Protein AF-A0A812QTI4-F1 (afdb_monomer)

Foldseek 3Di:
DDKAAPVNCCVQQVLWDDGIDDDDPPDDDADLVVVVVQVVVVCVVVPDDDDPPWAFDAWEDPQAKIWTATPVRDIDIDRADEQPVFLCLQVHCVRYPDPVLDFQKWKKKWWKKWFQDDDRHPDKAQDPQDPVPQDSAFIWDADLVRGTIMTMGDTDTDDSPDRDDPPPPCPPDWDDDPVCLVVRCVRPCVTRVVDDPPRIDTDTMDMFMAGPVGAFDWDQSPRQNYIGTGRHDPVNSVCVVVSVVVNVVVNDDPPPDDDPPPDDDDVVVVVSVVSDDDPVNVVVVVVVVVVVVVVVVVCVVVCVPPPDDDVVVPPPDDDPPPPVVLVVVVVVVVVCCVPDPPPCPVVVVVSVVVVVVVLVVVLVVLLVLLVVLLVVLVCCLVVVHQLVPRPLVSLLVLLVSLLSHDLVSSVVSLVSSLVSLVSNLVRLLVNLVVLCVVQLPPPVVSCVDPVNPDPPDDPVNNLVSLVVNVVSLVSQQSSVVSNVSSCVSNVDDDDPVVVQARSSLLSSCVVVLVVLCVQQVDPPHPNVDLQCLLSSLVSLLVSLQVVLVVVVVSCVVVVPPVCNLSSLRNLLSSLLSVLVSLLVSCLVQLVDPVSLVSNVVNLVSLLVSLVSSCVGNNPSSLCSNCVQLLVQPFNDNDDPDDDPDDDDDDDPVVVVVVVVVVVVVVVVPDPDDDDPTGGPLRSVLVSLQVVLVVQLCVQLVVCPDDRDGDAPDDDPDDDDDDDDDDDDLVPRLCRNLVSLLVSLVVQVSSLVSNPHPVSSLVSCCSRNLVSLVVVLVSLLVQLVPDPQCLVVVQSLLSSLSSLVSNLVSLVVDPSVVSVVVSSVSSVVSSLVSLLVNLVSLLVQCVVCVVVLQVDALPCCVRPQVSLVSNLVRHDPVSNLSSLLSNLLSNLCSLLVVLLPDAADPDPSSLVSNLNVLAVNVCVRSVVRDDPVSNVSSLQVNLLNLLQPDDPVLNVVLLVLLVLLVVCPLVNDDPVVSVVLVVLNVVSNVVSCVSSVRDDDDSVSSNSSSCSHPVNVPPDDDPDPLVSLCVRNPPVVSVVVVVVVVVDPD

Solvent-accessible surface area (backbone atoms only — not comparable to full-atom values): 60474 Å² total; per-residue (Å²): 120,43,85,33,51,44,67,54,36,45,73,76,34,66,70,51,54,65,78,57,51,75,47,59,90,85,71,84,71,77,61,65,68,60,53,53,53,49,53,50,53,51,40,44,75,71,70,52,86,83,74,83,95,68,53,74,74,42,44,45,72,82,87,68,46,37,39,39,31,30,78,88,70,50,74,50,76,39,61,62,46,74,41,72,55,59,86,46,24,62,67,57,41,60,59,66,46,64,74,89,79,54,75,68,68,39,46,34,38,24,42,29,32,23,62,77,56,90,74,93,65,94,66,72,44,77,55,79,51,51,94,83,68,81,52,61,38,64,18,44,45,62,44,86,86,73,83,49,55,37,38,32,46,52,80,42,78,54,62,83,81,67,74,91,69,94,70,86,82,56,80,59,90,55,48,57,65,64,79,53,44,60,62,50,50,59,62,42,35,71,36,31,69,84,65,62,88,89,37,58,38,66,65,50,45,50,82,37,44,37,33,86,92,47,65,63,49,72,46,39,89,88,42,82,50,39,39,40,43,40,24,70,37,91,65,37,82,83,41,40,68,58,51,51,51,51,55,48,59,77,75,50,66,90,86,76,72,77,67,93,86,75,79,81,77,59,68,68,60,54,55,67,74,63,73,81,74,59,71,70,56,57,52,52,48,54,54,50,52,55,51,52,51,54,52,50,58,56,45,57,61,52,55,75,75,70,70,82,69,72,66,75,72,72,71,75,70,88,72,94,75,54,72,72,52,54,57,52,51,51,51,58,50,53,68,47,56,81,77,53,76,79,76,58,54,73,57,53,57,49,52,54,49,49,53,51,51,54,52,51,48,52,49,50,53,44,49,53,52,38,52,53,50,54,47,52,42,49,51,42,60,76,66,67,53,59,62,89,72,50,58,60,71,52,48,52,52,39,46,61,38,30,71,74,37,59,72,74,61,18,53,53,46,37,53,60,51,56,68,50,48,58,62,52,48,51,48,44,41,51,48,38,52,50,59,34,58,77,65,32,69,50,60,72,72,50,53,74,38,82,83,68,68,61,97,76,79,53,80,67,60,58,52,56,49,53,52,51,43,52,54,44,34,52,52,41,47,54,46,50,51,33,53,52,54,37,42,59,75,68,71,57,80,80,56,76,80,82,72,72,68,49,63,41,21,46,51,68,34,44,69,57,51,53,51,49,41,60,43,55,68,32,94,87,30,94,68,42,44,76,90,47,51,57,58,59,48,49,50,52,51,50,54,40,53,56,53,34,54,51,52,51,50,53,34,65,75,68,71,40,72,89,55,57,70,46,43,34,32,32,32,22,42,52,26,41,51,53,30,50,55,51,52,56,48,49,64,68,35,71,82,39,82,90,36,46,67,44,48,54,50,39,54,54,44,47,48,52,44,40,60,55,30,42,78,71,20,35,69,62,13,29,46,49,38,36,47,50,40,43,62,41,42,69,60,74,84,81,74,82,77,85,76,87,82,83,89,90,79,86,85,62,78,67,56,60,56,50,52,52,46,53,57,54,58,56,67,75,69,65,98,65,83,82,75,77,88,50,23,50,35,52,55,51,24,50,54,51,21,49,51,49,41,50,56,50,46,59,56,65,66,72,45,87,73,69,90,64,47,81,69,93,69,86,75,85,77,76,90,76,92,78,84,91,81,80,87,72,75,58,55,42,39,49,25,54,36,48,51,51,47,57,53,49,52,56,51,46,61,55,45,63,64,47,79,35,71,67,35,38,32,53,38,39,43,54,27,50,35,55,44,49,50,52,51,48,54,49,54,54,46,57,60,70,70,49,90,50,57,66,81,41,36,66,63,50,28,44,54,50,51,26,43,49,49,40,49,56,50,47,77,71,37,84,69,37,78,50,32,46,72,57,54,49,49,47,53,50,50,43,54,50,50,39,49,51,54,24,46,57,52,38,52,56,51,59,79,37,57,69,46,34,41,74,41,76,51,48,48,51,69,70,43,45,63,48,49,53,50,38,62,75,60,38,55,69,72,57,39,54,52,28,48,43,47,28,41,43,49,42,29,52,51,53,43,55,49,63,70,70,50,76,58,42,91,40,69,67,38,47,51,28,33,38,42,26,69,38,56,32,41,46,58,52,46,61,73,77,48,60,82,78,62,50,57,61,37,49,55,50,41,34,48,40,40,51,58,68,44,57,68,71,60,43,51,54,40,46,52,52,40,55,54,52,65,74,60,43,76,88,78,49,55,86,72,58,36,56,61,51,48,52,53,49,49,51,54,49,50,52,43,29,56,75,56,70,35,90,73,78,56,60,70,56,52,49,55,41,45,40,27,32,61,94,37,61,80,73,70,86,84,89,58,80,71,67,55,46,40,76,69,59,38,68,72,57,38,52,60,52,53,58,55,59,72,70,58,88,125

Mean predicted aligned error: 21.46 Å

Sequence (1049 aa):
MRMLSRHDLKVLEPDLVASAAILSPGTGVICAHSVVSALLAEAEASGADFSFGSDVEDVSWDGNVFTLTFSDGFKVTCDKLINAAGLHAGQLAETFVEPRLLPKFRFCKGNYFRPTVPVPFQRLIYPLPPPSGAGLGTHLTLDVEGGGAKFGPDTEWLPDDYTPVKDMDGSGVYRVDASRAASFEESIQCWWPSLPSGSLAPDYSGLRVKVPSGDFEITSHGMEGYCGLYGIESPGLTSSLMIADQVLRAQEDELERPPPGTRCFSDGLRTLLQGEASESLLEALKQRREEVRKDVDAAAVRWGQAADARLRSACAEPVPSFPGRLSSAAALLEEHRAATGGALKGVFDRLQGFQRLLARRRCLEDIVSMVKKTDAVREALFACRPAEELPVAEMAEVVTLCSRLPARSRAVGVKRARFLTEPLRCALSQALLSTLRETGTWPKELANTPKAQEPGASVHQGADTREKALRLCRRLAQLQESAKNLRQLEGSELSPQEDSGSWPCQALATPLVARFRHHFCRPDSELCRTDKPEWAFRYLVEMASDHATELEGWLAQLCAEDCRPMVPGLVAALATEGRRFVAGRLRALAEDEEAKPWLLQTLHQLVRFHSALLGLGGTTAAQALMADFDGNVLLAPGEPSEEPGDSPSEPVQRGLLAARLAGALRREEGAEASRPPRGFLDIWADVDAEFVRSKLSASLAESGDAWRVKPLRQSRADGGEGAGRARGDQSEVFALATLLADLFERAAERASCLTAETARHEYCSSVLQPGLHQVVSALSKCWNDLDDPLQEAKEAARLLETLQEICVFLDGFAEAKHISAAADEVQALRLTILDKLAGCFEEKVQSSWRKLRAEPSVFSYLLARPLSSFASALREVNFAALSRSLVTKVANLLLSQLLRQGPFSNEVELELFTANCREDLQSLLASQLESGDLRPLEELWDCCQLLVLPLPLARDTLEVLQRVLRLSPSFFRSAEKVESVQVLQAKLAAAYEAASVQDLSPEVAVSMLRKRPDMANSGLFEQEIAVLQDLLGPSAAQARFQDLAGGAG

Secondary structure (DSSP, 8-state):
-EEEEHHHHHHH-TT---SEEEE-TT-----HHHHHHHHHHHHHHTT----TT--EEEEEE-SS-EEEEETTS-EEEES-EEE--GGGHHHHHTTTS-TTTS---EEEEEEEEEESS----SS-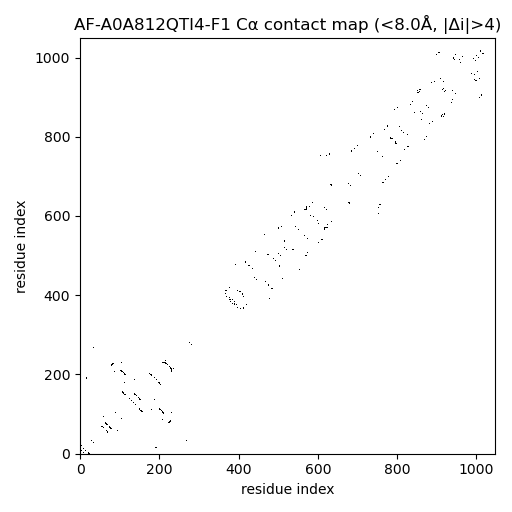B-PPPPTT-SSS-SEEEE-TTSS-EEEE---EEPPTT-------SS-STT---GGGHHHHHHHHHTT-TTPPTT-EEEEEEEEEEEBTTBS-EEE-TT-TTEEEEE---TTHHHHHHHHHHHHHHTTS-TTSPPPTT--PPPHHHHHHHT----HHHHHHHHHHHHHHHHHHHHHHHHHHHHSSSSHHHHSSS--TT-HHHHHHHHHHHHHHHTTSTTTTHHHHHHHHHHHHHHHHHHHHHHHHHHHHHHHHHHHHHHTT--GGGS-HHHHHHHHHHHHHS-HHHHHHHHHHHHHHHHHHHHHHHHHHHHHHHHH--SSTTGGGSGGG--TT--HHHHHHHHHHHHHHHHHHHHHHHHHHHHHHHHT----TTTTS--HHHHHHHHHHHHHHHHHHS-TT-TT--TT-HHHHHHHHHHHHHHHHHHHHHHHHHTT-GGGTTHHHHHHHHHHHHHHHHHHHHHHHHTT-GGGHHHHHHHHHHHHHHHHHHHHHHHHHHHHHHHHHHHTT-B-PPPPP------------HHHHHHHHHHHHHTTSS-----PPPPBHHHHHHHHHHHHHHHHHHHHHHT-SSS--PPPS---------------SSHHHHHHHHHHHHHHHHHHHHHHTT---HHHHHHHHHHHHHHHHHHHHHHHHHHHHT-S-TTTSHHHHHHHHHHHHHHHHHHHH-GGGGGSHHHHHHHHHHHHHHHHHHHHHHHHHHHHTTTGGGTSSSHHHHHHHHHHHHHHHHS-HHHHHHHHHHHHHHHHHHHHHHHHHS---SSHHHHHHHHIIIIIIHHHHHHTTS-GGGGGGGHHHHHHHHHHHS-HHHHHHHHHHHHHHHHT-GGGS-TTHHHHHHHHHHHHHHHHHHHHT--S--HHHHHHHHHTSTTTTT-PPP--HHHHHHHHH-HHHHHHHHHHHHT---

pLDDT: mean 74.68, std 19.66, range [26.11, 95.94]

Structure (mmCIF, N/CA/C/O backbone):
data_AF-A0A812QTI4-F1
#
_entry.id   AF-A0A812QTI4-F1
#
loop_
_atom_site.group_PDB
_atom_site.id
_atom_site.type_symbol
_atom_site.label_atom_id
_atom_site.label_alt_id
_atom_site.label_comp_id
_atom_site.label_asym_id
_atom_site.label_entity_id
_atom_site.label_seq_id
_atom_site.pdbx_PDB_ins_code
_atom_site.Cartn_x
_atom_site.Cartn_y
_atom_site.Cartn_z
_atom_site.occupancy
_atom_site.B_iso_or_equiv
_atom_site.auth_seq_id
_atom_site.auth_comp_id
_atom_site.auth_asym_id
_atom_site.auth_atom_id
_atom_site.pdbx_PDB_model_num
ATOM 1 N N . MET A 1 1 ? 25.195 16.061 6.622 1.00 79.69 1 MET A N 1
ATOM 2 C CA . MET A 1 1 ? 26.287 16.235 7.606 1.00 79.69 1 MET A CA 1
ATOM 3 C C . MET A 1 1 ? 25.686 16.681 8.930 1.00 79.69 1 MET A C 1
ATOM 5 O O . MET A 1 1 ? 24.810 17.535 8.894 1.00 79.69 1 MET A O 1
ATOM 9 N N . ARG A 1 2 ? 26.103 16.112 10.069 1.00 90.00 2 ARG A N 1
ATOM 10 C CA . ARG A 1 2 ? 25.606 16.460 11.417 1.00 90.00 2 ARG A CA 1
ATOM 11 C C . ARG A 1 2 ? 26.775 16.821 12.331 1.00 90.00 2 ARG A C 1
ATOM 13 O O . ARG A 1 2 ? 27.720 16.046 12.418 1.00 90.00 2 ARG A O 1
ATOM 20 N N . MET A 1 3 ? 26.707 17.950 13.031 1.00 92.50 3 MET A N 1
ATOM 21 C CA . MET A 1 3 ? 27.685 18.277 14.076 1.00 92.50 3 MET A CA 1
ATOM 22 C C . MET A 1 3 ? 27.508 17.337 15.277 1.00 92.50 3 MET A C 1
ATOM 24 O O . MET A 1 3 ? 26.384 17.096 15.711 1.00 92.50 3 MET A O 1
ATOM 28 N N . LEU A 1 4 ? 28.609 16.808 15.805 1.00 92.06 4 LEU A N 1
ATOM 29 C CA . LEU A 1 4 ? 28.655 15.972 17.002 1.00 92.06 4 LEU A CA 1
ATOM 30 C C . LEU A 1 4 ? 29.419 16.692 18.108 1.00 92.06 4 LEU A C 1
ATOM 32 O O . LEU A 1 4 ? 30.548 17.148 17.901 1.00 92.06 4 LEU A O 1
ATOM 36 N N . SER A 1 5 ? 28.819 16.756 19.294 1.00 91.50 5 SER A N 1
ATOM 37 C CA . SER A 1 5 ? 29.510 17.190 20.502 1.00 91.50 5 SER A CA 1
ATOM 38 C C . SER A 1 5 ? 30.458 16.098 21.010 1.00 91.50 5 SER A C 1
ATOM 40 O O . SER A 1 5 ? 30.352 14.925 20.648 1.00 91.50 5 SER A O 1
ATOM 42 N N . ARG A 1 6 ? 31.361 16.455 21.930 1.00 89.12 6 ARG A N 1
ATOM 43 C CA . ARG A 1 6 ? 32.195 15.480 22.651 1.00 89.12 6 ARG A CA 1
ATOM 44 C C . ARG A 1 6 ? 31.376 14.380 23.343 1.00 89.12 6 ARG A C 1
ATOM 46 O O . ARG A 1 6 ? 31.862 13.260 23.469 1.00 89.12 6 ARG A O 1
ATOM 53 N N . HIS A 1 7 ? 30.168 14.692 23.821 1.00 88.50 7 HIS A N 1
ATOM 54 C CA . HIS A 1 7 ? 29.298 13.697 24.450 1.00 88.50 7 HIS A CA 1
ATOM 55 C C . HIS A 1 7 ? 28.775 12.695 23.417 1.00 88.50 7 HIS A C 1
ATOM 57 O O . HIS A 1 7 ? 28.915 11.493 23.621 1.00 88.50 7 HIS A O 1
ATOM 63 N N . ASP A 1 8 ? 28.281 13.187 22.278 1.00 88.62 8 ASP A N 1
ATOM 64 C CA . ASP A 1 8 ? 27.784 12.337 21.189 1.00 88.62 8 ASP A CA 1
ATOM 65 C C . ASP A 1 8 ? 28.878 11.409 20.648 1.00 88.62 8 ASP A C 1
ATOM 67 O O . ASP A 1 8 ? 28.616 10.254 20.323 1.00 88.62 8 ASP A O 1
ATOM 71 N N . LEU A 1 9 ? 30.123 11.894 20.594 1.00 89.81 9 LEU A N 1
ATOM 72 C CA . LEU A 1 9 ? 31.275 11.094 20.180 1.00 89.81 9 LEU A CA 1
ATOM 73 C C . LEU A 1 9 ? 31.576 9.951 21.145 1.00 89.81 9 LEU A C 1
ATOM 75 O O . LEU A 1 9 ? 31.774 8.836 20.687 1.00 89.81 9 LEU A O 1
ATOM 79 N N . LYS A 1 10 ? 31.537 10.189 22.462 1.00 87.50 10 LYS A N 1
ATOM 80 C CA . LYS A 1 10 ? 31.738 9.122 23.458 1.00 87.50 10 LYS A CA 1
ATOM 81 C C . LYS A 1 10 ? 30.677 8.026 23.388 1.00 87.50 10 LYS A C 1
ATOM 83 O O . LYS A 1 10 ? 30.956 6.898 23.776 1.00 87.50 10 LYS A O 1
ATOM 88 N N . VAL A 1 11 ? 29.468 8.368 22.947 1.00 90.69 11 VAL A N 1
ATOM 89 C CA . VAL A 1 11 ? 28.387 7.397 22.746 1.00 90.69 11 VAL A CA 1
ATOM 90 C C . VAL A 1 11 ? 28.607 6.596 21.460 1.00 90.69 11 VAL A C 1
ATOM 92 O O . VAL A 1 11 ? 28.365 5.395 21.449 1.00 90.69 11 VAL A O 1
ATOM 95 N N . LEU A 1 12 ? 29.056 7.247 20.381 1.00 89.56 12 LEU A N 1
ATOM 96 C CA . LEU A 1 12 ? 29.191 6.620 19.061 1.00 89.56 12 LEU A CA 1
ATOM 97 C C . LEU A 1 12 ? 30.504 5.853 18.856 1.00 89.56 12 LEU A C 1
ATOM 99 O O . LEU A 1 12 ? 30.481 4.811 18.210 1.00 89.56 12 LEU A O 1
ATOM 103 N N . GLU A 1 13 ? 31.619 6.377 19.362 1.00 92.38 13 GLU A N 1
ATOM 104 C CA . GLU A 1 13 ? 32.977 5.830 19.240 1.00 92.38 13 GLU A CA 1
ATOM 105 C C . GLU A 1 13 ? 33.724 6.066 20.576 1.00 92.38 13 GLU A C 1
ATOM 107 O O . GLU A 1 13 ? 34.427 7.068 20.728 1.00 92.38 13 GLU A O 1
ATOM 112 N N . PRO A 1 14 ? 33.555 5.194 21.589 1.00 91.25 14 PRO A N 1
ATOM 113 C CA . PRO A 1 14 ? 34.048 5.435 22.953 1.00 91.25 14 PRO A CA 1
ATOM 114 C C . PRO A 1 14 ? 35.566 5.637 23.070 1.00 91.25 14 PRO A C 1
ATOM 116 O O . PRO A 1 14 ? 36.021 6.404 23.921 1.00 91.25 14 PRO A O 1
ATOM 119 N N . ASP A 1 15 ? 36.337 4.970 22.209 1.00 90.38 15 ASP A N 1
ATOM 120 C CA . ASP A 1 15 ? 37.801 5.048 22.150 1.00 90.38 15 ASP A CA 1
ATOM 121 C C . ASP A 1 15 ? 38.322 6.276 21.377 1.00 90.38 15 ASP A C 1
ATOM 123 O O . ASP A 1 15 ? 39.533 6.511 21.331 1.00 90.38 15 ASP A O 1
ATOM 127 N N . LEU A 1 16 ? 37.425 7.077 20.783 1.00 93.19 16 LEU A N 1
ATOM 128 C CA . LEU A 1 16 ? 37.776 8.261 20.004 1.00 93.19 16 LEU A CA 1
ATOM 129 C C . LEU A 1 16 ? 37.856 9.496 20.904 1.00 93.19 16 LEU A C 1
ATOM 131 O O . LEU A 1 16 ? 36.885 9.905 21.548 1.00 93.19 16 LEU A O 1
ATOM 135 N N . VAL A 1 17 ? 39.006 10.164 20.887 1.00 91.06 17 VAL A N 1
ATOM 136 C CA . VAL A 1 17 ? 39.235 11.402 21.634 1.00 91.06 17 VAL A CA 1
ATOM 137 C C . VAL A 1 17 ? 39.244 12.598 20.688 1.00 91.06 17 VAL A C 1
ATOM 139 O O . VAL A 1 17 ? 40.193 12.825 19.947 1.00 91.06 17 VAL A O 1
ATOM 142 N N . ALA A 1 18 ? 38.188 13.411 20.761 1.00 91.00 18 ALA A N 1
ATOM 143 C CA . ALA A 1 18 ? 38.094 14.691 20.060 1.00 91.00 18 ALA A CA 1
ATOM 144 C C . ALA A 1 18 ? 37.244 15.716 20.840 1.00 91.00 18 ALA A C 1
ATOM 146 O O . ALA A 1 18 ? 36.581 15.395 21.836 1.00 91.00 18 ALA A O 1
ATOM 147 N N . SER A 1 19 ? 37.294 16.981 20.412 1.00 88.50 19 SER A N 1
ATOM 148 C CA . SER A 1 19 ? 36.487 18.075 20.985 1.00 88.50 19 SER A CA 1
ATOM 149 C C . SER A 1 19 ? 35.094 18.168 20.352 1.00 88.50 19 SER A C 1
ATOM 151 O O . SER A 1 19 ? 34.123 18.460 21.045 1.00 88.50 19 SER A O 1
ATOM 153 N N . ALA A 1 20 ? 35.002 17.904 19.049 1.00 89.81 20 ALA A N 1
ATOM 154 C CA . ALA A 1 20 ? 33.779 17.835 18.252 1.00 89.81 20 ALA A CA 1
ATOM 155 C C . ALA A 1 20 ? 34.090 17.096 16.938 1.00 89.81 20 ALA A C 1
ATOM 157 O O . ALA A 1 20 ? 35.263 16.936 16.595 1.00 89.81 20 ALA A O 1
ATOM 158 N N . ALA A 1 21 ? 33.065 16.672 16.198 1.00 91.44 21 ALA A N 1
ATOM 159 C CA . ALA A 1 21 ? 33.237 16.120 14.851 1.00 91.44 21 ALA A CA 1
ATOM 160 C C . ALA A 1 21 ? 32.049 16.443 13.938 1.00 91.44 21 ALA A C 1
ATOM 162 O O . ALA A 1 21 ? 31.001 16.894 14.397 1.00 91.44 21 ALA A O 1
ATOM 163 N N . ILE A 1 22 ? 32.206 16.162 12.645 1.00 92.38 22 ILE A N 1
ATOM 164 C CA . ILE A 1 22 ? 31.127 16.206 11.656 1.00 92.38 22 ILE A CA 1
ATOM 165 C C . ILE A 1 22 ? 30.847 14.777 11.200 1.00 92.38 22 ILE A C 1
ATOM 167 O O . ILE A 1 22 ? 31.705 14.130 10.607 1.00 92.38 22 ILE A O 1
ATOM 171 N N . LEU A 1 23 ? 29.637 14.288 11.456 1.00 90.38 23 LEU A N 1
ATOM 172 C CA . LEU A 1 23 ? 29.178 12.993 10.974 1.00 90.38 23 LEU A CA 1
ATOM 173 C C . LEU A 1 23 ? 28.642 13.111 9.546 1.00 90.38 23 LEU A C 1
ATOM 175 O O . LEU A 1 23 ? 27.681 13.848 9.285 1.00 90.38 23 LEU A O 1
ATOM 179 N N . SER A 1 24 ? 29.230 12.326 8.646 1.00 88.00 24 SER A N 1
ATOM 180 C CA . SER A 1 24 ? 28.729 12.092 7.294 1.00 88.00 24 SER A CA 1
ATOM 181 C C . SER A 1 24 ? 28.018 10.738 7.227 1.00 88.00 24 SER A C 1
ATOM 183 O O . SER A 1 24 ? 28.690 9.710 7.198 1.00 88.00 24 SER A O 1
ATOM 185 N N . PRO A 1 25 ? 26.673 10.699 7.214 1.00 76.06 25 PRO A N 1
ATOM 186 C CA . PRO A 1 25 ? 25.935 9.435 7.194 1.00 76.06 25 PRO A CA 1
ATOM 187 C C . PRO A 1 25 ? 26.006 8.703 5.843 1.00 76.06 25 PRO A C 1
ATOM 189 O O . PRO A 1 25 ? 25.641 7.539 5.779 1.00 76.06 25 PRO A O 1
ATOM 192 N N . GLY A 1 26 ? 26.454 9.375 4.775 1.00 76.75 26 GLY A N 1
ATOM 193 C CA . GLY A 1 26 ? 26.541 8.818 3.418 1.00 76.75 26 GLY A CA 1
ATOM 194 C C . GLY A 1 26 ? 27.956 8.439 2.974 1.00 76.75 26 GLY A C 1
ATOM 195 O O . GLY A 1 26 ? 28.182 8.265 1.782 1.00 76.75 26 GLY A O 1
ATOM 196 N N . THR A 1 27 ? 28.928 8.382 3.888 1.00 76.88 27 THR A N 1
ATOM 197 C CA . THR A 1 27 ? 30.304 7.994 3.549 1.00 76.88 27 THR A CA 1
ATOM 198 C C . THR A 1 27 ? 30.444 6.472 3.545 1.00 76.88 27 THR A C 1
ATOM 200 O O . THR A 1 27 ? 29.985 5.812 4.472 1.00 76.88 27 THR A O 1
ATOM 203 N N . GLY A 1 28 ? 31.125 5.925 2.537 1.00 77.81 28 GLY A N 1
ATOM 204 C CA . GLY A 1 28 ? 31.400 4.493 2.417 1.00 77.81 28 GLY A CA 1
ATOM 205 C C . GLY A 1 28 ? 32.745 4.215 1.749 1.00 77.81 28 GLY A C 1
ATOM 206 O O . GLY A 1 28 ? 33.393 5.124 1.229 1.00 77.81 28 GLY A O 1
ATOM 207 N N . VAL A 1 29 ? 33.160 2.949 1.774 1.00 81.19 29 VAL A N 1
ATOM 208 C CA . VAL A 1 29 ? 34.388 2.453 1.137 1.00 81.19 29 VAL A CA 1
ATOM 209 C C . VAL A 1 29 ? 33.998 1.534 -0.014 1.00 81.19 29 VAL A C 1
ATOM 211 O O . VAL A 1 29 ? 33.085 0.724 0.118 1.00 81.19 29 VAL A O 1
ATOM 214 N N . ILE A 1 30 ? 34.691 1.652 -1.144 1.00 79.69 30 ILE A N 1
ATOM 215 C CA . ILE A 1 30 ? 34.460 0.826 -2.333 1.00 79.69 30 ILE A CA 1
ATOM 216 C C . ILE A 1 30 ? 35.720 0.038 -2.685 1.00 79.69 30 ILE A C 1
ATOM 218 O O . ILE A 1 30 ? 36.843 0.520 -2.532 1.00 79.69 30 ILE A O 1
ATOM 222 N N . CYS A 1 31 ? 35.545 -1.178 -3.199 1.00 80.56 31 CYS A N 1
ATOM 223 C CA . CYS A 1 31 ? 36.654 -1.959 -3.734 1.00 80.56 31 CYS A CA 1
ATOM 224 C C . CYS A 1 31 ? 37.041 -1.428 -5.124 1.00 80.56 31 CYS A C 1
ATOM 226 O O . CYS A 1 31 ? 36.337 -1.684 -6.102 1.00 80.56 31 CYS A O 1
ATOM 228 N N . ALA A 1 32 ? 38.181 -0.735 -5.226 1.00 79.06 32 ALA A N 1
ATOM 229 C CA . ALA A 1 32 ? 38.660 -0.150 -6.482 1.00 79.06 32 ALA A CA 1
ATOM 230 C C . ALA A 1 32 ? 38.754 -1.175 -7.630 1.00 79.06 32 ALA A C 1
ATOM 232 O O . ALA A 1 32 ? 38.296 -0.902 -8.736 1.00 79.06 32 ALA A O 1
ATOM 233 N N . HIS A 1 33 ? 39.261 -2.384 -7.360 1.00 78.38 33 HIS A N 1
ATOM 234 C CA . HIS A 1 33 ? 39.341 -3.450 -8.366 1.00 78.38 33 HIS A CA 1
ATOM 235 C C . HIS A 1 33 ? 37.968 -3.893 -8.871 1.00 78.38 33 HIS A C 1
ATOM 237 O O . HIS A 1 33 ? 37.808 -4.129 -10.066 1.00 78.38 33 HIS A O 1
ATOM 243 N N . SER A 1 34 ? 36.978 -3.991 -7.980 1.00 79.00 34 SER A N 1
ATOM 244 C CA . SER A 1 34 ? 35.619 -4.394 -8.359 1.00 79.00 34 SER A CA 1
ATOM 245 C C . SER A 1 34 ? 34.949 -3.323 -9.215 1.00 79.00 34 SER A C 1
ATOM 247 O O . SER A 1 34 ? 34.331 -3.654 -10.221 1.00 79.00 34 SER A O 1
ATOM 249 N N . VAL A 1 35 ? 35.134 -2.046 -8.864 1.00 77.50 35 VAL A N 1
ATOM 250 C CA . VAL A 1 35 ? 34.622 -0.907 -9.640 1.00 77.50 35 VAL A CA 1
ATOM 251 C C . VAL A 1 35 ? 35.240 -0.885 -11.036 1.00 77.50 35 VAL A C 1
ATOM 253 O O . VAL A 1 35 ? 34.508 -0.871 -12.018 1.00 77.50 35 VAL A O 1
ATOM 256 N N . VAL A 1 36 ? 36.570 -0.963 -11.146 1.00 82.56 36 VAL A N 1
ATOM 257 C CA . VAL A 1 36 ? 37.257 -0.965 -12.450 1.00 82.56 36 VAL A CA 1
ATOM 258 C C . VAL A 1 36 ? 36.878 -2.192 -13.284 1.00 82.56 36 VAL A C 1
ATOM 260 O O . VAL A 1 36 ? 36.641 -2.058 -14.479 1.00 82.56 36 VAL A O 1
ATOM 263 N N . SER A 1 37 ? 36.752 -3.374 -12.669 1.00 78.94 37 SER A N 1
ATOM 264 C CA . SER A 1 37 ? 36.327 -4.594 -13.378 1.00 78.94 37 SER A CA 1
ATOM 265 C C . SER A 1 37 ? 34.893 -4.489 -13.897 1.00 78.94 37 SER A C 1
ATOM 267 O O . SER A 1 37 ? 34.594 -4.966 -14.989 1.00 78.94 37 SER A O 1
ATOM 269 N N . ALA A 1 38 ? 34.001 -3.861 -13.130 1.00 76.88 38 ALA A N 1
ATOM 270 C CA . ALA A 1 38 ? 32.628 -3.630 -13.554 1.00 76.88 38 ALA A CA 1
ATOM 271 C C . ALA A 1 38 ? 32.551 -2.593 -14.686 1.00 76.88 38 ALA A C 1
ATOM 273 O O . ALA A 1 38 ? 31.856 -2.835 -15.667 1.00 76.88 38 ALA A O 1
ATOM 274 N N . LEU A 1 39 ? 33.311 -1.493 -14.598 1.00 79.31 39 LEU A N 1
ATOM 275 C CA . LEU A 1 39 ? 33.404 -0.494 -15.669 1.00 79.31 39 LEU A CA 1
ATOM 276 C C . LEU A 1 39 ? 33.989 -1.085 -16.958 1.00 79.31 39 LEU A C 1
ATOM 278 O O . LEU A 1 39 ? 33.483 -0.796 -18.038 1.00 79.31 39 LEU A O 1
ATOM 282 N N . LEU A 1 40 ? 35.007 -1.945 -16.849 1.00 79.38 40 LEU A N 1
ATOM 283 C CA . LEU A 1 40 ? 35.560 -2.693 -17.979 1.00 79.38 40 LEU A CA 1
ATOM 284 C C . LEU A 1 40 ? 34.478 -3.548 -18.652 1.00 79.38 40 LEU A C 1
ATOM 286 O O . LEU A 1 40 ? 34.265 -3.433 -19.854 1.00 79.38 40 LEU A O 1
ATOM 290 N N . ALA A 1 41 ? 33.744 -4.342 -17.869 1.00 70.50 41 ALA A N 1
ATOM 291 C CA . ALA A 1 41 ? 32.677 -5.189 -18.393 1.00 70.50 41 ALA A CA 1
ATOM 292 C C . ALA A 1 41 ? 31.534 -4.378 -19.039 1.00 70.50 41 ALA A C 1
ATOM 294 O O . ALA A 1 41 ? 30.983 -4.798 -20.055 1.00 70.50 41 ALA A O 1
ATOM 295 N N . GLU A 1 42 ? 31.167 -3.222 -18.473 1.00 74.00 42 GLU A N 1
ATOM 296 C CA . GLU A 1 42 ? 30.167 -2.320 -19.065 1.00 74.00 42 GLU A CA 1
ATOM 297 C C . GLU A 1 42 ? 30.657 -1.685 -20.373 1.00 74.00 42 GLU A C 1
ATOM 299 O O . GLU A 1 42 ? 29.888 -1.591 -21.334 1.00 74.00 42 GLU A O 1
ATOM 304 N N . ALA A 1 43 ? 31.928 -1.285 -20.439 1.00 71.69 43 ALA A N 1
ATOM 305 C CA . ALA A 1 43 ? 32.533 -0.732 -21.644 1.00 71.69 43 ALA A CA 1
ATOM 306 C C . ALA A 1 43 ? 32.613 -1.781 -22.768 1.00 71.69 43 ALA A C 1
ATOM 308 O O . ALA A 1 43 ? 32.186 -1.501 -23.887 1.00 71.69 43 ALA A O 1
ATOM 309 N N . GLU A 1 44 ? 33.054 -3.007 -22.466 1.00 73.75 44 GLU A N 1
ATOM 310 C CA . GLU A 1 44 ? 33.061 -4.134 -23.414 1.00 73.75 44 GLU A CA 1
ATOM 311 C C . GLU A 1 44 ? 31.643 -4.472 -23.899 1.00 73.75 44 GLU A C 1
ATOM 313 O O . GLU A 1 44 ? 31.405 -4.645 -25.095 1.00 73.75 44 GLU A O 1
ATOM 318 N N . ALA A 1 45 ? 30.662 -4.505 -22.989 1.00 61.56 45 ALA A N 1
ATOM 319 C CA . ALA A 1 45 ? 29.258 -4.721 -23.343 1.00 61.56 45 ALA A CA 1
ATOM 320 C C . ALA A 1 45 ? 28.687 -3.604 -24.235 1.00 61.56 45 ALA A C 1
ATOM 322 O O . ALA A 1 45 ? 27.755 -3.849 -25.005 1.00 61.56 45 ALA A O 1
ATOM 323 N N . SER A 1 46 ? 29.260 -2.403 -24.146 1.00 63.03 46 SER A N 1
ATOM 324 C CA . SER A 1 46 ? 28.929 -1.242 -24.976 1.00 63.03 46 SER A CA 1
ATOM 325 C C . SER A 1 46 ? 29.747 -1.176 -26.275 1.00 63.03 46 SER A C 1
ATOM 327 O O . SER A 1 46 ? 29.576 -0.235 -27.046 1.00 63.03 46 SER A O 1
ATOM 329 N N . GLY A 1 47 ? 30.589 -2.181 -26.546 1.00 63.00 47 GLY A N 1
ATOM 330 C CA . GLY A 1 47 ? 31.346 -2.319 -27.792 1.00 63.00 47 GLY A CA 1
ATOM 331 C C . GLY A 1 47 ? 32.742 -1.694 -27.788 1.00 63.00 47 GLY A C 1
ATOM 332 O O . GLY A 1 47 ? 33.298 -1.504 -28.864 1.00 63.00 47 GLY A O 1
ATOM 333 N N . ALA A 1 48 ? 33.304 -1.358 -26.623 1.00 71.12 48 ALA A N 1
ATOM 334 C CA . ALA A 1 48 ? 34.700 -0.935 -26.523 1.00 71.12 48 ALA A CA 1
ATOM 335 C C . ALA A 1 48 ? 35.652 -2.143 -26.586 1.00 71.12 48 ALA A C 1
ATOM 337 O O . ALA A 1 48 ? 35.439 -3.138 -25.892 1.00 71.12 48 ALA A O 1
ATOM 338 N N . ASP A 1 49 ? 36.724 -2.024 -27.370 1.00 78.38 49 ASP A N 1
ATOM 339 C CA . ASP A 1 49 ? 37.789 -3.024 -27.458 1.00 78.38 49 ASP A CA 1
ATOM 340 C C . ASP A 1 49 ? 38.947 -2.680 -26.508 1.00 78.38 49 ASP A C 1
ATOM 342 O O . ASP A 1 49 ? 39.380 -1.529 -26.422 1.00 78.38 49 ASP A O 1
ATOM 346 N N . PHE A 1 50 ? 39.490 -3.691 -25.824 1.00 82.44 50 PHE A N 1
ATOM 347 C CA . PHE A 1 50 ? 40.620 -3.538 -24.905 1.00 82.44 50 PHE A CA 1
ATOM 348 C C . PHE A 1 50 ? 41.809 -4.398 -25.340 1.00 82.44 50 PHE A C 1
ATOM 350 O O . PHE A 1 50 ? 41.671 -5.599 -25.573 1.00 82.44 50 PHE A O 1
ATOM 357 N N . SER A 1 51 ? 43.000 -3.792 -25.390 1.00 80.75 51 SER A N 1
ATOM 358 C CA . SER A 1 51 ? 44.264 -4.481 -25.677 1.00 80.75 51 SER A CA 1
ATOM 359 C C . SER A 1 51 ? 45.212 -4.366 -24.485 1.00 80.75 51 SER A C 1
ATOM 361 O O . SER A 1 51 ? 45.956 -3.396 -24.342 1.00 80.75 51 SER A O 1
ATOM 363 N N . PHE A 1 52 ? 45.151 -5.346 -23.581 1.00 82.88 52 PHE A N 1
ATOM 364 C CA . PHE A 1 52 ? 46.032 -5.406 -22.412 1.00 82.88 52 PHE A CA 1
ATOM 365 C C . PHE A 1 52 ? 47.413 -5.964 -22.778 1.00 82.88 52 PHE A C 1
ATOM 367 O O . PHE A 1 52 ? 47.530 -6.847 -23.623 1.00 82.88 52 PHE A O 1
ATOM 374 N N . GLY A 1 53 ? 48.461 -5.484 -22.101 1.00 82.00 53 GLY A N 1
ATOM 375 C CA . GLY A 1 53 ? 49.847 -5.872 -22.398 1.00 82.00 53 GLY A CA 1
ATOM 376 C C . GLY A 1 53 ? 50.436 -5.189 -23.639 1.00 82.00 53 GLY A C 1
ATOM 377 O O . GLY A 1 53 ? 51.493 -5.598 -24.107 1.00 82.00 53 GLY A O 1
ATOM 378 N N . SER A 1 54 ? 49.762 -4.162 -24.162 1.00 84.69 54 SER A N 1
ATOM 379 C CA . SER A 1 54 ? 50.190 -3.371 -25.317 1.00 84.69 54 SER A CA 1
ATOM 380 C C . SER A 1 54 ? 50.735 -2.020 -24.853 1.00 84.69 54 SER A C 1
ATOM 382 O O . SER A 1 54 ? 49.988 -1.057 -24.691 1.00 84.69 54 SER A O 1
ATOM 384 N N . ASP A 1 55 ? 52.042 -1.956 -24.613 1.00 87.00 55 ASP A N 1
ATOM 385 C CA . ASP A 1 55 ? 52.707 -0.739 -24.150 1.00 87.00 55 ASP A CA 1
ATOM 386 C C . ASP A 1 55 ? 52.944 0.234 -25.309 1.00 87.00 55 ASP A C 1
ATOM 388 O O . ASP A 1 55 ? 53.605 -0.120 -26.283 1.00 87.00 55 ASP A O 1
ATOM 392 N N . VAL A 1 56 ? 52.420 1.456 -25.196 1.00 90.50 56 VAL A N 1
ATOM 393 C CA . VAL A 1 56 ? 52.678 2.547 -26.149 1.00 90.50 56 VAL A CA 1
ATOM 394 C C . VAL A 1 56 ? 53.993 3.224 -25.769 1.00 90.50 56 VAL A C 1
ATOM 396 O O . VAL A 1 56 ? 54.127 3.712 -24.646 1.00 90.50 56 VAL A O 1
ATOM 399 N N . GLU A 1 57 ? 54.953 3.247 -26.690 1.00 88.12 57 GLU A N 1
ATOM 400 C CA . GLU A 1 57 ? 56.277 3.845 -26.470 1.00 88.12 57 GLU A CA 1
ATOM 401 C C . GLU A 1 57 ? 56.401 5.244 -27.067 1.00 88.12 57 GLU A C 1
ATOM 403 O O . GLU A 1 57 ? 57.106 6.082 -26.512 1.00 88.12 57 GLU A O 1
ATOM 408 N N . ASP A 1 58 ? 55.722 5.490 -28.186 1.00 90.44 58 ASP A N 1
ATOM 409 C CA . ASP A 1 58 ? 55.832 6.739 -28.930 1.00 90.44 58 ASP A CA 1
ATOM 410 C C . ASP A 1 58 ? 54.496 7.108 -29.571 1.00 90.44 58 ASP A C 1
ATOM 412 O O . ASP A 1 58 ? 53.711 6.241 -29.975 1.00 90.44 58 ASP A O 1
ATOM 416 N N . VAL A 1 59 ? 54.245 8.406 -29.688 1.00 94.31 59 VAL A N 1
ATOM 417 C CA . VAL A 1 59 ? 53.088 8.957 -30.387 1.00 94.31 59 VAL A CA 1
ATOM 418 C C . VAL A 1 59 ? 53.594 10.029 -31.335 1.00 94.31 59 VAL A C 1
ATOM 420 O O . VAL A 1 59 ? 54.472 10.812 -31.006 1.00 94.31 59 VAL A O 1
ATOM 423 N N . SER A 1 60 ? 53.023 10.091 -32.530 1.00 91.06 60 SER A N 1
ATOM 424 C CA . SER A 1 60 ? 53.274 11.186 -33.465 1.00 91.06 60 SER A CA 1
ATOM 425 C C . SER A 1 60 ? 51.956 11.777 -33.938 1.00 91.06 60 SER A C 1
ATOM 427 O O . SER A 1 60 ? 50.951 11.071 -34.034 1.00 91.06 60 SER A O 1
ATOM 429 N N . TRP A 1 61 ? 51.962 13.077 -34.214 1.00 91.19 61 TRP A N 1
ATOM 430 C CA . TRP A 1 61 ? 50.806 13.812 -34.711 1.00 91.19 61 TRP A CA 1
ATOM 431 C C . TRP A 1 61 ? 51.212 14.618 -35.940 1.00 91.19 61 TRP A C 1
ATOM 433 O O . TRP A 1 61 ? 52.199 15.353 -35.907 1.00 91.19 61 TRP A O 1
ATOM 443 N N . ASP A 1 62 ? 50.465 14.461 -37.030 1.00 85.50 62 ASP A N 1
ATOM 444 C CA . ASP A 1 62 ? 50.733 15.129 -38.309 1.00 85.50 62 ASP A CA 1
ATOM 445 C C . ASP A 1 62 ? 49.908 16.412 -38.521 1.00 85.50 62 ASP A C 1
ATOM 447 O O . ASP A 1 62 ? 50.007 17.048 -39.571 1.00 85.50 62 ASP A O 1
ATOM 451 N N . GLY A 1 63 ? 49.115 16.801 -37.518 1.00 78.62 63 GLY A N 1
ATOM 452 C CA . GLY A 1 63 ? 48.168 17.914 -37.580 1.00 78.62 63 GLY A CA 1
ATOM 453 C C . GLY A 1 63 ? 46.707 17.478 -37.702 1.00 78.62 63 GLY A C 1
ATOM 454 O O . GLY A 1 63 ? 45.829 18.310 -37.498 1.00 78.62 63 GLY A O 1
ATOM 455 N N . ASN A 1 64 ? 46.436 16.203 -38.005 1.00 79.69 64 ASN A N 1
ATOM 456 C CA . ASN A 1 64 ? 45.076 15.685 -38.178 1.00 79.69 64 ASN A CA 1
ATOM 457 C C . ASN A 1 64 ? 44.865 14.310 -37.518 1.00 79.69 64 ASN A C 1
ATOM 459 O O . ASN A 1 64 ? 43.816 14.072 -36.933 1.00 79.69 64 ASN A O 1
ATOM 463 N N . VAL A 1 65 ? 45.856 13.413 -37.576 1.00 90.31 65 VAL A N 1
ATOM 464 C CA . VAL A 1 65 ? 45.753 12.033 -37.070 1.00 90.31 65 VAL A CA 1
ATOM 465 C C . VAL A 1 65 ? 46.891 11.730 -36.097 1.00 90.31 65 VAL A C 1
ATOM 467 O O . VAL A 1 65 ? 48.046 12.106 -36.312 1.00 90.31 65 VAL A O 1
ATOM 470 N N . PHE A 1 66 ? 46.575 11.013 -35.020 1.00 93.12 66 PHE A N 1
ATOM 471 C CA . PHE A 1 66 ? 47.559 10.473 -34.085 1.00 93.12 66 PHE A CA 1
ATOM 472 C C . PHE A 1 66 ? 48.000 9.085 -34.535 1.00 93.12 66 PHE A C 1
ATOM 474 O O . PHE A 1 66 ? 47.166 8.242 -34.857 1.00 93.12 66 PHE A O 1
ATOM 481 N N . THR A 1 67 ? 49.304 8.821 -34.515 1.00 94.44 67 THR A N 1
ATOM 482 C CA . THR A 1 67 ? 49.875 7.488 -34.740 1.00 94.44 67 THR A CA 1
ATOM 483 C C . THR A 1 67 ? 50.593 7.026 -33.482 1.00 94.44 67 THR A C 1
ATOM 485 O O . THR A 1 67 ? 51.623 7.591 -33.116 1.00 94.44 67 THR A O 1
ATOM 488 N N . LEU A 1 68 ? 50.064 5.983 -32.847 1.00 94.88 68 LEU A N 1
ATOM 489 C CA . LEU A 1 68 ? 50.636 5.336 -31.674 1.00 94.88 68 LEU A CA 1
ATOM 490 C C . LEU A 1 68 ? 51.543 4.193 -32.126 1.00 94.88 68 LEU A C 1
ATOM 492 O O . LEU A 1 68 ? 51.128 3.367 -32.941 1.00 94.88 68 LEU A O 1
ATOM 496 N N . THR A 1 69 ? 52.753 4.132 -31.579 1.00 91.88 69 THR A N 1
ATOM 497 C CA . THR A 1 69 ? 53.706 3.040 -31.794 1.00 91.88 69 THR A CA 1
ATOM 498 C C . THR A 1 69 ? 53.856 2.240 -30.505 1.00 91.88 69 THR A C 1
ATOM 500 O O . THR A 1 69 ? 54.171 2.791 -29.449 1.00 91.88 69 THR A O 1
ATOM 503 N N . PHE A 1 70 ? 53.614 0.936 -30.600 1.00 90.88 70 PHE A N 1
ATOM 504 C CA . PHE A 1 70 ? 53.728 -0.004 -29.491 1.00 90.88 70 PHE A CA 1
ATOM 505 C C . PHE A 1 70 ? 55.142 -0.592 -29.403 1.00 90.88 70 PHE A C 1
ATOM 507 O O . PHE A 1 70 ? 55.898 -0.557 -30.376 1.00 90.88 70 PHE A O 1
ATOM 514 N N . SER A 1 71 ? 55.489 -1.164 -28.251 1.00 85.00 71 SER A N 1
ATOM 515 C CA . SER A 1 71 ? 56.821 -1.720 -27.958 1.00 85.00 71 SER A CA 1
ATOM 516 C C . SER A 1 71 ? 57.265 -2.878 -28.861 1.00 85.00 71 SER A C 1
ATOM 518 O O . SER A 1 71 ? 58.457 -3.144 -29.009 1.00 85.00 71 SER A O 1
ATOM 520 N N . ASP A 1 72 ? 56.327 -3.563 -29.513 1.00 82.81 72 ASP A N 1
ATOM 521 C CA . ASP A 1 72 ? 56.591 -4.592 -30.524 1.00 82.81 72 ASP A CA 1
ATOM 522 C C . ASP A 1 72 ? 56.703 -4.028 -31.957 1.00 82.81 72 ASP A C 1
ATOM 524 O O . ASP A 1 72 ? 56.900 -4.778 -32.918 1.00 82.81 72 ASP A O 1
ATOM 528 N N . GLY A 1 73 ? 56.598 -2.705 -32.110 1.00 83.62 73 GLY A N 1
ATOM 529 C CA . GLY A 1 73 ? 56.614 -1.985 -33.380 1.00 83.62 73 GLY A CA 1
ATOM 530 C C . GLY A 1 73 ? 55.259 -1.918 -34.090 1.00 83.62 73 GLY A C 1
ATOM 531 O O . GLY A 1 73 ? 55.185 -1.339 -35.180 1.00 83.62 73 GLY A O 1
ATOM 532 N N . PHE A 1 74 ? 54.191 -2.483 -33.514 1.00 84.25 74 PHE A N 1
ATOM 533 C CA . PHE A 1 74 ? 52.835 -2.347 -34.043 1.00 84.25 74 PHE A CA 1
ATOM 534 C C . PHE A 1 74 ? 52.388 -0.879 -34.008 1.00 84.25 74 PHE A C 1
ATOM 536 O O . PHE A 1 74 ? 52.836 -0.102 -33.164 1.00 84.25 74 PHE A O 1
ATOM 543 N N . LYS A 1 75 ? 51.519 -0.476 -34.944 1.00 89.62 75 LYS A N 1
ATOM 544 C CA . LYS A 1 75 ? 51.042 0.908 -35.047 1.00 89.62 75 LYS A CA 1
ATOM 545 C C . LYS A 1 75 ? 49.532 0.982 -35.175 1.00 89.62 75 LYS A C 1
ATOM 547 O O . LYS A 1 75 ? 48.939 0.230 -35.945 1.00 89.62 75 LYS A O 1
ATOM 552 N N . VAL A 1 76 ? 48.939 1.935 -34.462 1.00 90.75 76 VAL A N 1
ATOM 553 C CA . VAL A 1 76 ? 47.507 2.252 -34.524 1.00 90.75 76 VAL A CA 1
ATOM 554 C C . VAL A 1 76 ? 47.340 3.739 -34.786 1.00 90.75 76 VAL A C 1
ATOM 556 O O . VAL A 1 76 ? 48.044 4.558 -34.199 1.00 90.75 76 VAL A O 1
ATOM 559 N N . THR A 1 77 ? 46.406 4.080 -35.668 1.00 91.25 77 THR A N 1
ATOM 560 C CA . THR A 1 77 ? 46.045 5.464 -35.983 1.00 91.25 77 THR A CA 1
ATOM 561 C C . THR A 1 77 ? 44.676 5.804 -35.412 1.00 91.25 77 THR A C 1
ATOM 563 O O . THR A 1 77 ? 43.768 4.974 -35.490 1.00 91.25 77 THR A O 1
ATOM 566 N N . CYS A 1 78 ? 44.503 7.016 -34.891 1.00 88.81 78 CYS A N 1
ATOM 567 C CA . CYS A 1 78 ? 43.208 7.505 -34.421 1.00 88.81 78 CYS A CA 1
ATOM 568 C C . CYS A 1 78 ? 43.046 9.020 -34.613 1.00 88.81 78 CYS A C 1
ATOM 570 O O . CYS A 1 78 ? 44.022 9.768 -34.584 1.00 88.81 78 CYS A O 1
ATOM 572 N N . ASP A 1 79 ? 41.798 9.464 -34.776 1.00 88.94 79 ASP A N 1
ATOM 573 C CA . ASP A 1 79 ? 41.457 10.888 -34.931 1.00 88.94 79 ASP A CA 1
ATOM 574 C C . ASP A 1 79 ? 41.392 11.613 -33.577 1.00 88.94 79 ASP A C 1
ATOM 576 O O . ASP A 1 79 ? 41.654 12.808 -33.476 1.00 88.94 79 ASP A O 1
ATOM 580 N N . LYS A 1 80 ? 41.045 10.879 -32.511 1.00 90.31 80 LYS A N 1
ATOM 581 C CA . LYS A 1 80 ? 40.987 11.386 -31.136 1.00 90.31 80 LYS A CA 1
ATOM 582 C C . LYS A 1 80 ? 41.874 10.548 -30.226 1.00 90.31 80 LYS A C 1
ATOM 584 O O . LYS A 1 80 ? 41.818 9.318 -30.267 1.00 90.31 80 LYS A O 1
ATOM 589 N N . LEU A 1 81 ? 42.663 11.209 -29.384 1.00 92.88 81 LEU A N 1
ATOM 590 C CA . LEU A 1 81 ? 43.565 10.580 -28.425 1.00 92.88 81 LEU A CA 1
ATOM 591 C C . LEU A 1 81 ? 43.312 11.130 -27.018 1.00 92.88 81 LEU A C 1
ATOM 593 O O . LEU A 1 81 ? 43.559 12.300 -26.736 1.00 92.88 81 LEU A O 1
ATOM 597 N N . ILE A 1 82 ? 42.864 10.256 -26.116 1.00 94.75 82 ILE A N 1
ATOM 598 C CA . ILE A 1 82 ? 42.691 10.572 -24.695 1.00 94.75 82 ILE A CA 1
ATOM 599 C C . ILE A 1 82 ? 43.848 9.933 -23.920 1.00 94.75 82 ILE A C 1
ATOM 601 O O . ILE A 1 82 ? 43.921 8.710 -23.797 1.00 94.75 82 ILE A O 1
ATOM 605 N N . ASN A 1 83 ? 44.753 10.750 -23.382 1.00 94.25 83 ASN A N 1
ATOM 606 C CA . ASN A 1 83 ? 45.873 10.281 -22.569 1.00 94.25 83 ASN A CA 1
ATOM 607 C C . ASN A 1 83 ? 45.471 10.225 -21.090 1.00 94.25 83 ASN A C 1
ATOM 609 O O . ASN A 1 83 ? 45.543 11.219 -20.367 1.00 94.25 83 ASN A O 1
ATOM 613 N N . ALA A 1 84 ? 45.066 9.031 -20.653 1.00 93.50 84 ALA A N 1
ATOM 614 C CA . ALA A 1 84 ? 44.714 8.709 -19.271 1.00 93.50 84 ALA A CA 1
ATOM 615 C C . ALA A 1 84 ? 45.740 7.764 -18.605 1.00 93.50 84 ALA A C 1
ATOM 617 O O . ALA A 1 84 ? 45.383 6.957 -17.749 1.00 93.50 84 ALA A O 1
ATOM 618 N N . ALA A 1 85 ? 47.026 7.848 -18.976 1.00 90.94 85 ALA A N 1
ATOM 619 C CA . ALA A 1 85 ? 48.076 6.927 -18.513 1.00 90.94 85 ALA A CA 1
ATOM 620 C C . ALA A 1 85 ? 48.537 7.136 -17.047 1.00 90.94 85 ALA A C 1
ATOM 622 O O . ALA A 1 85 ? 49.576 6.617 -16.626 1.00 90.94 85 ALA A O 1
ATOM 623 N N . GLY A 1 86 ? 47.778 7.892 -16.246 1.00 90.06 86 GLY A N 1
ATOM 624 C CA . GLY A 1 86 ? 48.028 8.101 -14.819 1.00 90.06 86 GLY A CA 1
ATOM 625 C C . GLY A 1 86 ? 49.427 8.659 -14.542 1.00 90.06 86 GLY A C 1
ATOM 626 O O . GLY A 1 86 ? 49.782 9.734 -15.018 1.00 90.06 86 GLY A O 1
ATOM 627 N N . LEU A 1 87 ? 50.242 7.913 -13.788 1.00 89.38 87 LEU A N 1
ATOM 628 C CA . LEU A 1 87 ? 51.617 8.304 -13.440 1.00 89.38 87 LEU A CA 1
ATOM 629 C C . LEU A 1 87 ? 52.516 8.524 -14.667 1.00 89.38 87 LEU A C 1
ATOM 631 O O . LEU A 1 87 ? 53.462 9.301 -14.586 1.00 89.38 87 LEU A O 1
ATOM 635 N N . HIS A 1 88 ? 52.212 7.867 -15.789 1.00 89.94 88 HIS A N 1
ATOM 636 C CA . HIS A 1 88 ? 52.994 7.929 -17.024 1.00 89.94 88 HIS A CA 1
ATOM 637 C C . HIS A 1 88 ? 52.409 8.897 -18.063 1.00 89.94 88 HIS A C 1
ATOM 639 O O . HIS A 1 88 ? 52.967 9.024 -19.149 1.00 89.94 88 HIS A O 1
ATOM 645 N N . ALA A 1 89 ? 51.316 9.607 -17.751 1.00 91.56 89 ALA A N 1
ATOM 646 C CA . ALA A 1 89 ? 50.675 10.521 -18.700 1.00 91.56 89 ALA A CA 1
ATOM 647 C C . ALA A 1 89 ? 51.625 11.628 -19.180 1.00 91.56 89 ALA A C 1
ATOM 649 O O . ALA A 1 89 ? 51.660 11.920 -20.373 1.00 91.56 89 ALA A O 1
ATOM 650 N N . GLY A 1 90 ? 52.433 12.190 -18.272 1.00 89.88 90 GLY A N 1
ATOM 651 C CA . GLY A 1 90 ? 53.458 13.180 -18.614 1.00 89.88 90 GLY A CA 1
ATOM 652 C C . GLY A 1 90 ? 54.545 12.614 -19.528 1.00 89.88 90 GLY A C 1
ATOM 653 O O . GLY A 1 90 ? 54.823 13.195 -20.568 1.00 89.88 90 GLY A O 1
ATOM 654 N N . GLN A 1 91 ? 55.081 11.437 -19.190 1.00 89.00 91 GLN A N 1
ATOM 655 C CA . GLN A 1 91 ? 56.120 10.756 -19.971 1.00 89.00 91 GLN A CA 1
ATOM 656 C C . GLN A 1 91 ? 55.659 10.440 -21.400 1.00 89.00 91 GLN A C 1
ATOM 658 O O . GLN A 1 91 ? 56.413 10.623 -22.349 1.00 89.00 91 GLN A O 1
ATOM 663 N N . LEU A 1 92 ? 54.414 9.983 -21.566 1.00 90.94 92 LEU A N 1
ATOM 664 C CA . LEU A 1 92 ? 53.855 9.741 -22.894 1.00 90.94 92 LEU A CA 1
ATOM 665 C C . LEU A 1 92 ? 53.692 11.055 -23.668 1.00 90.94 92 LEU A C 1
ATOM 667 O O . LEU A 1 92 ? 54.035 11.118 -24.845 1.00 90.94 92 LEU A O 1
ATOM 671 N N . ALA A 1 93 ? 53.212 12.113 -23.009 1.00 92.69 93 ALA A N 1
ATOM 672 C CA . ALA A 1 93 ? 53.013 13.416 -23.638 1.00 92.69 93 ALA A CA 1
ATOM 673 C C . ALA A 1 93 ? 54.331 14.075 -24.082 1.00 92.69 93 ALA A C 1
ATOM 675 O O . ALA A 1 93 ? 54.347 14.736 -25.114 1.00 92.69 93 ALA A O 1
ATOM 676 N N . GLU A 1 94 ? 55.445 13.851 -23.379 1.00 91.38 94 GLU A N 1
ATOM 677 C CA . GLU A 1 94 ? 56.778 14.345 -23.773 1.00 91.38 94 GLU A CA 1
ATOM 678 C C . GLU A 1 94 ? 57.229 13.864 -25.163 1.00 91.38 94 GLU A C 1
ATOM 680 O O . GLU A 1 94 ? 58.091 14.498 -25.772 1.00 91.38 94 GLU A O 1
ATOM 685 N N . THR A 1 95 ? 56.647 12.777 -25.685 1.00 91.06 95 THR A N 1
ATOM 686 C CA . THR A 1 95 ? 57.001 12.245 -27.012 1.00 91.06 95 THR A CA 1
ATOM 687 C C . THR A 1 95 ? 56.433 13.074 -28.173 1.00 91.06 95 THR A C 1
ATOM 689 O O . THR A 1 95 ? 57.027 13.095 -29.249 1.00 91.06 95 THR A O 1
ATOM 692 N N . PHE A 1 96 ? 55.347 13.832 -27.958 1.00 91.44 96 PHE A N 1
ATOM 693 C CA . PHE A 1 96 ? 54.638 14.550 -29.033 1.00 91.44 96 PHE A CA 1
ATOM 694 C C . PHE A 1 96 ? 54.104 15.944 -28.678 1.00 91.44 96 PHE A C 1
ATOM 696 O O . PHE A 1 96 ? 53.704 16.685 -29.574 1.00 91.44 96 PHE A O 1
ATOM 703 N N . VAL A 1 97 ? 54.095 16.322 -27.399 1.00 90.81 97 VAL A N 1
ATOM 704 C CA . VAL A 1 97 ? 53.703 17.652 -26.920 1.00 90.81 97 VAL A CA 1
ATOM 705 C C . VAL A 1 97 ? 54.958 18.477 -26.656 1.00 90.81 97 VAL A C 1
ATOM 707 O O . VAL A 1 97 ? 55.929 17.994 -26.075 1.00 90.81 97 VAL A O 1
ATOM 710 N N . GLU A 1 98 ? 54.943 19.754 -27.044 1.00 87.81 98 GLU A N 1
ATOM 711 C CA . GLU A 1 98 ? 56.069 20.644 -26.769 1.00 87.81 98 GLU A CA 1
ATOM 712 C C . GLU A 1 98 ? 56.359 20.728 -25.254 1.00 87.81 98 GLU A C 1
ATOM 714 O O . GLU A 1 98 ? 55.467 21.097 -24.484 1.00 87.81 98 GLU A O 1
ATOM 719 N N . PRO A 1 99 ? 57.611 20.507 -24.796 1.00 85.31 99 PRO A N 1
ATOM 720 C CA . PRO A 1 99 ? 57.938 20.460 -23.366 1.00 85.31 99 PRO A CA 1
ATOM 721 C C . PRO A 1 99 ? 57.562 21.713 -22.561 1.00 85.31 99 PRO A C 1
ATOM 723 O O . PRO A 1 99 ? 57.404 21.649 -21.348 1.00 85.31 99 PRO A O 1
ATOM 726 N N . ARG A 1 100 ? 57.425 22.874 -23.217 1.00 86.62 100 ARG A N 1
ATOM 727 C CA . ARG A 1 100 ? 57.017 24.136 -22.572 1.00 86.62 100 ARG A CA 1
ATOM 728 C C . ARG A 1 100 ? 55.529 24.192 -22.229 1.00 86.62 100 ARG A C 1
ATOM 730 O O . ARG A 1 100 ? 55.146 25.024 -21.412 1.00 86.62 100 ARG A O 1
ATOM 737 N N . LEU A 1 101 ? 54.712 23.368 -22.882 1.00 85.69 101 LEU A N 1
ATOM 738 C CA . LEU A 1 101 ? 53.269 23.287 -22.664 1.00 85.69 101 LEU A CA 1
ATOM 739 C C . LEU A 1 101 ? 52.911 22.282 -21.565 1.00 85.69 101 LEU A C 1
ATOM 741 O O . LEU A 1 101 ? 51.792 22.327 -21.059 1.00 85.69 101 LEU A O 1
ATOM 745 N N . LEU A 1 102 ? 53.845 21.404 -21.186 1.00 88.62 102 LEU A N 1
ATOM 746 C CA . LEU A 1 102 ? 53.643 20.406 -20.142 1.00 88.62 102 LEU A CA 1
ATOM 747 C C . LEU A 1 102 ? 53.874 21.000 -18.741 1.00 88.62 102 LEU A C 1
ATOM 749 O O . LEU A 1 102 ? 54.831 21.757 -18.534 1.00 88.62 102 LEU A O 1
ATOM 753 N N . PRO A 1 103 ? 53.033 20.655 -17.748 1.00 86.25 103 PRO A N 1
ATOM 754 C CA . PRO A 1 103 ? 53.258 21.062 -16.368 1.00 86.25 103 PRO A CA 1
ATOM 755 C C . PRO A 1 103 ? 54.469 20.334 -15.767 1.00 86.25 103 PRO A C 1
ATOM 757 O O . PRO A 1 103 ? 54.825 19.226 -16.162 1.00 86.25 103 PRO A O 1
ATOM 760 N N . LYS A 1 104 ? 55.092 20.930 -14.740 1.00 87.31 104 LYS A N 1
ATOM 761 C CA . LYS A 1 104 ? 56.138 20.237 -13.973 1.00 87.31 104 LYS A CA 1
ATOM 762 C C . LYS A 1 104 ? 55.502 19.163 -13.088 1.00 87.31 104 LYS A C 1
ATOM 764 O O . LYS A 1 104 ? 54.853 19.489 -12.095 1.00 87.31 104 LYS A O 1
ATOM 769 N N . PHE A 1 105 ? 55.745 17.898 -13.409 1.00 88.75 105 PHE A N 1
ATOM 770 C CA . PHE A 1 105 ? 55.275 16.765 -12.617 1.00 88.75 105 PHE A CA 1
ATOM 771 C C . PHE A 1 105 ? 56.136 16.564 -11.363 1.00 88.75 105 PHE A C 1
ATOM 773 O O . PHE A 1 105 ? 57.365 16.600 -11.409 1.00 88.75 105 PHE A O 1
ATOM 780 N N . ARG A 1 106 ? 55.488 16.351 -10.218 1.00 89.31 106 ARG A N 1
ATOM 781 C CA . ARG A 1 106 ? 56.121 15.975 -8.947 1.00 89.31 106 ARG A CA 1
ATOM 782 C C . ARG A 1 106 ? 55.443 14.731 -8.402 1.00 89.31 106 ARG A C 1
ATOM 784 O O . ARG A 1 106 ? 54.232 14.591 -8.525 1.00 89.31 106 ARG A O 1
ATOM 791 N N . PHE A 1 107 ? 56.197 13.850 -7.754 1.00 89.75 107 PHE A N 1
ATOM 792 C CA . PHE A 1 107 ? 55.649 12.601 -7.230 1.00 89.75 107 PHE A CA 1
ATOM 793 C C . PHE A 1 107 ? 55.677 12.576 -5.706 1.00 89.75 107 PHE A C 1
ATOM 795 O O . PHE A 1 107 ? 56.677 12.912 -5.068 1.00 89.75 107 PHE A O 1
ATOM 802 N N . CYS A 1 108 ? 54.548 12.181 -5.128 1.00 88.69 108 CYS A N 1
ATOM 803 C CA . CYS A 1 108 ? 54.367 12.021 -3.697 1.00 88.69 108 CYS A CA 1
ATOM 804 C C . CYS A 1 108 ? 53.893 10.601 -3.406 1.00 88.69 108 CYS A C 1
ATOM 806 O O . CYS A 1 108 ? 52.824 10.174 -3.849 1.00 88.69 108 CYS A O 1
ATOM 808 N N . LYS A 1 109 ? 54.695 9.867 -2.647 1.00 89.75 109 LYS A N 1
ATOM 809 C CA . LYS A 1 109 ? 54.350 8.553 -2.137 1.00 89.75 109 LYS A CA 1
ATOM 810 C C . LYS A 1 109 ? 53.506 8.695 -0.875 1.00 89.75 109 LYS A C 1
ATOM 812 O O . LYS A 1 109 ? 53.766 9.537 -0.019 1.00 89.75 109 LYS A O 1
ATOM 817 N N . GLY A 1 110 ? 52.449 7.896 -0.796 1.00 90.31 110 GLY A N 1
ATOM 818 C CA . GLY A 1 110 ? 51.645 7.713 0.404 1.00 90.31 110 GLY A CA 1
ATOM 819 C C . GLY A 1 110 ? 51.794 6.285 0.903 1.00 90.31 110 GLY A C 1
ATOM 820 O O . GLY A 1 110 ? 51.479 5.347 0.171 1.00 90.31 110 GLY A O 1
ATOM 821 N N . ASN A 1 111 ? 52.278 6.127 2.127 1.00 91.81 111 ASN A N 1
ATOM 822 C CA . ASN A 1 111 ? 52.429 4.845 2.799 1.00 91.81 111 ASN A CA 1
ATOM 823 C C . ASN A 1 111 ? 51.194 4.542 3.646 1.00 91.81 111 ASN A C 1
ATOM 825 O O . ASN A 1 111 ? 50.578 5.450 4.204 1.00 91.81 111 ASN A O 1
ATOM 829 N N . TYR A 1 112 ? 50.870 3.260 3.771 1.00 93.25 112 TYR A N 1
ATOM 830 C CA . TYR A 1 112 ? 49.794 2.771 4.619 1.00 93.25 112 TYR A CA 1
ATOM 831 C C . TYR A 1 112 ? 50.314 1.705 5.575 1.00 93.25 112 TYR A C 1
ATOM 833 O O . TYR A 1 112 ? 51.118 0.843 5.208 1.00 93.25 112 TYR A O 1
ATOM 841 N N . PHE A 1 113 ? 49.804 1.756 6.798 1.00 94.12 113 PHE A N 1
ATOM 842 C CA . PHE A 1 113 ? 50.065 0.775 7.838 1.00 94.12 113 PHE A CA 1
ATOM 843 C C . PHE A 1 113 ? 48.763 0.104 8.241 1.00 94.12 113 PHE A C 1
ATOM 845 O O . PHE A 1 113 ? 47.727 0.753 8.371 1.00 94.12 113 PHE A O 1
ATOM 852 N N . ARG A 1 114 ? 48.820 -1.200 8.476 1.00 94.19 114 ARG A N 1
ATOM 853 C CA . ARG A 1 114 ? 47.721 -1.954 9.073 1.00 94.19 114 ARG A CA 1
ATOM 854 C C . ARG A 1 114 ? 48.011 -2.172 10.558 1.00 94.19 114 ARG A C 1
ATOM 856 O O . ARG A 1 114 ? 49.168 -2.402 10.918 1.00 94.19 114 ARG A O 1
ATOM 863 N N . PRO A 1 115 ? 47.001 -2.147 11.428 1.00 92.88 115 PRO A N 1
ATOM 864 C CA . PRO A 1 115 ? 47.187 -2.544 12.807 1.00 92.88 115 PRO A CA 1
ATOM 865 C C . PRO A 1 115 ? 47.393 -4.059 12.907 1.00 92.88 115 PRO A C 1
ATOM 867 O O . PRO A 1 115 ? 46.876 -4.847 12.112 1.00 92.88 115 PRO A O 1
ATOM 870 N N . THR A 1 116 ? 48.166 -4.472 13.904 1.00 90.94 116 THR A N 1
ATOM 871 C CA . THR A 1 116 ? 48.332 -5.869 14.328 1.00 90.94 116 THR A CA 1
ATOM 872 C C . THR A 1 116 ? 47.423 -6.220 15.506 1.00 90.94 116 THR A C 1
ATOM 874 O O . THR A 1 116 ? 47.383 -7.372 15.934 1.00 90.94 116 THR A O 1
ATOM 877 N N . VAL A 1 117 ? 46.676 -5.232 16.004 1.00 88.12 117 VAL A N 1
ATOM 878 C CA . VAL A 1 117 ? 45.693 -5.340 17.083 1.00 88.12 117 VAL A CA 1
ATOM 879 C C . VAL A 1 117 ? 44.290 -4.999 16.566 1.00 88.12 117 VAL A C 1
ATOM 881 O O . VAL A 1 117 ? 44.167 -4.295 15.561 1.00 88.12 117 VAL A O 1
ATOM 884 N N . PRO A 1 118 ? 43.223 -5.469 17.232 1.00 88.19 118 PRO A N 1
ATOM 885 C CA . PRO A 1 118 ? 41.860 -5.076 16.890 1.00 88.19 118 PRO A CA 1
ATOM 886 C C . PRO A 1 118 ? 41.662 -3.558 16.985 1.00 88.19 118 PRO A C 1
ATOM 888 O O . PRO A 1 118 ? 42.137 -2.922 17.926 1.00 88.19 118 PRO A O 1
ATOM 891 N N . VAL A 1 119 ? 40.933 -2.990 16.025 1.00 90.31 119 VAL A N 1
ATOM 892 C CA . VAL A 1 119 ? 40.563 -1.569 16.012 1.00 90.31 119 VAL A CA 1
ATOM 893 C C . VAL A 1 119 ? 39.144 -1.418 16.571 1.00 90.31 119 VAL A C 1
ATOM 895 O O . VAL A 1 119 ? 38.248 -2.101 16.082 1.00 90.31 119 VAL A O 1
ATOM 898 N N . PRO A 1 120 ? 38.908 -0.550 17.574 1.00 89.69 120 PRO A N 1
ATOM 899 C CA . PRO A 1 120 ? 37.619 -0.452 18.265 1.00 89.69 120 PRO A CA 1
ATOM 900 C C . PRO A 1 120 ? 36.582 0.427 17.544 1.00 89.69 120 PRO A C 1
ATOM 902 O O . PRO A 1 120 ? 35.500 0.655 18.079 1.00 89.69 120 PRO A O 1
ATOM 905 N N . PHE A 1 121 ? 36.906 0.944 16.357 1.00 90.56 121 PHE A N 1
ATOM 906 C CA . PHE A 1 121 ? 36.082 1.920 15.649 1.00 90.56 121 PHE A CA 1
ATOM 907 C C . PHE A 1 121 ? 35.155 1.271 14.628 1.00 90.56 121 PHE A C 1
ATOM 909 O O . PHE A 1 121 ? 35.568 0.388 13.879 1.00 90.56 121 PHE A O 1
ATOM 916 N N . GLN A 1 122 ? 33.921 1.769 14.548 1.00 88.38 122 GLN A N 1
ATOM 917 C CA . GLN A 1 122 ? 32.922 1.294 13.580 1.00 88.38 122 GLN A CA 1
ATOM 918 C C . GLN A 1 122 ? 32.804 2.195 12.345 1.00 88.38 122 GLN A C 1
ATOM 920 O O . GLN A 1 122 ? 32.090 1.870 11.397 1.00 88.38 122 GLN A O 1
ATOM 925 N N . ARG A 1 123 ? 33.465 3.357 12.353 1.00 90.31 123 ARG A N 1
ATOM 926 C CA . ARG A 1 123 ? 33.355 4.391 11.316 1.00 90.31 123 ARG A CA 1
ATOM 927 C C . ARG A 1 123 ? 34.727 4.830 10.822 1.00 90.31 123 ARG A C 1
ATOM 929 O O . ARG A 1 123 ? 35.725 4.714 11.528 1.00 90.31 123 ARG A O 1
ATOM 936 N N . LEU A 1 124 ? 34.759 5.387 9.611 1.00 91.69 124 LEU A N 1
ATOM 937 C CA . LEU A 1 124 ? 35.957 6.042 9.086 1.00 91.69 124 LEU A CA 1
ATOM 938 C C . LEU A 1 124 ? 36.267 7.287 9.922 1.00 91.69 124 LEU A C 1
ATOM 940 O O . LEU A 1 124 ? 35.378 8.107 10.165 1.00 91.69 124 LEU A O 1
ATOM 944 N N . ILE A 1 125 ? 37.527 7.447 10.324 1.00 91.44 125 ILE A N 1
ATOM 945 C CA . ILE A 1 125 ? 37.970 8.573 11.152 1.00 91.44 125 ILE A CA 1
ATOM 946 C C . ILE A 1 125 ? 38.941 9.429 10.349 1.00 91.44 125 ILE A C 1
ATOM 948 O O . ILE A 1 125 ? 40.060 9.002 10.074 1.00 91.44 125 ILE A O 1
ATOM 952 N N . TYR A 1 126 ? 38.515 10.647 10.013 1.00 90.50 126 TYR A N 1
ATOM 953 C CA . TYR A 1 126 ? 39.329 11.659 9.339 1.00 90.50 126 TYR A CA 1
ATOM 954 C C . TYR A 1 126 ? 39.705 12.759 10.342 1.00 90.50 126 TYR A C 1
ATOM 956 O O . TYR A 1 126 ? 38.850 13.588 10.671 1.00 90.50 126 TYR A O 1
ATOM 964 N N . PRO A 1 127 ? 40.943 12.773 10.873 1.00 86.56 127 PRO A N 1
ATOM 965 C CA . PRO A 1 127 ? 41.397 13.854 11.738 1.00 86.56 127 PRO A CA 1
ATOM 966 C C . PRO A 1 127 ? 41.563 15.157 10.944 1.00 86.56 127 PRO A C 1
ATOM 968 O O . PRO A 1 127 ? 41.548 15.171 9.713 1.00 86.56 127 PRO A O 1
ATOM 971 N N . LEU A 1 128 ? 41.726 16.275 11.657 1.00 82.44 128 LEU A N 1
ATOM 972 C CA . LEU A 1 128 ? 42.046 17.541 11.003 1.00 82.44 128 LEU A CA 1
ATOM 973 C C . LEU A 1 128 ? 43.404 17.437 10.284 1.00 82.44 128 LEU A C 1
ATOM 975 O O . LEU A 1 128 ? 44.341 16.869 10.855 1.00 82.44 128 LEU A O 1
ATOM 979 N N . PRO A 1 129 ? 43.533 18.011 9.073 1.00 74.19 129 PRO A N 1
ATOM 980 C CA . PRO A 1 129 ? 44.795 18.025 8.349 1.00 74.19 129 PRO A CA 1
ATOM 981 C C . PRO A 1 129 ? 45.929 18.638 9.186 1.00 74.19 129 PRO A C 1
ATOM 983 O O . PRO A 1 129 ? 45.696 19.607 9.918 1.00 74.19 129 PRO A O 1
ATOM 986 N N . PRO A 1 130 ? 47.167 18.129 9.068 1.00 66.50 130 PRO A N 1
ATOM 987 C CA . PRO A 1 130 ? 48.314 18.734 9.726 1.00 66.50 130 PRO A CA 1
ATOM 988 C C . PRO A 1 130 ? 48.549 20.172 9.219 1.00 66.50 130 PRO A C 1
ATOM 990 O O . PRO A 1 130 ? 48.304 20.456 8.043 1.00 66.50 130 PRO A O 1
ATOM 993 N N . PRO A 1 131 ? 49.104 21.079 10.052 1.00 63.12 131 PRO A N 1
ATOM 994 C CA . PRO A 1 131 ? 49.352 22.479 9.680 1.00 63.12 131 PRO A CA 1
ATOM 995 C C . PRO A 1 131 ? 50.246 22.670 8.447 1.00 63.12 131 PRO A C 1
ATOM 997 O O . PRO A 1 131 ? 50.240 23.735 7.839 1.00 63.12 131 PRO A O 1
ATOM 1000 N N . SER A 1 132 ? 51.021 21.645 8.076 1.00 62.62 132 SER A N 1
ATOM 1001 C CA . SER A 1 132 ? 51.870 21.638 6.883 1.00 62.62 132 SER A CA 1
ATOM 1002 C C . SER A 1 132 ? 51.088 21.620 5.565 1.00 62.62 132 SER A C 1
ATOM 1004 O O . SER A 1 132 ? 51.686 21.862 4.521 1.00 62.62 132 SER A O 1
ATOM 1006 N N . GLY A 1 133 ? 49.784 21.308 5.584 1.00 58.75 133 GLY A N 1
ATOM 1007 C CA . GLY A 1 133 ? 48.915 21.331 4.401 1.00 58.75 133 GLY A CA 1
ATOM 1008 C C . GLY A 1 133 ? 49.243 20.286 3.326 1.00 58.75 133 GLY A C 1
ATOM 1009 O O . GLY A 1 133 ? 48.664 20.319 2.246 1.00 58.75 133 GLY A O 1
ATOM 1010 N N . ALA A 1 134 ? 50.160 19.350 3.596 1.00 55.56 134 ALA A N 1
ATOM 1011 C CA . ALA A 1 134 ? 50.666 18.404 2.598 1.00 55.56 134 ALA A CA 1
ATOM 1012 C C . ALA A 1 134 ? 49.722 17.211 2.305 1.00 55.56 134 ALA A C 1
ATOM 1014 O O . ALA A 1 134 ? 49.954 16.456 1.360 1.00 55.56 134 ALA A O 1
ATOM 1015 N N . GLY A 1 135 ? 48.646 17.049 3.084 1.00 61.97 135 GLY A N 1
ATOM 1016 C CA . GLY A 1 135 ? 47.627 16.007 2.926 1.00 61.97 135 GLY A CA 1
ATOM 1017 C C . GLY A 1 135 ? 46.541 16.094 4.005 1.00 61.97 135 GLY A C 1
ATOM 1018 O O . GLY A 1 135 ? 46.587 16.979 4.853 1.00 61.97 135 GLY A O 1
ATOM 1019 N N . LEU A 1 136 ? 45.579 15.161 4.000 1.00 63.53 136 LEU A N 1
ATOM 1020 C CA . LEU A 1 136 ? 44.460 15.113 4.964 1.00 63.53 136 LEU A CA 1
ATOM 1021 C C . LEU A 1 136 ? 44.840 14.541 6.346 1.00 63.53 136 LEU A C 1
ATOM 1023 O O . LEU A 1 136 ? 44.001 14.492 7.237 1.00 63.53 136 LEU A O 1
ATOM 1027 N N . GLY A 1 137 ? 46.095 14.122 6.530 1.00 71.44 137 GLY A N 1
ATOM 1028 C CA . GLY A 1 137 ? 46.557 13.418 7.727 1.00 71.44 137 GLY A CA 1
ATOM 1029 C C . GLY A 1 137 ? 46.280 11.910 7.692 1.00 71.44 137 GLY A C 1
ATOM 1030 O O . GLY A 1 137 ? 45.572 11.399 6.818 1.00 71.44 137 GLY A O 1
ATOM 1031 N N . THR A 1 138 ? 46.870 11.197 8.653 1.00 85.38 138 THR A N 1
ATOM 1032 C CA . THR A 1 138 ? 46.723 9.746 8.817 1.00 85.38 138 THR A CA 1
ATOM 1033 C C . THR A 1 138 ? 45.317 9.424 9.316 1.00 85.38 138 THR A C 1
ATOM 1035 O O . THR A 1 138 ? 45.024 9.569 10.502 1.00 85.38 138 THR A O 1
ATOM 1038 N N . HIS A 1 139 ? 44.442 9.004 8.406 1.00 90.06 139 HIS A N 1
ATOM 1039 C CA . HIS A 1 139 ? 43.055 8.654 8.706 1.00 90.06 139 HIS A CA 1
ATOM 1040 C C . HIS A 1 139 ? 42.866 7.139 8.794 1.00 90.06 139 HIS A C 1
ATOM 1042 O O . HIS A 1 139 ? 43.684 6.370 8.286 1.00 90.06 139 HIS A O 1
ATOM 1048 N N . LEU A 1 140 ? 41.781 6.719 9.443 1.00 91.94 140 LEU A N 1
ATOM 1049 C CA . LEU A 1 140 ? 41.367 5.322 9.509 1.00 91.94 140 LEU A CA 1
ATOM 1050 C C . LEU A 1 140 ? 40.442 4.989 8.342 1.00 91.94 140 LEU A C 1
ATOM 1052 O O . LEU A 1 140 ? 39.358 5.562 8.219 1.00 91.94 140 LEU A O 1
ATOM 1056 N N . THR A 1 141 ? 40.843 3.994 7.558 1.00 89.69 141 THR A N 1
ATOM 1057 C CA . THR A 1 141 ? 39.978 3.317 6.593 1.00 89.69 141 THR A CA 1
ATOM 1058 C C . THR A 1 141 ? 39.658 1.913 7.090 1.00 89.69 141 THR A C 1
ATOM 1060 O O . THR A 1 141 ? 40.569 1.157 7.428 1.00 89.69 141 THR A O 1
ATOM 1063 N N . LEU A 1 142 ? 38.374 1.567 7.119 1.00 88.75 142 LEU A N 1
ATOM 1064 C CA . LEU A 1 142 ? 37.894 0.209 7.370 1.00 88.75 142 LEU A CA 1
ATOM 1065 C C . LEU A 1 142 ? 37.700 -0.498 6.024 1.00 88.75 142 LEU A C 1
ATOM 1067 O O . LEU A 1 142 ? 37.318 0.142 5.042 1.00 88.75 142 LEU A O 1
ATOM 1071 N N . ASP A 1 143 ? 38.013 -1.786 5.942 1.00 79.06 143 ASP A N 1
ATOM 1072 C CA . ASP A 1 143 ? 37.782 -2.556 4.725 1.00 79.06 143 ASP A CA 1
ATOM 1073 C C . ASP A 1 143 ? 36.294 -2.870 4.500 1.00 79.06 143 ASP A C 1
ATOM 1075 O O . ASP A 1 143 ? 35.442 -2.679 5.366 1.00 79.06 143 ASP A O 1
ATOM 1079 N N . VAL A 1 144 ? 35.974 -3.317 3.283 1.00 68.69 144 VAL A N 1
ATOM 1080 C CA . VAL A 1 144 ? 34.590 -3.563 2.844 1.00 68.69 144 VAL A CA 1
ATOM 1081 C C . VAL A 1 144 ? 33.976 -4.786 3.546 1.00 68.69 144 VAL A C 1
ATOM 1083 O O . VAL A 1 144 ? 32.761 -4.851 3.693 1.00 68.69 144 VAL A O 1
ATOM 1086 N N . GLU A 1 145 ? 34.801 -5.738 3.999 1.00 64.62 145 GLU A N 1
ATOM 1087 C CA . GLU A 1 145 ? 34.367 -6.937 4.740 1.00 64.62 145 GLU A CA 1
ATOM 1088 C C . GLU A 1 145 ? 34.226 -6.678 6.260 1.00 64.62 145 GLU A C 1
ATOM 1090 O O . GLU A 1 145 ? 33.725 -7.535 6.983 1.00 64.62 145 GLU A O 1
ATOM 1095 N N . GLY A 1 146 ? 34.621 -5.494 6.752 1.00 58.41 146 GLY A N 1
ATOM 1096 C CA . GLY A 1 146 ? 34.458 -5.055 8.143 1.00 58.41 146 GLY A CA 1
ATOM 1097 C C . GLY A 1 146 ? 35.463 -5.644 9.145 1.00 58.41 146 GLY A C 1
ATOM 1098 O O . GLY A 1 146 ? 35.275 -5.480 10.350 1.00 58.41 146 GLY A O 1
ATOM 1099 N N . GLY A 1 147 ? 36.512 -6.330 8.678 1.00 60.72 147 GLY A N 1
ATOM 1100 C CA . GLY A 1 147 ? 37.481 -7.059 9.513 1.00 60.72 147 GLY A CA 1
ATOM 1101 C C . GLY A 1 147 ? 38.905 -6.490 9.511 1.00 60.72 147 GLY A C 1
ATOM 1102 O O . GLY A 1 147 ? 39.691 -6.786 10.414 1.00 60.72 147 GLY A O 1
ATOM 1103 N N . GLY A 1 148 ? 39.252 -5.671 8.521 1.00 77.88 148 GLY A N 1
ATOM 1104 C CA . GLY A 1 148 ? 40.575 -5.084 8.333 1.00 77.88 148 GLY A CA 1
ATOM 1105 C C . GLY A 1 148 ? 40.555 -3.561 8.423 1.00 77.88 148 GLY A C 1
ATOM 1106 O O . GLY A 1 148 ? 39.617 -2.894 7.997 1.00 77.88 148 GLY A O 1
ATOM 1107 N N . ALA A 1 149 ? 41.629 -2.993 8.966 1.00 90.00 149 ALA A N 1
ATOM 1108 C CA . ALA A 1 149 ? 41.801 -1.554 9.123 1.00 90.00 149 ALA A CA 1
ATOM 1109 C C . ALA A 1 149 ? 43.134 -1.101 8.527 1.00 90.00 149 ALA A C 1
ATOM 1111 O O . ALA A 1 149 ? 44.120 -1.842 8.531 1.00 90.00 149 ALA A O 1
ATOM 1112 N N . LYS A 1 150 ? 43.167 0.127 8.017 1.00 92.25 150 LYS A N 1
ATOM 1113 C CA . LYS A 1 150 ? 44.367 0.745 7.452 1.00 92.25 150 LYS A CA 1
ATOM 1114 C C . LYS A 1 150 ? 44.459 2.193 7.896 1.00 92.25 150 LYS A C 1
ATOM 1116 O O . LYS A 1 150 ? 43.463 2.913 7.891 1.00 92.25 150 LYS A O 1
ATOM 1121 N N . PHE A 1 151 ? 45.669 2.615 8.225 1.00 92.62 151 PHE A N 1
ATOM 1122 C CA . PHE A 1 151 ? 46.015 3.989 8.538 1.00 92.62 151 PHE A CA 1
ATOM 1123 C C . PHE A 1 151 ? 46.873 4.560 7.420 1.00 92.62 151 PHE A C 1
ATOM 1125 O O . PHE A 1 151 ? 47.835 3.922 6.994 1.00 92.62 151 PHE A O 1
ATOM 1132 N N . GLY A 1 152 ? 46.536 5.759 6.958 1.00 90.38 152 GLY A N 1
ATOM 1133 C CA . GLY A 1 152 ? 47.288 6.473 5.926 1.00 90.38 152 GLY A CA 1
ATOM 1134 C C . GLY A 1 152 ? 46.377 7.277 5.000 1.00 90.38 152 GLY A C 1
ATOM 1135 O O . GLY A 1 152 ? 45.194 7.394 5.295 1.00 90.38 152 GLY A O 1
ATOM 1136 N N . PRO A 1 153 ? 46.904 7.826 3.893 1.00 89.31 153 PRO A N 1
ATOM 1137 C CA . PRO A 1 153 ? 48.322 7.869 3.575 1.00 89.31 153 PRO A CA 1
ATOM 1138 C C . PRO A 1 153 ? 49.053 8.944 4.384 1.00 89.31 153 PRO A C 1
ATOM 1140 O O . PRO A 1 153 ? 48.482 9.981 4.728 1.00 89.31 153 PRO A O 1
ATOM 1143 N N . ASP A 1 154 ? 50.347 8.735 4.604 1.00 86.25 154 ASP A N 1
ATOM 1144 C CA . ASP A 1 154 ? 51.264 9.825 4.938 1.00 86.25 154 ASP A CA 1
ATOM 1145 C C . ASP A 1 154 ? 51.722 10.592 3.678 1.00 86.25 154 ASP A C 1
ATOM 1147 O O . ASP A 1 154 ? 51.170 10.451 2.581 1.00 86.25 154 ASP A O 1
ATOM 1151 N N . THR A 1 155 ? 52.705 11.478 3.844 1.00 86.81 155 THR A N 1
ATOM 1152 C CA . THR A 1 155 ? 53.315 12.233 2.743 1.00 86.81 155 THR A CA 1
ATOM 1153 C C . THR A 1 155 ? 54.813 11.958 2.691 1.00 86.81 155 THR A C 1
ATOM 1155 O O . THR A 1 155 ? 55.545 12.240 3.642 1.00 86.81 155 THR A O 1
ATOM 1158 N N . GLU A 1 156 ? 55.278 11.445 1.558 1.00 88.69 156 GLU A N 1
ATOM 1159 C CA . GLU A 1 156 ? 56.685 11.224 1.246 1.00 88.69 156 GLU A CA 1
ATOM 1160 C C . GLU A 1 156 ? 56.983 11.774 -0.154 1.00 88.69 156 GLU A C 1
ATOM 1162 O O . GLU A 1 156 ? 56.632 11.179 -1.170 1.00 88.69 156 GLU A O 1
ATOM 1167 N N . TRP A 1 157 ? 57.612 12.947 -0.216 1.00 89.50 157 TRP A N 1
ATOM 1168 C CA . TRP A 1 157 ? 58.004 13.551 -1.487 1.00 89.50 157 TRP A CA 1
ATOM 1169 C C . TRP A 1 157 ? 59.209 12.831 -2.081 1.00 89.50 157 TRP A C 1
ATOM 1171 O O . TRP A 1 157 ? 60.229 12.667 -1.412 1.00 89.50 157 TRP A O 1
ATOM 1181 N N . LEU A 1 158 ? 59.098 12.452 -3.351 1.00 90.88 158 LEU A N 1
ATOM 1182 C CA . LEU A 1 158 ? 60.215 11.909 -4.113 1.00 90.88 158 LEU A CA 1
ATOM 1183 C C . LEU A 1 158 ? 61.097 13.043 -4.672 1.00 90.88 158 LEU A C 1
ATOM 1185 O O . LEU A 1 158 ? 60.632 14.191 -4.753 1.00 90.88 158 LEU A O 1
ATOM 1189 N N . PRO A 1 159 ? 62.357 12.742 -5.048 1.00 90.25 159 PRO A N 1
ATOM 1190 C CA . PRO A 1 159 ? 63.241 13.696 -5.713 1.00 90.25 159 PRO A CA 1
ATOM 1191 C C . PRO A 1 159 ? 62.578 14.378 -6.917 1.00 90.25 159 PRO A C 1
ATOM 1193 O O . PRO A 1 159 ? 61.752 13.783 -7.607 1.00 90.25 159 PRO A O 1
ATOM 1196 N N . ASP A 1 160 ? 62.935 15.637 -7.169 1.00 84.38 160 ASP A N 1
ATOM 1197 C CA . ASP A 1 160 ? 62.364 16.445 -8.257 1.00 84.38 160 ASP A CA 1
ATOM 1198 C C . ASP A 1 160 ? 62.612 15.863 -9.659 1.00 84.38 160 ASP A C 1
ATOM 1200 O O . ASP A 1 160 ? 61.868 16.189 -10.579 1.00 84.38 160 ASP A O 1
ATOM 1204 N N . ASP A 1 161 ? 63.644 15.037 -9.812 1.00 83.00 161 ASP A N 1
ATOM 1205 C CA . ASP A 1 161 ? 64.059 14.346 -11.035 1.00 83.00 161 ASP A CA 1
ATOM 1206 C C . ASP A 1 161 ? 63.557 12.891 -11.109 1.00 83.00 161 ASP A C 1
ATOM 1208 O O . ASP A 1 161 ? 63.928 12.140 -12.012 1.00 83.00 161 ASP A O 1
ATOM 1212 N N . TYR A 1 162 ? 62.708 12.472 -10.166 1.00 87.00 162 TYR A N 1
ATOM 1213 C CA . TYR A 1 162 ? 62.159 11.124 -10.153 1.00 87.00 162 TYR A CA 1
ATOM 1214 C C . TYR A 1 162 ? 61.267 10.863 -11.375 1.00 87.00 162 TYR A C 1
ATOM 1216 O O . TYR A 1 162 ? 60.291 11.575 -11.614 1.00 87.00 162 TYR A O 1
ATOM 1224 N N . THR A 1 163 ? 61.562 9.778 -12.093 1.00 81.44 163 THR A N 1
ATOM 1225 C CA . THR A 1 163 ? 60.728 9.257 -13.185 1.00 81.44 163 THR A CA 1
ATOM 1226 C C . THR A 1 163 ? 60.055 7.956 -12.737 1.00 81.44 163 THR A C 1
ATOM 1228 O O . THR A 1 163 ? 60.752 7.067 -12.239 1.00 81.44 163 THR A O 1
ATOM 1231 N N . PRO A 1 164 ? 58.728 7.804 -12.897 1.00 79.50 164 PRO A N 1
ATOM 1232 C CA . PRO A 1 164 ? 58.032 6.565 -12.564 1.00 79.50 164 PRO A CA 1
ATOM 1233 C C . PRO A 1 164 ? 58.560 5.378 -13.371 1.00 79.50 164 PRO A C 1
ATOM 1235 O O . PRO A 1 164 ? 58.670 5.441 -14.594 1.00 79.50 164 PRO A O 1
ATOM 1238 N N . VAL A 1 165 ? 58.841 4.269 -12.690 1.00 74.12 165 VAL A N 1
ATOM 1239 C CA . VAL A 1 165 ? 59.289 3.013 -13.311 1.00 74.12 165 VAL A CA 1
ATOM 1240 C C . VAL A 1 165 ? 58.250 1.925 -13.046 1.00 74.12 165 VAL A C 1
ATOM 1242 O O . VAL A 1 165 ? 57.634 1.897 -11.978 1.00 74.12 165 VAL A O 1
ATOM 1245 N N . LYS A 1 166 ? 58.062 1.013 -14.009 1.00 66.25 166 LYS A N 1
ATOM 1246 C CA . LYS A 1 166 ? 57.242 -0.196 -13.845 1.00 66.25 166 LYS A CA 1
ATOM 1247 C C . LYS A 1 166 ? 57.939 -1.180 -12.898 1.00 66.25 166 LYS A C 1
ATOM 1249 O O . LYS A 1 166 ? 58.667 -2.069 -13.326 1.00 66.25 166 LYS A O 1
ATOM 1254 N N . ASP A 1 167 ? 57.736 -0.986 -11.603 1.00 65.50 167 ASP A N 1
ATOM 1255 C CA . ASP A 1 167 ? 58.281 -1.818 -10.529 1.00 65.50 167 ASP A CA 1
ATOM 1256 C C . ASP A 1 167 ? 57.294 -2.953 -10.186 1.00 65.50 167 ASP A C 1
ATOM 1258 O O . ASP A 1 167 ? 56.407 -2.800 -9.347 1.00 65.50 167 ASP A O 1
ATOM 1262 N N . MET A 1 168 ? 57.393 -4.068 -10.920 1.00 54.88 168 MET A N 1
ATOM 1263 C CA . MET A 1 168 ? 56.469 -5.215 -10.835 1.00 54.88 168 MET A CA 1
ATOM 1264 C C . MET A 1 168 ? 56.802 -6.209 -9.706 1.00 54.88 168 MET A C 1
ATOM 1266 O O . MET A 1 168 ? 55.984 -7.081 -9.413 1.00 54.88 168 MET A O 1
ATOM 1270 N N . ASP A 1 169 ? 57.985 -6.119 -9.087 1.00 55.28 169 ASP A N 1
ATOM 1271 C CA . ASP A 1 169 ? 58.447 -7.057 -8.049 1.00 55.28 169 ASP A CA 1
ATOM 1272 C C . ASP A 1 169 ? 58.328 -6.504 -6.614 1.00 55.28 169 ASP A C 1
ATOM 1274 O O . ASP A 1 169 ? 58.568 -7.229 -5.644 1.00 55.28 169 ASP A O 1
ATOM 1278 N N . GLY A 1 170 ? 57.902 -5.243 -6.467 1.00 55.38 170 GLY A N 1
ATOM 1279 C CA . GLY A 1 170 ? 57.620 -4.604 -5.180 1.00 55.38 170 GLY A CA 1
ATOM 1280 C C . GLY A 1 170 ? 58.866 -4.298 -4.346 1.00 55.38 170 GLY A C 1
ATOM 1281 O O . GLY A 1 170 ? 58.747 -4.018 -3.149 1.00 55.38 170 GLY A O 1
ATOM 1282 N N . SER A 1 171 ? 60.058 -4.367 -4.945 1.00 59.00 171 SER A N 1
ATOM 1283 C CA . SER A 1 171 ? 61.331 -4.209 -4.238 1.00 59.00 171 SER A CA 1
ATOM 1284 C C . SER A 1 171 ? 61.857 -2.768 -4.202 1.00 59.00 171 SER A C 1
ATOM 1286 O O . SER A 1 171 ? 62.722 -2.465 -3.371 1.00 59.00 171 SER A O 1
ATOM 1288 N N . GLY A 1 172 ? 61.325 -1.877 -5.045 1.00 73.50 172 GLY A N 1
ATOM 1289 C CA . GLY A 1 172 ? 61.772 -0.494 -5.201 1.00 73.50 172 GLY A CA 1
ATOM 1290 C C . GLY A 1 172 ? 60.899 0.542 -4.484 1.00 73.50 172 GLY A C 1
ATOM 1291 O O . GLY A 1 172 ? 60.685 0.486 -3.271 1.00 73.50 172 GLY A O 1
ATOM 1292 N N . VAL A 1 173 ? 60.437 1.556 -5.224 1.00 82.06 173 VAL A N 1
ATOM 1293 C CA . VAL A 1 173 ? 59.816 2.778 -4.670 1.00 82.06 173 VAL A CA 1
ATOM 1294 C C . VAL A 1 173 ? 58.546 2.490 -3.865 1.00 82.06 173 VAL A C 1
ATOM 1296 O O . VAL A 1 173 ? 58.233 3.237 -2.941 1.00 82.06 173 VAL A O 1
ATOM 1299 N N . TYR A 1 174 ? 57.837 1.397 -4.164 1.00 86.75 174 TYR A N 1
ATOM 1300 C CA . TYR A 1 174 ? 56.576 1.029 -3.513 1.00 86.75 174 TYR A CA 1
ATOM 1301 C C . TYR A 1 174 ? 56.752 0.316 -2.164 1.00 86.75 174 TYR A C 1
ATOM 1303 O O . TYR A 1 174 ? 55.773 0.100 -1.442 1.00 86.75 174 TYR A O 1
ATOM 1311 N N . ARG A 1 175 ? 57.988 -0.019 -1.772 1.00 88.25 175 ARG A N 1
ATOM 1312 C CA . ARG A 1 175 ? 58.265 -0.634 -0.473 1.00 88.25 175 ARG A CA 1
ATOM 1313 C C . ARG A 1 175 ? 57.968 0.344 0.662 1.00 88.25 175 ARG A C 1
ATOM 1315 O O . ARG A 1 175 ? 58.534 1.433 0.714 1.00 88.25 175 ARG A O 1
ATOM 1322 N N . VAL A 1 176 ? 57.113 -0.049 1.600 1.00 91.00 176 VAL A N 1
ATOM 1323 C CA . VAL A 1 176 ? 56.830 0.746 2.803 1.00 91.00 176 VAL A CA 1
ATOM 1324 C C . VAL A 1 176 ? 57.968 0.565 3.809 1.00 91.00 176 VAL A C 1
ATOM 1326 O O . VAL A 1 176 ? 58.287 -0.561 4.200 1.00 91.00 176 VAL A O 1
ATOM 1329 N N . ASP A 1 177 ? 58.589 1.668 4.227 1.00 89.44 177 ASP A N 1
ATOM 1330 C CA . ASP A 1 177 ? 59.620 1.640 5.264 1.00 89.44 177 ASP A CA 1
ATOM 1331 C C . ASP A 1 177 ? 58.980 1.441 6.643 1.00 89.44 177 ASP A C 1
ATOM 1333 O O . ASP A 1 177 ? 58.254 2.303 7.137 1.00 89.44 177 ASP A O 1
ATOM 1337 N N . ALA A 1 178 ? 59.280 0.310 7.285 1.00 90.50 178 ALA A N 1
ATOM 1338 C CA . ALA A 1 178 ? 58.776 -0.024 8.612 1.00 90.50 178 ALA A CA 1
ATOM 1339 C C . ALA A 1 178 ? 59.171 1.002 9.690 1.00 90.50 178 ALA A C 1
ATOM 1341 O O . ALA A 1 178 ? 58.453 1.133 10.679 1.00 90.50 178 ALA A O 1
ATOM 1342 N N . SER A 1 179 ? 60.260 1.759 9.499 1.00 90.88 179 SER A N 1
ATOM 1343 C CA . SER A 1 179 ? 60.689 2.796 10.448 1.00 90.88 179 SER A CA 1
ATOM 1344 C C . SER A 1 179 ? 59.658 3.926 10.610 1.00 90.88 179 SER A C 1
ATOM 1346 O O . SER A 1 179 ? 59.572 4.542 11.674 1.00 90.88 179 SER A O 1
ATOM 1348 N N . ARG A 1 180 ? 58.804 4.145 9.596 1.00 90.81 180 ARG A N 1
ATOM 1349 C CA . ARG A 1 180 ? 57.734 5.156 9.612 1.00 90.81 180 ARG A CA 1
ATOM 1350 C C . ARG A 1 180 ? 56.594 4.833 10.579 1.00 90.81 180 ARG A C 1
ATOM 1352 O O . ARG A 1 180 ? 55.840 5.745 10.915 1.00 90.81 180 ARG A O 1
ATOM 1359 N N . ALA A 1 181 ? 56.490 3.592 11.068 1.00 91.44 181 ALA A N 1
ATOM 1360 C CA . ALA A 1 181 ? 55.458 3.182 12.023 1.00 91.44 181 ALA A CA 1
ATOM 1361 C C . ALA A 1 181 ? 55.387 4.119 13.240 1.00 91.44 181 ALA A C 1
ATOM 1363 O O . ALA A 1 181 ? 54.295 4.488 13.658 1.00 91.44 181 ALA A O 1
ATOM 1364 N N . ALA A 1 182 ? 56.535 4.588 13.743 1.00 89.31 182 ALA A N 1
ATOM 1365 C CA . ALA A 1 182 ? 56.595 5.490 14.894 1.00 89.31 182 ALA A CA 1
ATOM 1366 C C . ALA A 1 182 ? 55.846 6.818 14.662 1.00 89.31 182 ALA A C 1
ATOM 1368 O O . ALA A 1 182 ? 55.120 7.280 15.537 1.00 89.31 182 ALA A O 1
ATOM 1369 N N . SER A 1 183 ? 55.970 7.408 13.467 1.00 88.38 183 SER A N 1
ATOM 1370 C CA . SER A 1 183 ? 55.276 8.658 13.124 1.00 88.38 183 SER A CA 1
ATOM 1371 C C . SER A 1 183 ? 53.770 8.447 12.921 1.00 88.38 183 SER A C 1
ATOM 1373 O O . SER A 1 183 ? 52.972 9.323 13.259 1.00 88.38 183 SER A O 1
ATOM 1375 N N . PHE A 1 184 ? 53.363 7.275 12.421 1.00 91.44 184 PHE A N 1
ATOM 1376 C CA . PHE A 1 184 ? 51.948 6.900 12.360 1.00 91.44 184 PHE A CA 1
ATOM 1377 C C . PHE A 1 184 ? 51.356 6.725 13.757 1.00 91.44 184 PHE A C 1
ATOM 1379 O O . PHE A 1 184 ? 50.287 7.269 14.021 1.00 91.44 184 PHE A O 1
ATOM 1386 N N . GLU A 1 185 ? 52.046 6.007 14.648 1.00 91.81 185 GLU A N 1
ATOM 1387 C CA . GLU A 1 185 ? 51.603 5.798 16.030 1.00 91.81 185 GLU A CA 1
ATOM 1388 C C . GLU A 1 185 ? 51.419 7.132 16.757 1.00 91.81 185 GLU A C 1
ATOM 1390 O O . GLU A 1 185 ? 50.355 7.354 17.330 1.00 91.81 185 GLU A O 1
ATOM 1395 N N . GLU A 1 186 ? 52.380 8.055 16.645 1.00 88.75 186 GLU A N 1
ATOM 1396 C CA . GLU A 1 186 ? 52.277 9.400 17.226 1.00 88.75 186 GLU A CA 1
ATOM 1397 C C . GLU A 1 186 ? 51.038 10.152 16.711 1.00 88.75 186 GLU A C 1
ATOM 1399 O O . GLU A 1 186 ? 50.257 10.694 17.497 1.00 88.75 186 GLU A O 1
ATOM 1404 N N . SER A 1 187 ? 50.806 10.139 15.393 1.00 88.56 187 SER A N 1
ATOM 1405 C CA . SER A 1 187 ? 49.660 10.825 14.789 1.00 88.56 187 SER A CA 1
ATOM 1406 C C . SER A 1 187 ? 48.314 10.197 15.162 1.00 88.56 187 SER A C 1
ATOM 1408 O O . SER A 1 187 ? 47.321 10.921 15.260 1.00 88.56 187 SER A O 1
ATOM 1410 N N . ILE A 1 188 ? 48.248 8.873 15.320 1.00 91.69 188 ILE A N 1
ATOM 1411 C CA . ILE A 1 188 ? 47.015 8.151 15.661 1.00 91.69 188 ILE A CA 1
ATOM 1412 C C . ILE A 1 188 ? 46.706 8.308 17.151 1.00 91.69 188 ILE A C 1
ATOM 1414 O O . ILE A 1 188 ? 45.558 8.552 17.516 1.00 91.69 188 ILE A O 1
ATOM 1418 N N . GLN A 1 189 ? 47.721 8.263 18.018 1.00 92.00 189 GLN A N 1
ATOM 1419 C CA . GLN A 1 189 ? 47.565 8.396 19.471 1.00 92.00 189 GLN A CA 1
ATOM 1420 C C . GLN A 1 189 ? 46.971 9.744 19.907 1.00 92.00 189 GLN A C 1
ATOM 1422 O O . GLN A 1 189 ? 46.390 9.829 20.989 1.00 92.00 189 GLN A O 1
ATOM 1427 N N . CYS A 1 190 ? 47.034 10.784 19.067 1.00 87.50 190 CYS A N 1
ATOM 1428 C CA . CYS A 1 190 ? 46.343 12.054 19.313 1.00 87.50 190 CYS A CA 1
ATOM 1429 C C . CYS A 1 190 ? 44.814 11.913 19.423 1.00 87.50 190 CYS A C 1
ATOM 1431 O O . CYS A 1 190 ? 44.181 12.713 20.112 1.00 87.50 190 CYS A O 1
ATOM 1433 N N . TRP A 1 191 ? 44.219 10.928 18.747 1.00 90.88 191 TRP A N 1
ATOM 1434 C CA . TRP A 1 191 ? 42.768 10.713 18.714 1.00 90.88 191 TRP A CA 1
ATOM 1435 C C . TRP A 1 191 ? 42.351 9.282 19.081 1.00 90.88 191 TRP A C 1
ATOM 1437 O O . TRP A 1 191 ? 41.191 9.074 19.425 1.00 90.88 191 TRP A O 1
ATOM 1447 N N . TRP A 1 192 ? 43.285 8.328 19.121 1.00 92.88 192 TRP A N 1
ATOM 1448 C CA . TRP A 1 192 ? 43.121 6.995 19.704 1.00 92.88 192 TRP A CA 1
ATOM 1449 C C . TRP A 1 192 ? 44.245 6.697 20.722 1.00 92.88 192 TRP A C 1
ATOM 1451 O O . TRP A 1 192 ? 45.189 5.960 20.426 1.00 92.88 192 TRP A O 1
ATOM 1461 N N . PRO A 1 193 ? 44.180 7.262 21.945 1.00 91.38 193 PRO A N 1
ATOM 1462 C CA . PRO A 1 193 ? 45.273 7.158 22.918 1.00 91.38 193 PRO A CA 1
ATOM 1463 C C . PRO A 1 193 ? 45.532 5.742 23.449 1.00 91.38 193 PRO A C 1
ATOM 1465 O O . PRO A 1 193 ? 46.587 5.495 24.025 1.00 91.38 193 PRO A O 1
ATOM 1468 N N . SER A 1 194 ? 44.575 4.820 23.296 1.00 91.00 194 SER A N 1
ATOM 1469 C CA . SER A 1 194 ? 44.703 3.422 23.723 1.00 91.00 194 SER A CA 1
ATOM 1470 C C . SER A 1 194 ? 45.449 2.534 22.715 1.00 91.00 194 SER A C 1
ATOM 1472 O O . SER A 1 194 ? 45.654 1.356 23.011 1.00 91.00 194 SER A O 1
ATOM 1474 N N . LEU A 1 195 ? 45.903 3.073 21.571 1.00 92.38 195 LEU A N 1
ATOM 1475 C CA . LEU A 1 195 ? 46.741 2.352 20.606 1.00 92.38 195 LEU A CA 1
ATOM 1476 C C . LEU A 1 195 ? 48.060 1.876 21.261 1.00 92.38 195 LEU A C 1
ATOM 1478 O O . LEU A 1 195 ? 48.880 2.717 21.654 1.00 92.38 195 LEU A O 1
ATOM 1482 N N . PRO A 1 196 ? 48.324 0.555 21.333 1.00 89.81 196 PRO A N 1
ATOM 1483 C CA . PRO A 1 196 ? 49.579 0.027 21.864 1.00 89.81 196 PRO A CA 1
ATOM 1484 C C . PRO A 1 196 ? 50.775 0.394 20.976 1.00 89.81 196 PRO A C 1
ATOM 1486 O O . PRO A 1 196 ? 50.693 0.302 19.753 1.00 89.81 196 PRO A O 1
ATOM 1489 N N . SER A 1 197 ? 51.914 0.749 21.570 1.00 88.81 197 SER A N 1
ATOM 1490 C CA . SER A 1 197 ? 53.152 0.972 20.810 1.00 88.81 197 SER A CA 1
ATOM 1491 C C . SER A 1 197 ? 53.632 -0.301 20.107 1.00 88.81 197 SER A C 1
ATOM 1493 O O . SER A 1 197 ? 53.551 -1.396 20.667 1.00 88.81 197 SER A O 1
ATOM 1495 N N . GLY A 1 198 ? 54.171 -0.159 18.897 1.00 90.69 198 GLY A N 1
ATOM 1496 C CA . GLY A 1 198 ? 54.638 -1.269 18.064 1.00 90.69 198 GLY A CA 1
ATOM 1497 C C . GLY A 1 198 ? 53.516 -2.113 17.451 1.00 90.69 198 GLY A C 1
ATOM 1498 O O . GLY A 1 198 ? 53.752 -3.263 17.075 1.00 90.69 198 GLY A O 1
ATOM 1499 N N . SER A 1 199 ? 52.293 -1.583 17.374 1.00 91.88 199 SER A N 1
ATOM 1500 C CA . SER A 1 199 ? 51.117 -2.318 16.888 1.00 91.88 199 SER A CA 1
ATOM 1501 C C . SER A 1 199 ? 50.763 -2.029 15.429 1.00 91.88 199 SER A C 1
ATOM 1503 O O . SER A 1 199 ? 49.691 -2.414 14.965 1.00 91.88 199 SER A O 1
ATOM 1505 N N . LEU A 1 200 ? 51.660 -1.391 14.677 1.00 94.06 200 LEU A N 1
ATOM 1506 C CA . LEU A 1 200 ? 51.495 -1.137 13.249 1.00 94.06 200 LEU A CA 1
ATOM 1507 C C . LEU A 1 200 ? 52.476 -1.965 12.414 1.00 94.06 200 LEU A C 1
ATOM 1509 O O . LEU A 1 200 ? 53.675 -2.009 12.682 1.00 94.06 200 LEU A O 1
ATOM 1513 N N . ALA A 1 201 ? 51.963 -2.590 11.357 1.00 93.69 201 ALA A N 1
ATOM 1514 C CA . ALA A 1 201 ? 52.749 -3.282 10.346 1.00 93.69 201 ALA A CA 1
ATOM 1515 C C . ALA A 1 201 ? 52.611 -2.568 8.989 1.00 93.69 201 ALA A C 1
ATOM 1517 O O . ALA A 1 201 ? 51.516 -2.103 8.664 1.00 93.69 201 ALA A O 1
ATOM 1518 N N . PRO A 1 202 ? 53.681 -2.495 8.179 1.00 93.56 202 PRO A N 1
ATOM 1519 C CA . PRO A 1 202 ? 53.590 -2.028 6.798 1.00 93.56 202 PRO A CA 1
ATOM 1520 C C . PRO A 1 202 ? 52.501 -2.775 6.013 1.00 93.56 202 PRO A C 1
ATOM 1522 O O . PRO A 1 202 ? 52.386 -3.996 6.147 1.00 93.56 202 PRO A O 1
ATOM 1525 N N . ASP A 1 203 ? 51.719 -2.055 5.206 1.00 91.06 203 ASP A N 1
ATOM 1526 C CA . ASP A 1 203 ? 50.674 -2.641 4.356 1.00 91.06 203 ASP A CA 1
ATOM 1527 C C . ASP A 1 203 ? 50.988 -2.437 2.868 1.00 91.06 203 ASP A C 1
ATOM 1529 O O . ASP A 1 203 ? 51.563 -3.316 2.231 1.00 91.06 203 ASP A O 1
ATOM 1533 N N . TYR A 1 204 ? 50.684 -1.259 2.315 1.00 90.06 204 TYR A N 1
ATOM 1534 C CA . TYR A 1 204 ? 50.991 -0.917 0.924 1.00 90.06 204 TYR A CA 1
ATOM 1535 C C . TYR A 1 204 ? 51.366 0.560 0.785 1.00 90.06 204 TYR A C 1
ATOM 1537 O O . TYR A 1 204 ? 51.197 1.349 1.715 1.00 90.06 204 TYR A O 1
ATOM 1545 N N . SER A 1 205 ? 51.872 0.953 -0.381 1.00 90.31 205 SER A N 1
ATOM 1546 C CA . SER A 1 205 ? 52.018 2.363 -0.735 1.00 90.31 205 SER A CA 1
ATOM 1547 C C . SER A 1 205 ? 51.457 2.638 -2.122 1.00 90.31 205 SER A C 1
ATOM 1549 O O . SER A 1 205 ? 51.335 1.736 -2.951 1.00 90.31 205 SER A O 1
ATOM 1551 N N . GLY A 1 206 ? 51.102 3.894 -2.364 1.00 88.56 206 GLY A N 1
ATOM 1552 C CA . GLY A 1 206 ? 50.695 4.386 -3.673 1.00 88.56 206 GLY A CA 1
ATOM 1553 C C . GLY A 1 206 ? 51.464 5.648 -4.036 1.00 88.56 206 GLY A C 1
ATOM 1554 O O . GLY A 1 206 ? 51.825 6.437 -3.160 1.00 88.56 206 GLY A O 1
ATOM 1555 N N . LEU A 1 207 ? 51.697 5.851 -5.330 1.00 88.25 207 LEU A N 1
ATOM 1556 C CA . LEU A 1 207 ? 52.263 7.087 -5.856 1.00 88.25 207 LEU A CA 1
ATOM 1557 C C . LEU A 1 207 ? 51.154 8.003 -6.356 1.00 88.25 207 LEU A C 1
ATOM 1559 O O . LEU A 1 207 ? 50.185 7.564 -6.971 1.00 88.25 207 LEU A O 1
ATOM 1563 N N . ARG A 1 208 ? 51.325 9.293 -6.092 1.00 88.19 208 ARG A N 1
ATOM 1564 C CA . ARG A 1 208 ? 50.456 10.369 -6.555 1.00 88.19 208 ARG A CA 1
ATOM 1565 C C . ARG A 1 208 ? 51.288 11.339 -7.369 1.00 88.19 208 ARG A C 1
ATOM 1567 O O . ARG A 1 208 ? 52.379 11.719 -6.942 1.00 88.19 208 ARG A O 1
ATOM 1574 N N . VAL A 1 209 ? 50.769 11.735 -8.523 1.00 87.75 209 VAL A N 1
ATOM 1575 C CA . VAL A 1 209 ? 51.363 12.779 -9.357 1.00 87.75 209 VAL A CA 1
ATOM 1576 C C . VAL A 1 209 ? 50.730 14.123 -9.001 1.00 87.75 209 VAL A C 1
ATOM 1578 O O . VAL A 1 209 ? 49.516 14.229 -8.862 1.00 87.75 209 VAL A O 1
ATOM 1581 N N . LYS A 1 210 ? 51.569 15.136 -8.816 1.00 86.00 210 LYS A N 1
ATOM 1582 C CA . LYS A 1 210 ? 51.222 16.506 -8.447 1.00 86.00 210 LYS A CA 1
ATOM 1583 C C . LYS A 1 210 ? 51.654 17.438 -9.568 1.00 86.00 210 LYS A C 1
ATOM 1585 O O . LYS A 1 210 ? 52.766 17.302 -10.083 1.00 86.00 210 LYS A O 1
ATOM 1590 N N . VAL A 1 211 ? 50.794 18.391 -9.899 1.00 87.38 211 VAL A N 1
ATOM 1591 C CA . VAL A 1 211 ? 51.053 19.447 -10.884 1.00 87.38 211 VAL A CA 1
ATOM 1592 C C . VAL A 1 211 ? 50.893 20.823 -10.220 1.00 87.38 211 VAL A C 1
ATOM 1594 O O . VAL A 1 211 ? 50.229 20.926 -9.188 1.00 87.38 211 VAL A O 1
ATOM 1597 N N . PRO A 1 212 ? 51.511 21.900 -10.745 1.00 81.38 212 PRO A N 1
ATOM 1598 C CA . PRO A 1 212 ? 51.482 23.217 -10.099 1.00 81.38 212 PRO A CA 1
ATOM 1599 C C . PRO A 1 212 ? 50.086 23.845 -10.019 1.00 81.38 212 PRO A C 1
ATOM 1601 O O . PRO A 1 212 ? 49.831 24.657 -9.134 1.00 81.38 212 PRO A O 1
ATOM 1604 N N . SER A 1 213 ? 49.200 23.471 -10.942 1.00 76.19 213 SER A N 1
ATOM 1605 C CA . SER A 1 213 ? 47.797 23.886 -11.006 1.00 76.19 213 SER A CA 1
ATOM 1606 C C . SER A 1 213 ? 46.940 23.300 -9.874 1.00 76.19 213 SER A C 1
ATOM 1608 O O . SER A 1 213 ? 45.868 23.836 -9.604 1.00 76.19 213 SER A O 1
ATOM 1610 N N . GLY A 1 214 ? 47.425 22.264 -9.174 1.00 74.94 214 GLY A N 1
ATOM 1611 C CA . GLY A 1 214 ? 46.689 21.537 -8.141 1.00 74.94 214 GLY A CA 1
ATOM 1612 C C . GLY A 1 214 ? 46.431 20.086 -8.550 1.00 74.94 214 GLY A C 1
ATOM 1613 O O . GLY A 1 214 ? 47.378 19.324 -8.759 1.00 74.94 214 GLY A O 1
ATOM 1614 N N . ASP A 1 215 ? 45.157 19.711 -8.624 1.00 72.88 215 ASP A N 1
ATOM 1615 C CA . ASP A 1 215 ? 44.644 18.419 -9.080 1.00 72.88 215 ASP A CA 1
ATOM 1616 C C . ASP A 1 215 ? 43.743 18.579 -10.327 1.00 72.88 215 ASP A C 1
ATOM 1618 O O . ASP A 1 215 ? 43.213 19.654 -10.596 1.00 72.88 215 ASP A O 1
ATOM 1622 N N . PHE A 1 216 ? 43.576 17.503 -11.107 1.00 82.06 216 PHE A N 1
ATOM 1623 C CA . PHE A 1 216 ? 42.633 17.428 -12.242 1.00 82.06 216 PHE A CA 1
ATOM 1624 C C . PHE A 1 216 ? 42.897 18.370 -13.435 1.00 82.06 216 PHE A C 1
ATOM 1626 O O . PHE A 1 216 ? 41.967 18.960 -13.987 1.00 82.06 216 PHE A O 1
ATOM 1633 N N . GLU A 1 217 ? 44.142 18.484 -13.898 1.00 87.69 217 GLU A N 1
ATOM 1634 C CA . GLU A 1 217 ? 44.449 19.254 -15.108 1.00 87.69 217 GLU A CA 1
ATOM 1635 C C . GLU A 1 217 ? 44.050 18.468 -16.370 1.00 87.69 217 GLU A C 1
ATOM 1637 O O . GLU A 1 217 ? 44.677 17.470 -16.724 1.00 87.69 217 GLU A O 1
ATOM 1642 N N . ILE A 1 218 ? 42.991 18.924 -17.047 1.00 89.31 218 ILE A N 1
ATOM 1643 C CA . ILE A 1 218 ? 42.477 18.354 -18.302 1.00 89.31 218 ILE A CA 1
ATOM 1644 C C . ILE A 1 218 ? 42.709 19.374 -19.417 1.00 89.31 218 ILE A C 1
ATOM 1646 O O . ILE A 1 218 ? 42.162 20.476 -19.372 1.00 89.31 218 ILE A O 1
ATOM 1650 N N . THR A 1 219 ? 43.533 19.038 -20.409 1.00 87.88 219 THR A N 1
ATOM 1651 C CA . THR A 1 219 ? 43.955 20.001 -21.439 1.00 87.88 219 THR A CA 1
ATOM 1652 C C . THR A 1 219 ? 44.253 19.338 -22.778 1.00 87.88 219 THR A C 1
ATOM 1654 O O . THR A 1 219 ? 44.718 18.203 -22.838 1.00 87.88 219 THR A O 1
ATOM 1657 N N . SER A 1 220 ? 44.011 20.064 -23.868 1.00 88.00 220 SER A N 1
ATOM 1658 C CA . SER A 1 220 ? 44.362 19.645 -25.230 1.00 88.00 220 SER A CA 1
ATOM 1659 C C . SER A 1 220 ? 45.725 20.169 -25.691 1.00 88.00 220 SER A C 1
ATOM 1661 O O . SER A 1 220 ? 46.185 19.801 -26.766 1.00 88.00 220 SER A O 1
ATOM 1663 N N . HIS A 1 221 ? 46.358 21.076 -24.933 1.00 85.69 221 HIS A N 1
ATOM 1664 C CA . HIS A 1 221 ? 47.556 21.827 -25.351 1.00 85.69 221 HIS A CA 1
ATOM 1665 C C . HIS A 1 221 ? 47.451 22.475 -26.750 1.00 85.69 221 HIS A C 1
ATOM 1667 O O . HIS A 1 221 ? 48.464 22.728 -27.396 1.00 85.69 221 HIS A O 1
ATOM 1673 N N . GLY A 1 222 ? 46.229 22.764 -27.218 1.00 81.56 222 GLY A N 1
ATOM 1674 C CA . GLY A 1 222 ? 45.984 23.338 -28.545 1.00 81.56 222 GLY A CA 1
ATOM 1675 C C . GLY A 1 222 ? 46.031 22.334 -29.702 1.00 81.56 222 GLY A C 1
ATOM 1676 O O . GLY A 1 222 ? 45.954 22.754 -30.853 1.00 81.56 222 GLY A O 1
ATOM 1677 N N . MET A 1 223 ? 46.135 21.034 -29.417 1.00 86.62 223 MET A N 1
ATOM 1678 C CA . MET A 1 223 ? 46.077 19.965 -30.412 1.00 86.62 223 MET A CA 1
ATOM 1679 C C . MET A 1 223 ? 44.636 19.471 -30.571 1.00 86.62 223 MET A C 1
ATOM 1681 O O . MET A 1 223 ? 44.005 19.031 -29.607 1.00 86.62 223 MET A O 1
ATOM 1685 N N . GLU A 1 224 ? 44.105 19.543 -31.788 1.00 84.94 224 GLU A N 1
ATOM 1686 C CA . GLU A 1 224 ? 42.754 19.071 -32.095 1.00 84.94 224 GLU A CA 1
ATOM 1687 C C . GLU A 1 224 ? 42.655 17.546 -31.919 1.00 84.94 224 GLU A C 1
ATOM 1689 O O . GLU A 1 224 ? 43.580 16.809 -32.258 1.00 84.94 224 GLU A O 1
ATOM 1694 N N . GLY A 1 225 ? 41.564 17.073 -31.310 1.00 85.25 225 GLY A N 1
ATOM 1695 C CA . GLY A 1 225 ? 41.359 15.651 -31.007 1.00 85.25 225 GLY A CA 1
ATOM 1696 C C . GLY A 1 225 ? 42.181 15.096 -29.832 1.00 85.25 225 GLY A C 1
ATOM 1697 O O . GLY A 1 225 ? 41.942 13.960 -29.424 1.00 85.25 225 GLY A O 1
ATOM 1698 N N . TYR A 1 226 ? 43.100 15.867 -29.232 1.00 91.69 226 TYR A N 1
ATOM 1699 C CA . TYR A 1 226 ? 43.850 15.440 -28.043 1.00 91.69 226 TYR A CA 1
ATOM 1700 C C . TYR A 1 226 ? 43.185 15.883 -26.735 1.00 91.69 226 TYR A C 1
ATOM 1702 O O . TYR A 1 226 ? 42.704 17.011 -26.609 1.00 91.69 226 TYR A O 1
ATOM 1710 N N . CYS A 1 227 ? 43.219 15.016 -25.723 1.00 92.69 227 CYS A N 1
ATOM 1711 C CA . CYS A 1 227 ? 42.872 15.355 -24.347 1.00 92.69 227 CYS A CA 1
ATOM 1712 C C . CYS A 1 227 ? 43.810 14.640 -23.365 1.00 92.69 227 CYS A C 1
ATOM 1714 O O . CYS A 1 227 ? 43.761 13.418 -23.220 1.00 92.69 227 CYS A O 1
ATOM 1716 N N . GLY A 1 228 ? 44.673 15.399 -22.691 1.00 92.50 228 GLY A N 1
ATOM 1717 C CA . GLY A 1 228 ? 45.572 14.908 -21.651 1.00 92.50 228 GLY A CA 1
ATOM 1718 C C . GLY A 1 228 ? 44.982 15.089 -20.257 1.00 92.50 228 GLY A C 1
ATOM 1719 O O . GLY A 1 228 ? 44.495 16.171 -19.929 1.00 92.50 228 GLY A O 1
ATOM 1720 N N . LEU A 1 229 ? 45.034 14.029 -19.445 1.00 93.75 229 LEU A N 1
ATOM 1721 C CA . LEU A 1 229 ? 44.600 14.029 -18.050 1.00 93.75 229 LEU A CA 1
ATOM 1722 C C . LEU A 1 229 ? 45.834 13.966 -17.143 1.00 93.75 229 LEU A C 1
ATOM 1724 O O . LEU A 1 229 ? 46.468 12.917 -16.998 1.00 93.75 229 LEU A O 1
ATOM 1728 N N . TYR A 1 230 ? 46.160 15.084 -16.503 1.00 91.19 230 TYR A N 1
ATOM 1729 C CA . TYR A 1 230 ? 47.354 15.248 -15.680 1.00 91.19 230 TYR A CA 1
ATOM 1730 C C . TYR A 1 230 ? 46.992 15.570 -14.230 1.00 91.19 230 TYR A C 1
ATOM 1732 O O . TYR A 1 230 ? 46.009 16.250 -13.945 1.00 91.19 230 TYR A O 1
ATOM 1740 N N . GLY A 1 231 ? 47.792 15.083 -13.277 1.00 87.50 231 GLY A N 1
ATOM 1741 C CA . GLY A 1 231 ? 47.574 15.423 -11.867 1.00 87.50 231 GLY A CA 1
ATOM 1742 C C . GLY A 1 231 ? 46.276 14.862 -11.274 1.00 87.50 231 GLY A C 1
ATOM 1743 O O . GLY A 1 231 ? 45.715 15.471 -10.367 1.00 87.50 231 GLY A O 1
ATOM 1744 N N . ILE A 1 232 ? 45.758 13.741 -11.795 1.00 89.00 232 ILE A N 1
ATOM 1745 C CA . ILE A 1 232 ? 44.539 13.105 -11.270 1.00 89.00 232 ILE A CA 1
ATOM 1746 C C . ILE A 1 232 ? 44.853 12.459 -9.910 1.00 89.00 232 ILE A C 1
ATOM 1748 O O . ILE A 1 232 ? 45.302 11.315 -9.833 1.00 89.00 232 ILE A O 1
ATOM 1752 N N . GLU A 1 233 ? 44.649 13.209 -8.827 1.00 79.75 233 GLU A N 1
ATOM 1753 C CA . GLU A 1 233 ? 44.808 12.745 -7.443 1.00 79.75 233 GLU A CA 1
ATOM 1754 C C . GLU A 1 233 ? 43.448 12.425 -6.805 1.00 79.75 233 GLU A C 1
ATOM 1756 O O . GLU A 1 233 ? 42.415 12.520 -7.452 1.00 79.75 233 GLU A O 1
ATOM 1761 N N . SER A 1 234 ? 43.416 12.015 -5.533 1.00 74.38 234 SER A N 1
ATOM 1762 C CA . SER A 1 234 ? 42.190 11.864 -4.745 1.00 74.38 234 SER A CA 1
ATOM 1763 C C . SER A 1 234 ? 41.393 13.177 -4.713 1.00 74.38 234 SER A C 1
ATOM 1765 O O . SER A 1 234 ? 41.975 14.193 -4.333 1.00 74.38 234 SER A O 1
ATOM 1767 N N . PRO A 1 235 ? 40.083 13.169 -5.036 1.00 78.69 235 PRO A N 1
ATOM 1768 C CA . PRO A 1 235 ? 39.185 12.007 -5.131 1.00 78.69 235 PRO A CA 1
ATOM 1769 C C . PRO A 1 235 ? 39.019 11.388 -6.542 1.00 78.69 235 PRO A C 1
ATOM 1771 O O . PRO A 1 235 ? 37.910 11.040 -6.928 1.00 78.69 235 PRO A O 1
ATOM 1774 N N . GLY A 1 236 ? 40.090 11.192 -7.312 1.00 84.62 236 GLY A N 1
ATOM 1775 C CA . GLY A 1 236 ? 40.050 10.842 -8.740 1.00 84.62 236 GLY A CA 1
ATOM 1776 C C . GLY A 1 236 ? 39.351 9.544 -9.121 1.00 84.62 236 GLY A C 1
ATOM 1777 O O . GLY A 1 236 ? 38.696 9.490 -10.156 1.00 84.62 236 GLY A O 1
ATOM 1778 N N . LEU A 1 237 ? 39.403 8.511 -8.276 1.00 84.94 237 LEU A N 1
ATOM 1779 C CA . LEU A 1 237 ? 38.595 7.308 -8.499 1.00 84.94 237 LEU A CA 1
ATOM 1780 C C . LEU A 1 237 ? 37.097 7.614 -8.335 1.00 84.94 237 LEU A C 1
ATOM 1782 O O . LEU A 1 237 ? 36.288 7.206 -9.165 1.00 84.94 237 LEU A O 1
ATOM 1786 N N . THR A 1 238 ? 36.733 8.366 -7.296 1.00 83.94 238 THR A N 1
ATOM 1787 C CA . THR A 1 238 ? 35.346 8.750 -6.997 1.00 83.94 238 THR A CA 1
ATOM 1788 C C . THR A 1 238 ? 34.792 9.740 -8.024 1.00 83.94 238 THR A C 1
ATOM 1790 O O . THR A 1 238 ? 33.611 9.683 -8.351 1.00 83.94 238 THR A O 1
ATOM 1793 N N . SER A 1 239 ? 35.633 10.627 -8.565 1.00 86.31 239 SER A N 1
ATOM 1794 C CA . SER A 1 239 ? 35.262 11.589 -9.609 1.00 86.31 239 SER A CA 1
ATOM 1795 C C . SER A 1 239 ? 35.479 11.074 -11.036 1.00 86.31 239 SER A C 1
ATOM 1797 O O . SER A 1 239 ? 35.154 11.792 -11.978 1.00 86.31 239 SER A O 1
ATOM 1799 N N . SER A 1 240 ? 35.959 9.839 -11.220 1.00 87.81 240 SER A N 1
ATOM 1800 C CA . SER A 1 240 ? 36.337 9.269 -12.528 1.00 87.81 240 SER A CA 1
ATOM 1801 C C . SER A 1 240 ? 35.248 9.383 -13.598 1.00 87.81 240 SER A C 1
ATOM 1803 O O . SER A 1 240 ? 35.530 9.761 -14.732 1.00 87.81 240 SER A O 1
ATOM 1805 N N . LEU A 1 241 ? 33.989 9.138 -13.234 1.00 85.56 241 LEU A N 1
ATOM 1806 C CA . LEU A 1 241 ? 32.847 9.251 -14.145 1.00 85.56 241 LEU A CA 1
ATOM 1807 C C . LEU A 1 241 ? 32.556 10.701 -14.551 1.00 85.56 241 LEU A C 1
ATOM 1809 O O . LEU A 1 241 ? 32.184 10.968 -15.689 1.00 85.56 241 LEU A O 1
ATOM 1813 N N . MET A 1 242 ? 32.760 11.643 -13.630 1.00 84.00 242 MET A N 1
ATOM 1814 C CA . MET A 1 242 ? 32.610 13.072 -13.905 1.00 84.00 242 MET A CA 1
ATOM 1815 C C . MET A 1 242 ? 33.754 13.589 -14.784 1.00 84.00 242 MET A C 1
ATOM 1817 O O . MET A 1 242 ? 33.530 14.389 -15.687 1.00 84.00 242 MET A O 1
ATOM 1821 N N . ILE A 1 243 ? 34.974 13.101 -14.550 1.00 87.31 243 ILE A N 1
ATOM 1822 C CA . ILE A 1 243 ? 36.133 13.383 -15.402 1.00 87.31 243 ILE A CA 1
ATOM 1823 C C . ILE A 1 243 ? 35.863 12.875 -16.820 1.00 87.31 243 ILE A C 1
ATOM 1825 O O . ILE A 1 243 ? 36.071 13.615 -17.775 1.00 87.31 243 ILE A O 1
ATOM 1829 N N . ALA A 1 244 ? 35.334 11.657 -16.969 1.00 87.31 244 ALA A N 1
ATOM 1830 C CA . ALA A 1 244 ? 34.954 11.121 -18.273 1.00 87.31 244 ALA A CA 1
ATOM 1831 C C . ALA A 1 244 ? 33.903 11.999 -18.979 1.00 87.31 244 ALA A C 1
ATOM 1833 O O . ALA A 1 244 ? 34.041 12.272 -20.169 1.00 87.31 244 ALA A O 1
ATOM 1834 N N . ASP A 1 245 ? 32.898 12.503 -18.254 1.00 82.25 245 ASP A N 1
ATOM 1835 C CA . ASP A 1 245 ? 31.903 13.431 -18.809 1.00 82.25 245 ASP A CA 1
ATOM 1836 C C . ASP A 1 245 ? 32.534 14.760 -19.261 1.00 82.25 245 ASP A C 1
ATOM 1838 O O . ASP A 1 245 ? 32.228 15.261 -20.340 1.00 82.25 245 ASP A O 1
ATOM 1842 N N . GLN A 1 246 ? 33.473 15.316 -18.489 1.00 83.62 246 GLN A N 1
ATOM 1843 C CA . GLN A 1 246 ? 34.213 16.519 -18.892 1.00 83.62 246 GLN A CA 1
ATOM 1844 C C . GLN A 1 246 ? 35.077 16.291 -20.132 1.00 83.62 246 GLN A C 1
ATOM 1846 O O . GLN A 1 246 ? 35.095 17.142 -21.021 1.00 83.62 246 GLN A O 1
ATOM 1851 N N . VAL A 1 247 ? 35.761 15.147 -20.213 1.00 86.75 247 VAL A N 1
ATOM 1852 C CA . VAL A 1 247 ? 36.560 14.769 -21.385 1.00 86.75 247 VAL A CA 1
ATOM 1853 C C . VAL A 1 247 ? 35.673 14.669 -22.622 1.00 86.75 247 VAL A C 1
ATOM 1855 O O . VAL A 1 247 ? 36.039 15.199 -23.664 1.00 86.75 247 VAL A O 1
ATOM 1858 N N . LEU A 1 248 ? 34.489 14.065 -22.510 1.00 80.75 248 LEU A N 1
ATOM 1859 C CA . LEU A 1 248 ? 33.534 13.986 -23.617 1.00 80.75 248 LEU A CA 1
ATOM 1860 C C . LEU A 1 248 ? 33.034 15.369 -24.045 1.00 80.75 248 LEU A C 1
ATOM 1862 O O . LEU A 1 248 ? 33.070 15.688 -25.228 1.00 80.75 248 LEU A O 1
ATOM 1866 N N . ARG A 1 249 ? 32.668 16.237 -23.094 1.00 72.56 249 ARG A N 1
ATOM 1867 C CA . ARG A 1 249 ? 32.233 17.614 -23.394 1.00 72.56 249 ARG A CA 1
ATOM 1868 C C . ARG A 1 249 ? 33.306 18.447 -24.086 1.00 72.56 249 ARG A C 1
ATOM 1870 O O . ARG A 1 249 ? 32.968 19.309 -24.892 1.00 72.56 249 ARG A O 1
ATOM 1877 N N . ALA A 1 250 ? 34.574 18.212 -23.755 1.00 69.56 250 ALA A N 1
ATOM 1878 C CA . ALA A 1 250 ? 35.712 18.858 -24.402 1.00 69.56 250 ALA A CA 1
ATOM 1879 C C . ALA A 1 250 ? 35.970 18.329 -25.828 1.00 69.56 250 ALA A C 1
ATOM 1881 O O . ALA A 1 250 ? 36.773 18.913 -26.549 1.00 69.56 250 ALA A O 1
ATOM 1882 N N . GLN A 1 251 ? 35.315 17.232 -26.224 1.00 66.56 251 GLN A N 1
ATOM 1883 C CA . GLN A 1 251 ? 35.511 16.526 -27.494 1.00 66.56 251 GLN A CA 1
ATOM 1884 C C . GLN A 1 251 ? 34.255 16.519 -28.396 1.00 66.56 251 GLN A C 1
ATOM 1886 O O . GLN A 1 251 ? 34.323 15.960 -29.494 1.00 66.56 251 GLN A O 1
ATOM 1891 N N . GLU A 1 252 ? 33.131 17.102 -27.957 1.00 60.28 252 GLU A N 1
ATOM 1892 C CA . GLU A 1 252 ? 31.837 17.166 -28.665 1.00 60.28 252 GLU A CA 1
ATOM 1893 C C . GLU A 1 252 ? 31.466 18.612 -29.058 1.00 60.28 252 GLU A C 1
ATOM 1895 O O . GLU A 1 252 ? 31.617 19.541 -28.255 1.00 60.28 252 GLU A O 1
ATOM 1900 N N . ASP A 1 253 ? 30.918 18.786 -30.269 1.00 50.91 253 ASP A N 1
ATOM 1901 C CA . ASP A 1 253 ? 30.322 20.046 -30.736 1.00 50.91 253 ASP A CA 1
ATOM 1902 C C . ASP A 1 253 ? 29.081 20.412 -29.896 1.00 50.91 253 ASP A C 1
ATOM 1904 O O . ASP A 1 253 ? 28.319 19.547 -29.457 1.00 50.91 253 ASP A O 1
ATOM 1908 N N . GLU A 1 254 ? 28.846 21.711 -29.677 1.00 37.44 254 GLU A N 1
ATOM 1909 C CA . GLU A 1 254 ? 27.811 22.240 -28.762 1.00 37.44 254 GLU A CA 1
ATOM 1910 C C . GLU A 1 254 ? 26.370 21.755 -29.034 1.00 37.44 254 GLU A C 1
ATOM 1912 O O . GLU A 1 254 ? 25.522 21.852 -28.147 1.00 37.44 254 GLU A O 1
ATOM 1917 N N . LEU A 1 255 ? 26.093 21.210 -30.223 1.00 36.94 255 LEU A N 1
ATOM 1918 C CA . LEU A 1 255 ? 24.766 20.803 -30.697 1.00 36.94 255 LEU A CA 1
ATOM 1919 C C . LEU A 1 255 ? 24.365 19.348 -30.381 1.00 36.94 255 LEU A C 1
ATOM 1921 O O . LEU A 1 255 ? 23.184 19.031 -30.506 1.00 36.94 255 LEU A O 1
ATOM 1925 N N . GLU A 1 256 ? 25.286 18.477 -29.950 1.00 39.88 256 GLU A N 1
ATOM 1926 C CA . GLU A 1 256 ? 25.006 17.040 -29.721 1.00 39.88 256 GLU A CA 1
ATOM 1927 C C . GLU A 1 256 ? 24.988 16.623 -28.236 1.00 39.88 256 GLU A C 1
ATOM 1929 O O . GLU A 1 256 ? 24.872 15.441 -27.911 1.00 39.88 256 GLU A O 1
ATOM 1934 N N . ARG A 1 257 ? 25.051 17.584 -27.306 1.00 42.41 257 ARG A N 1
ATOM 1935 C CA . ARG A 1 257 ? 25.211 17.303 -25.869 1.00 42.41 257 ARG A CA 1
ATOM 1936 C C . ARG A 1 257 ? 23.917 16.794 -25.201 1.00 42.41 257 ARG A C 1
ATOM 1938 O O . ARG A 1 257 ? 22.938 17.541 -25.143 1.00 42.41 257 ARG A O 1
ATOM 1945 N N . PRO A 1 258 ? 23.895 15.596 -24.582 1.00 38.12 258 PRO A N 1
ATOM 1946 C CA . PRO A 1 258 ? 22.837 15.222 -23.643 1.00 38.12 258 PRO A CA 1
ATOM 1947 C C . PRO A 1 258 ? 23.003 15.951 -22.290 1.00 38.12 258 PRO A C 1
ATOM 1949 O O . PRO A 1 258 ? 24.123 16.292 -21.899 1.00 38.12 258 PRO A O 1
ATOM 1952 N N . PRO A 1 259 ? 21.912 16.200 -21.537 1.00 34.06 259 PRO A N 1
ATOM 1953 C CA . PRO A 1 259 ? 21.977 16.950 -20.285 1.00 34.06 259 PRO A CA 1
ATOM 1954 C C . PRO A 1 259 ? 22.705 16.179 -19.162 1.00 34.06 259 PRO A C 1
ATOM 1956 O O . PRO A 1 259 ? 22.672 14.941 -19.137 1.00 34.06 259 PRO A O 1
ATOM 1959 N N . PRO A 1 260 ? 23.331 16.883 -18.193 1.00 34.03 260 PRO A N 1
ATOM 1960 C CA . PRO A 1 260 ? 24.094 16.262 -17.109 1.00 34.03 260 PRO A CA 1
ATOM 1961 C C . PRO A 1 260 ? 23.237 15.284 -16.289 1.00 34.03 260 PRO A C 1
ATOM 1963 O O . PRO A 1 260 ? 22.159 15.648 -15.831 1.00 34.03 260 PRO A O 1
ATOM 1966 N N . GLY A 1 261 ? 23.729 14.059 -16.064 1.00 37.72 261 GLY A N 1
ATOM 1967 C CA . GLY A 1 261 ? 23.081 13.067 -15.188 1.00 37.72 261 GLY A CA 1
ATOM 1968 C C . GLY A 1 261 ? 22.167 12.041 -15.874 1.00 37.72 261 GLY A C 1
ATOM 1969 O O . GLY A 1 261 ? 21.546 11.237 -15.187 1.00 37.72 261 GLY A O 1
ATOM 1970 N N . THR A 1 262 ? 22.102 12.009 -17.208 1.00 35.34 262 THR A N 1
ATOM 1971 C CA . THR A 1 262 ? 21.193 11.115 -17.960 1.00 35.34 262 THR A CA 1
ATOM 1972 C C . THR A 1 262 ? 21.765 9.741 -18.341 1.00 35.34 262 THR A C 1
ATOM 1974 O O . THR A 1 262 ? 21.098 8.964 -19.023 1.00 35.34 262 THR A O 1
ATOM 1977 N N . ARG A 1 263 ? 22.970 9.374 -17.887 1.00 45.22 263 ARG A N 1
ATOM 1978 C CA . ARG A 1 263 ? 23.572 8.064 -18.205 1.00 45.22 263 ARG A CA 1
ATOM 1979 C C . ARG A 1 263 ? 23.300 7.056 -17.083 1.00 45.22 263 ARG A C 1
ATOM 1981 O O . ARG A 1 263 ? 23.823 7.183 -15.981 1.00 45.22 263 ARG A O 1
ATOM 1988 N N . CYS A 1 264 ? 22.444 6.070 -17.360 1.00 36.12 264 CYS A N 1
ATOM 1989 C CA . CYS A 1 264 ? 22.060 5.021 -16.411 1.00 36.12 264 CYS A CA 1
ATOM 1990 C C . CYS A 1 264 ? 23.104 3.894 -16.348 1.00 36.12 264 CYS A C 1
ATOM 1992 O O . CYS A 1 264 ? 23.377 3.253 -17.359 1.00 36.12 264 CYS A O 1
ATOM 1994 N N . PHE A 1 265 ? 23.618 3.605 -15.149 1.00 44.28 265 PHE A N 1
ATOM 1995 C CA . PHE A 1 265 ? 24.456 2.429 -14.868 1.00 44.28 265 PHE A CA 1
ATOM 1996 C C . PHE A 1 265 ? 23.660 1.128 -14.969 1.00 44.28 265 PHE A C 1
ATOM 1998 O O . PHE A 1 265 ? 22.452 1.117 -14.686 1.00 44.28 265 PHE A O 1
ATOM 2005 N N . SER A 1 266 ? 24.335 0.021 -15.292 1.00 46.25 266 SER A N 1
ATOM 2006 C CA . SER A 1 266 ? 23.697 -1.294 -15.288 1.00 46.25 266 SER A CA 1
ATOM 2007 C C . SER A 1 266 ? 23.279 -1.704 -13.869 1.00 46.25 266 SER A C 1
ATOM 2009 O O . SER A 1 266 ? 23.906 -1.328 -12.874 1.00 46.25 266 SER A O 1
ATOM 2011 N N . ASP A 1 267 ? 22.220 -2.511 -13.756 1.00 43.75 267 ASP A N 1
ATOM 2012 C CA . ASP A 1 267 ? 21.727 -2.986 -12.455 1.00 43.75 267 ASP A CA 1
ATOM 2013 C C . ASP A 1 267 ? 22.801 -3.756 -11.667 1.00 43.75 267 ASP A C 1
ATOM 2015 O O . ASP A 1 267 ? 22.804 -3.712 -10.444 1.00 43.75 267 ASP A O 1
ATOM 2019 N N . GLY A 1 268 ? 23.765 -4.391 -12.349 1.00 43.38 268 GLY A N 1
ATOM 2020 C CA . GLY A 1 268 ? 24.868 -5.115 -11.710 1.00 43.38 268 GLY A CA 1
ATOM 2021 C C . GLY A 1 268 ? 25.822 -4.210 -10.929 1.00 43.38 268 GLY A C 1
ATOM 2022 O O . GLY A 1 268 ? 26.230 -4.576 -9.829 1.00 43.38 268 GLY A O 1
ATOM 2023 N N . LEU A 1 269 ? 26.125 -3.015 -11.449 1.00 42.38 269 LEU A N 1
ATOM 2024 C CA . LEU A 1 269 ? 26.910 -2.001 -10.739 1.00 42.38 269 LEU A CA 1
ATOM 2025 C C . LEU A 1 269 ? 26.110 -1.442 -9.553 1.00 42.38 269 LEU A C 1
ATOM 2027 O O . LEU A 1 269 ? 26.656 -1.261 -8.468 1.00 42.38 269 LEU A O 1
ATOM 2031 N N . ARG A 1 270 ? 24.795 -1.249 -9.731 1.00 47.84 270 ARG A N 1
ATOM 2032 C CA . ARG A 1 270 ? 23.878 -0.801 -8.670 1.00 47.84 270 ARG A CA 1
ATOM 2033 C C . ARG A 1 270 ? 23.809 -1.793 -7.504 1.00 47.84 270 ARG A C 1
ATOM 2035 O O . ARG A 1 270 ? 23.908 -1.364 -6.361 1.00 47.84 270 ARG A O 1
ATOM 2042 N N . THR A 1 271 ? 23.728 -3.098 -7.773 1.00 46.25 271 THR A N 1
ATOM 2043 C CA . THR A 1 271 ? 23.713 -4.143 -6.731 1.00 46.25 271 THR A CA 1
ATOM 2044 C C . THR A 1 271 ? 25.053 -4.254 -5.996 1.00 46.25 271 THR A C 1
ATOM 2046 O O . THR A 1 271 ? 25.078 -4.436 -4.783 1.00 46.25 271 THR A O 1
ATOM 2049 N N . LEU A 1 272 ? 26.179 -4.094 -6.699 1.00 43.66 272 LEU A N 1
ATOM 2050 C CA . LEU A 1 272 ? 27.524 -4.139 -6.103 1.00 43.66 272 LEU A CA 1
ATOM 2051 C C . LEU A 1 272 ? 27.817 -2.915 -5.217 1.00 43.66 272 LEU A C 1
ATOM 2053 O O . LEU A 1 272 ? 28.533 -3.027 -4.226 1.00 43.66 272 LEU A O 1
ATOM 2057 N N . LEU A 1 273 ? 27.235 -1.761 -5.554 1.00 41.66 273 LEU A N 1
ATOM 2058 C CA . LEU A 1 273 ? 27.320 -0.522 -4.775 1.00 41.66 273 LEU A CA 1
ATOM 2059 C C . LEU A 1 273 ? 26.400 -0.512 -3.538 1.00 41.66 273 LEU A C 1
ATOM 2061 O O . LEU A 1 273 ? 26.585 0.330 -2.663 1.00 41.66 273 LEU A O 1
ATOM 2065 N N . GLN A 1 274 ? 25.430 -1.430 -3.452 1.00 45.91 274 GLN A N 1
ATOM 2066 C CA . GLN A 1 274 ? 24.418 -1.479 -2.386 1.00 45.91 274 GLN A CA 1
ATOM 2067 C C . GLN A 1 274 ? 24.753 -2.434 -1.222 1.00 45.91 274 GLN A C 1
ATOM 2069 O O . GLN A 1 274 ? 23.978 -2.526 -0.279 1.00 45.91 274 GLN A O 1
ATOM 2074 N N . GLY A 1 275 ? 25.920 -3.089 -1.228 1.00 40.84 275 GLY A N 1
ATOM 2075 C CA . GLY A 1 275 ? 26.511 -3.693 -0.021 1.00 40.84 275 GLY A CA 1
ATOM 2076 C C . GLY A 1 275 ? 25.883 -4.987 0.524 1.00 40.84 275 GLY A C 1
ATOM 2077 O O . GLY A 1 275 ? 26.375 -5.503 1.522 1.00 40.84 275 GLY A O 1
ATOM 2078 N N . GLU A 1 276 ? 24.859 -5.566 -0.104 1.00 44.91 276 GLU A N 1
ATOM 2079 C CA . GLU A 1 276 ? 24.227 -6.809 0.372 1.00 44.91 276 GLU A CA 1
ATOM 2080 C C . GLU A 1 276 ? 24.747 -8.049 -0.376 1.00 44.91 276 GLU A C 1
ATOM 2082 O O . GLU A 1 276 ? 24.095 -8.597 -1.265 1.00 44.91 276 GLU A O 1
ATOM 2087 N N . ALA A 1 277 ? 25.938 -8.529 -0.013 1.00 43.31 277 ALA A N 1
ATOM 2088 C CA . ALA A 1 277 ? 26.387 -9.871 -0.387 1.00 43.31 277 ALA A CA 1
ATOM 2089 C C . ALA A 1 277 ? 26.375 -10.770 0.859 1.00 43.31 277 ALA A C 1
ATOM 2091 O O . ALA A 1 277 ? 27.148 -10.550 1.786 1.00 43.31 277 ALA A O 1
ATOM 2092 N N . SER A 1 278 ? 25.500 -11.782 0.908 1.00 44.22 278 SER A N 1
ATOM 2093 C CA . SER A 1 278 ? 25.442 -12.709 2.048 1.00 44.22 278 SER A CA 1
ATOM 2094 C C . SER A 1 278 ? 26.735 -13.534 2.162 1.00 44.22 278 SER A C 1
ATOM 2096 O O . SER A 1 278 ? 27.228 -14.063 1.164 1.00 44.22 278 SER A O 1
ATOM 2098 N N . GLU A 1 279 ? 27.269 -13.713 3.377 1.00 45.78 279 GLU A N 1
ATOM 2099 C CA . GLU A 1 279 ? 28.486 -14.516 3.642 1.00 45.78 279 GLU A CA 1
ATOM 2100 C C . GLU A 1 279 ? 28.403 -15.941 3.068 1.00 45.78 279 GLU A C 1
ATOM 2102 O O . GLU A 1 279 ? 29.388 -16.493 2.576 1.00 45.78 279 GLU A O 1
ATOM 2107 N N . SER A 1 280 ? 27.200 -16.518 3.045 1.00 43.44 280 SER A N 1
ATOM 2108 C CA . SER A 1 280 ? 26.934 -17.831 2.451 1.00 43.44 280 SER A CA 1
ATOM 2109 C C . SER A 1 280 ? 27.206 -17.885 0.943 1.00 43.44 280 SER A C 1
ATOM 2111 O O . SER A 1 280 ? 27.614 -18.926 0.426 1.00 43.44 280 SER A O 1
ATOM 2113 N N . LEU A 1 281 ? 27.007 -16.772 0.231 1.00 42.62 281 LEU A N 1
ATOM 2114 C CA . LEU A 1 281 ? 27.252 -16.653 -1.202 1.00 42.62 281 LEU A CA 1
ATOM 2115 C C . LEU A 1 281 ? 28.750 -16.509 -1.474 1.00 42.62 281 LEU A C 1
ATOM 2117 O O . LEU A 1 281 ? 29.274 -17.153 -2.383 1.00 42.62 281 LEU A O 1
ATOM 2121 N N . LEU A 1 282 ? 29.445 -15.706 -0.667 1.00 46.56 282 LEU A N 1
ATOM 2122 C CA . LEU A 1 282 ? 30.881 -15.482 -0.812 1.00 46.56 282 LEU A CA 1
ATOM 2123 C C . LEU A 1 282 ? 31.672 -16.783 -0.604 1.00 46.56 282 LEU A C 1
ATOM 2125 O O . LEU A 1 282 ? 32.565 -17.100 -1.393 1.00 46.56 282 LEU A O 1
ATOM 2129 N N . GLU A 1 283 ? 31.294 -17.575 0.401 1.00 48.59 283 GLU A N 1
ATOM 2130 C CA . GLU A 1 283 ? 31.990 -18.820 0.728 1.00 48.59 283 GLU A CA 1
ATOM 2131 C C . GLU A 1 283 ? 31.658 -19.951 -0.255 1.00 48.59 283 GLU A C 1
ATOM 2133 O O . GLU A 1 283 ? 32.551 -20.671 -0.714 1.00 48.59 283 GLU A O 1
ATOM 2138 N N . ALA A 1 284 ? 30.405 -20.025 -0.719 1.00 46.22 284 ALA A N 1
ATOM 2139 C CA . ALA A 1 284 ? 30.019 -20.936 -1.794 1.00 46.22 284 ALA A CA 1
ATOM 2140 C C . ALA A 1 284 ? 30.752 -20.622 -3.111 1.00 46.22 284 ALA A C 1
ATOM 2142 O O . ALA A 1 284 ? 31.138 -21.536 -3.840 1.00 46.22 284 ALA A O 1
ATOM 2143 N N . LEU A 1 285 ? 30.986 -19.342 -3.422 1.00 39.78 285 LEU A N 1
ATOM 2144 C CA . LEU A 1 285 ? 31.712 -18.924 -4.624 1.00 39.78 285 LEU A CA 1
ATOM 2145 C C . LEU A 1 285 ? 33.215 -19.214 -4.529 1.00 39.78 285 LEU A C 1
ATOM 2147 O O . LEU A 1 285 ? 33.800 -19.677 -5.513 1.00 39.78 285 LEU A O 1
ATOM 2151 N N . LYS A 1 286 ? 33.834 -19.012 -3.357 1.00 47.84 286 LYS A N 1
ATOM 2152 C CA . LYS A 1 286 ? 35.243 -19.364 -3.102 1.00 47.84 286 LYS A CA 1
ATOM 2153 C C . LYS A 1 286 ? 35.469 -20.871 -3.233 1.00 47.84 286 LYS A C 1
ATOM 2155 O O . LYS A 1 286 ? 36.381 -21.292 -3.947 1.00 47.84 286 LYS A O 1
ATOM 2160 N N . GLN A 1 287 ? 34.593 -21.680 -2.638 1.00 49.91 287 GLN A N 1
ATOM 2161 C CA . GLN A 1 287 ? 34.671 -23.138 -2.714 1.00 49.91 287 GLN A CA 1
ATOM 2162 C C . GLN A 1 287 ? 34.432 -23.649 -4.143 1.00 49.91 287 GLN A C 1
ATOM 2164 O O . GLN A 1 287 ? 35.188 -24.477 -4.654 1.00 49.91 287 GLN A O 1
ATOM 2169 N N . ARG A 1 288 ? 33.447 -23.080 -4.850 1.00 40.47 288 ARG A N 1
ATOM 2170 C CA . ARG A 1 288 ? 33.128 -23.465 -6.231 1.00 40.47 288 ARG A CA 1
ATOM 2171 C C . ARG A 1 288 ? 34.229 -23.104 -7.225 1.00 40.47 288 ARG A C 1
ATOM 2173 O O . ARG A 1 288 ? 34.461 -23.853 -8.172 1.00 40.47 288 ARG A O 1
ATOM 2180 N N . ARG A 1 289 ? 34.910 -21.973 -7.023 1.00 40.47 289 ARG A N 1
ATOM 2181 C CA . ARG A 1 289 ? 36.058 -21.555 -7.841 1.00 40.47 289 ARG A CA 1
ATOM 2182 C C . ARG A 1 289 ? 37.202 -22.560 -7.742 1.00 40.47 289 ARG A C 1
ATOM 2184 O O . ARG A 1 289 ? 37.820 -22.887 -8.752 1.00 40.47 289 ARG A O 1
ATOM 2191 N N . GLU A 1 290 ? 37.446 -23.075 -6.543 1.00 51.06 290 GLU A N 1
ATOM 2192 C CA . GLU A 1 290 ? 38.576 -23.960 -6.277 1.00 51.06 290 GLU A CA 1
ATOM 2193 C C . GLU A 1 290 ? 38.341 -25.402 -6.751 1.00 51.06 290 GLU A C 1
ATOM 2195 O O . GLU A 1 290 ? 39.266 -26.059 -7.234 1.00 51.06 290 GLU A O 1
ATOM 2200 N N . GLU A 1 291 ? 37.090 -25.867 -6.715 1.00 43.00 291 GLU A N 1
ATOM 2201 C CA . GLU A 1 291 ? 36.664 -27.124 -7.344 1.00 43.00 291 GLU A CA 1
ATOM 2202 C C . GLU A 1 291 ? 36.804 -27.070 -8.872 1.00 43.00 291 GLU A C 1
ATOM 2204 O O . GLU A 1 291 ? 37.396 -27.963 -9.478 1.00 43.00 291 GLU A O 1
ATOM 2209 N N . VAL A 1 292 ? 36.332 -25.986 -9.498 1.00 37.91 292 VAL A N 1
ATOM 2210 C CA . VAL A 1 292 ? 36.410 -25.798 -10.957 1.00 37.91 292 VAL A CA 1
ATOM 2211 C C . VAL A 1 292 ? 37.860 -25.705 -11.432 1.00 37.91 292 VAL A C 1
ATOM 2213 O O . VAL A 1 292 ? 38.192 -26.275 -12.468 1.00 37.91 292 VAL A O 1
ATOM 2216 N N . ARG A 1 293 ? 38.740 -25.046 -10.670 1.00 41.56 293 ARG A N 1
ATOM 2217 C CA . ARG A 1 293 ? 40.174 -24.959 -10.981 1.00 41.56 293 ARG A CA 1
ATOM 2218 C C . ARG A 1 293 ? 40.829 -26.344 -11.015 1.00 41.56 293 ARG A C 1
ATOM 2220 O O . ARG A 1 293 ? 41.461 -26.697 -12.006 1.00 41.56 293 ARG A O 1
ATOM 2227 N N . LYS A 1 294 ? 40.590 -27.168 -9.989 1.00 45.03 294 LYS A N 1
ATOM 2228 C CA . LYS A 1 294 ? 41.108 -28.547 -9.922 1.00 45.03 294 LYS A CA 1
ATOM 2229 C C . LYS A 1 294 ? 40.548 -29.452 -11.022 1.00 45.03 294 LYS A C 1
ATOM 2231 O O . LYS A 1 294 ? 41.291 -30.269 -11.566 1.00 45.03 294 LYS A O 1
ATOM 2236 N N . ASP A 1 295 ? 39.272 -29.304 -11.368 1.00 40.41 295 ASP A N 1
ATOM 2237 C CA . ASP A 1 295 ? 38.633 -30.093 -12.426 1.00 40.41 295 ASP A CA 1
ATOM 2238 C C . ASP A 1 295 ? 39.142 -29.717 -13.825 1.00 40.41 295 ASP A C 1
ATOM 2240 O O . ASP A 1 295 ? 39.308 -30.594 -14.675 1.00 40.41 295 ASP A O 1
ATOM 2244 N N . VAL A 1 296 ? 39.437 -28.436 -14.063 1.00 38.06 296 VAL A N 1
ATOM 2245 C CA . VAL A 1 296 ? 40.014 -27.942 -15.323 1.00 38.06 296 VAL A CA 1
ATOM 2246 C C . VAL A 1 296 ? 41.461 -28.413 -15.487 1.00 38.06 296 VAL A C 1
ATOM 2248 O O . VAL A 1 296 ? 41.799 -28.944 -16.547 1.00 38.06 296 VAL A O 1
ATOM 2251 N N . ASP A 1 297 ? 42.278 -28.337 -14.435 1.00 43.12 297 ASP A N 1
ATOM 2252 C CA . ASP A 1 297 ? 43.670 -28.807 -14.463 1.00 43.12 297 ASP A CA 1
ATOM 2253 C C . ASP A 1 297 ? 43.751 -30.336 -14.658 1.00 43.12 297 ASP A C 1
ATOM 2255 O O . ASP A 1 297 ? 44.561 -30.844 -15.439 1.00 43.12 297 ASP A O 1
ATOM 2259 N N . ALA A 1 298 ? 42.848 -31.097 -14.026 1.00 43.31 298 ALA A N 1
ATOM 2260 C CA . ALA A 1 298 ? 42.762 -32.549 -14.194 1.00 43.31 298 ALA A CA 1
ATOM 2261 C C . ALA A 1 298 ? 42.195 -32.973 -15.565 1.00 43.31 298 ALA A C 1
ATOM 2263 O O . ALA A 1 298 ? 42.591 -34.015 -16.103 1.00 43.31 298 ALA A O 1
ATOM 2264 N N . ALA A 1 299 ? 41.275 -32.190 -16.140 1.00 35.34 299 ALA A N 1
ATOM 2265 C CA . ALA A 1 299 ? 40.713 -32.425 -17.469 1.00 35.34 299 ALA A CA 1
ATOM 2266 C C . ALA A 1 299 ? 41.716 -32.105 -18.587 1.00 35.34 299 ALA A C 1
ATOM 2268 O O . ALA A 1 299 ? 41.804 -32.874 -19.545 1.00 35.34 299 ALA A O 1
ATOM 2269 N N . ALA A 1 300 ? 42.516 -31.044 -18.439 1.00 34.50 300 ALA A N 1
ATOM 2270 C CA . ALA A 1 300 ? 43.554 -30.657 -19.394 1.00 34.50 300 ALA A CA 1
ATOM 2271 C C . ALA A 1 300 ? 44.624 -31.754 -19.566 1.00 34.50 300 ALA A C 1
ATOM 2273 O O . ALA A 1 300 ? 44.990 -32.099 -20.691 1.00 34.50 300 ALA A O 1
ATOM 2274 N N . VAL A 1 301 ? 45.051 -32.388 -18.467 1.00 43.00 301 VAL A N 1
ATOM 2275 C CA . VAL A 1 301 ? 46.047 -33.476 -18.496 1.00 43.00 301 VAL A CA 1
ATOM 2276 C C . VAL A 1 301 ? 45.464 -34.785 -19.056 1.00 43.00 301 VAL A C 1
ATOM 2278 O O . VAL A 1 301 ? 46.145 -35.508 -19.783 1.00 43.00 301 VAL A O 1
ATOM 2281 N N . ARG A 1 302 ? 44.186 -35.095 -18.783 1.00 36.88 302 ARG A N 1
ATOM 2282 C CA . ARG A 1 302 ? 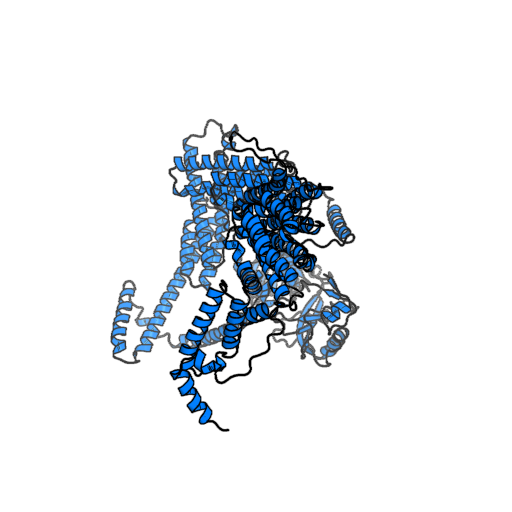43.525 -36.326 -19.271 1.00 36.88 302 ARG A CA 1
ATOM 2283 C C . ARG A 1 302 ? 43.075 -36.247 -20.730 1.00 36.88 302 ARG A C 1
ATOM 2285 O O . ARG A 1 302 ? 43.069 -37.271 -21.413 1.00 36.88 302 ARG A O 1
ATOM 2292 N N . TRP A 1 303 ? 42.707 -35.064 -21.221 1.00 35.69 303 TRP A N 1
ATOM 2293 C CA . TRP A 1 303 ? 42.324 -34.873 -22.623 1.00 35.69 303 TRP A CA 1
ATOM 2294 C C . TRP A 1 303 ? 43.511 -34.938 -23.582 1.00 35.69 303 TRP A C 1
ATOM 2296 O O . TRP A 1 303 ? 43.353 -35.479 -24.675 1.00 35.69 303 TRP A O 1
ATOM 2306 N N . GLY A 1 304 ? 44.702 -34.502 -23.159 1.00 38.59 304 GLY A N 1
ATOM 2307 C CA . GLY A 1 304 ? 45.910 -34.582 -23.986 1.00 38.59 304 GLY A CA 1
ATOM 2308 C C . GLY A 1 304 ? 46.377 -36.010 -24.306 1.00 38.59 304 GLY A C 1
ATOM 2309 O O . GLY A 1 304 ? 47.003 -36.220 -25.338 1.00 38.59 304 GLY A O 1
ATOM 2310 N N . GLN A 1 305 ? 46.059 -37.007 -23.466 1.00 37.78 305 GLN A N 1
ATOM 2311 C CA . GLN A 1 305 ? 46.613 -38.368 -23.594 1.00 37.78 305 GLN A CA 1
ATOM 2312 C C . GLN A 1 305 ? 45.617 -39.447 -24.067 1.00 37.78 305 GLN A C 1
ATOM 2314 O O . GLN A 1 305 ? 46.043 -40.529 -24.461 1.00 37.78 305 GLN A O 1
ATOM 2319 N N . ALA A 1 306 ? 44.303 -39.190 -24.073 1.00 37.91 306 ALA A N 1
ATOM 2320 C CA . ALA A 1 306 ? 43.283 -40.197 -24.422 1.00 37.91 306 ALA A CA 1
ATOM 2321 C C . ALA A 1 306 ? 42.592 -39.978 -25.784 1.00 37.91 306 ALA A C 1
ATOM 2323 O O . ALA A 1 306 ? 41.714 -40.757 -26.164 1.00 37.91 306 ALA A O 1
ATOM 2324 N N . ALA A 1 307 ? 42.958 -38.928 -26.523 1.00 38.31 307 ALA A N 1
ATOM 2325 C CA . ALA A 1 307 ? 42.236 -38.510 -27.723 1.00 38.31 307 ALA A CA 1
ATOM 2326 C C . ALA A 1 307 ? 42.552 -39.310 -29.006 1.00 38.31 307 ALA A C 1
ATOM 2328 O O . ALA A 1 307 ? 41.880 -39.082 -30.011 1.00 38.31 307 ALA A O 1
ATOM 2329 N N . ASP A 1 308 ? 43.499 -40.262 -29.016 1.00 47.81 308 ASP A N 1
ATOM 2330 C CA . ASP A 1 308 ? 44.138 -40.640 -30.289 1.00 47.81 308 ASP A CA 1
ATOM 2331 C C . ASP A 1 308 ? 44.211 -42.136 -30.653 1.00 47.81 308 ASP A C 1
ATOM 2333 O O . ASP A 1 308 ? 45.290 -42.684 -30.833 1.00 47.81 308 ASP A O 1
ATOM 2337 N N . ALA A 1 309 ? 43.058 -42.807 -30.833 1.00 39.56 309 ALA A N 1
ATOM 2338 C CA . ALA A 1 309 ? 42.992 -43.997 -31.716 1.00 39.56 309 ALA A CA 1
ATOM 2339 C C . ALA A 1 309 ? 41.567 -44.462 -32.076 1.00 39.56 309 ALA A C 1
ATOM 2341 O O . ALA A 1 309 ? 41.283 -44.760 -33.232 1.00 39.56 309 ALA A O 1
ATOM 2342 N N . ARG A 1 310 ? 40.638 -44.543 -31.112 1.00 40.56 310 ARG A N 1
ATOM 2343 C CA . ARG A 1 310 ? 39.319 -45.187 -31.335 1.00 40.56 310 ARG A CA 1
ATOM 2344 C C . ARG A 1 310 ? 38.226 -44.260 -31.881 1.00 40.56 310 ARG A C 1
ATOM 2346 O O . ARG A 1 310 ? 37.297 -44.735 -32.523 1.00 40.56 310 ARG A O 1
ATOM 2353 N N . LEU A 1 311 ? 38.350 -42.948 -31.676 1.00 38.19 311 LEU A N 1
ATOM 2354 C CA . LEU A 1 311 ? 37.385 -41.942 -32.150 1.00 38.19 311 LEU A CA 1
ATOM 2355 C C . LEU A 1 311 ? 37.457 -41.714 -33.670 1.00 38.19 311 LEU A C 1
ATOM 2357 O O . LEU A 1 311 ? 36.444 -41.406 -34.290 1.00 38.19 311 LEU A O 1
ATOM 2361 N N . ARG A 1 312 ? 38.622 -41.948 -34.290 1.00 43.94 312 ARG A N 1
ATOM 2362 C CA . ARG A 1 312 ? 38.804 -41.806 -35.743 1.00 43.94 312 ARG A CA 1
ATOM 2363 C C . ARG A 1 312 ? 38.088 -42.902 -36.551 1.00 43.94 312 ARG A C 1
ATOM 2365 O O . ARG A 1 312 ? 37.727 -42.651 -37.692 1.00 43.94 312 ARG A O 1
ATOM 2372 N N . SER A 1 313 ? 37.829 -44.083 -35.971 1.00 41.97 313 SER A N 1
ATOM 2373 C CA . SER A 1 313 ? 37.170 -45.198 -36.682 1.00 41.97 313 SER A CA 1
ATOM 2374 C C . SER A 1 313 ? 35.640 -45.211 -36.552 1.00 41.97 313 SER A C 1
ATOM 2376 O O . SER A 1 313 ? 34.981 -45.885 -37.337 1.00 41.97 313 SER A O 1
ATOM 2378 N N . ALA A 1 314 ? 35.065 -44.491 -35.582 1.00 39.47 314 ALA A N 1
ATOM 2379 C CA . ALA A 1 314 ? 33.615 -44.459 -35.350 1.00 39.47 314 ALA A CA 1
ATOM 2380 C C . ALA A 1 314 ? 32.897 -43.319 -36.100 1.00 39.47 314 ALA A C 1
ATOM 2382 O O . ALA A 1 314 ? 31.689 -43.384 -36.302 1.00 39.47 314 ALA A O 1
ATOM 2383 N N . CYS A 1 315 ? 33.629 -42.287 -36.530 1.00 35.00 315 CYS A N 1
ATOM 2384 C CA . CYS A 1 315 ? 33.077 -41.087 -37.172 1.00 35.00 315 CYS A CA 1
ATOM 2385 C C . CYS A 1 315 ? 33.046 -41.146 -38.716 1.00 35.00 315 CYS A C 1
ATOM 2387 O O . CYS A 1 315 ? 32.904 -40.104 -39.350 1.00 35.00 315 CYS A O 1
ATOM 2389 N N . ALA A 1 316 ? 33.198 -42.324 -39.331 1.00 40.91 316 ALA A N 1
ATOM 2390 C CA . ALA A 1 316 ? 33.366 -42.458 -40.784 1.00 40.91 316 ALA A CA 1
ATOM 2391 C C . ALA A 1 316 ? 32.076 -42.727 -41.601 1.00 40.91 316 ALA A C 1
ATOM 2393 O O . ALA A 1 316 ? 32.180 -42.862 -42.816 1.00 40.91 316 ALA A O 1
ATOM 2394 N N . GLU A 1 317 ? 30.868 -42.761 -41.014 1.00 36.47 317 GLU A N 1
ATOM 2395 C CA . GLU A 1 317 ? 29.610 -42.948 -41.779 1.00 36.47 317 GLU A CA 1
ATOM 2396 C C . GLU A 1 317 ? 28.470 -41.971 -41.392 1.00 36.47 317 GLU A C 1
ATOM 2398 O O . GLU A 1 317 ? 28.447 -41.472 -40.263 1.00 36.47 317 GLU A O 1
ATOM 2403 N N . PRO A 1 318 ? 27.515 -41.661 -42.306 1.00 39.91 318 PRO A N 1
ATOM 2404 C CA . PRO A 1 318 ? 26.598 -40.529 -42.156 1.00 39.91 318 PRO A CA 1
ATOM 2405 C C . PRO A 1 318 ? 25.379 -40.775 -41.242 1.00 39.91 318 PRO A C 1
ATOM 2407 O O . PRO A 1 318 ? 24.819 -41.863 -41.132 1.00 39.91 318 PRO A O 1
ATOM 2410 N N . VAL A 1 319 ? 24.931 -39.673 -40.630 1.00 44.75 319 VAL A N 1
ATOM 2411 C CA . VAL A 1 319 ? 24.177 -39.556 -39.364 1.00 44.75 319 VAL A CA 1
ATOM 2412 C C . VAL A 1 319 ? 22.623 -39.682 -39.376 1.00 44.75 319 VAL A C 1
ATOM 2414 O O . VAL A 1 319 ? 22.064 -39.744 -38.278 1.00 44.75 319 VAL A O 1
ATOM 2417 N N . PRO A 1 320 ? 21.838 -39.793 -40.475 1.00 37.81 320 PRO A N 1
ATOM 2418 C CA . PRO A 1 320 ? 20.373 -39.654 -40.347 1.00 37.81 320 PRO A CA 1
ATOM 2419 C C . PRO A 1 320 ? 19.620 -40.759 -39.575 1.00 37.81 320 PRO A C 1
ATOM 2421 O O . PRO A 1 320 ? 18.452 -40.570 -39.256 1.00 37.81 320 PRO A O 1
ATOM 2424 N N . SER A 1 321 ? 20.231 -41.907 -39.247 1.00 42.66 321 SER A N 1
ATOM 2425 C CA . SER A 1 321 ? 19.523 -43.058 -38.637 1.00 42.66 321 SER A CA 1
ATOM 2426 C C . SER A 1 321 ? 19.947 -43.410 -37.198 1.00 42.66 321 SER A C 1
ATOM 2428 O O . SER A 1 321 ? 19.712 -44.525 -36.723 1.00 42.66 321 SER A O 1
ATOM 2430 N N . PHE A 1 322 ? 20.570 -42.464 -36.488 1.00 43.59 322 PHE A N 1
ATOM 2431 C CA . PHE A 1 322 ? 21.212 -42.695 -35.185 1.00 43.59 322 PHE A CA 1
ATOM 2432 C C . PHE A 1 322 ? 20.328 -42.603 -33.909 1.00 43.59 322 PHE A C 1
ATOM 2434 O O . PHE A 1 322 ? 20.656 -43.290 -32.939 1.00 43.59 322 PHE A O 1
ATOM 2441 N N . PRO A 1 323 ? 19.209 -41.843 -33.836 1.00 42.34 323 PRO A N 1
ATOM 2442 C CA . PRO A 1 323 ? 18.456 -41.702 -32.577 1.00 42.34 323 PRO A CA 1
ATOM 2443 C C . PRO A 1 323 ? 17.703 -42.970 -32.144 1.00 42.34 323 PRO A C 1
ATOM 2445 O O . PRO A 1 323 ? 17.748 -43.343 -30.975 1.00 42.34 323 PRO A O 1
ATOM 2448 N N . GLY A 1 324 ? 17.050 -43.673 -33.079 1.00 41.81 324 GLY A N 1
ATOM 2449 C CA . GLY A 1 324 ? 16.221 -44.850 -32.763 1.00 41.81 324 GLY A CA 1
ATOM 2450 C C . GLY A 1 324 ? 17.016 -46.079 -32.300 1.00 41.81 324 GLY A C 1
ATOM 2451 O O . GLY A 1 324 ? 16.505 -46.919 -31.556 1.00 41.81 324 GLY A O 1
ATOM 2452 N N . ARG A 1 325 ? 18.297 -46.170 -32.686 1.00 47.06 325 ARG A N 1
ATOM 2453 C CA . ARG A 1 325 ? 19.172 -47.294 -32.316 1.00 47.06 325 ARG A CA 1
ATOM 2454 C C . ARG A 1 325 ? 19.824 -47.128 -30.941 1.00 47.06 325 ARG A C 1
ATOM 2456 O O . ARG A 1 325 ? 20.104 -48.134 -30.304 1.00 47.06 325 ARG A O 1
ATOM 2463 N N . LEU A 1 326 ? 19.986 -45.899 -30.440 1.00 43.94 326 LEU A N 1
ATOM 2464 C CA . LEU A 1 326 ? 20.510 -45.622 -29.092 1.00 43.94 326 LEU A CA 1
ATOM 2465 C C . LEU A 1 326 ? 19.506 -45.986 -27.989 1.00 43.94 326 LEU A C 1
ATOM 2467 O O . LEU A 1 326 ? 19.897 -46.569 -26.982 1.00 43.94 326 LEU A O 1
ATOM 2471 N N . SER A 1 327 ? 18.216 -45.716 -28.205 1.00 43.16 327 SER A N 1
ATOM 2472 C CA . SER A 1 327 ? 17.140 -46.125 -27.289 1.00 43.16 327 SER A CA 1
ATOM 2473 C C . SER A 1 327 ? 16.968 -47.644 -27.261 1.00 43.16 327 SER A C 1
ATOM 2475 O O . SER A 1 327 ? 16.822 -48.232 -26.194 1.00 43.16 327 SER A O 1
ATOM 2477 N N . SER A 1 328 ? 17.063 -48.287 -28.430 1.00 43.44 328 SER A N 1
ATOM 2478 C CA . SER A 1 328 ? 16.987 -49.749 -28.560 1.00 43.44 328 SER A CA 1
ATOM 2479 C C . SER A 1 328 ? 18.210 -50.447 -27.946 1.00 43.44 328 SER A C 1
ATOM 2481 O O . SER A 1 328 ? 18.068 -51.467 -27.279 1.00 43.44 328 SER A O 1
ATOM 2483 N N . ALA A 1 329 ? 19.409 -49.868 -28.096 1.00 41.12 329 ALA A N 1
ATOM 2484 C CA . ALA A 1 329 ? 20.630 -50.355 -27.451 1.00 41.12 329 ALA A CA 1
ATOM 2485 C C . ALA A 1 329 ? 20.609 -50.156 -25.924 1.00 41.12 329 ALA A C 1
ATOM 2487 O O . ALA A 1 329 ? 21.079 -51.023 -25.194 1.00 41.12 329 ALA A O 1
ATOM 2488 N N . ALA A 1 330 ? 20.036 -49.052 -25.431 1.00 45.34 330 ALA A N 1
ATOM 2489 C CA . ALA A 1 330 ? 19.844 -48.820 -23.999 1.00 45.34 330 ALA A CA 1
ATOM 2490 C C . ALA A 1 330 ? 18.816 -49.789 -23.380 1.00 45.34 330 ALA A C 1
ATOM 2492 O O . ALA A 1 330 ? 19.031 -50.252 -22.264 1.00 45.34 330 ALA A O 1
ATOM 2493 N N . ALA A 1 331 ? 17.751 -50.142 -24.113 1.00 46.38 331 ALA A N 1
ATOM 2494 C CA . ALA A 1 331 ? 16.747 -51.118 -23.679 1.00 46.38 331 ALA A CA 1
ATOM 2495 C C . ALA A 1 331 ? 17.307 -52.555 -23.606 1.00 46.38 331 ALA A C 1
ATOM 2497 O O . ALA A 1 331 ? 17.120 -53.228 -22.597 1.00 46.38 331 ALA A O 1
ATOM 2498 N N . LEU A 1 332 ? 18.077 -52.987 -24.615 1.00 42.59 332 LEU A N 1
ATOM 2499 C CA . LEU A 1 332 ? 18.787 -54.280 -24.617 1.00 42.59 332 LEU A CA 1
ATOM 2500 C C . LEU A 1 332 ? 19.850 -54.386 -23.506 1.00 42.59 332 LEU A C 1
ATOM 2502 O O . LEU A 1 332 ? 20.085 -55.459 -22.954 1.00 42.59 332 LEU A O 1
ATOM 2506 N N . LEU A 1 333 ? 20.504 -53.272 -23.156 1.00 43.81 333 LEU A N 1
ATOM 2507 C CA . LEU A 1 333 ? 21.492 -53.222 -22.073 1.00 43.81 333 LEU A CA 1
ATOM 2508 C C . LEU A 1 333 ? 20.854 -53.231 -20.677 1.00 43.81 333 LEU A C 1
ATOM 2510 O O . LEU A 1 333 ? 21.491 -53.705 -19.736 1.00 43.81 333 LEU A O 1
ATOM 2514 N N . GLU A 1 334 ? 19.620 -52.740 -20.535 1.00 47.31 334 GLU A N 1
ATOM 2515 C CA . GLU A 1 334 ? 18.851 -52.874 -19.292 1.00 47.31 334 GLU A CA 1
ATOM 2516 C C . GLU A 1 334 ? 18.360 -54.308 -19.065 1.00 47.31 334 GLU A C 1
ATOM 2518 O O . GLU A 1 334 ? 18.472 -54.843 -17.964 1.00 47.31 334 GLU A O 1
ATOM 2523 N N . GLU A 1 335 ? 17.935 -54.996 -20.125 1.00 43.72 335 GLU A N 1
ATOM 2524 C CA . GLU A 1 335 ? 17.558 -56.412 -20.052 1.00 43.72 335 GLU A CA 1
ATOM 2525 C C . GLU A 1 335 ? 18.736 -57.301 -19.585 1.00 43.72 335 GLU A C 1
ATOM 2527 O O . GLU A 1 335 ? 18.560 -58.252 -18.822 1.00 43.72 335 GLU A O 1
ATOM 2532 N N . HIS A 1 336 ? 19.976 -56.933 -19.934 1.00 42.66 336 HIS A N 1
ATOM 2533 C CA . HIS A 1 336 ? 21.199 -57.592 -19.456 1.00 42.66 336 HIS A CA 1
ATOM 2534 C C . HIS A 1 336 ? 21.730 -57.097 -18.094 1.00 42.66 336 HIS A C 1
ATOM 2536 O O . HIS A 1 336 ? 22.570 -57.781 -17.491 1.00 42.66 336 HIS A O 1
ATOM 2542 N N . ARG A 1 337 ? 21.229 -55.971 -17.556 1.00 41.47 337 ARG A N 1
ATOM 2543 C CA . ARG A 1 337 ? 21.603 -55.432 -16.230 1.00 41.47 337 ARG A CA 1
ATOM 2544 C C . ARG A 1 337 ? 21.193 -56.375 -15.098 1.00 41.47 337 ARG A C 1
ATOM 2546 O O . ARG A 1 337 ? 21.916 -56.481 -14.107 1.00 41.47 337 ARG A O 1
ATOM 2553 N N . ALA A 1 338 ? 20.085 -57.098 -15.272 1.00 41.12 338 ALA A N 1
ATOM 2554 C CA . ALA A 1 338 ? 19.603 -58.094 -14.316 1.00 41.12 338 ALA A CA 1
ATOM 2555 C C . ALA A 1 338 ? 20.484 -59.360 -14.255 1.00 41.12 338 ALA A C 1
ATOM 2557 O O . ALA A 1 338 ? 20.483 -60.053 -13.241 1.00 41.12 338 ALA A O 1
ATOM 2558 N N . ALA A 1 339 ? 21.265 -59.650 -15.304 1.00 43.03 339 ALA A N 1
ATOM 2559 C CA . ALA A 1 339 ? 21.972 -60.925 -15.443 1.00 43.03 339 ALA A CA 1
ATOM 2560 C C . ALA A 1 339 ? 23.476 -60.883 -15.101 1.00 43.03 339 ALA A C 1
ATOM 2562 O O . ALA A 1 339 ? 24.067 -61.937 -14.887 1.00 43.03 339 ALA A O 1
ATOM 2563 N N . THR A 1 340 ? 24.128 -59.711 -15.065 1.00 43.91 340 THR A N 1
ATOM 2564 C CA . THR A 1 340 ? 25.614 -59.651 -15.090 1.00 43.91 340 THR A CA 1
ATOM 2565 C C . THR A 1 340 ? 26.288 -58.691 -14.104 1.00 43.91 340 THR A C 1
ATOM 2567 O O . THR A 1 340 ? 27.437 -58.324 -14.319 1.00 43.91 340 THR A O 1
ATOM 2570 N N . GLY A 1 341 ? 25.621 -58.308 -13.008 1.00 42.97 341 GLY A N 1
ATOM 2571 C CA . GLY A 1 341 ? 26.243 -57.728 -11.801 1.00 42.97 341 GLY A CA 1
ATOM 2572 C C . GLY A 1 341 ? 27.495 -56.850 -12.007 1.00 42.97 341 GLY A C 1
ATOM 2573 O O . GLY A 1 341 ? 28.621 -57.336 -12.027 1.00 42.97 341 GLY A O 1
ATOM 2574 N N . GLY A 1 342 ? 27.318 -55.530 -12.100 1.00 46.72 342 GLY A N 1
ATOM 2575 C CA . GLY A 1 342 ? 28.404 -54.543 -11.966 1.00 46.72 342 GLY A CA 1
ATOM 2576 C C . GLY A 1 342 ? 29.346 -54.350 -13.167 1.00 46.72 342 GLY A C 1
ATOM 2577 O O . GLY A 1 342 ? 29.943 -53.279 -13.275 1.00 46.72 342 GLY A O 1
ATOM 2578 N N . ALA A 1 343 ? 29.439 -55.291 -14.113 1.00 44.06 343 ALA A N 1
ATOM 2579 C CA . ALA A 1 343 ? 30.393 -55.210 -15.230 1.00 44.06 343 ALA A CA 1
ATOM 2580 C C . ALA A 1 343 ? 30.075 -54.118 -16.283 1.00 44.06 343 ALA A C 1
ATOM 2582 O O . ALA A 1 343 ? 30.970 -53.651 -16.988 1.00 44.06 343 ALA A O 1
ATOM 2583 N N . LEU A 1 344 ? 28.818 -53.659 -16.376 1.00 40.50 344 LEU A N 1
ATOM 2584 C CA . LEU A 1 344 ? 28.356 -52.690 -17.388 1.00 40.50 344 LEU A CA 1
ATOM 2585 C C . LEU A 1 344 ? 28.246 -51.234 -16.898 1.00 40.50 344 LEU A C 1
ATOM 2587 O O . LEU A 1 344 ? 27.942 -50.346 -17.699 1.00 40.50 344 LEU A O 1
ATOM 2591 N N . LYS A 1 345 ? 28.550 -50.946 -15.623 1.00 43.97 345 LYS A N 1
ATOM 2592 C CA . LYS A 1 345 ? 28.447 -49.593 -15.034 1.00 43.97 345 LYS A CA 1
ATOM 2593 C C . LYS A 1 345 ? 29.203 -48.536 -15.857 1.00 43.97 345 LYS A C 1
ATOM 2595 O O . LYS A 1 345 ? 28.644 -47.506 -16.216 1.00 43.97 345 LYS A O 1
ATOM 2600 N N . GLY A 1 346 ? 30.423 -48.861 -16.294 1.00 40.88 346 GLY A N 1
ATOM 2601 C CA . GLY A 1 346 ? 31.239 -47.963 -17.117 1.00 40.88 346 GLY A CA 1
ATOM 2602 C C . GLY A 1 346 ? 30.714 -47.719 -18.542 1.00 40.88 346 GLY A C 1
ATOM 2603 O O . GLY A 1 346 ? 31.128 -46.759 -19.185 1.00 40.88 346 GLY A O 1
ATOM 2604 N N . VAL A 1 347 ? 29.824 -48.560 -19.081 1.00 40.31 347 VAL A N 1
ATOM 2605 C CA . VAL A 1 347 ? 29.173 -48.327 -20.389 1.00 40.31 347 VAL A CA 1
ATOM 2606 C C . VAL A 1 347 ? 27.992 -47.366 -20.234 1.00 40.31 347 VAL A C 1
ATOM 2608 O O . VAL A 1 347 ? 27.866 -46.437 -21.032 1.00 40.31 347 VAL A O 1
ATOM 2611 N N . PHE A 1 348 ? 27.200 -47.509 -19.168 1.00 40.44 348 PHE A N 1
ATOM 2612 C CA . PHE A 1 348 ? 26.122 -46.573 -18.830 1.00 40.44 348 PHE A CA 1
ATOM 2613 C C . PHE A 1 348 ? 26.644 -45.176 -18.461 1.00 40.44 348 PHE A C 1
ATOM 2615 O O . PHE A 1 348 ? 26.091 -44.185 -18.937 1.00 40.44 348 PHE A O 1
ATOM 2622 N N . ASP A 1 349 ? 27.759 -45.079 -17.730 1.00 46.97 349 ASP A N 1
ATOM 2623 C CA . ASP A 1 349 ? 28.407 -43.794 -17.421 1.00 46.97 349 ASP A CA 1
ATOM 2624 C C . ASP A 1 349 ? 28.867 -43.063 -18.699 1.00 46.97 349 ASP A C 1
ATOM 2626 O O . ASP A 1 349 ? 28.739 -41.841 -18.822 1.00 46.97 349 ASP A O 1
ATOM 2630 N N . ARG A 1 350 ? 29.342 -43.818 -19.702 1.00 42.50 350 ARG A N 1
ATOM 2631 C CA . ARG A 1 350 ? 29.730 -43.288 -21.020 1.00 42.50 350 ARG A CA 1
ATOM 2632 C C . ARG A 1 350 ? 28.525 -42.884 -21.874 1.00 42.50 350 ARG A C 1
ATOM 2634 O O . ARG A 1 350 ? 28.581 -41.839 -22.518 1.00 42.50 350 ARG A O 1
ATOM 2641 N N . LEU A 1 351 ? 27.425 -43.643 -21.841 1.00 38.81 351 LEU A N 1
ATOM 2642 C CA . LEU A 1 351 ? 26.162 -43.289 -22.508 1.00 38.81 351 LEU A CA 1
ATOM 2643 C C . LEU A 1 351 ? 25.524 -42.029 -21.901 1.00 38.81 351 LEU A C 1
ATOM 2645 O O . LEU A 1 351 ? 25.119 -41.136 -22.644 1.00 38.81 351 LEU A O 1
ATOM 2649 N N . GLN A 1 352 ? 25.516 -41.894 -20.572 1.00 43.53 352 GLN A N 1
ATOM 2650 C CA . GLN A 1 352 ? 25.103 -40.659 -19.896 1.00 43.53 352 GLN A CA 1
ATOM 2651 C C . GLN A 1 352 ? 26.047 -39.488 -20.196 1.00 43.53 352 GLN A C 1
ATOM 2653 O O . GLN A 1 352 ? 25.604 -38.345 -20.297 1.00 43.53 352 GLN A O 1
ATOM 2658 N N . GLY A 1 353 ? 27.351 -39.742 -20.347 1.00 42.31 353 GLY A N 1
ATOM 2659 C CA . GLY A 1 353 ? 28.311 -38.750 -20.836 1.00 42.31 353 GLY A CA 1
ATOM 2660 C C . GLY A 1 353 ? 27.973 -38.264 -22.250 1.00 42.31 353 GLY A C 1
ATOM 2661 O O . GLY A 1 353 ? 27.990 -37.064 -22.515 1.00 42.31 353 GLY A O 1
ATOM 2662 N N . PHE A 1 354 ? 27.569 -39.173 -23.139 1.00 39.22 354 PHE A N 1
ATOM 2663 C CA . PHE A 1 354 ? 27.164 -38.846 -24.507 1.00 39.22 354 PHE A CA 1
ATOM 2664 C C . PHE A 1 354 ? 25.824 -38.093 -24.566 1.00 39.22 354 PHE A C 1
ATOM 2666 O O . PHE A 1 354 ? 25.696 -37.112 -25.296 1.00 39.22 354 PHE A O 1
ATOM 2673 N N . GLN A 1 355 ? 24.843 -38.476 -23.742 1.00 42.81 355 GLN A N 1
ATOM 2674 C CA . GLN A 1 355 ? 23.584 -37.735 -23.586 1.00 42.81 355 GLN A CA 1
ATOM 2675 C C . GLN A 1 355 ? 23.819 -36.313 -23.049 1.00 42.81 355 GLN A C 1
ATOM 2677 O O . GLN A 1 355 ? 23.212 -35.366 -23.549 1.00 42.81 355 GLN A O 1
ATOM 2682 N N . ARG A 1 356 ? 24.755 -36.136 -22.105 1.00 47.81 356 ARG A N 1
ATOM 2683 C CA . ARG A 1 356 ? 25.190 -34.812 -21.624 1.00 47.81 356 ARG A CA 1
ATOM 2684 C C . ARG A 1 356 ? 25.828 -33.970 -22.733 1.00 47.81 356 ARG A C 1
ATOM 2686 O O . ARG A 1 356 ? 25.559 -32.774 -22.811 1.00 47.81 356 ARG A O 1
ATOM 2693 N N . LEU A 1 357 ? 26.619 -34.575 -23.620 1.00 42.56 357 LEU A N 1
ATOM 2694 C CA . LEU A 1 357 ? 27.208 -33.885 -24.775 1.00 42.56 357 LEU A CA 1
ATOM 2695 C C . LEU A 1 357 ? 26.162 -33.501 -25.831 1.00 42.56 357 LEU A C 1
ATOM 2697 O O . LEU A 1 357 ? 26.218 -32.392 -26.355 1.00 42.56 357 LEU A O 1
ATOM 2701 N N . LEU A 1 358 ? 25.175 -34.361 -26.103 1.00 45.62 358 LEU A N 1
ATOM 2702 C CA . LEU A 1 358 ? 24.054 -34.041 -26.997 1.00 45.62 358 LEU A CA 1
ATOM 2703 C C . LEU A 1 358 ? 23.173 -32.917 -26.434 1.00 45.62 358 LEU A C 1
ATOM 2705 O O . LEU A 1 358 ? 22.783 -32.019 -27.177 1.00 45.62 358 LEU A O 1
ATOM 2709 N N . ALA A 1 359 ? 22.904 -32.925 -25.125 1.00 50.97 359 ALA A N 1
ATOM 2710 C CA . ALA A 1 359 ? 22.199 -31.838 -24.450 1.00 50.97 359 ALA A CA 1
ATOM 2711 C C . ALA A 1 359 ? 22.999 -30.525 -24.501 1.00 50.97 359 ALA A C 1
ATOM 2713 O O . ALA A 1 359 ? 22.440 -29.471 -24.799 1.00 50.97 359 ALA A O 1
ATOM 2714 N N . ARG A 1 360 ? 24.323 -30.588 -24.298 1.00 49.84 360 ARG A N 1
ATOM 2715 C CA . ARG A 1 360 ? 25.221 -29.429 -24.416 1.00 49.84 360 ARG A CA 1
ATOM 2716 C C . ARG A 1 360 ? 25.267 -28.882 -25.844 1.00 49.84 360 ARG A C 1
ATOM 2718 O O . ARG A 1 360 ? 25.242 -27.671 -26.017 1.00 49.84 360 ARG A O 1
ATOM 2725 N N . ARG A 1 361 ? 25.273 -29.750 -26.860 1.00 49.31 361 ARG A N 1
ATOM 2726 C CA . ARG A 1 361 ? 25.196 -29.347 -28.270 1.00 49.31 361 ARG A CA 1
ATOM 2727 C C . ARG A 1 361 ? 23.870 -28.658 -28.592 1.00 49.31 361 ARG A C 1
ATOM 2729 O O . ARG A 1 361 ? 23.904 -27.570 -29.147 1.00 49.31 361 ARG A O 1
ATOM 2736 N N . ARG A 1 362 ? 22.730 -29.240 -28.201 1.00 56.22 362 ARG A N 1
ATOM 2737 C CA . ARG A 1 362 ? 21.405 -28.615 -28.392 1.00 56.22 362 ARG A CA 1
ATOM 2738 C C . ARG A 1 362 ? 21.312 -27.256 -27.699 1.00 56.22 362 ARG A C 1
ATOM 2740 O O . ARG A 1 362 ? 20.835 -26.302 -28.292 1.00 56.22 362 ARG A O 1
ATOM 2747 N N . CYS A 1 363 ? 21.848 -27.147 -26.483 1.00 56.56 363 CYS A N 1
ATOM 2748 C CA . CYS A 1 363 ? 21.941 -25.875 -25.771 1.00 56.56 363 CYS A CA 1
ATOM 2749 C C . CYS A 1 363 ? 22.778 -24.838 -26.539 1.00 56.56 363 CYS A C 1
ATOM 2751 O O . CYS A 1 363 ? 22.400 -23.674 -26.587 1.00 56.56 363 CYS A O 1
ATOM 2753 N N . LEU A 1 364 ? 23.906 -25.236 -27.137 1.00 51.47 364 LEU A N 1
ATOM 2754 C CA . LEU A 1 364 ? 24.727 -24.341 -27.959 1.00 51.47 364 LEU A CA 1
ATOM 2755 C C . LEU A 1 364 ? 24.016 -23.943 -29.260 1.00 51.47 364 LEU A C 1
ATOM 2757 O O . LEU A 1 364 ? 24.094 -22.785 -29.655 1.00 51.47 364 LEU A O 1
ATOM 2761 N N . GLU A 1 365 ? 23.295 -24.866 -29.899 1.00 61.75 365 GLU A N 1
ATOM 2762 C CA . GLU A 1 365 ? 22.472 -24.587 -31.084 1.00 61.75 365 GLU A CA 1
ATOM 2763 C C . GLU A 1 365 ? 21.355 -23.576 -30.761 1.00 61.75 365 GLU A C 1
ATOM 2765 O O . GLU A 1 365 ? 21.180 -22.605 -31.500 1.00 61.75 365 GLU A O 1
ATOM 2770 N N . ASP A 1 366 ? 20.672 -23.732 -29.621 1.00 67.25 366 ASP A N 1
ATOM 2771 C CA . ASP A 1 366 ? 19.654 -22.787 -29.145 1.00 67.25 366 ASP A CA 1
ATOM 2772 C C . ASP A 1 366 ? 20.259 -21.411 -28.792 1.00 67.25 366 ASP A C 1
ATOM 2774 O O . ASP A 1 366 ? 19.668 -20.385 -29.130 1.00 67.25 366 ASP A O 1
ATOM 2778 N N . ILE A 1 367 ? 21.459 -21.358 -28.190 1.00 61.94 367 ILE A N 1
ATOM 2779 C CA . ILE A 1 367 ? 22.185 -20.096 -27.930 1.00 61.94 367 ILE A CA 1
ATOM 2780 C C . ILE A 1 367 ? 22.518 -19.386 -29.246 1.00 61.94 367 ILE A C 1
ATOM 2782 O O . ILE A 1 367 ? 22.218 -18.204 -29.394 1.00 61.94 367 ILE A O 1
ATOM 2786 N N . VAL A 1 368 ? 23.103 -20.094 -30.215 1.00 61.97 368 VAL A N 1
ATOM 2787 C CA . VAL A 1 368 ? 23.470 -19.517 -31.519 1.00 61.97 368 VAL A CA 1
ATOM 2788 C C . VAL A 1 368 ? 22.228 -19.026 -32.262 1.00 61.97 368 VAL A C 1
ATOM 2790 O O . VAL A 1 368 ? 22.250 -17.944 -32.847 1.00 61.97 368 VAL A O 1
ATOM 2793 N N . SER A 1 369 ? 21.131 -19.786 -32.225 1.00 70.75 369 SER A N 1
ATOM 2794 C CA . SER A 1 369 ? 19.867 -19.378 -32.842 1.00 70.75 369 SER A CA 1
ATOM 2795 C C . SER A 1 369 ? 19.263 -18.142 -32.166 1.00 70.75 369 SER A C 1
ATOM 2797 O O . SER A 1 369 ? 18.751 -17.263 -32.856 1.00 70.75 369 SER A O 1
ATOM 2799 N N . MET A 1 370 ? 19.326 -18.057 -30.835 1.00 82.00 370 MET A N 1
ATOM 2800 C CA . MET A 1 370 ? 18.843 -16.903 -30.070 1.00 82.00 370 MET A CA 1
ATOM 2801 C C . MET A 1 370 ? 19.661 -15.644 -30.377 1.00 82.00 370 MET A C 1
ATOM 2803 O O . MET A 1 370 ? 19.076 -14.593 -30.643 1.00 82.00 370 MET A O 1
ATOM 2807 N N . VAL A 1 371 ? 20.993 -15.755 -30.437 1.00 70.12 371 VAL A N 1
ATOM 2808 C CA . VAL A 1 371 ? 21.889 -14.642 -30.795 1.00 70.12 371 VAL A CA 1
ATOM 2809 C C . VAL A 1 371 ? 21.607 -14.146 -32.214 1.00 70.12 371 VAL A C 1
ATOM 2811 O O . VAL A 1 371 ? 21.379 -12.955 -32.395 1.00 70.12 371 VAL A O 1
ATOM 2814 N N . LYS A 1 372 ? 21.500 -15.053 -33.195 1.00 74.38 372 LYS A N 1
ATOM 2815 C CA . LYS A 1 372 ? 21.200 -14.691 -34.591 1.00 74.38 372 LYS A CA 1
ATOM 2816 C C . LYS A 1 372 ? 19.875 -13.948 -34.754 1.00 74.38 372 LYS A C 1
ATOM 2818 O O . LYS A 1 372 ? 19.827 -12.961 -35.473 1.00 74.38 372 LYS A O 1
ATOM 2823 N N . LYS A 1 373 ? 18.806 -14.409 -34.098 1.00 80.56 373 LYS A N 1
ATOM 2824 C CA . LYS A 1 373 ? 17.483 -13.762 -34.188 1.00 80.56 373 LYS A CA 1
ATOM 2825 C C . LYS A 1 373 ? 17.465 -12.398 -33.507 1.00 80.56 373 LYS A C 1
ATOM 2827 O O . LYS A 1 373 ? 16.947 -11.436 -34.050 1.00 80.56 373 LYS A O 1
ATOM 2832 N N . THR A 1 374 ? 18.091 -12.288 -32.342 1.00 77.94 374 THR A N 1
ATOM 2833 C CA . THR A 1 374 ? 18.229 -10.987 -31.669 1.00 77.94 374 THR A CA 1
ATOM 2834 C C . THR A 1 374 ? 19.114 -10.015 -32.460 1.00 77.94 374 THR A C 1
ATOM 2836 O O . THR A 1 374 ? 18.811 -8.827 -32.479 1.00 77.94 374 THR A O 1
ATOM 2839 N N . ASP A 1 375 ? 20.148 -10.492 -33.164 1.00 76.19 375 ASP A N 1
ATOM 2840 C CA . ASP A 1 375 ? 20.929 -9.666 -34.098 1.00 76.19 375 ASP A CA 1
ATOM 2841 C C . ASP A 1 375 ? 20.104 -9.226 -35.308 1.00 76.19 375 ASP A C 1
ATOM 2843 O O . ASP A 1 375 ? 20.125 -8.048 -35.638 1.00 76.19 375 ASP A O 1
ATOM 2847 N N . ALA A 1 376 ? 19.320 -10.121 -35.914 1.00 78.50 376 ALA A N 1
ATOM 2848 C CA . ALA A 1 376 ? 18.460 -9.783 -37.049 1.00 78.50 376 ALA A CA 1
ATOM 2849 C C . ALA A 1 376 ? 17.409 -8.717 -36.689 1.00 78.50 376 ALA A C 1
ATOM 2851 O O . ALA A 1 376 ? 17.217 -7.751 -37.430 1.00 78.50 376 ALA A O 1
ATOM 2852 N N . VAL A 1 377 ? 16.772 -8.842 -35.517 1.00 81.00 377 VAL A N 1
ATOM 2853 C CA . VAL A 1 377 ? 15.853 -7.824 -34.981 1.00 81.00 377 VAL A CA 1
ATOM 2854 C C . VAL A 1 377 ? 16.574 -6.493 -34.762 1.00 81.00 377 VAL A C 1
ATOM 2856 O O . VAL A 1 377 ? 16.057 -5.442 -35.144 1.00 81.00 377 VAL A O 1
ATOM 2859 N N . ARG A 1 378 ? 17.771 -6.534 -34.169 1.00 82.06 378 ARG A N 1
ATOM 2860 C CA . ARG A 1 378 ? 18.608 -5.357 -33.916 1.00 82.06 378 ARG A CA 1
ATOM 2861 C C . ARG A 1 378 ? 18.986 -4.647 -35.218 1.00 82.06 378 ARG A C 1
ATOM 2863 O O . ARG A 1 378 ? 18.795 -3.442 -35.331 1.00 82.06 378 ARG A O 1
ATOM 2870 N N . GLU A 1 379 ? 19.475 -5.387 -36.206 1.00 79.56 379 GLU A N 1
ATOM 2871 C CA . GLU A 1 379 ? 19.847 -4.859 -37.520 1.00 79.56 379 GLU A CA 1
ATOM 2872 C C . GLU A 1 379 ? 18.646 -4.250 -38.247 1.00 79.56 379 GLU A C 1
ATOM 2874 O O . GLU A 1 379 ? 18.750 -3.145 -38.772 1.00 79.56 379 GLU A O 1
ATOM 2879 N N . ALA A 1 380 ? 17.486 -4.915 -38.241 1.00 76.25 380 ALA A N 1
ATOM 2880 C CA . ALA A 1 380 ? 16.275 -4.389 -38.873 1.00 76.25 380 ALA A CA 1
ATOM 2881 C C . ALA A 1 380 ? 15.798 -3.073 -38.232 1.00 76.25 380 ALA A C 1
ATOM 2883 O O . ALA A 1 380 ? 15.344 -2.175 -38.943 1.00 76.25 380 ALA A O 1
ATOM 2884 N N . LEU A 1 381 ? 15.921 -2.959 -36.907 1.00 75.88 381 LEU A N 1
ATOM 2885 C CA . LEU A 1 381 ? 15.583 -1.759 -36.148 1.00 75.88 381 LEU A CA 1
ATOM 2886 C C . LEU A 1 381 ? 16.540 -0.595 -36.468 1.00 75.88 381 LEU A C 1
ATOM 2888 O O . LEU A 1 381 ? 16.080 0.503 -36.771 1.00 75.88 381 LEU A O 1
ATOM 2892 N N . PHE A 1 382 ? 17.856 -0.831 -36.430 1.00 74.94 382 PHE A N 1
ATOM 2893 C CA . PHE A 1 382 ? 18.862 0.218 -36.654 1.00 74.94 382 PHE A CA 1
ATOM 2894 C C . PHE A 1 382 ? 19.067 0.578 -38.131 1.00 74.94 382 PHE A C 1
ATOM 2896 O O . PHE A 1 382 ? 19.541 1.669 -38.430 1.00 74.94 382 PHE A O 1
ATOM 2903 N N . ALA A 1 383 ? 18.649 -0.281 -39.062 1.00 76.31 383 ALA A N 1
ATOM 2904 C CA . ALA A 1 383 ? 18.592 0.038 -40.489 1.00 76.31 383 ALA A CA 1
ATOM 2905 C C . ALA A 1 383 ? 17.402 0.945 -40.870 1.00 76.31 383 ALA A C 1
ATOM 2907 O O . ALA A 1 383 ? 17.162 1.152 -42.058 1.00 76.31 383 ALA A O 1
ATOM 2908 N N . CYS A 1 384 ? 16.637 1.454 -39.892 1.00 66.56 384 CYS A N 1
ATOM 2909 C CA . CYS A 1 384 ? 15.478 2.331 -40.092 1.00 66.56 384 CYS A CA 1
ATOM 2910 C C . CYS A 1 384 ? 14.441 1.768 -41.082 1.00 66.56 384 CYS A C 1
ATOM 2912 O O . CYS A 1 384 ? 13.837 2.517 -41.853 1.00 66.56 384 CYS A O 1
ATOM 2914 N N . ARG A 1 385 ? 14.230 0.443 -41.085 1.00 73.12 385 ARG A N 1
ATOM 2915 C CA . ARG A 1 385 ? 13.208 -0.172 -41.943 1.00 73.12 385 ARG A CA 1
ATOM 2916 C C . ARG A 1 385 ? 11.813 0.349 -41.581 1.00 73.12 385 ARG A C 1
ATOM 2918 O O . ARG A 1 385 ? 11.561 0.636 -40.406 1.00 73.12 385 ARG A O 1
ATOM 2925 N N . PRO A 1 386 ? 10.885 0.446 -42.553 1.00 76.19 386 PRO A N 1
ATOM 2926 C CA . PRO A 1 386 ? 9.514 0.836 -42.260 1.00 76.19 386 PRO A CA 1
ATOM 2927 C C . PRO A 1 386 ? 8.931 -0.100 -41.202 1.00 76.19 386 PRO A C 1
ATOM 2929 O O . PRO A 1 386 ? 9.198 -1.303 -41.194 1.00 76.19 386 PRO A O 1
ATOM 2932 N N . ALA A 1 387 ? 8.129 0.456 -40.293 1.00 76.00 387 ALA A N 1
ATOM 2933 C CA . ALA A 1 387 ? 7.679 -0.262 -39.107 1.00 76.00 387 ALA A CA 1
ATOM 2934 C C . ALA A 1 387 ? 7.004 -1.600 -39.445 1.00 76.00 387 ALA A C 1
ATOM 2936 O O . ALA A 1 387 ? 7.128 -2.553 -38.681 1.00 76.00 387 ALA A O 1
ATOM 2937 N N . GLU A 1 388 ? 6.334 -1.700 -40.595 1.00 72.69 388 GLU A N 1
ATOM 2938 C CA . GLU A 1 388 ? 5.708 -2.903 -41.174 1.00 72.69 388 GLU A CA 1
ATOM 2939 C C . GLU A 1 388 ? 6.670 -4.076 -41.405 1.00 72.69 388 GLU A C 1
ATOM 2941 O O . GLU A 1 388 ? 6.268 -5.225 -41.242 1.00 72.69 388 GLU A O 1
ATOM 2946 N N . GLU A 1 389 ? 7.939 -3.797 -41.696 1.00 77.50 389 GLU A N 1
ATOM 2947 C CA . GLU A 1 389 ? 8.971 -4.794 -42.000 1.00 77.50 389 GLU A CA 1
ATOM 2948 C C . GLU A 1 389 ? 9.763 -5.247 -40.766 1.00 77.50 389 GLU A C 1
ATOM 2950 O O . GLU A 1 389 ? 10.600 -6.145 -40.860 1.00 77.50 389 GLU A O 1
ATOM 2955 N N . LEU A 1 390 ? 9.511 -4.650 -39.594 1.00 84.88 390 LEU A N 1
ATOM 2956 C CA . LEU A 1 390 ? 10.196 -5.044 -38.363 1.00 84.88 390 LEU A CA 1
ATOM 2957 C C . LEU A 1 390 ? 9.842 -6.499 -37.970 1.00 84.88 390 LEU A C 1
ATOM 2959 O O . LEU A 1 390 ? 8.657 -6.851 -37.898 1.00 84.88 390 LEU A O 1
ATOM 2963 N N . PRO A 1 391 ? 10.825 -7.356 -37.648 1.00 84.19 391 PRO A N 1
ATOM 2964 C CA . PRO A 1 391 ? 10.604 -8.776 -37.368 1.00 84.19 391 PRO A CA 1
ATOM 2965 C C . PRO A 1 391 ? 10.061 -9.027 -35.944 1.00 84.19 391 PRO A C 1
ATOM 2967 O O . PRO A 1 391 ? 10.646 -9.745 -35.142 1.00 84.19 391 PRO A O 1
ATOM 2970 N N . VAL A 1 392 ? 8.897 -8.458 -35.612 1.00 85.50 392 VAL A N 1
ATOM 2971 C CA . VAL A 1 392 ? 8.258 -8.576 -34.281 1.00 85.50 392 VAL A CA 1
ATOM 2972 C C . VAL A 1 392 ? 7.962 -10.035 -33.911 1.00 85.50 392 VAL A C 1
ATOM 2974 O O . VAL A 1 392 ? 8.082 -10.411 -32.749 1.00 85.50 392 VAL A O 1
ATOM 2977 N N . ALA A 1 393 ? 7.638 -10.882 -34.893 1.00 84.75 393 ALA A N 1
ATOM 2978 C CA . ALA A 1 393 ? 7.393 -12.308 -34.673 1.00 84.75 393 ALA A CA 1
ATOM 2979 C C . ALA A 1 393 ? 8.641 -13.061 -34.172 1.00 84.75 393 ALA A C 1
ATOM 2981 O O . ALA A 1 393 ? 8.515 -14.025 -33.417 1.00 84.75 393 ALA A O 1
ATOM 2982 N N . GLU A 1 394 ? 9.848 -12.596 -34.516 1.00 87.19 394 GLU A N 1
ATOM 2983 C CA . GLU A 1 394 ? 11.088 -13.216 -34.042 1.00 87.19 394 GLU A CA 1
ATOM 2984 C C . GLU A 1 394 ? 11.264 -13.055 -32.529 1.00 87.19 394 GLU A C 1
ATOM 2986 O O . GLU A 1 394 ? 11.869 -13.920 -31.896 1.00 87.19 394 GLU A O 1
ATOM 2991 N N . MET A 1 395 ? 10.669 -12.023 -31.919 1.00 88.62 395 MET A N 1
ATOM 2992 C CA . MET A 1 395 ? 10.698 -11.840 -30.465 1.00 88.62 395 MET A CA 1
ATOM 2993 C C . MET A 1 395 ? 9.984 -12.977 -29.723 1.00 88.62 395 MET A C 1
ATOM 2995 O O . MET A 1 395 ? 10.494 -13.449 -28.706 1.00 88.62 395 MET A O 1
ATOM 2999 N N . ALA A 1 396 ? 8.864 -13.482 -30.249 1.00 87.81 396 ALA A N 1
ATOM 3000 C CA . ALA A 1 396 ? 8.147 -14.620 -29.665 1.00 87.81 396 ALA A CA 1
ATOM 3001 C C . ALA A 1 396 ? 8.965 -15.926 -29.754 1.00 87.81 396 ALA A C 1
ATOM 3003 O O . ALA A 1 396 ? 8.990 -16.747 -28.830 1.00 87.81 396 ALA A O 1
ATOM 3004 N N . GLU A 1 397 ? 9.705 -16.108 -30.848 1.00 87.81 397 GLU A N 1
ATOM 3005 C CA . GLU A 1 397 ? 10.620 -17.240 -31.003 1.00 87.81 397 GLU A CA 1
ATOM 3006 C C . GLU A 1 397 ? 11.836 -17.130 -30.076 1.00 87.81 397 GLU A C 1
ATOM 3008 O O . GLU A 1 397 ? 12.267 -18.135 -29.506 1.00 87.81 397 GLU A O 1
ATOM 3013 N N . VAL A 1 398 ? 12.361 -15.918 -29.864 1.00 86.81 398 VAL A N 1
ATOM 3014 C CA . VAL A 1 398 ? 13.436 -15.648 -28.899 1.00 86.81 398 VAL A CA 1
ATOM 3015 C C . VAL A 1 398 ? 12.993 -15.997 -27.477 1.00 86.81 398 VAL A C 1
ATOM 3017 O O . VAL A 1 398 ? 13.748 -16.659 -26.767 1.00 86.81 398 VAL A O 1
ATOM 3020 N N . VAL A 1 399 ? 11.758 -15.670 -27.076 1.00 89.75 399 VAL A N 1
ATOM 3021 C CA . VAL A 1 399 ? 11.186 -16.107 -25.783 1.00 89.75 399 VAL A CA 1
ATOM 3022 C C . VAL A 1 399 ? 11.209 -17.637 -25.659 1.00 89.75 399 VAL A C 1
ATOM 3024 O O . VAL A 1 399 ? 11.657 -18.185 -24.649 1.00 89.75 399 VAL A O 1
ATOM 3027 N N . THR A 1 400 ? 10.786 -18.338 -26.714 1.00 89.88 400 THR A N 1
ATOM 3028 C CA . THR A 1 400 ? 10.742 -19.811 -26.767 1.00 89.88 400 THR A CA 1
ATOM 3029 C C . THR A 1 400 ? 12.137 -20.446 -26.759 1.00 89.88 400 THR A C 1
ATOM 3031 O O . THR A 1 400 ? 12.331 -21.555 -26.260 1.00 89.88 400 THR A O 1
ATOM 3034 N N . LEU A 1 401 ? 13.136 -19.772 -27.327 1.00 84.12 401 LEU A N 1
ATOM 3035 C CA . LEU A 1 401 ? 14.534 -20.187 -27.240 1.00 84.12 401 LEU A CA 1
ATOM 3036 C C . LEU A 1 401 ? 15.058 -19.989 -25.814 1.00 84.12 401 LEU A C 1
ATOM 3038 O O . LEU A 1 401 ? 15.602 -20.926 -25.238 1.00 84.12 401 LEU A O 1
ATOM 3042 N N . CYS A 1 402 ? 14.821 -18.824 -25.207 1.00 84.44 402 CYS A N 1
ATOM 3043 C CA . CYS A 1 402 ? 15.249 -18.506 -23.844 1.00 84.44 402 CYS A CA 1
ATOM 3044 C C . CYS A 1 402 ? 14.671 -19.469 -22.794 1.00 84.44 402 CYS A C 1
ATOM 3046 O O . CYS A 1 402 ? 15.393 -19.885 -21.884 1.00 84.44 402 CYS A O 1
ATOM 3048 N N . SER A 1 403 ? 13.409 -19.890 -22.925 1.00 86.88 403 SER A N 1
ATOM 3049 C CA . SER A 1 403 ? 12.792 -20.845 -21.990 1.00 86.88 403 SER A CA 1
ATOM 3050 C C . SER A 1 403 ? 13.483 -22.219 -21.995 1.00 86.88 403 SER A C 1
ATOM 3052 O O . SER A 1 403 ? 13.615 -22.847 -20.941 1.00 86.88 403 SER A O 1
ATOM 3054 N N . ARG A 1 404 ? 14.014 -22.649 -23.148 1.00 81.12 404 ARG A N 1
ATOM 3055 C CA . ARG A 1 404 ? 14.760 -23.910 -23.323 1.00 81.12 404 ARG A CA 1
ATOM 3056 C C . ARG A 1 404 ? 16.212 -23.845 -22.836 1.00 81.12 404 ARG A C 1
ATOM 3058 O O . ARG A 1 404 ? 16.836 -24.891 -22.653 1.00 81.12 404 ARG A O 1
ATOM 3065 N N . LEU A 1 405 ? 16.748 -22.647 -22.586 1.00 78.25 405 LEU A N 1
ATOM 3066 C CA . LEU A 1 405 ? 18.123 -22.462 -22.116 1.00 78.25 405 LEU A CA 1
ATOM 3067 C C . LEU A 1 405 ? 18.283 -22.745 -20.608 1.00 78.25 405 LEU A C 1
ATOM 3069 O O . LEU A 1 405 ? 17.359 -22.497 -19.827 1.00 78.25 405 LEU A O 1
ATOM 3073 N N . PRO A 1 406 ? 19.472 -23.197 -20.160 1.00 70.62 406 PRO A N 1
ATOM 3074 C CA . PRO A 1 406 ? 19.843 -23.252 -18.744 1.00 70.62 406 PRO A CA 1
ATOM 3075 C C . PRO A 1 406 ? 19.848 -21.861 -18.091 1.00 70.62 406 PRO A C 1
ATOM 3077 O O . PRO A 1 406 ? 20.130 -20.873 -18.762 1.00 70.62 406 PRO A O 1
ATOM 3080 N N . ALA A 1 407 ? 19.635 -21.782 -16.772 1.00 71.06 407 ALA A N 1
ATOM 3081 C CA . ALA A 1 407 ? 19.404 -20.529 -16.033 1.00 71.06 407 ALA A CA 1
ATOM 3082 C C . ALA A 1 407 ? 20.386 -19.378 -16.348 1.00 71.06 407 ALA A C 1
ATOM 3084 O O . ALA A 1 407 ? 19.954 -18.261 -16.618 1.00 71.06 407 ALA A O 1
ATOM 3085 N N . ARG A 1 408 ? 21.700 -19.647 -16.388 1.00 64.75 408 ARG A N 1
ATOM 3086 C CA . ARG A 1 408 ? 22.716 -18.620 -16.701 1.00 64.75 408 ARG A CA 1
ATOM 3087 C C . ARG A 1 408 ? 22.591 -18.082 -18.131 1.00 64.75 408 ARG A C 1
ATOM 3089 O O . ARG A 1 408 ? 22.635 -16.876 -18.339 1.00 64.75 408 ARG A O 1
ATOM 3096 N N . SER A 1 409 ? 22.412 -18.965 -19.113 1.00 65.44 409 SER A N 1
ATOM 3097 C CA . SER A 1 409 ? 22.263 -18.589 -20.526 1.00 65.44 409 SER A CA 1
ATOM 3098 C C . SER A 1 409 ? 20.895 -17.972 -20.816 1.00 65.44 409 SER A C 1
ATOM 3100 O O . SER A 1 409 ? 20.796 -17.069 -21.641 1.00 65.44 409 SER A O 1
ATOM 3102 N N . ARG A 1 410 ? 19.854 -18.415 -20.100 1.00 80.94 410 ARG A N 1
ATOM 3103 C CA . ARG A 1 410 ? 18.519 -17.815 -20.121 1.00 80.94 410 ARG A CA 1
ATOM 3104 C C . ARG A 1 410 ? 18.567 -16.363 -19.661 1.00 80.94 410 ARG A C 1
ATOM 3106 O O . ARG A 1 410 ? 18.056 -15.519 -20.378 1.00 80.94 410 ARG A O 1
ATOM 3113 N N . ALA A 1 411 ? 19.229 -16.060 -18.543 1.00 73.12 411 ALA A N 1
ATOM 3114 C CA . ALA A 1 411 ? 19.350 -14.687 -18.045 1.00 73.12 411 ALA A CA 1
ATOM 3115 C C . ALA A 1 411 ? 20.014 -13.748 -19.071 1.00 73.12 411 ALA A C 1
ATOM 3117 O O . ALA A 1 411 ? 19.534 -12.645 -19.308 1.00 73.12 411 ALA A O 1
ATOM 3118 N N . VAL A 1 412 ? 21.081 -14.203 -19.739 1.00 71.00 412 VAL A N 1
ATOM 3119 C CA . VAL A 1 412 ? 21.739 -13.432 -20.811 1.00 71.00 412 VAL A CA 1
ATOM 3120 C C . VAL A 1 412 ? 20.811 -13.240 -22.016 1.00 71.00 412 VAL A C 1
ATOM 3122 O O . VAL A 1 412 ? 20.691 -12.129 -22.528 1.00 71.00 412 VAL A O 1
ATOM 3125 N N . GLY A 1 413 ? 20.124 -14.302 -22.450 1.00 69.75 413 GLY A N 1
ATOM 3126 C CA . GLY A 1 413 ? 19.175 -14.235 -23.564 1.00 69.75 413 GLY A CA 1
ATOM 3127 C C . GLY A 1 413 ? 17.978 -13.321 -23.284 1.00 69.75 413 GLY A C 1
ATOM 3128 O O . GLY A 1 413 ? 17.583 -12.551 -24.157 1.00 69.75 413 GLY A O 1
ATOM 3129 N N . VAL A 1 414 ? 17.438 -13.345 -22.061 1.00 80.06 414 VAL A N 1
ATOM 3130 C CA . VAL A 1 414 ? 16.329 -12.472 -21.651 1.00 80.06 414 VAL A CA 1
ATOM 3131 C C . VAL A 1 414 ? 16.766 -11.008 -21.621 1.00 80.06 414 VAL A C 1
ATOM 3133 O O . VAL A 1 414 ? 16.093 -10.182 -22.237 1.00 80.06 414 VAL A O 1
ATOM 3136 N N . LYS A 1 415 ? 17.919 -10.682 -21.019 1.00 79.50 415 LYS A N 1
ATOM 3137 C CA . LYS A 1 415 ? 18.472 -9.314 -21.031 1.00 79.50 415 LYS A CA 1
ATOM 3138 C C . LYS A 1 415 ? 18.638 -8.775 -22.451 1.00 79.50 415 LYS A C 1
ATOM 3140 O O . LYS A 1 415 ? 18.219 -7.659 -22.753 1.00 79.50 415 LYS A O 1
ATOM 3145 N N . ARG A 1 416 ? 19.198 -9.597 -23.340 1.00 82.31 416 ARG A N 1
ATOM 3146 C CA . ARG A 1 416 ? 19.418 -9.244 -24.746 1.00 82.31 416 ARG A CA 1
ATOM 3147 C C . ARG A 1 416 ? 18.109 -9.010 -25.504 1.00 82.31 416 ARG A C 1
ATOM 3149 O O . ARG A 1 416 ? 18.028 -8.078 -26.293 1.00 82.31 416 ARG A O 1
ATOM 3156 N N . ALA A 1 417 ? 17.078 -9.811 -25.245 1.00 77.94 417 ALA A N 1
ATOM 3157 C CA . ALA A 1 417 ? 15.756 -9.614 -25.833 1.00 77.94 417 ALA A CA 1
ATOM 3158 C C . ALA A 1 417 ? 15.045 -8.365 -25.269 1.00 77.94 417 ALA A C 1
ATOM 3160 O O . ALA A 1 417 ? 14.477 -7.592 -26.036 1.00 77.94 417 ALA A O 1
ATOM 3161 N N . ARG A 1 418 ? 15.124 -8.112 -23.953 1.00 83.56 418 ARG A N 1
ATOM 3162 C CA . ARG A 1 418 ? 14.553 -6.912 -23.304 1.00 83.56 418 ARG A CA 1
ATOM 3163 C C . ARG A 1 418 ? 15.169 -5.609 -23.815 1.00 83.56 418 ARG A C 1
ATOM 3165 O O . ARG A 1 418 ? 14.458 -4.622 -23.957 1.00 83.56 418 ARG A O 1
ATOM 3172 N N . PHE A 1 419 ? 16.459 -5.605 -24.150 1.00 83.06 419 PHE A N 1
ATOM 3173 C CA . PHE A 1 419 ? 17.102 -4.438 -24.766 1.00 83.06 419 PHE A CA 1
ATOM 3174 C C . PHE A 1 419 ? 16.407 -3.999 -26.070 1.00 83.06 419 PHE A C 1
ATOM 3176 O O . PHE A 1 419 ? 16.360 -2.814 -26.384 1.00 83.06 419 PHE A O 1
ATOM 3183 N N . LEU A 1 420 ? 15.811 -4.941 -26.808 1.00 82.38 420 LEU A N 1
ATOM 3184 C CA . LEU A 1 420 ? 15.145 -4.676 -28.085 1.00 82.38 420 LEU A CA 1
ATOM 3185 C C . LEU A 1 420 ? 13.664 -4.297 -27.932 1.00 82.38 420 LEU A C 1
ATOM 3187 O O . LEU A 1 420 ? 13.086 -3.741 -28.865 1.00 82.38 420 LEU A O 1
ATOM 3191 N N . THR A 1 421 ? 13.028 -4.567 -26.784 1.00 84.81 421 THR A N 1
ATOM 3192 C CA . THR A 1 421 ? 11.576 -4.368 -26.631 1.00 84.81 421 THR A CA 1
ATOM 3193 C C . THR A 1 421 ? 11.165 -2.899 -26.640 1.00 84.81 421 THR A C 1
ATOM 3195 O O . THR A 1 421 ? 10.186 -2.562 -27.301 1.00 84.81 421 THR A O 1
ATOM 3198 N N . GLU A 1 422 ? 11.895 -2.018 -25.948 1.00 85.12 422 GLU A N 1
ATOM 3199 C CA . GLU A 1 422 ? 11.521 -0.597 -25.864 1.00 85.12 422 GLU A CA 1
ATOM 3200 C C . GLU A 1 422 ? 11.756 0.152 -27.189 1.00 85.12 422 GLU A C 1
ATOM 3202 O O . GLU A 1 422 ? 10.832 0.814 -27.662 1.00 85.12 422 GLU A O 1
ATOM 3207 N N . PRO A 1 423 ? 12.898 -0.016 -27.886 1.00 84.69 423 PRO A N 1
ATOM 3208 C CA . PRO A 1 423 ? 13.075 0.586 -29.206 1.00 84.69 423 PRO A CA 1
ATOM 3209 C C . PRO A 1 423 ? 12.036 0.121 -30.241 1.00 84.69 423 PRO A C 1
ATOM 3211 O O . PRO A 1 423 ? 11.510 0.938 -30.998 1.00 84.69 423 PRO A O 1
ATOM 3214 N N . LEU A 1 424 ? 11.679 -1.173 -30.248 1.00 85.38 424 LEU A N 1
ATOM 3215 C CA . LEU A 1 424 ? 10.614 -1.699 -31.113 1.00 85.38 424 LEU A CA 1
ATOM 3216 C C . LEU A 1 424 ? 9.246 -1.102 -30.763 1.00 85.38 424 LEU A C 1
ATOM 3218 O O . LEU A 1 424 ? 8.482 -0.744 -31.662 1.00 85.38 424 LEU A O 1
ATOM 3222 N N . ARG A 1 425 ? 8.932 -0.968 -29.468 1.00 90.44 425 ARG A N 1
ATOM 3223 C CA . ARG A 1 425 ? 7.702 -0.321 -28.997 1.00 90.44 425 ARG A CA 1
ATOM 3224 C C . ARG A 1 425 ? 7.637 1.129 -29.469 1.00 90.44 425 ARG A C 1
ATOM 3226 O O . ARG A 1 425 ? 6.595 1.534 -29.986 1.00 90.44 425 ARG A O 1
ATOM 3233 N N . CYS A 1 426 ? 8.723 1.890 -29.335 1.00 86.44 426 CYS A N 1
ATOM 3234 C CA . CYS A 1 426 ? 8.814 3.273 -29.802 1.00 86.44 426 CYS A CA 1
ATOM 3235 C C . CYS A 1 426 ? 8.585 3.378 -31.313 1.00 86.44 426 CYS A C 1
ATOM 3237 O O . CYS A 1 426 ? 7.713 4.136 -31.737 1.00 86.44 426 CYS A O 1
ATOM 3239 N N . ALA A 1 427 ? 9.287 2.571 -32.116 1.00 86.00 427 ALA A N 1
ATOM 3240 C CA . ALA A 1 427 ? 9.157 2.583 -33.573 1.00 86.00 427 ALA A CA 1
ATOM 3241 C C . ALA A 1 427 ? 7.725 2.254 -34.038 1.00 86.00 427 ALA A C 1
ATOM 3243 O O . ALA A 1 427 ? 7.153 2.956 -34.873 1.00 86.00 427 ALA A O 1
ATOM 3244 N N . LEU A 1 428 ? 7.106 1.220 -33.457 1.00 88.69 428 LEU A N 1
ATOM 3245 C CA . LEU A 1 428 ? 5.729 0.837 -33.781 1.00 88.69 428 LEU A CA 1
ATOM 3246 C C . LEU A 1 428 ? 4.703 1.883 -33.312 1.00 88.69 428 LEU A C 1
ATOM 3248 O O . LEU A 1 428 ? 3.738 2.151 -34.026 1.00 88.69 428 LEU A O 1
ATOM 3252 N N . SER A 1 429 ? 4.909 2.491 -32.139 1.00 89.31 429 SER A N 1
ATOM 3253 C CA . SER A 1 429 ? 4.016 3.531 -31.604 1.00 89.31 429 SER A CA 1
ATOM 3254 C C . SER A 1 429 ? 4.080 4.810 -32.438 1.00 89.31 429 SER A C 1
ATOM 3256 O O . SER A 1 429 ? 3.044 5.398 -32.744 1.00 89.31 429 SER A O 1
ATOM 3258 N N . GLN A 1 430 ? 5.278 5.220 -32.863 1.00 87.88 430 GLN A N 1
ATOM 3259 C CA . GLN A 1 430 ? 5.466 6.367 -33.753 1.00 87.88 430 GLN A CA 1
ATOM 3260 C C . GLN A 1 430 ? 4.827 6.131 -35.123 1.00 87.88 430 GLN A C 1
ATOM 3262 O O . GLN A 1 430 ? 4.126 7.012 -35.614 1.00 87.88 430 GLN A O 1
ATOM 3267 N N . ALA A 1 431 ? 4.994 4.938 -35.700 1.00 86.75 431 ALA A N 1
ATOM 3268 C CA . ALA A 1 431 ? 4.364 4.583 -36.969 1.00 86.75 431 ALA A CA 1
ATOM 3269 C C . ALA A 1 431 ? 2.831 4.539 -36.883 1.00 86.75 431 ALA A C 1
ATOM 3271 O O . ALA A 1 431 ? 2.138 4.942 -37.817 1.00 86.75 431 ALA A O 1
ATOM 3272 N N . LEU A 1 432 ? 2.277 4.080 -35.755 1.00 88.31 432 LEU A N 1
ATOM 3273 C CA . LEU A 1 432 ? 0.835 4.137 -35.517 1.00 88.31 432 LEU A CA 1
ATOM 3274 C C . LEU A 1 432 ? 0.357 5.594 -35.465 1.00 88.31 432 LEU A C 1
ATOM 3276 O O . LEU A 1 432 ? -0.599 5.954 -36.146 1.00 88.31 432 LEU A O 1
ATOM 3280 N N . LEU A 1 433 ? 1.047 6.448 -34.707 1.00 85.62 433 LEU A N 1
ATOM 3281 C CA . LEU A 1 433 ? 0.699 7.864 -34.587 1.00 85.62 433 LEU A CA 1
ATOM 3282 C C . LEU A 1 433 ? 0.838 8.627 -35.911 1.00 85.62 433 LEU A C 1
ATOM 3284 O O . LEU A 1 433 ? -0.003 9.478 -36.194 1.00 85.62 433 LEU A O 1
ATOM 3288 N N . SER A 1 434 ? 1.853 8.337 -36.731 1.00 84.12 434 SER A N 1
ATOM 3289 C CA . SER A 1 434 ? 1.999 8.955 -38.056 1.00 84.12 434 SER A CA 1
ATOM 3290 C C . SER A 1 434 ? 0.864 8.535 -38.992 1.00 84.12 434 SER A C 1
ATOM 3292 O O . SER A 1 434 ? 0.224 9.396 -39.589 1.00 84.12 434 SER A O 1
ATOM 3294 N N . THR A 1 435 ? 0.525 7.241 -39.007 1.00 83.75 435 THR A N 1
ATOM 3295 C CA . THR A 1 435 ? -0.592 6.684 -39.793 1.00 83.75 435 THR A CA 1
ATOM 3296 C C . THR A 1 435 ? -1.933 7.343 -39.427 1.00 83.75 435 THR A C 1
ATOM 3298 O O . THR A 1 435 ? -2.755 7.647 -40.293 1.00 83.75 435 THR A O 1
ATOM 3301 N N . LEU A 1 436 ? -2.160 7.613 -38.136 1.00 80.56 436 LEU A N 1
ATOM 3302 C CA . LEU A 1 436 ? -3.374 8.284 -37.654 1.00 80.56 436 LEU A CA 1
ATOM 3303 C C . LEU A 1 436 ? -3.384 9.795 -37.953 1.00 80.56 436 LEU A C 1
ATOM 3305 O O . LEU A 1 436 ? -4.446 10.363 -38.200 1.00 80.56 436 LEU A O 1
ATOM 3309 N N . ARG A 1 437 ? -2.218 10.457 -37.966 1.00 76.44 437 ARG A N 1
ATOM 3310 C CA . ARG A 1 437 ? -2.100 11.887 -38.313 1.00 76.44 437 ARG A CA 1
ATOM 3311 C C . ARG A 1 437 ? -2.343 12.155 -39.795 1.00 76.44 437 ARG A C 1
ATOM 3313 O O . ARG A 1 437 ? -2.989 13.145 -40.117 1.00 76.44 437 ARG A O 1
ATOM 3320 N N . GLU A 1 438 ? -1.843 11.291 -40.676 1.00 68.75 438 GLU A N 1
ATOM 3321 C CA . GLU A 1 438 ? -1.971 11.435 -42.136 1.00 68.75 438 GLU A CA 1
ATOM 3322 C C . GLU A 1 438 ? -3.426 11.373 -42.620 1.00 68.75 438 GLU A C 1
ATOM 3324 O O . GLU A 1 438 ? -3.766 11.946 -43.651 1.00 68.75 438 GLU A O 1
ATOM 3329 N N . THR A 1 439 ? -4.301 10.714 -41.863 1.00 63.31 439 THR A N 1
ATOM 3330 C CA . THR A 1 439 ? -5.703 10.492 -42.241 1.00 63.31 439 THR A CA 1
ATOM 3331 C C . THR A 1 439 ? -6.679 11.499 -41.662 1.00 63.31 439 THR A C 1
ATOM 3333 O O . THR A 1 439 ? -7.799 11.605 -42.156 1.00 63.31 439 THR A O 1
ATOM 3336 N N . GLY A 1 440 ? -6.307 12.197 -40.585 1.00 62.62 440 GLY A N 1
ATOM 3337 C CA . GLY A 1 440 ? -7.223 13.066 -39.846 1.00 62.62 440 GLY A CA 1
ATOM 3338 C C . GLY A 1 440 ? -8.433 12.336 -39.244 1.00 62.62 440 GLY A C 1
ATOM 3339 O O . GLY A 1 440 ? -9.343 12.995 -38.754 1.00 62.62 440 GLY A O 1
ATOM 3340 N N . THR A 1 441 ? -8.468 10.996 -39.263 1.00 64.50 441 THR A N 1
ATOM 3341 C CA . THR A 1 441 ? -9.601 10.195 -38.770 1.00 64.50 441 THR A CA 1
ATOM 3342 C C . THR A 1 441 ? -9.555 9.943 -37.266 1.00 64.50 441 THR A C 1
ATOM 3344 O O . THR A 1 441 ? -10.492 9.374 -36.729 1.00 64.50 441 THR A O 1
ATOM 3347 N N . TRP A 1 442 ? -8.463 10.303 -36.585 1.00 76.12 442 TRP A N 1
ATOM 3348 C CA . TRP A 1 442 ? -8.303 10.130 -35.141 1.00 76.12 442 TRP A CA 1
ATOM 3349 C C . TRP A 1 442 ? -7.351 11.183 -34.568 1.00 76.12 442 TRP A C 1
ATOM 3351 O O . TRP A 1 442 ? -6.244 11.332 -35.097 1.00 76.12 442 TRP A O 1
ATOM 3361 N N . PRO A 1 443 ? -7.669 11.844 -33.441 1.00 75.31 443 PRO A N 1
ATOM 3362 C CA . PRO A 1 443 ? -8.955 11.913 -32.726 1.00 75.31 443 PRO A CA 1
ATOM 3363 C C . PRO A 1 443 ? -10.171 12.347 -33.566 1.00 75.31 443 PRO A C 1
ATOM 3365 O O . PRO A 1 443 ? -10.007 13.059 -34.559 1.00 75.31 443 PRO A O 1
ATOM 3368 N N . LYS A 1 444 ? -11.386 11.990 -33.123 1.00 69.12 444 LYS A N 1
ATOM 3369 C CA . LYS A 1 444 ? -12.677 12.274 -33.786 1.00 69.12 444 LYS A CA 1
ATOM 3370 C C . LYS A 1 444 ? -12.851 13.742 -34.176 1.00 69.12 444 LYS A C 1
ATOM 3372 O O . LYS A 1 444 ? -13.456 14.066 -35.194 1.00 69.12 444 LYS A O 1
ATOM 3377 N N . GLU A 1 445 ? -12.329 14.666 -33.372 1.00 65.19 445 GLU A N 1
ATOM 3378 C CA . GLU A 1 445 ? -12.532 16.101 -33.587 1.00 65.19 445 GLU A CA 1
ATOM 3379 C C . GLU A 1 445 ? -11.633 16.688 -34.685 1.00 65.19 445 GLU A C 1
ATOM 3381 O O . GLU A 1 445 ? -11.957 17.744 -35.229 1.00 65.19 445 GLU A O 1
ATOM 3386 N N . LEU A 1 446 ? -10.537 16.014 -35.058 1.00 59.78 446 LEU A N 1
ATOM 3387 C CA . LEU A 1 446 ? -9.707 16.414 -36.204 1.00 59.78 446 LEU A CA 1
ATOM 3388 C C . LEU A 1 446 ? -10.391 16.098 -37.538 1.00 59.78 446 LEU A C 1
ATOM 3390 O O . LEU A 1 446 ? -10.219 16.864 -38.491 1.00 59.78 446 LEU A O 1
ATOM 3394 N N . ALA A 1 447 ? -11.254 15.077 -37.571 1.00 53.25 447 ALA A N 1
ATOM 3395 C CA . ALA A 1 447 ? -12.054 14.716 -38.742 1.00 53.25 447 ALA A CA 1
ATOM 3396 C C . ALA A 1 447 ? -13.052 15.820 -39.149 1.00 53.25 447 ALA A C 1
ATOM 3398 O O . ALA A 1 447 ? -13.485 15.871 -40.298 1.00 53.25 447 ALA A O 1
ATOM 3399 N N . ASN A 1 448 ? -13.379 16.737 -38.227 1.00 48.22 448 ASN A N 1
ATOM 3400 C CA . ASN A 1 448 ? -14.313 17.847 -38.440 1.00 48.22 448 ASN A CA 1
ATOM 3401 C C . ASN A 1 448 ? -13.628 19.197 -38.739 1.00 48.22 448 ASN A C 1
ATOM 3403 O O . ASN A 1 448 ? -14.308 20.220 -38.828 1.00 48.22 448 ASN A O 1
ATOM 3407 N N . THR A 1 449 ? -12.298 19.245 -38.884 1.00 49.44 449 THR A N 1
ATOM 3408 C CA . THR A 1 449 ? -11.593 20.498 -39.210 1.00 49.44 449 THR A CA 1
ATOM 3409 C C . THR A 1 449 ? -11.652 20.815 -40.715 1.00 49.44 449 THR A C 1
ATOM 3411 O O . THR A 1 449 ? -11.514 19.912 -41.539 1.00 49.44 449 THR A O 1
ATOM 3414 N N . PRO A 1 450 ? -11.797 22.094 -41.124 1.00 46.81 450 PRO A N 1
ATOM 3415 C CA . PRO A 1 450 ? -11.977 22.473 -42.534 1.00 46.81 450 PRO A CA 1
ATOM 3416 C C . PRO A 1 450 ? -10.780 22.137 -43.447 1.00 46.81 450 PRO A C 1
ATOM 3418 O O . PRO A 1 450 ? -10.935 22.122 -44.663 1.00 46.81 450 PRO A O 1
ATOM 3421 N N . LYS A 1 451 ? -9.602 21.816 -42.887 1.00 46.66 451 LYS A N 1
ATOM 3422 C CA . LYS A 1 451 ? -8.430 21.315 -43.633 1.00 46.66 451 LYS A CA 1
ATOM 3423 C C . LYS A 1 451 ? -8.541 19.842 -44.061 1.00 46.66 451 LYS A C 1
ATOM 3425 O O . LYS A 1 451 ? -7.832 19.446 -44.974 1.00 46.66 451 LYS A O 1
ATOM 3430 N N . ALA A 1 452 ? -9.411 19.043 -43.436 1.00 46.53 452 ALA A N 1
ATOM 3431 C CA . ALA A 1 452 ? -9.627 17.633 -43.787 1.00 46.53 452 ALA A CA 1
ATOM 3432 C C . ALA A 1 452 ? -10.656 17.437 -44.924 1.00 46.53 452 ALA A C 1
ATOM 3434 O O . ALA A 1 452 ? -10.868 16.319 -45.384 1.00 46.53 452 ALA A O 1
ATOM 3435 N N . GLN A 1 453 ? -11.289 18.522 -45.392 1.00 45.03 453 GLN A N 1
ATOM 3436 C CA . GLN A 1 453 ? -12.290 18.533 -46.466 1.00 45.03 453 GLN A CA 1
ATOM 3437 C C . GLN A 1 453 ? -11.725 19.070 -47.797 1.00 45.03 453 GLN A C 1
ATOM 3439 O O . GLN A 1 453 ? -12.417 19.780 -48.526 1.00 45.03 453 GLN A O 1
ATOM 3444 N N . GLU A 1 454 ? -10.472 18.755 -48.144 1.00 47.22 454 GLU A N 1
ATOM 3445 C CA . GLU A 1 454 ? -10.025 18.933 -49.532 1.00 47.22 454 GLU A CA 1
ATOM 3446 C C . GLU A 1 454 ? -10.670 17.855 -50.433 1.00 47.22 454 GLU A C 1
ATOM 3448 O O . GLU A 1 454 ? -10.642 16.665 -50.096 1.00 47.22 454 GLU A O 1
ATOM 3453 N N . PRO A 1 455 ? -11.270 18.228 -51.580 1.00 42.25 455 PRO A N 1
ATOM 3454 C CA . PRO A 1 455 ? -11.984 17.303 -52.454 1.00 42.25 455 PRO A CA 1
ATOM 3455 C C . PRO A 1 455 ? -10.986 16.457 -53.263 1.00 42.25 455 PRO A C 1
ATOM 3457 O O . PRO A 1 455 ? -10.698 16.746 -54.421 1.00 42.25 455 PRO A O 1
ATOM 3460 N N . GLY A 1 456 ? -10.436 15.413 -52.638 1.00 46.41 456 GLY A N 1
ATOM 3461 C CA . GLY A 1 456 ? -9.496 14.489 -53.284 1.00 46.41 456 GLY A CA 1
ATOM 3462 C C . GLY A 1 456 ? -9.239 13.163 -52.556 1.00 46.41 456 GLY A C 1
ATOM 3463 O O . GLY A 1 456 ? -8.811 12.206 -53.200 1.00 46.41 456 GLY A O 1
ATOM 3464 N N . ALA A 1 457 ? -9.533 13.052 -51.255 1.00 43.88 457 ALA A N 1
ATOM 3465 C CA . ALA A 1 457 ? -9.341 11.808 -50.506 1.00 43.88 457 ALA A CA 1
ATOM 3466 C C . ALA A 1 457 ? -10.512 10.837 -50.746 1.00 43.88 457 ALA A C 1
ATOM 3468 O O . ALA A 1 457 ? -11.639 11.054 -50.300 1.00 43.88 457 ALA A O 1
ATOM 3469 N N . SER A 1 458 ? -10.265 9.765 -51.499 1.00 47.81 458 SER A N 1
ATOM 3470 C CA . SER A 1 458 ? -11.288 8.755 -51.802 1.00 47.81 458 SER A CA 1
ATOM 3471 C C . SER A 1 458 ? -11.712 7.980 -50.543 1.00 47.81 458 SER A C 1
ATOM 3473 O O . SER A 1 458 ? -10.880 7.653 -49.699 1.00 47.81 458 SER A O 1
ATOM 3475 N N . VAL A 1 459 ? -12.989 7.590 -50.449 1.00 50.12 459 VAL A N 1
ATOM 3476 C CA . VAL A 1 459 ? -13.541 6.746 -49.359 1.00 50.12 459 VAL A CA 1
ATOM 3477 C C . VAL A 1 459 ? -12.745 5.437 -49.168 1.00 50.12 459 VAL A C 1
ATOM 3479 O O . VAL A 1 459 ? -12.668 4.910 -48.059 1.00 50.12 459 VAL A O 1
ATOM 3482 N N . HIS A 1 460 ? -12.090 4.943 -50.223 1.00 49.84 460 HIS A N 1
ATOM 3483 C CA . HIS A 1 460 ? -11.242 3.749 -50.188 1.00 49.84 460 HIS A CA 1
ATOM 3484 C C . HIS A 1 460 ? -9.903 3.945 -49.449 1.00 49.84 460 HIS A C 1
ATOM 3486 O O . HIS A 1 460 ? -9.428 2.999 -48.827 1.00 49.84 460 HIS A O 1
ATOM 3492 N N . GLN A 1 461 ? -9.328 5.156 -49.427 1.00 55.34 461 GLN A N 1
ATOM 3493 C CA . GLN A 1 461 ? -8.080 5.450 -48.693 1.00 55.34 461 GLN A CA 1
ATOM 3494 C C . GLN A 1 461 ? -8.274 5.459 -47.165 1.00 55.34 461 GLN A C 1
ATOM 3496 O O . GLN A 1 461 ? -7.356 5.122 -46.416 1.00 55.34 461 GLN A O 1
ATOM 3501 N N . GLY A 1 462 ? -9.480 5.787 -46.687 1.00 60.28 462 GLY A N 1
ATOM 3502 C CA . GLY A 1 462 ? -9.802 5.778 -45.256 1.00 60.28 462 GLY A CA 1
ATOM 3503 C C . GLY A 1 462 ? -9.925 4.367 -44.666 1.00 60.28 462 GLY A C 1
ATOM 3504 O O . GLY A 1 462 ? -9.526 4.141 -43.526 1.00 60.28 462 GLY A O 1
ATOM 3505 N N . ALA A 1 463 ? -10.446 3.405 -45.437 1.00 62.38 463 ALA A N 1
ATOM 3506 C CA . ALA A 1 463 ? -10.602 2.016 -44.992 1.00 62.38 463 ALA A CA 1
ATOM 3507 C C . ALA A 1 463 ? -9.255 1.275 -44.911 1.00 62.38 463 ALA A C 1
ATOM 3509 O O . ALA A 1 463 ? -8.973 0.638 -43.896 1.00 62.38 463 ALA A O 1
ATOM 3510 N N . ASP A 1 464 ? -8.406 1.431 -45.932 1.00 69.81 464 ASP A N 1
ATOM 3511 C CA . ASP A 1 464 ? -7.065 0.828 -45.994 1.00 69.81 464 ASP A CA 1
ATOM 3512 C C . ASP A 1 464 ? -6.177 1.317 -44.834 1.00 69.81 464 ASP A C 1
ATOM 3514 O O . ASP A 1 464 ? -5.494 0.549 -44.153 1.00 69.81 464 ASP A O 1
ATOM 3518 N N . THR A 1 465 ? -6.284 2.604 -44.494 1.00 75.38 465 THR A N 1
ATOM 3519 C CA . THR A 1 465 ? -5.501 3.169 -43.392 1.00 75.38 465 THR A CA 1
ATOM 3520 C C . THR A 1 465 ? -5.989 2.741 -42.000 1.00 75.38 465 THR A C 1
ATOM 3522 O O . THR A 1 465 ? -5.169 2.527 -41.103 1.00 75.38 465 THR A O 1
ATOM 3525 N N . ARG A 1 466 ? -7.302 2.547 -41.796 1.00 82.25 466 ARG A N 1
ATOM 3526 C CA . ARG A 1 466 ? -7.836 1.964 -40.545 1.00 82.25 466 ARG A CA 1
ATOM 3527 C C . ARG A 1 466 ? -7.365 0.523 -40.361 1.00 82.25 466 ARG A C 1
ATOM 3529 O O . ARG A 1 466 ? -6.969 0.141 -39.259 1.00 82.25 466 ARG A O 1
ATOM 3536 N N . GLU A 1 467 ? -7.348 -0.260 -41.438 1.00 82.56 467 GLU A N 1
ATOM 3537 C CA . GLU A 1 467 ? -6.808 -1.620 -41.418 1.00 82.56 467 GLU A CA 1
ATOM 3538 C C . GLU A 1 467 ? -5.311 -1.622 -41.064 1.00 82.56 467 GLU A C 1
ATOM 3540 O O . GLU A 1 467 ? -4.863 -2.398 -40.212 1.00 82.56 467 GLU A O 1
ATOM 3545 N N . LYS A 1 468 ? -4.541 -0.698 -41.650 1.00 84.50 468 LYS A N 1
ATOM 3546 C CA . LYS A 1 468 ? -3.121 -0.491 -41.345 1.00 84.50 468 LYS A CA 1
ATOM 3547 C C . LYS A 1 468 ? -2.882 -0.135 -39.871 1.00 84.50 468 LYS A C 1
ATOM 3549 O O . LYS A 1 468 ? -2.008 -0.731 -39.236 1.00 84.50 468 LYS A O 1
ATOM 3554 N N . ALA A 1 469 ? -3.685 0.762 -39.297 1.00 85.75 469 ALA A N 1
ATOM 3555 C CA . ALA A 1 469 ? -3.613 1.119 -37.880 1.00 85.75 469 ALA A CA 1
ATOM 3556 C C . ALA A 1 469 ? -3.904 -0.086 -36.963 1.00 85.75 469 ALA A C 1
ATOM 3558 O O . ALA A 1 469 ? -3.123 -0.368 -36.051 1.00 85.75 469 ALA A O 1
ATOM 3559 N N . LEU A 1 470 ? -4.958 -0.867 -37.240 1.00 86.25 470 LEU A N 1
ATOM 3560 C CA . LEU A 1 470 ? -5.264 -2.085 -36.474 1.00 86.25 470 LEU A CA 1
ATOM 3561 C C . LEU A 1 470 ? -4.149 -3.138 -36.579 1.00 86.25 470 LEU A C 1
ATOM 3563 O O . LEU A 1 470 ? -3.827 -3.808 -35.596 1.00 86.25 470 LEU A O 1
ATOM 3567 N N . ARG A 1 471 ? -3.497 -3.260 -37.741 1.00 87.00 471 ARG A N 1
ATOM 3568 C CA . ARG A 1 471 ? -2.351 -4.163 -37.932 1.00 87.00 471 ARG A CA 1
ATOM 3569 C C . ARG A 1 471 ? -1.150 -3.763 -37.068 1.00 87.00 471 ARG A C 1
ATOM 3571 O O . ARG A 1 471 ? -0.510 -4.636 -36.479 1.00 87.00 471 ARG A O 1
ATOM 3578 N N . LEU A 1 472 ? -0.858 -2.466 -36.951 1.00 88.25 472 LEU A N 1
ATOM 3579 C CA . LEU A 1 472 ? 0.182 -1.953 -36.049 1.00 88.25 472 LEU A CA 1
ATOM 3580 C C . LEU A 1 472 ? -0.184 -2.184 -34.574 1.00 88.25 472 LEU A C 1
ATOM 3582 O O . LEU A 1 472 ? 0.668 -2.628 -33.804 1.00 88.25 472 LEU A O 1
ATOM 3586 N N . CYS A 1 473 ? -1.454 -1.997 -34.198 1.00 88.31 473 CYS A N 1
ATOM 3587 C CA . CYS A 1 473 ? -1.953 -2.315 -32.857 1.00 88.31 473 CYS A CA 1
ATOM 3588 C C . CYS A 1 473 ? -1.770 -3.799 -32.497 1.00 88.31 473 CYS A C 1
ATOM 3590 O O . CYS A 1 473 ? -1.280 -4.106 -31.412 1.00 88.31 473 CYS A O 1
ATOM 3592 N N . ARG A 1 474 ? -2.070 -4.734 -33.412 1.00 88.38 474 ARG A N 1
ATOM 3593 C CA . ARG A 1 474 ? -1.817 -6.174 -33.197 1.00 88.38 474 ARG A CA 1
ATOM 3594 C C . ARG A 1 474 ? -0.339 -6.472 -32.956 1.00 88.38 474 ARG A C 1
ATOM 3596 O O . ARG A 1 474 ? -0.007 -7.251 -32.068 1.00 88.38 474 ARG A O 1
ATOM 3603 N N . ARG A 1 475 ? 0.558 -5.838 -33.714 1.00 89.69 475 ARG A N 1
ATOM 3604 C CA . ARG A 1 475 ? 2.010 -6.037 -33.568 1.00 89.69 475 ARG A CA 1
ATOM 3605 C C . ARG A 1 475 ? 2.542 -5.457 -32.258 1.00 89.69 475 ARG A C 1
ATOM 3607 O O . ARG A 1 475 ? 3.358 -6.102 -31.608 1.00 89.69 475 ARG A O 1
ATOM 3614 N N . LEU A 1 476 ? 2.029 -4.306 -31.820 1.00 88.94 476 LEU A N 1
ATOM 3615 C CA . LEU A 1 476 ? 2.306 -3.764 -30.484 1.00 88.94 476 LEU A CA 1
ATOM 3616 C C . LEU A 1 476 ? 1.827 -4.708 -29.370 1.00 88.94 476 LEU A C 1
ATOM 3618 O O . LEU A 1 476 ? 2.566 -4.929 -28.414 1.00 88.94 476 LEU A O 1
ATOM 3622 N N . ALA A 1 477 ? 0.639 -5.306 -29.506 1.00 87.81 477 ALA A N 1
ATOM 3623 C CA . ALA A 1 477 ? 0.125 -6.284 -28.544 1.00 87.81 477 ALA A CA 1
ATOM 3624 C C . ALA A 1 477 ? 0.974 -7.572 -28.501 1.00 87.81 477 ALA A C 1
ATOM 3626 O O . ALA A 1 477 ? 1.298 -8.064 -27.424 1.00 87.81 477 ALA A O 1
ATOM 3627 N N . GLN A 1 478 ? 1.401 -8.087 -29.659 1.00 88.94 478 GLN A N 1
ATOM 3628 C CA . GLN A 1 478 ? 2.302 -9.246 -29.753 1.00 88.94 478 GLN A CA 1
ATOM 3629 C C . GLN A 1 478 ? 3.667 -8.981 -29.100 1.00 88.94 478 GLN A C 1
ATOM 3631 O O . GLN A 1 478 ? 4.224 -9.851 -28.423 1.00 88.94 478 GLN A O 1
ATOM 3636 N N . LEU A 1 479 ? 4.208 -7.774 -29.286 1.00 89.69 479 LEU A N 1
ATOM 3637 C CA . LEU A 1 479 ? 5.454 -7.362 -28.648 1.00 89.69 479 LEU A CA 1
ATOM 3638 C C . LEU A 1 479 ? 5.288 -7.229 -27.126 1.00 89.69 479 LEU A C 1
ATOM 3640 O O . LEU A 1 479 ? 6.162 -7.682 -26.389 1.00 89.69 479 LEU A O 1
ATOM 3644 N N . GLN A 1 480 ? 4.166 -6.668 -26.659 1.00 89.06 480 GLN A N 1
ATOM 3645 C CA . GLN A 1 480 ? 3.836 -6.565 -25.234 1.00 89.06 480 GLN A CA 1
ATOM 3646 C C . GLN A 1 480 ? 3.770 -7.947 -24.572 1.00 89.06 480 GLN A C 1
ATOM 3648 O O . GLN A 1 480 ? 4.367 -8.156 -23.517 1.00 89.06 480 GLN A O 1
ATOM 3653 N N . GLU A 1 481 ? 3.112 -8.911 -25.217 1.00 88.06 481 GLU A N 1
ATOM 3654 C CA . GLU A 1 481 ? 3.027 -10.290 -24.728 1.00 88.06 481 GLU A CA 1
ATOM 3655 C C . GLU A 1 481 ? 4.408 -10.965 -24.686 1.00 88.06 481 GLU A C 1
ATOM 3657 O O . GLU A 1 481 ? 4.770 -11.628 -23.714 1.00 88.06 481 GLU A O 1
ATOM 3662 N N . SER A 1 482 ? 5.244 -10.734 -25.703 1.00 89.38 482 SER A N 1
ATOM 3663 C CA . SER A 1 482 ? 6.631 -11.219 -25.707 1.00 89.38 482 SER A CA 1
ATOM 3664 C C . SER A 1 482 ? 7.445 -10.610 -24.558 1.00 89.38 482 SER A C 1
ATOM 3666 O O . SER A 1 482 ? 8.175 -11.325 -23.873 1.00 89.38 482 SER A O 1
ATOM 3668 N N . ALA A 1 483 ? 7.286 -9.312 -24.286 1.00 87.50 483 ALA A N 1
ATOM 3669 C CA . ALA A 1 483 ? 7.943 -8.633 -23.171 1.00 87.50 483 ALA A CA 1
ATOM 3670 C C . ALA A 1 483 ? 7.476 -9.162 -21.802 1.00 87.50 483 ALA A C 1
ATOM 3672 O O . ALA A 1 483 ? 8.304 -9.350 -20.907 1.00 87.50 483 ALA A O 1
ATOM 3673 N N . LYS A 1 484 ? 6.181 -9.467 -21.647 1.00 86.00 484 LYS A N 1
ATOM 3674 C CA . LYS A 1 484 ? 5.624 -10.082 -20.433 1.00 86.00 484 LYS A CA 1
ATOM 3675 C C . LYS A 1 484 ? 6.208 -11.473 -20.185 1.00 86.00 484 LYS A C 1
ATOM 3677 O O . LYS A 1 484 ? 6.694 -11.749 -19.089 1.00 86.00 484 LYS A O 1
ATOM 3682 N N . ASN A 1 485 ? 6.245 -12.317 -21.214 1.00 87.94 485 ASN A N 1
ATOM 3683 C CA . ASN A 1 485 ? 6.813 -13.662 -21.117 1.00 87.94 485 ASN A CA 1
ATOM 3684 C C . ASN A 1 485 ? 8.327 -13.645 -20.831 1.00 87.94 485 ASN A C 1
ATOM 3686 O O . ASN A 1 485 ? 8.823 -14.478 -20.074 1.00 87.94 485 ASN A O 1
ATOM 3690 N N . LEU A 1 486 ? 9.069 -12.668 -21.365 1.00 85.81 486 LEU A N 1
ATOM 3691 C CA . LEU A 1 486 ? 10.483 -12.463 -21.025 1.00 85.81 486 LEU A CA 1
ATOM 3692 C C . LEU A 1 486 ? 10.682 -12.128 -19.538 1.00 85.81 486 LEU A C 1
ATOM 3694 O O . LEU A 1 486 ? 11.569 -12.700 -18.910 1.00 85.81 486 LEU A O 1
ATOM 3698 N N . ARG A 1 487 ? 9.836 -11.267 -18.956 1.00 80.38 487 ARG A N 1
ATOM 3699 C CA . ARG A 1 487 ? 9.888 -10.916 -17.522 1.00 80.38 487 ARG A CA 1
ATOM 3700 C C . ARG A 1 487 ? 9.565 -12.111 -16.618 1.00 80.38 487 ARG A C 1
ATOM 3702 O O . ARG A 1 487 ? 10.246 -12.318 -15.617 1.00 80.38 487 ARG A O 1
ATOM 3709 N N . GLN A 1 488 ? 8.596 -12.947 -17.005 1.00 83.56 488 GLN A N 1
ATOM 3710 C CA . GLN A 1 488 ? 8.278 -14.185 -16.278 1.00 83.56 488 GLN A CA 1
ATOM 3711 C C . GLN A 1 488 ? 9.461 -15.167 -16.247 1.00 83.56 488 GLN A C 1
ATOM 3713 O O . GLN A 1 488 ? 9.707 -15.809 -15.228 1.00 83.56 488 GLN A O 1
ATOM 3718 N N . LEU A 1 489 ? 10.234 -15.262 -17.336 1.00 80.62 489 LEU A N 1
ATOM 3719 C CA . LEU A 1 489 ? 11.432 -16.110 -17.401 1.00 80.62 489 LEU A CA 1
ATOM 3720 C C . LEU A 1 489 ? 12.580 -15.635 -16.491 1.00 80.62 489 LEU A C 1
ATOM 3722 O O . LEU A 1 489 ? 13.472 -16.434 -16.193 1.00 80.62 489 LEU A O 1
ATOM 3726 N N . GLU A 1 490 ? 12.568 -14.370 -16.064 1.00 73.25 490 GLU A N 1
ATOM 3727 C CA . GLU A 1 490 ? 13.553 -13.756 -15.161 1.00 73.25 490 GLU A CA 1
ATOM 3728 C C . GLU A 1 490 ? 13.226 -13.951 -13.671 1.00 73.25 490 GLU A C 1
ATOM 3730 O O . GLU A 1 490 ? 14.095 -13.728 -12.833 1.00 73.25 490 GLU A O 1
ATOM 3735 N N . GLY A 1 491 ? 12.015 -14.408 -13.326 1.00 64.56 491 GLY A N 1
ATOM 3736 C CA . GLY A 1 491 ? 11.595 -14.583 -11.930 1.00 64.56 491 GLY A CA 1
ATOM 3737 C C . GLY A 1 491 ? 11.360 -13.267 -11.180 1.00 64.56 491 GLY A C 1
ATOM 3738 O O . GLY A 1 491 ? 11.264 -13.280 -9.957 1.00 64.56 491 GLY A O 1
ATOM 3739 N N . SER A 1 492 ? 11.270 -12.142 -11.896 1.00 54.47 492 SER A N 1
ATOM 3740 C CA . SER A 1 492 ? 10.877 -10.857 -11.320 1.00 54.47 492 SER A CA 1
ATOM 3741 C C . SER A 1 492 ? 9.376 -10.868 -11.040 1.00 54.47 492 SER A C 1
ATOM 3743 O O . SER A 1 492 ? 8.586 -11.064 -11.966 1.00 54.47 492 SER A O 1
ATOM 3745 N N . GLU A 1 493 ? 8.970 -10.622 -9.793 1.00 45.28 493 GLU A N 1
ATOM 3746 C CA . GLU A 1 493 ? 7.570 -10.303 -9.502 1.00 45.28 493 GLU A CA 1
ATOM 3747 C C . GLU A 1 493 ? 7.166 -9.025 -10.251 1.00 45.28 493 GLU A C 1
ATOM 3749 O O . GLU A 1 493 ? 7.969 -8.105 -10.440 1.00 45.28 493 GLU A O 1
ATOM 3754 N N . LEU A 1 494 ? 5.930 -9.003 -10.749 1.00 43.84 494 LEU A N 1
ATOM 3755 C CA . LEU A 1 494 ? 5.375 -7.869 -11.481 1.00 43.84 494 LEU A CA 1
ATOM 3756 C C . LEU A 1 494 ? 5.218 -6.693 -10.510 1.00 43.84 494 LEU A C 1
ATOM 3758 O O . LEU A 1 494 ? 4.391 -6.752 -9.604 1.00 43.84 494 LEU A O 1
ATOM 3762 N N . SER A 1 495 ? 5.971 -5.608 -10.713 1.00 37.94 495 SER A N 1
ATOM 3763 C CA . SER A 1 495 ? 5.630 -4.330 -10.079 1.00 37.94 495 SER A CA 1
ATOM 3764 C C . SER A 1 495 ? 4.245 -3.887 -10.585 1.00 37.94 495 SER A C 1
ATOM 3766 O O . SER A 1 495 ? 4.072 -3.767 -11.804 1.00 37.94 495 SER A O 1
ATOM 3768 N N . PRO A 1 496 ? 3.267 -3.599 -9.700 1.00 41.88 496 PRO A N 1
ATOM 3769 C CA . PRO A 1 496 ? 1.911 -3.194 -10.089 1.00 41.88 496 PRO A CA 1
ATOM 3770 C C . PRO A 1 496 ? 1.863 -1.945 -10.983 1.00 41.88 496 PRO A C 1
ATOM 3772 O O . PRO A 1 496 ? 0.901 -1.737 -11.719 1.00 41.88 496 PRO A O 1
ATOM 3775 N N . GLN A 1 497 ? 2.898 -1.099 -10.935 1.00 40.19 497 GLN A N 1
ATOM 3776 C CA . GLN A 1 497 ? 2.946 0.151 -11.696 1.00 40.19 497 GLN A CA 1
ATOM 3777 C C . GLN A 1 497 ? 3.335 -0.051 -13.172 1.00 40.19 497 GLN A C 1
ATOM 3779 O O . GLN A 1 497 ? 2.856 0.701 -14.025 1.00 40.19 497 GLN A O 1
ATOM 3784 N N . GLU A 1 498 ? 4.129 -1.076 -13.507 1.00 43.16 498 GLU A N 1
ATOM 3785 C CA . GLU A 1 498 ? 4.592 -1.313 -14.887 1.00 43.16 498 GLU A CA 1
ATOM 3786 C C . GLU A 1 498 ? 3.650 -2.193 -15.727 1.00 43.16 498 GLU A C 1
ATOM 3788 O O . GLU A 1 498 ? 3.729 -2.165 -16.955 1.00 43.16 498 GLU A O 1
ATOM 3793 N N . ASP A 1 499 ? 2.730 -2.930 -15.095 1.00 45.84 499 ASP A N 1
ATOM 3794 C CA . ASP A 1 499 ? 1.752 -3.809 -15.767 1.00 45.84 499 ASP A CA 1
ATOM 3795 C C . ASP A 1 499 ? 0.436 -3.078 -16.135 1.00 45.84 499 ASP A C 1
ATOM 3797 O O . ASP A 1 499 ? -0.552 -3.685 -16.540 1.00 45.84 499 ASP A O 1
ATOM 3801 N N . SER A 1 500 ? 0.398 -1.748 -15.994 1.00 53.28 500 SER A N 1
ATOM 3802 C CA . SER A 1 500 ? -0.852 -0.983 -15.864 1.00 53.28 500 SER A CA 1
ATOM 3803 C C . SER A 1 500 ? -1.559 -0.584 -17.171 1.00 53.28 500 SER A C 1
ATOM 3805 O O . SER A 1 500 ? -2.585 0.094 -17.124 1.00 53.28 500 SER A O 1
ATOM 3807 N N . GLY A 1 501 ? -1.098 -1.006 -18.358 1.00 67.12 501 GLY A N 1
ATOM 3808 C CA . GLY A 1 501 ? -1.849 -0.697 -19.581 1.00 67.12 501 GLY A CA 1
ATOM 3809 C C . GLY A 1 501 ? -1.420 -1.400 -20.865 1.00 67.12 501 GLY A C 1
ATOM 3810 O O . GLY A 1 501 ? -0.259 -1.736 -21.084 1.00 67.12 501 GLY A O 1
ATOM 3811 N N . SER A 1 502 ? -2.391 -1.588 -21.759 1.00 84.50 502 SER A N 1
ATOM 3812 C CA . SER A 1 502 ? -2.180 -2.069 -23.127 1.00 84.50 502 SER A CA 1
ATOM 3813 C C . SER A 1 502 ? -1.370 -1.041 -23.933 1.00 84.50 502 SER A C 1
ATOM 3815 O O . SER A 1 502 ? -1.812 0.098 -24.094 1.00 84.50 502 SER A O 1
ATOM 3817 N N . TRP A 1 503 ? -0.198 -1.420 -24.459 1.00 88.06 503 TRP A N 1
ATOM 3818 C CA . TRP A 1 503 ? 0.658 -0.531 -25.263 1.00 88.06 503 TRP A CA 1
ATOM 3819 C C . TRP A 1 503 ? -0.051 0.048 -26.500 1.00 88.06 503 TRP A C 1
ATOM 3821 O O . TRP A 1 503 ? 0.067 1.255 -26.719 1.00 88.06 503 TRP A O 1
ATOM 3831 N N . PRO A 1 504 ? -0.839 -0.732 -27.275 1.00 88.00 504 PRO A N 1
ATOM 3832 C CA . PRO A 1 504 ? -1.682 -0.176 -28.335 1.00 88.00 504 PRO A CA 1
ATOM 3833 C C . PRO A 1 504 ? -2.621 0.928 -27.837 1.00 88.00 504 PRO A C 1
ATOM 3835 O O . PRO A 1 504 ? -2.736 1.980 -28.460 1.00 88.00 504 PRO A O 1
ATOM 3838 N N . CYS A 1 505 ? -3.265 0.714 -26.688 1.00 88.50 505 CYS A N 1
ATOM 3839 C CA . CYS A 1 505 ? -4.226 1.663 -26.132 1.00 88.50 505 CYS A CA 1
ATOM 3840 C C . CYS A 1 505 ? -3.543 2.935 -25.618 1.00 88.50 505 CYS A C 1
ATOM 3842 O O . CYS A 1 505 ? -4.074 4.026 -25.800 1.00 88.50 505 CYS A O 1
ATOM 3844 N N . GLN A 1 506 ? -2.342 2.824 -25.042 1.00 87.62 506 GLN A N 1
ATOM 3845 C CA . GLN A 1 506 ? -1.525 3.978 -24.652 1.00 87.62 506 GLN A CA 1
ATOM 3846 C C . GLN A 1 506 ? -1.128 4.830 -25.866 1.00 87.62 506 GLN A C 1
ATOM 3848 O O . GLN A 1 506 ? -1.222 6.059 -25.823 1.00 87.62 506 GLN A O 1
ATOM 3853 N N . ALA A 1 507 ? -0.735 4.190 -26.972 1.00 87.25 507 ALA A N 1
ATOM 3854 C CA . ALA A 1 507 ? -0.427 4.894 -28.212 1.00 87.25 507 ALA A CA 1
ATOM 3855 C C . ALA A 1 507 ? -1.672 5.606 -28.777 1.00 87.25 507 ALA A C 1
ATOM 3857 O O . ALA A 1 507 ? -1.603 6.790 -29.096 1.00 87.25 507 ALA A O 1
ATOM 3858 N N . LEU A 1 508 ? -2.834 4.940 -28.804 1.00 88.75 508 LEU A N 1
ATOM 3859 C CA . LEU A 1 508 ? -4.103 5.548 -29.238 1.00 88.75 508 LEU A CA 1
ATOM 3860 C C . LEU A 1 508 ? -4.570 6.699 -28.334 1.00 88.75 508 LEU A C 1
ATOM 3862 O O . LEU A 1 508 ? -5.113 7.687 -28.833 1.00 88.75 508 LEU A O 1
ATOM 3866 N N . ALA A 1 509 ? -4.334 6.595 -27.023 1.00 89.31 509 ALA A N 1
ATOM 3867 C CA . ALA A 1 509 ? -4.680 7.621 -26.043 1.00 89.31 509 ALA A CA 1
ATOM 3868 C C . ALA A 1 509 ? -3.743 8.837 -26.088 1.00 89.31 509 ALA A C 1
ATOM 3870 O O . ALA A 1 509 ? -4.147 9.922 -25.686 1.00 89.31 509 ALA A O 1
ATOM 3871 N N . THR A 1 510 ? -2.510 8.692 -26.588 1.00 89.38 510 THR A N 1
ATOM 3872 C CA . THR A 1 510 ? -1.486 9.756 -26.612 1.00 89.38 510 THR A CA 1
ATOM 3873 C C . THR A 1 510 ? -1.999 11.108 -27.148 1.00 89.38 510 THR A C 1
ATOM 3875 O O . THR A 1 510 ? -1.836 12.110 -26.448 1.00 89.38 510 THR A O 1
ATOM 3878 N N . PRO A 1 511 ? -2.649 11.200 -28.330 1.00 86.62 511 PRO A N 1
ATOM 3879 C CA . PRO A 1 511 ? -3.180 12.474 -28.823 1.00 86.62 511 PRO A CA 1
ATOM 3880 C C . PRO A 1 511 ? -4.342 13.030 -27.979 1.00 86.62 511 PRO A C 1
ATOM 3882 O O . PRO A 1 511 ? -4.479 14.248 -27.870 1.00 86.62 511 PRO A O 1
ATOM 3885 N N . LEU A 1 512 ? -5.151 12.167 -27.354 1.00 89.25 512 LEU A N 1
ATOM 3886 C CA . LEU A 1 512 ? -6.253 12.564 -26.464 1.00 89.25 512 LEU A CA 1
ATOM 3887 C C . LEU A 1 512 ? -5.714 13.137 -25.148 1.00 89.25 512 LEU A C 1
ATOM 3889 O O . LEU A 1 512 ? -6.112 14.217 -24.714 1.00 89.25 512 LEU A O 1
ATOM 3893 N N . VAL A 1 513 ? -4.733 12.452 -24.557 1.00 88.44 513 VAL A N 1
ATOM 3894 C CA . VAL A 1 513 ? -4.029 12.872 -23.340 1.00 88.44 513 VAL A CA 1
ATOM 3895 C C . VAL A 1 513 ? -3.299 14.194 -23.558 1.00 88.44 513 VAL A C 1
ATOM 3897 O O . VAL A 1 513 ? -3.380 15.080 -22.711 1.00 88.44 513 VAL A O 1
ATOM 3900 N N . ALA A 1 514 ? -2.628 14.373 -24.699 1.00 85.75 514 ALA A N 1
ATOM 3901 C CA . ALA A 1 514 ? -1.950 15.629 -25.018 1.00 85.75 514 ALA A CA 1
ATOM 3902 C C . ALA A 1 514 ? -2.922 16.823 -25.033 1.00 85.75 514 ALA A C 1
ATOM 3904 O O . ALA A 1 514 ? -2.601 17.888 -24.504 1.00 85.75 514 ALA A O 1
ATOM 3905 N N . ARG A 1 515 ? -4.134 16.640 -25.575 1.00 84.69 515 ARG A N 1
ATOM 3906 C CA . ARG A 1 515 ? -5.182 17.674 -25.572 1.00 84.69 515 ARG A CA 1
ATOM 3907 C C . ARG A 1 515 ? -5.760 17.919 -24.187 1.00 84.69 515 ARG A C 1
ATOM 3909 O O . ARG A 1 515 ? -5.911 19.074 -23.799 1.00 84.69 515 ARG A O 1
ATOM 3916 N N . PHE A 1 516 ? -6.030 16.858 -23.429 1.00 88.81 516 PHE A N 1
ATOM 3917 C CA . PHE A 1 516 ? -6.453 16.987 -22.037 1.00 88.81 516 PHE A CA 1
ATOM 3918 C C . PHE A 1 516 ? -5.445 17.808 -21.225 1.00 88.81 516 PHE A C 1
ATOM 3920 O O . PHE A 1 516 ? -5.825 18.796 -20.603 1.00 88.81 516 PHE A O 1
ATOM 3927 N N . ARG A 1 517 ? -4.152 17.472 -21.308 1.00 87.19 517 ARG A N 1
ATOM 3928 C CA . ARG A 1 517 ? -3.080 18.206 -20.621 1.00 87.19 517 ARG A CA 1
ATOM 3929 C C . ARG A 1 517 ? -3.005 19.666 -21.047 1.00 87.19 517 ARG A C 1
ATOM 3931 O O . ARG A 1 517 ? -2.837 20.537 -20.200 1.00 87.19 517 ARG A O 1
ATOM 3938 N N . HIS A 1 518 ? -3.172 19.943 -22.339 1.00 83.62 518 HIS A N 1
ATOM 3939 C CA . HIS A 1 518 ? -3.186 21.310 -22.849 1.00 83.62 518 HIS A CA 1
ATOM 3940 C C . HIS A 1 518 ? -4.317 22.153 -22.236 1.00 83.62 518 HIS A C 1
ATOM 3942 O O . HIS A 1 518 ? -4.089 23.309 -21.894 1.00 83.62 518 HIS A O 1
ATOM 3948 N N . HIS A 1 519 ? -5.514 21.583 -22.063 1.00 83.44 519 HIS A N 1
ATOM 3949 C CA . HIS A 1 519 ? -6.665 22.302 -21.510 1.00 83.44 519 HIS A CA 1
ATOM 3950 C C . HIS A 1 519 ? -6.715 22.315 -19.974 1.00 83.44 519 HIS A C 1
ATOM 3952 O O . HIS A 1 519 ? -7.161 23.305 -19.401 1.00 83.44 519 HIS A O 1
ATOM 3958 N N . PHE A 1 520 ? -6.271 21.256 -19.294 1.00 83.88 520 PHE A N 1
ATOM 3959 C CA . PHE A 1 520 ? -6.539 21.047 -17.863 1.00 83.88 520 PHE A CA 1
ATOM 3960 C C . PHE A 1 520 ? -5.290 20.856 -16.992 1.00 83.88 520 PHE A C 1
ATOM 3962 O O . PHE A 1 520 ? -5.430 20.654 -15.790 1.00 83.88 520 PHE A O 1
ATOM 3969 N N . CYS A 1 521 ? -4.079 20.911 -17.555 1.00 78.38 521 CYS A N 1
ATOM 3970 C CA . CYS A 1 521 ? -2.827 20.801 -16.787 1.00 78.38 521 CYS A CA 1
ATOM 3971 C C . CYS A 1 521 ? -1.889 22.004 -16.973 1.00 78.38 521 CYS A C 1
ATOM 3973 O O . CYS A 1 521 ? -0.757 21.977 -16.498 1.00 78.38 521 CYS A O 1
ATOM 3975 N N . ARG A 1 522 ? -2.349 23.051 -17.665 1.00 78.38 522 ARG A N 1
ATOM 3976 C CA . ARG A 1 522 ? -1.610 24.293 -17.900 1.00 78.38 522 ARG A CA 1
ATOM 3977 C C . ARG A 1 522 ? -2.039 25.375 -16.898 1.00 78.38 522 ARG A C 1
ATOM 3979 O O . ARG A 1 522 ? -3.243 25.630 -16.820 1.00 78.38 522 ARG A O 1
ATOM 3986 N N . PRO A 1 523 ? -1.107 26.035 -16.179 1.00 64.81 523 PRO A N 1
ATOM 3987 C CA . PRO A 1 523 ? -1.444 27.099 -15.225 1.00 64.81 523 PRO A CA 1
ATOM 3988 C C . PRO A 1 523 ? -2.167 28.290 -15.871 1.00 64.81 523 PRO A C 1
ATOM 3990 O O . PRO A 1 523 ? -2.977 28.949 -15.230 1.00 64.81 523 PRO A O 1
ATOM 3993 N N . ASP A 1 524 ? -1.881 28.548 -17.148 1.00 70.00 524 ASP A N 1
ATOM 3994 C CA . ASP A 1 524 ? -2.415 29.639 -17.966 1.00 70.00 524 ASP A CA 1
ATOM 3995 C C . ASP A 1 524 ? -3.786 29.335 -18.602 1.00 70.00 524 ASP A C 1
ATOM 3997 O O . ASP A 1 524 ? -4.389 30.209 -19.224 1.00 70.00 524 ASP A O 1
ATOM 4001 N N . SER A 1 525 ? -4.310 28.115 -18.453 1.00 76.50 525 SER A N 1
ATOM 4002 C CA . SER A 1 525 ? -5.590 27.733 -19.054 1.00 76.50 525 SER A CA 1
ATOM 4003 C C . SER A 1 525 ? -6.789 28.202 -18.227 1.00 76.50 525 SER A C 1
ATOM 4005 O O . SER A 1 525 ? -6.952 27.815 -17.070 1.00 76.50 525 SER A O 1
ATOM 4007 N N . GLU A 1 526 ? -7.725 28.913 -18.866 1.00 71.88 526 GLU A N 1
ATOM 4008 C CA . GLU A 1 526 ? -9.013 29.312 -18.269 1.00 71.88 526 GLU A CA 1
ATOM 4009 C C . GLU A 1 526 ? -9.882 28.118 -17.820 1.00 71.88 526 GLU A C 1
ATOM 4011 O O . GLU A 1 526 ? -10.804 28.275 -17.012 1.00 71.88 526 GLU A O 1
ATOM 4016 N N . LEU A 1 527 ? -9.596 26.917 -18.338 1.00 74.69 527 LEU A N 1
ATOM 4017 C CA . LEU A 1 527 ? -10.300 25.673 -18.018 1.00 74.69 527 LEU A CA 1
ATOM 4018 C C . LEU A 1 527 ? -9.652 24.896 -16.856 1.00 74.69 527 LEU A C 1
ATOM 4020 O O . LEU A 1 527 ? -10.308 24.036 -16.266 1.00 74.69 527 LEU A O 1
ATOM 4024 N N . CYS A 1 528 ? -8.403 25.204 -16.484 1.00 73.50 528 CYS A N 1
ATOM 4025 C CA . CYS A 1 528 ? -7.663 24.546 -15.401 1.00 73.50 528 CYS A CA 1
ATOM 4026 C C . CYS A 1 528 ? -7.994 25.173 -14.032 1.00 73.50 528 CYS A C 1
ATOM 4028 O O . CYS A 1 528 ? -7.147 25.736 -13.339 1.00 73.50 528 CYS A O 1
ATOM 4030 N N . ARG A 1 529 ? -9.269 25.098 -13.645 1.00 76.25 529 ARG A N 1
ATOM 4031 C CA . ARG A 1 529 ? -9.811 25.748 -12.446 1.00 76.25 529 ARG A CA 1
ATOM 4032 C C . ARG A 1 529 ? -9.802 24.839 -11.219 1.00 76.25 529 ARG A C 1
ATOM 4034 O O . ARG A 1 529 ? -10.282 23.707 -11.277 1.00 76.25 529 ARG A O 1
ATOM 4041 N N . THR A 1 530 ? -9.345 25.355 -10.077 1.00 73.25 530 THR A N 1
ATOM 4042 C CA . THR A 1 530 ? -9.360 24.604 -8.811 1.00 73.25 530 THR A CA 1
ATOM 4043 C C . THR A 1 530 ? -10.768 24.453 -8.218 1.00 73.25 530 THR A C 1
ATOM 4045 O O . THR A 1 530 ? -11.073 23.446 -7.581 1.00 73.25 530 THR A O 1
ATOM 4048 N N . ASP A 1 531 ? -11.668 25.394 -8.482 1.00 74.94 531 ASP A N 1
ATOM 4049 C CA . ASP A 1 531 ? -13.045 25.380 -7.978 1.00 74.94 531 ASP A CA 1
ATOM 4050 C C . ASP A 1 531 ? -14.003 24.494 -8.798 1.00 74.94 531 ASP A C 1
ATOM 4052 O O . ASP A 1 531 ? -15.122 24.233 -8.357 1.00 74.94 531 ASP A O 1
ATOM 4056 N N . LYS A 1 532 ? -13.585 24.023 -9.985 1.00 82.38 532 LYS A N 1
ATOM 4057 C CA . LYS A 1 532 ? -14.431 23.243 -10.912 1.00 82.38 532 LYS A CA 1
ATOM 4058 C C . LYS A 1 532 ? -13.769 21.947 -11.413 1.00 82.38 532 LYS A C 1
ATOM 4060 O O . LYS A 1 532 ? -13.596 21.780 -12.624 1.00 82.38 532 LYS A O 1
ATOM 4065 N N . PRO A 1 533 ? -13.414 21.000 -10.515 1.00 82.81 533 PRO A N 1
ATOM 4066 C CA . PRO A 1 533 ? -12.907 19.671 -10.891 1.00 82.81 533 PRO A CA 1
ATOM 4067 C C . PRO A 1 533 ? -13.771 18.950 -11.930 1.00 82.81 533 PRO A C 1
ATOM 4069 O O . PRO A 1 533 ? -13.254 18.209 -12.764 1.00 82.81 533 PRO A O 1
ATOM 4072 N N . GLU A 1 534 ? -15.091 19.139 -11.867 1.00 85.75 534 GLU A N 1
ATOM 4073 C CA . GLU A 1 534 ? -16.061 18.421 -12.689 1.00 85.75 534 GLU A CA 1
ATOM 4074 C C . GLU A 1 534 ? -15.865 18.629 -14.196 1.00 85.75 534 GLU A C 1
ATOM 4076 O O . GLU A 1 534 ? -16.239 17.753 -14.972 1.00 85.75 534 GLU A O 1
ATOM 4081 N N . TRP A 1 535 ? -15.261 19.741 -14.630 1.00 89.12 535 TRP A N 1
ATOM 4082 C CA . TRP A 1 535 ? -15.012 20.004 -16.051 1.00 89.12 535 TRP A CA 1
ATOM 4083 C C . TRP A 1 535 ? -13.985 19.037 -16.638 1.00 89.12 535 TRP A C 1
ATOM 4085 O O . TRP A 1 535 ? -14.217 18.478 -17.708 1.00 89.12 535 TRP A O 1
ATOM 4095 N N . ALA A 1 536 ? -12.894 18.787 -15.910 1.00 87.44 536 ALA A N 1
ATOM 4096 C CA . ALA A 1 536 ? -11.847 17.862 -16.330 1.00 87.44 536 ALA A CA 1
ATOM 4097 C C . ALA A 1 536 ? -12.372 16.418 -16.390 1.00 87.44 536 ALA A C 1
ATOM 4099 O O . ALA A 1 536 ? -12.164 15.719 -17.381 1.00 87.44 536 ALA A O 1
ATOM 4100 N N . PHE A 1 537 ? -13.112 15.987 -15.362 1.00 89.81 537 PHE A N 1
ATOM 4101 C CA . PHE A 1 537 ? -13.699 14.645 -15.330 1.00 89.81 537 PHE A CA 1
ATOM 4102 C C . PHE A 1 537 ? -14.754 14.449 -16.412 1.00 89.81 537 PHE A C 1
ATOM 4104 O O . PHE A 1 537 ? -14.731 13.441 -17.111 1.00 89.81 537 PHE A O 1
ATOM 4111 N N . ARG A 1 538 ? -15.650 15.424 -16.597 1.00 90.19 538 ARG A N 1
ATOM 4112 C CA . ARG A 1 538 ? -16.656 15.375 -17.658 1.00 90.19 538 ARG A CA 1
ATOM 4113 C C . ARG A 1 538 ? -16.003 15.275 -19.034 1.00 90.19 538 ARG A C 1
ATOM 4115 O O . ARG A 1 538 ? -16.411 14.431 -19.822 1.00 90.19 538 ARG A O 1
ATOM 4122 N N . TYR A 1 539 ? -14.968 16.073 -19.288 1.00 90.12 539 TYR A N 1
ATOM 4123 C CA . TYR A 1 539 ? -14.222 16.018 -20.542 1.00 90.12 539 TYR A CA 1
ATOM 4124 C C . TYR A 1 539 ? -13.568 14.646 -20.766 1.00 90.12 539 TYR A C 1
ATOM 4126 O O . TYR A 1 539 ? -13.657 14.100 -21.861 1.00 90.12 539 TYR A O 1
ATOM 4134 N N . LEU A 1 540 ? -12.962 14.046 -19.734 1.00 89.88 540 LEU A N 1
ATOM 4135 C CA . LEU A 1 540 ? -12.396 12.694 -19.828 1.00 89.88 540 LEU A CA 1
ATOM 4136 C C . LEU A 1 540 ? -13.463 11.627 -20.120 1.00 89.88 540 LEU A C 1
ATOM 4138 O O . LEU A 1 540 ? -13.207 10.741 -20.932 1.00 89.88 540 LEU A O 1
ATOM 4142 N N . VAL A 1 541 ? -14.648 11.711 -19.501 1.00 89.62 541 VAL A N 1
ATOM 4143 C CA . VAL A 1 541 ? -15.774 10.793 -19.775 1.00 89.62 541 VAL A CA 1
ATOM 4144 C C . VAL A 1 541 ? -16.277 10.953 -21.207 1.00 89.62 541 VAL A C 1
ATOM 4146 O O . VAL A 1 541 ? -16.457 9.952 -21.896 1.00 89.62 541 VAL A O 1
ATOM 4149 N N . GLU A 1 542 ? -16.484 12.191 -21.661 1.00 90.31 542 GLU A N 1
ATOM 4150 C CA . GLU A 1 542 ? -16.930 12.489 -23.027 1.00 90.31 542 GLU A CA 1
ATOM 4151 C C . GLU A 1 542 ? -15.908 11.967 -24.049 1.00 90.31 542 GLU A C 1
ATOM 4153 O O . GLU A 1 542 ? -16.272 11.175 -24.918 1.00 90.31 542 GLU A O 1
ATOM 4158 N N . MET A 1 543 ? -14.615 12.277 -23.874 1.00 88.50 543 MET A N 1
ATOM 4159 C CA . MET A 1 543 ? -13.547 11.743 -24.726 1.00 88.50 543 MET A CA 1
ATOM 4160 C C . MET A 1 543 ? -13.525 10.214 -24.742 1.00 88.50 543 MET A C 1
ATOM 4162 O O . MET A 1 543 ? -13.407 9.626 -25.817 1.00 88.50 543 MET A O 1
ATOM 4166 N N . ALA A 1 544 ? -13.619 9.570 -23.575 1.00 88.94 544 ALA A N 1
ATOM 4167 C CA . ALA A 1 544 ? -13.600 8.116 -23.470 1.00 88.94 544 ALA A CA 1
ATOM 4168 C C . ALA A 1 544 ? -14.798 7.489 -24.192 1.00 88.94 544 ALA A C 1
ATOM 4170 O O . ALA A 1 544 ? -14.612 6.568 -24.980 1.00 88.94 544 ALA A O 1
ATOM 4171 N N . SER A 1 545 ? -16.005 8.016 -23.976 1.00 89.75 545 SER A N 1
ATOM 4172 C CA . SER A 1 545 ? -17.235 7.525 -24.601 1.00 89.75 545 SER A CA 1
ATOM 4173 C C . SER A 1 545 ? -17.225 7.701 -26.122 1.00 89.75 545 SER A C 1
ATOM 4175 O O . SER A 1 545 ? -17.547 6.766 -26.859 1.00 89.75 545 SER A O 1
ATOM 4177 N N . ASP A 1 546 ? -16.851 8.888 -26.606 1.00 89.38 546 ASP A N 1
ATOM 4178 C CA . ASP A 1 546 ? -16.851 9.206 -28.035 1.00 89.38 546 ASP A CA 1
ATOM 4179 C C . ASP A 1 546 ? -15.864 8.337 -28.818 1.00 89.38 546 ASP A C 1
ATOM 4181 O O . ASP A 1 546 ? -16.215 7.778 -29.860 1.00 89.38 546 ASP A O 1
ATOM 4185 N N . HIS A 1 547 ? -14.644 8.196 -28.296 1.00 89.62 547 HIS A N 1
ATOM 4186 C CA . HIS A 1 547 ? -13.569 7.462 -28.957 1.00 89.62 547 HIS A CA 1
ATOM 4187 C C . HIS A 1 547 ? -13.691 5.944 -28.775 1.00 89.62 547 HIS A C 1
ATOM 4189 O O . HIS A 1 547 ? -13.285 5.198 -29.665 1.00 89.62 547 HIS A O 1
ATOM 4195 N N . ALA A 1 548 ? -14.298 5.472 -27.678 1.00 87.94 548 ALA A N 1
ATOM 4196 C CA . ALA A 1 548 ? -14.685 4.069 -27.527 1.00 87.94 548 ALA A CA 1
ATOM 4197 C C . ALA A 1 548 ? -15.703 3.664 -28.602 1.00 87.94 548 ALA A C 1
ATOM 4199 O O . ALA A 1 548 ? -15.484 2.685 -29.311 1.00 87.94 548 ALA A O 1
ATOM 4200 N N . THR A 1 549 ? -16.755 4.468 -28.786 1.00 88.50 549 THR A N 1
ATOM 4201 C CA . THR A 1 549 ? -17.799 4.218 -29.796 1.00 88.50 549 THR A CA 1
ATOM 4202 C C . THR A 1 549 ? -17.224 4.224 -31.216 1.00 88.50 549 THR A C 1
ATOM 4204 O O . THR A 1 549 ? -17.586 3.400 -32.056 1.00 88.50 549 THR A O 1
ATOM 4207 N N . GLU A 1 550 ? -16.306 5.148 -31.508 1.00 86.62 550 GLU A N 1
ATOM 4208 C CA . GLU A 1 550 ? -15.646 5.205 -32.813 1.00 86.62 550 GLU A CA 1
ATOM 4209 C C . GLU A 1 550 ? -14.753 3.984 -33.070 1.00 86.62 550 GLU A C 1
ATOM 4211 O O . GLU A 1 550 ? -14.822 3.390 -34.151 1.00 86.62 550 GLU A O 1
ATOM 4216 N N . LEU A 1 551 ? -13.968 3.568 -32.072 1.00 85.75 551 LEU A N 1
ATOM 4217 C CA . LEU A 1 551 ? -13.128 2.377 -32.165 1.00 85.75 551 LEU A CA 1
ATOM 4218 C C . LEU A 1 551 ? -13.975 1.105 -32.331 1.00 85.75 551 LEU A C 1
ATOM 4220 O O . LEU A 1 551 ? -13.646 0.267 -33.168 1.00 85.75 551 LEU A O 1
ATOM 4224 N N . GLU A 1 552 ? -15.097 0.977 -31.616 1.00 86.00 552 GLU A N 1
ATOM 4225 C CA . GLU A 1 552 ? -16.072 -0.103 -31.832 1.00 86.00 552 GLU A CA 1
ATOM 4226 C C . GLU A 1 552 ? -16.595 -0.119 -33.273 1.00 86.00 552 GLU A C 1
ATOM 4228 O O . GLU A 1 552 ? -16.680 -1.181 -33.894 1.00 86.00 552 GLU A O 1
ATOM 4233 N N . GLY A 1 553 ? -16.865 1.060 -33.839 1.00 83.81 553 GLY A N 1
ATOM 4234 C CA . GLY A 1 553 ? -17.238 1.216 -35.241 1.00 83.81 553 GLY A CA 1
ATOM 4235 C C . GLY A 1 553 ? -16.166 0.701 -36.206 1.00 83.81 553 GLY A C 1
ATOM 4236 O O . GLY A 1 553 ? -16.497 0.004 -37.168 1.00 83.81 553 GLY A O 1
ATOM 4237 N N . TRP A 1 554 ? -14.884 0.983 -35.947 1.00 84.69 554 TRP A N 1
ATOM 4238 C CA . TRP A 1 554 ? -13.773 0.471 -36.763 1.00 84.69 554 TRP A CA 1
ATOM 4239 C C . TRP A 1 554 ? -13.681 -1.057 -36.691 1.00 84.69 554 TRP A C 1
ATOM 4241 O O . TRP A 1 554 ? -13.530 -1.718 -37.719 1.00 84.69 554 TRP A O 1
ATOM 4251 N N . LEU A 1 555 ? -13.810 -1.621 -35.487 1.00 83.94 555 LEU A N 1
ATOM 4252 C CA . LEU A 1 555 ? -13.734 -3.064 -35.255 1.00 83.94 555 LEU A CA 1
ATOM 4253 C C . LEU A 1 555 ? -14.892 -3.821 -35.915 1.00 83.94 555 LEU A C 1
ATOM 4255 O O . LEU A 1 555 ? -14.671 -4.881 -36.504 1.00 83.94 555 LEU A O 1
ATOM 4259 N N . ALA A 1 556 ? -16.105 -3.264 -35.860 1.00 81.69 556 ALA A N 1
ATOM 4260 C CA . ALA A 1 556 ? -17.287 -3.834 -36.498 1.00 81.69 556 ALA A CA 1
ATOM 4261 C C . ALA A 1 556 ? -17.200 -3.790 -38.033 1.00 81.69 556 ALA A C 1
ATOM 4263 O O . ALA A 1 556 ? -17.549 -4.767 -38.691 1.00 81.69 556 ALA A O 1
ATOM 4264 N N . GLN A 1 557 ? -16.703 -2.689 -38.610 1.00 80.25 557 GLN A N 1
ATOM 4265 C CA . GLN A 1 557 ? -16.556 -2.533 -40.065 1.00 80.25 557 GLN A CA 1
ATOM 4266 C C . GLN A 1 557 ? -15.501 -3.469 -40.668 1.00 80.25 557 GLN A C 1
ATOM 4268 O O . GLN A 1 557 ? -15.667 -3.928 -41.795 1.00 80.25 557 GLN A O 1
ATOM 4273 N N . LEU A 1 558 ? -14.421 -3.744 -39.930 1.00 78.62 558 LEU A N 1
ATOM 4274 C CA . LEU A 1 558 ? -13.285 -4.548 -40.395 1.00 78.62 558 LEU A CA 1
ATOM 4275 C C . LEU A 1 558 ? -13.326 -6.009 -39.908 1.00 78.62 558 LEU A C 1
ATOM 4277 O O . LEU A 1 558 ? -12.375 -6.752 -40.145 1.00 78.62 558 LEU A O 1
ATOM 4281 N N . CYS A 1 559 ? -14.401 -6.429 -39.226 1.00 73.75 559 CYS A N 1
ATOM 4282 C CA . CYS A 1 559 ? -14.566 -7.771 -38.648 1.00 73.75 559 CYS A CA 1
ATOM 4283 C C . CYS A 1 559 ? -13.372 -8.226 -37.776 1.00 73.75 559 CYS A C 1
ATOM 4285 O O . CYS A 1 559 ? -12.979 -9.393 -37.797 1.00 73.75 559 CYS A O 1
ATOM 4287 N N . ALA A 1 560 ? -12.777 -7.308 -37.008 1.00 75.50 560 ALA A N 1
ATOM 4288 C CA . ALA A 1 560 ? -11.575 -7.548 -36.202 1.00 75.50 560 ALA A CA 1
ATOM 4289 C C . ALA A 1 560 ? -11.925 -7.902 -34.742 1.00 75.50 560 ALA A C 1
ATOM 4291 O O . ALA A 1 560 ? -11.673 -7.129 -33.816 1.00 75.50 560 ALA A O 1
ATOM 4292 N N . GLU A 1 561 ? -12.552 -9.065 -34.523 1.00 69.50 561 GLU A N 1
ATOM 4293 C CA . GLU A 1 561 ? -13.029 -9.471 -33.188 1.00 69.50 561 GLU A CA 1
ATOM 4294 C C . GLU A 1 561 ? -11.906 -9.678 -32.161 1.00 69.50 561 GLU A C 1
ATOM 4296 O O . GLU A 1 561 ? -12.107 -9.472 -30.964 1.00 69.50 561 GLU A O 1
ATOM 4301 N N . ASP A 1 562 ? -10.709 -10.012 -32.634 1.00 74.62 562 ASP A N 1
ATOM 4302 C CA . ASP A 1 562 ? -9.495 -10.189 -31.840 1.00 74.62 562 ASP A CA 1
ATOM 4303 C C . ASP A 1 562 ? -9.014 -8.892 -31.161 1.00 74.62 562 ASP A C 1
ATOM 4305 O O . ASP A 1 562 ? -8.311 -8.939 -30.153 1.00 74.62 562 ASP A O 1
ATOM 4309 N N . CYS A 1 563 ? -9.435 -7.729 -31.665 1.00 77.69 563 CYS A N 1
ATOM 4310 C CA . CYS A 1 563 ? -9.069 -6.416 -31.135 1.00 77.69 563 CYS A CA 1
ATOM 4311 C C . CYS A 1 563 ? -10.137 -5.792 -30.211 1.00 77.69 563 CYS A C 1
ATOM 4313 O O . CYS A 1 563 ? -9.924 -4.689 -29.708 1.00 77.69 563 CYS A O 1
ATOM 4315 N N . ARG A 1 564 ? -11.253 -6.485 -29.914 1.00 76.50 564 ARG A N 1
ATOM 4316 C CA . ARG A 1 564 ? -12.302 -5.997 -28.983 1.00 76.50 564 ARG A CA 1
ATOM 4317 C C . ARG A 1 564 ? -11.787 -5.534 -27.604 1.00 76.50 564 ARG A C 1
ATOM 4319 O O . ARG A 1 564 ? -12.295 -4.522 -27.121 1.00 76.50 564 ARG A O 1
ATOM 4326 N N . PRO A 1 565 ? -10.771 -6.163 -26.973 1.00 80.81 565 PRO A N 1
ATOM 4327 C CA . PRO A 1 565 ? -10.229 -5.698 -25.689 1.00 80.81 565 PRO A CA 1
ATOM 4328 C C . PRO A 1 565 ? -9.591 -4.297 -25.722 1.00 80.81 565 PRO A C 1
ATOM 4330 O O . PRO A 1 565 ? -9.307 -3.727 -24.669 1.00 80.81 565 PRO A O 1
ATOM 4333 N N . MET A 1 566 ? -9.362 -3.718 -26.906 1.00 82.25 566 MET A N 1
ATOM 4334 C CA . MET A 1 566 ? -8.778 -2.381 -27.036 1.00 82.25 566 MET A CA 1
ATOM 4335 C C . MET A 1 566 ? -9.722 -1.260 -26.587 1.00 82.25 566 MET A C 1
ATOM 4337 O O . MET A 1 566 ? -9.246 -0.215 -26.157 1.00 82.25 566 MET A O 1
ATOM 4341 N N . VAL A 1 567 ? -11.040 -1.469 -26.645 1.00 84.00 567 VAL A N 1
ATOM 4342 C CA . VAL A 1 567 ? -12.037 -0.477 -26.210 1.00 84.00 567 VAL A CA 1
ATOM 4343 C C . VAL A 1 567 ? -11.946 -0.225 -24.696 1.00 84.00 567 VAL A C 1
ATOM 4345 O O . VAL A 1 567 ? -11.624 0.901 -24.310 1.00 84.00 567 VAL A O 1
ATOM 4348 N N . PRO A 1 568 ? -12.095 -1.237 -23.814 1.00 83.56 568 PRO A N 1
ATOM 4349 C CA . PRO A 1 568 ? -11.894 -1.031 -22.379 1.00 83.56 568 PRO A CA 1
ATOM 4350 C C . PRO A 1 568 ? -10.445 -0.640 -22.039 1.00 83.56 568 PRO A C 1
ATOM 4352 O O . PRO A 1 568 ? -10.220 0.130 -21.106 1.00 83.56 568 PRO A O 1
ATOM 4355 N N . GLY A 1 569 ? -9.457 -1.094 -22.823 1.00 84.75 569 GLY A N 1
ATOM 4356 C CA . GLY A 1 569 ? -8.055 -0.693 -22.665 1.00 84.75 569 GLY A CA 1
ATOM 4357 C C . GLY A 1 569 ? -7.797 0.796 -22.939 1.00 84.75 569 GLY A C 1
ATOM 4358 O O . GLY A 1 569 ? -6.999 1.417 -22.235 1.00 84.75 569 GLY A O 1
ATOM 4359 N N . LEU A 1 570 ? -8.484 1.393 -23.918 1.00 87.81 570 LEU A N 1
ATOM 4360 C CA . LEU A 1 570 ? -8.427 2.830 -24.202 1.00 87.81 570 LEU A CA 1
ATOM 4361 C C . LEU A 1 570 ? -9.040 3.642 -23.056 1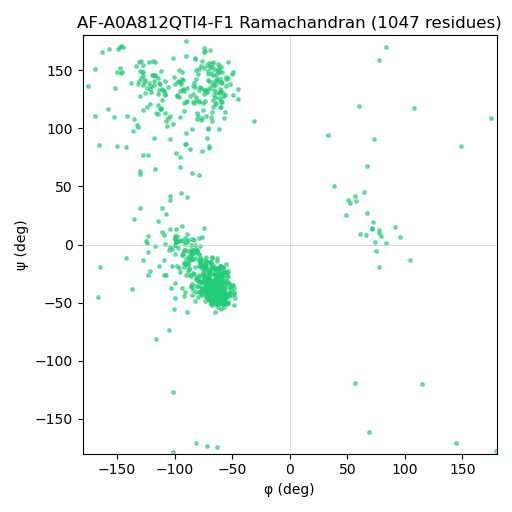.00 87.81 570 LEU A C 1
ATOM 4363 O O . LEU A 1 570 ? -8.443 4.620 -22.604 1.00 87.81 570 LEU A O 1
ATOM 4367 N N . VAL A 1 571 ? -10.195 3.205 -22.547 1.00 89.06 571 VAL A N 1
ATOM 4368 C CA . VAL A 1 571 ? -10.856 3.844 -21.400 1.00 89.06 571 VAL A CA 1
ATOM 4369 C C . VAL A 1 571 ? -9.963 3.777 -20.154 1.00 89.06 571 VAL A C 1
ATOM 4371 O O . VAL A 1 571 ? -9.808 4.780 -19.460 1.00 89.06 571 VAL A O 1
ATOM 4374 N N . ALA A 1 572 ? -9.293 2.647 -19.905 1.00 87.25 572 ALA A N 1
ATOM 4375 C CA . ALA A 1 572 ? -8.334 2.507 -18.805 1.00 87.25 572 ALA A CA 1
ATOM 4376 C C . ALA A 1 572 ? -7.098 3.420 -18.957 1.00 87.25 572 ALA A C 1
ATOM 4378 O O . ALA A 1 572 ? -6.618 3.995 -17.975 1.00 87.25 572 ALA A O 1
ATOM 4379 N N . ALA A 1 573 ? -6.601 3.615 -20.184 1.00 86.81 573 ALA A N 1
ATOM 4380 C CA . ALA A 1 573 ? -5.503 4.546 -20.450 1.00 86.81 573 ALA A CA 1
ATOM 4381 C C . ALA A 1 573 ? -5.892 6.005 -20.140 1.00 86.81 573 ALA A C 1
ATOM 4383 O O . ALA A 1 573 ? -5.101 6.737 -19.544 1.00 86.81 573 ALA A O 1
ATOM 4384 N N . LEU A 1 574 ? -7.121 6.419 -20.471 1.00 88.00 574 LEU A N 1
ATOM 4385 C CA . LEU A 1 574 ? -7.645 7.745 -20.115 1.00 88.00 574 LEU A CA 1
ATOM 4386 C C . LEU A 1 574 ? -7.923 7.876 -18.609 1.00 88.00 574 LEU A C 1
ATOM 4388 O O . LEU A 1 574 ? -7.632 8.918 -18.021 1.00 88.00 574 LEU A O 1
ATOM 4392 N N . ALA A 1 575 ? -8.409 6.814 -17.960 1.00 87.56 575 ALA A N 1
ATOM 4393 C CA . ALA A 1 575 ? -8.588 6.768 -16.508 1.00 87.56 575 ALA A CA 1
ATOM 4394 C C . ALA A 1 575 ? -7.259 6.963 -15.754 1.00 87.56 575 ALA A C 1
ATOM 4396 O O . ALA A 1 575 ? -7.216 7.677 -14.753 1.00 87.56 575 ALA A O 1
ATOM 4397 N N . THR A 1 576 ? -6.159 6.413 -16.282 1.00 87.44 576 THR A N 1
ATOM 4398 C CA . THR A 1 576 ? -4.799 6.607 -15.741 1.00 87.44 576 THR A CA 1
ATOM 4399 C C . THR A 1 576 ? -4.367 8.075 -15.789 1.00 87.44 576 THR A C 1
ATOM 4401 O O . THR A 1 576 ? -3.693 8.564 -14.883 1.00 87.44 576 THR A O 1
ATOM 4404 N N . GLU A 1 577 ? -4.777 8.816 -16.818 1.00 87.12 577 GLU A N 1
ATOM 4405 C CA . GLU A 1 577 ? -4.506 10.252 -16.888 1.00 87.12 577 GLU A CA 1
ATOM 4406 C C . GLU A 1 577 ? -5.391 11.049 -15.917 1.00 87.12 577 GLU A C 1
ATOM 4408 O O . GLU A 1 577 ? -4.904 11.966 -15.257 1.00 87.12 577 GLU A O 1
ATOM 4413 N N . GLY A 1 578 ? -6.654 10.648 -15.738 1.00 85.81 578 GLY A N 1
ATOM 4414 C CA . GLY A 1 578 ? -7.521 11.182 -14.682 1.00 85.81 578 GLY A CA 1
ATOM 4415 C C . GLY A 1 578 ? -6.938 10.975 -13.278 1.00 85.81 578 GLY A C 1
ATOM 4416 O O . GLY A 1 578 ? -6.934 11.903 -12.470 1.00 85.81 578 GLY A O 1
ATOM 4417 N N . ARG A 1 579 ? -6.355 9.798 -13.014 1.00 86.75 579 ARG A N 1
ATOM 4418 C CA . ARG A 1 579 ? -5.601 9.506 -11.784 1.00 86.75 579 ARG A CA 1
ATOM 4419 C C . ARG A 1 579 ? -4.430 10.470 -11.591 1.00 86.75 579 ARG A C 1
ATOM 4421 O O . ARG A 1 579 ? -4.290 11.045 -10.518 1.00 86.75 579 ARG A O 1
ATOM 4428 N N . ARG A 1 580 ? -3.620 10.715 -12.627 1.00 85.12 580 ARG A N 1
ATOM 4429 C CA . ARG A 1 580 ? -2.497 11.675 -12.561 1.00 85.12 580 ARG A CA 1
ATOM 4430 C C . ARG A 1 580 ? -2.955 13.108 -12.301 1.00 85.12 580 ARG A C 1
ATOM 4432 O O . ARG A 1 580 ? -2.323 13.816 -11.521 1.00 85.12 580 ARG A O 1
ATOM 4439 N N . PHE A 1 581 ? -4.053 13.526 -12.924 1.00 85.88 581 PHE A N 1
ATOM 4440 C CA . PHE A 1 581 ? -4.658 14.834 -12.675 1.00 85.88 581 PHE A CA 1
ATOM 4441 C C . PHE A 1 581 ? -5.068 14.988 -11.204 1.00 85.88 581 PHE A C 1
ATOM 4443 O O . PHE A 1 581 ? -4.725 15.977 -10.557 1.00 85.88 581 PHE A O 1
ATOM 4450 N N . VAL A 1 582 ? -5.735 13.974 -10.651 1.00 84.44 582 VAL A N 1
ATOM 4451 C CA . VAL A 1 582 ? -6.122 13.920 -9.234 1.00 84.44 582 VAL A CA 1
ATOM 4452 C C . VAL A 1 582 ? -4.892 13.939 -8.328 1.00 84.44 582 VAL A C 1
ATOM 4454 O O . VAL A 1 582 ? -4.873 14.695 -7.360 1.00 84.44 582 VAL A O 1
ATOM 4457 N N . ALA A 1 583 ? -3.840 13.201 -8.689 1.00 82.75 583 ALA A N 1
ATOM 4458 C CA . ALA A 1 583 ? -2.572 13.179 -7.971 1.00 82.75 583 ALA A CA 1
ATOM 4459 C C . ALA A 1 583 ? -1.892 14.547 -7.880 1.00 82.75 583 ALA A C 1
ATOM 4461 O O . ALA A 1 583 ? -1.488 14.967 -6.794 1.00 82.75 583 ALA A O 1
ATOM 4462 N N . GLY A 1 584 ? -1.820 15.274 -8.997 1.00 77.88 584 GLY A N 1
ATOM 4463 C CA . GLY A 1 584 ? -1.290 16.636 -9.014 1.00 77.88 584 GLY A CA 1
ATOM 4464 C C . GLY A 1 584 ? -2.109 17.597 -8.148 1.00 77.88 584 GLY A C 1
ATOM 4465 O O . GLY A 1 584 ? -1.543 18.406 -7.415 1.00 77.88 584 GLY A O 1
ATOM 4466 N N . ARG A 1 585 ? -3.444 17.484 -8.176 1.00 79.00 585 ARG A N 1
ATOM 4467 C CA . ARG A 1 585 ? -4.331 18.368 -7.403 1.00 79.00 585 ARG A CA 1
ATOM 4468 C C . ARG A 1 585 ? -4.345 18.066 -5.911 1.00 79.00 585 ARG A C 1
ATOM 4470 O O . ARG A 1 585 ? -4.333 19.007 -5.128 1.00 79.00 585 ARG A O 1
ATOM 4477 N N . LEU A 1 586 ? -4.338 16.796 -5.512 1.00 77.31 586 LEU A N 1
ATOM 4478 C CA . LEU A 1 586 ? -4.209 16.404 -4.105 1.00 77.31 586 LEU A CA 1
ATOM 4479 C C . LEU A 1 586 ? -2.919 16.954 -3.508 1.00 77.31 586 LEU A C 1
ATOM 4481 O O . LEU A 1 586 ? -2.963 17.558 -2.445 1.00 77.31 586 LEU A O 1
ATOM 4485 N N . ARG A 1 587 ? -1.801 16.850 -4.237 1.00 75.75 587 ARG A N 1
ATOM 4486 C CA . ARG A 1 587 ? -0.527 17.440 -3.812 1.00 75.75 587 ARG A CA 1
ATOM 4487 C C . ARG A 1 587 ? -0.621 18.958 -3.626 1.00 75.75 587 ARG A C 1
ATOM 4489 O O . ARG A 1 587 ? -0.125 19.468 -2.634 1.00 75.75 587 ARG A O 1
ATOM 4496 N N . ALA A 1 588 ? -1.272 19.664 -4.550 1.00 71.38 588 ALA A N 1
ATOM 4497 C CA . ALA A 1 588 ? -1.397 21.121 -4.491 1.00 71.38 588 ALA A CA 1
ATOM 4498 C C . ALA A 1 588 ? -2.353 21.624 -3.391 1.00 71.38 588 ALA A C 1
ATOM 4500 O O . ALA A 1 588 ? -2.154 22.713 -2.869 1.00 71.38 588 ALA A O 1
ATOM 4501 N N . LEU A 1 589 ? -3.405 20.866 -3.066 1.00 74.38 589 LEU A N 1
ATOM 4502 C CA . LEU A 1 589 ? -4.467 21.296 -2.144 1.00 74.38 589 LEU A CA 1
ATOM 4503 C C . LEU A 1 589 ? -4.283 20.772 -0.713 1.00 74.38 589 LEU A C 1
ATOM 4505 O O . LEU A 1 589 ? -4.911 21.294 0.199 1.00 74.38 589 LEU A O 1
ATOM 4509 N N . ALA A 1 590 ? -3.468 19.736 -0.501 1.00 70.00 590 ALA A N 1
ATOM 4510 C CA . ALA A 1 590 ? -3.306 19.108 0.812 1.00 70.00 590 ALA A CA 1
ATOM 4511 C C . ALA A 1 590 ? -2.505 19.946 1.821 1.00 70.00 590 ALA A C 1
ATOM 4513 O O . ALA A 1 590 ? -2.611 19.708 3.023 1.00 70.00 590 ALA A O 1
ATOM 4514 N N . GLU A 1 591 ? -1.693 20.892 1.346 1.00 68.00 591 GLU A N 1
ATOM 4515 C CA . GLU A 1 591 ? -0.859 21.751 2.197 1.00 68.00 591 GLU A CA 1
ATOM 4516 C C . GLU A 1 591 ? -1.597 23.012 2.684 1.00 68.00 591 GLU A C 1
ATOM 4518 O O . GLU A 1 591 ? -1.136 23.657 3.625 1.00 68.00 591 GLU A O 1
ATOM 4523 N N . ASP A 1 592 ? -2.753 23.340 2.093 1.00 72.31 592 ASP A N 1
ATOM 4524 C CA . ASP A 1 592 ? -3.524 24.553 2.377 1.00 72.31 592 ASP A CA 1
ATOM 4525 C C . ASP A 1 592 ? -4.859 24.234 3.075 1.00 72.31 592 ASP A C 1
ATOM 4527 O O . ASP A 1 592 ? -5.759 23.596 2.524 1.00 72.31 592 ASP A O 1
ATOM 4531 N N . GLU A 1 593 ? -4.998 24.711 4.310 1.00 67.06 593 GLU A N 1
ATOM 4532 C CA . GLU A 1 593 ? -6.205 24.559 5.129 1.00 67.06 593 GLU A CA 1
ATOM 4533 C C . GLU A 1 593 ? -7.431 25.263 4.519 1.00 67.06 593 GLU A C 1
ATOM 4535 O O . GLU A 1 593 ? -8.549 24.751 4.622 1.00 67.06 593 GLU A O 1
ATOM 4540 N N . GLU A 1 594 ? -7.244 26.389 3.821 1.00 71.44 594 GLU A N 1
ATOM 4541 C CA . GLU A 1 594 ? -8.339 27.113 3.159 1.00 71.44 594 GLU A CA 1
ATOM 4542 C C . GLU A 1 594 ? -8.849 26.370 1.910 1.00 71.44 594 GLU A C 1
ATOM 4544 O O . GLU A 1 594 ? -9.990 26.567 1.479 1.00 71.44 594 GLU A O 1
ATOM 4549 N N . ALA A 1 595 ? -8.047 25.443 1.372 1.00 73.06 595 ALA A N 1
ATOM 4550 C CA . ALA A 1 595 ? -8.347 24.675 0.168 1.00 73.06 595 ALA A CA 1
ATOM 4551 C C . ALA A 1 595 ? -9.128 23.367 0.411 1.00 73.06 595 ALA A C 1
ATOM 4553 O O . ALA A 1 595 ? -9.575 22.716 -0.546 1.00 73.06 595 ALA A O 1
ATOM 4554 N N . LYS A 1 596 ? -9.365 22.988 1.675 1.00 72.56 596 LYS A N 1
ATOM 4555 C CA . LYS A 1 596 ? -10.093 21.763 2.067 1.00 72.56 596 LYS A CA 1
ATOM 4556 C C . LYS A 1 596 ? -11.474 21.585 1.410 1.00 72.56 596 LYS A C 1
ATOM 4558 O O . LYS A 1 596 ? -11.779 20.467 0.984 1.00 72.56 596 LYS A O 1
ATOM 4563 N N . PRO A 1 597 ? -12.324 22.622 1.251 1.00 76.75 597 PRO A N 1
ATOM 4564 C CA . PRO A 1 597 ? -13.611 22.464 0.568 1.00 76.75 597 PRO A CA 1
ATOM 4565 C C . PRO A 1 597 ? -13.466 22.026 -0.896 1.00 76.75 597 PRO A C 1
ATOM 4567 O O . PRO A 1 597 ? -14.249 21.208 -1.384 1.00 76.75 597 PRO A O 1
ATOM 4570 N N . TRP A 1 598 ? -12.442 22.525 -1.596 1.00 81.31 598 TRP A N 1
ATOM 4571 C CA . TRP A 1 598 ? -12.161 22.156 -2.988 1.00 81.31 598 TRP A CA 1
ATOM 4572 C C . TRP A 1 598 ? -11.567 20.753 -3.097 1.00 81.31 598 TRP A C 1
ATOM 4574 O O . TRP A 1 598 ? -11.813 20.047 -4.080 1.00 81.31 598 TRP A O 1
ATOM 4584 N N . LEU A 1 599 ? -10.826 20.325 -2.075 1.00 81.31 599 LEU A N 1
ATOM 4585 C CA . LEU A 1 599 ? -10.334 18.960 -1.951 1.00 81.31 599 LEU A CA 1
ATOM 4586 C C . LEU A 1 599 ? -11.490 17.963 -1.818 1.00 81.31 599 LEU A C 1
ATOM 4588 O O . LEU A 1 599 ? -11.582 17.021 -2.606 1.00 81.31 599 LEU A O 1
ATOM 4592 N N . LEU A 1 600 ? -12.437 18.234 -0.915 1.00 79.12 600 LEU A N 1
ATOM 4593 C CA . LEU A 1 600 ? -13.644 17.423 -0.738 1.00 79.12 600 LEU A CA 1
ATOM 4594 C C . LEU A 1 600 ? -14.511 17.401 -2.008 1.00 79.12 600 LEU A C 1
ATOM 4596 O O . LEU A 1 600 ? -15.006 16.347 -2.409 1.00 79.12 600 LEU A O 1
ATOM 4600 N N . GLN A 1 601 ? -14.649 18.536 -2.703 1.00 83.31 601 GLN A N 1
ATOM 4601 C CA . GLN A 1 601 ? -15.326 18.582 -4.003 1.00 83.31 601 GLN A CA 1
ATOM 4602 C C . GLN A 1 601 ? -14.603 17.723 -5.052 1.00 83.31 601 GLN A C 1
ATOM 4604 O O . GLN A 1 601 ? -15.257 17.011 -5.812 1.00 83.31 601 GLN A O 1
ATOM 4609 N N . THR A 1 602 ? -13.270 17.752 -5.089 1.00 84.38 602 THR A N 1
ATOM 4610 C CA . THR A 1 602 ? -12.468 16.952 -6.028 1.00 84.38 602 THR A CA 1
ATOM 4611 C C . THR A 1 602 ? -12.639 15.456 -5.768 1.00 84.38 602 THR A C 1
ATOM 4613 O O . THR A 1 602 ? -12.893 14.713 -6.714 1.00 84.38 602 THR A O 1
ATOM 4616 N N . LEU A 1 603 ? -12.602 15.026 -4.503 1.00 85.69 603 LEU A N 1
ATOM 4617 C CA . LEU A 1 603 ? -12.863 13.639 -4.101 1.00 85.69 603 LEU A CA 1
ATOM 4618 C C . LEU A 1 603 ? -14.304 13.213 -4.431 1.00 85.69 603 LEU A C 1
ATOM 4620 O O . LEU A 1 603 ? -14.532 12.127 -4.954 1.00 85.69 603 LEU A O 1
ATOM 4624 N N . HIS A 1 604 ? -15.292 14.090 -4.233 1.00 84.31 604 HIS A N 1
ATOM 4625 C CA . HIS A 1 604 ? -16.671 13.795 -4.629 1.00 84.31 604 HIS A CA 1
ATOM 4626 C C . HIS A 1 604 ? -16.820 13.596 -6.147 1.00 84.31 604 HIS A C 1
ATOM 4628 O O . HIS A 1 604 ? -17.514 12.679 -6.592 1.00 84.31 604 HIS A O 1
ATOM 4634 N N . GLN A 1 605 ? -16.173 14.441 -6.956 1.00 87.75 605 GLN A N 1
ATOM 4635 C CA . GLN A 1 605 ? -16.195 14.282 -8.412 1.00 87.75 605 GLN A CA 1
ATOM 4636 C C . GLN A 1 605 ? -15.396 13.057 -8.874 1.00 87.75 605 GLN A C 1
ATOM 4638 O O . GLN A 1 605 ? -15.801 12.423 -9.846 1.00 87.75 605 GLN A O 1
ATOM 4643 N N . LEU A 1 606 ? -14.335 12.671 -8.158 1.00 88.44 606 LEU A N 1
ATOM 4644 C CA . LEU A 1 606 ? -13.598 11.429 -8.400 1.00 88.44 606 LEU A CA 1
ATOM 4645 C C . LEU A 1 606 ? -14.509 10.200 -8.272 1.00 88.44 606 LEU A C 1
ATOM 4647 O O . LEU A 1 606 ? -14.518 9.361 -9.168 1.00 88.44 606 LEU A O 1
ATOM 4651 N N . VAL A 1 607 ? -15.329 10.121 -7.217 1.00 87.75 607 VAL A N 1
ATOM 4652 C CA . VAL A 1 607 ? -16.286 9.012 -7.022 1.00 87.75 607 VAL A CA 1
ATOM 4653 C C . VAL A 1 607 ? -17.302 8.952 -8.169 1.00 87.75 607 VAL A C 1
ATOM 4655 O O . VAL A 1 607 ? -17.596 7.882 -8.702 1.00 87.75 607 VAL A O 1
ATOM 4658 N N . ARG A 1 608 ? -17.814 10.106 -8.616 1.00 88.69 608 ARG A N 1
ATOM 4659 C CA . ARG A 1 608 ? -18.719 10.167 -9.780 1.00 88.69 608 ARG A CA 1
ATOM 4660 C C . ARG A 1 608 ? -18.029 9.730 -11.068 1.00 88.69 608 ARG A C 1
ATOM 4662 O O . ARG A 1 608 ? -18.633 9.026 -11.874 1.00 88.69 608 ARG A O 1
ATOM 4669 N N . PHE A 1 609 ? -16.779 10.144 -11.254 1.00 89.06 609 PHE A N 1
ATOM 4670 C CA . PHE A 1 609 ? -15.966 9.761 -12.399 1.00 89.06 609 PHE A CA 1
ATOM 4671 C C . PHE A 1 609 ? -15.712 8.251 -12.420 1.00 89.06 609 PHE A C 1
ATOM 4673 O O . PHE A 1 609 ? -15.927 7.618 -13.450 1.00 89.06 609 PHE A O 1
ATOM 4680 N N . HIS A 1 610 ? -15.371 7.658 -11.275 1.00 90.50 610 HIS A N 1
ATOM 4681 C CA . HIS A 1 610 ? -15.259 6.210 -11.106 1.00 90.50 610 HIS A CA 1
ATOM 4682 C C . HIS A 1 610 ? -16.542 5.483 -11.548 1.00 90.50 610 HIS A C 1
ATOM 4684 O O . HIS A 1 610 ? -16.484 4.569 -12.372 1.00 90.50 610 HIS A O 1
ATOM 4690 N N . SER A 1 611 ? -17.714 5.921 -11.073 1.00 88.50 611 SER A N 1
ATOM 4691 C CA . SER A 1 611 ? -18.996 5.313 -11.459 1.00 88.50 611 SER A CA 1
ATOM 4692 C C . SER A 1 611 ? -19.305 5.457 -12.952 1.00 88.50 611 SER A C 1
ATOM 4694 O O . SER A 1 611 ? -19.852 4.537 -13.555 1.00 88.50 611 SER A O 1
ATOM 4696 N N . ALA A 1 612 ? -18.924 6.576 -13.577 1.00 87.44 612 ALA A N 1
ATOM 4697 C CA . ALA A 1 612 ? -19.055 6.755 -15.022 1.00 87.44 612 ALA A CA 1
ATOM 4698 C C . ALA A 1 612 ? -18.128 5.808 -15.811 1.00 87.44 612 ALA A C 1
ATOM 4700 O O . ALA A 1 612 ? -18.540 5.243 -16.825 1.00 87.44 612 ALA A O 1
ATOM 4701 N N . LEU A 1 613 ? -16.899 5.581 -15.330 1.00 86.19 613 LEU A N 1
ATOM 4702 C CA . LEU A 1 613 ? -15.944 4.663 -15.960 1.00 86.19 613 LEU A CA 1
ATOM 4703 C C . LEU A 1 613 ? -16.389 3.199 -15.891 1.00 86.19 613 LEU A C 1
ATOM 4705 O O . LEU A 1 613 ? -16.158 2.468 -16.856 1.00 86.19 613 LEU A O 1
ATOM 4709 N N . LEU A 1 614 ? -17.066 2.777 -14.815 1.00 85.75 614 LEU A N 1
ATOM 4710 C CA . LEU A 1 614 ? -17.632 1.425 -14.714 1.00 85.75 614 LEU A CA 1
ATOM 4711 C C . LEU A 1 614 ? -18.592 1.107 -15.871 1.00 85.75 614 LEU A C 1
ATOM 4713 O O . LEU A 1 614 ? -18.616 -0.027 -16.345 1.00 85.75 614 LEU A O 1
ATOM 4717 N N . GLY A 1 615 ? -19.339 2.105 -16.356 1.00 83.19 615 GLY A N 1
ATOM 4718 C CA . GLY A 1 615 ? -20.243 1.952 -17.498 1.00 83.19 615 GLY A CA 1
ATOM 4719 C C . GLY A 1 615 ? -19.548 1.894 -18.865 1.00 83.19 615 GLY A C 1
ATOM 4720 O O . GLY A 1 615 ? -20.102 1.306 -19.787 1.00 83.19 615 GLY A O 1
ATOM 4721 N N . LEU A 1 616 ? -18.352 2.481 -19.005 1.00 81.06 616 LEU A N 1
ATOM 4722 C CA . LEU A 1 616 ? -17.658 2.645 -20.295 1.00 81.06 616 LEU A CA 1
ATOM 4723 C C . LEU A 1 616 ? -16.502 1.657 -20.519 1.00 81.06 616 LEU A C 1
ATOM 4725 O O . LEU A 1 616 ? -16.274 1.220 -21.641 1.00 81.06 616 LEU A O 1
ATOM 4729 N N . GLY A 1 617 ? -15.744 1.325 -19.471 1.00 71.00 617 GLY A N 1
ATOM 4730 C CA . GLY A 1 617 ? -14.535 0.491 -19.551 1.00 71.00 617 GLY A CA 1
ATOM 4731 C C . GLY A 1 617 ? -14.551 -0.730 -18.632 1.00 71.00 617 GLY A C 1
ATOM 4732 O O . GLY A 1 617 ? -13.558 -1.457 -18.568 1.00 71.00 617 GLY A O 1
ATOM 4733 N N . GLY A 1 618 ? -15.652 -0.954 -17.908 1.00 78.31 618 GLY A N 1
ATOM 4734 C CA . GLY A 1 618 ? -15.783 -2.027 -16.927 1.00 78.31 618 GLY A CA 1
ATOM 4735 C C . GLY A 1 618 ? -14.911 -1.827 -15.682 1.00 78.31 618 GLY A C 1
ATOM 4736 O O . GLY A 1 618 ? -14.440 -0.729 -15.381 1.00 78.31 618 GLY A O 1
ATOM 4737 N N . THR A 1 619 ? -14.684 -2.911 -14.938 1.00 79.62 619 THR A N 1
ATOM 4738 C CA . THR A 1 619 ? -13.957 -2.896 -13.656 1.00 79.62 619 THR A CA 1
ATOM 4739 C C . THR A 1 619 ? -12.490 -2.481 -13.790 1.00 79.62 619 THR A C 1
ATOM 4741 O O . THR A 1 619 ? -11.939 -1.883 -12.872 1.00 79.62 619 THR A O 1
ATOM 4744 N N . THR A 1 620 ? -11.859 -2.728 -14.941 1.00 78.88 620 THR A N 1
ATOM 4745 C CA . THR A 1 620 ? -10.428 -2.461 -15.159 1.00 78.88 620 THR A CA 1
ATOM 4746 C C . THR A 1 620 ? -10.092 -0.968 -15.172 1.00 78.88 620 THR A C 1
ATOM 4748 O O . THR A 1 620 ? -9.108 -0.553 -14.565 1.00 78.88 620 THR A O 1
ATOM 4751 N N . ALA A 1 621 ? -10.908 -0.136 -15.829 1.00 81.75 621 ALA A N 1
ATOM 4752 C CA . ALA A 1 621 ? -10.678 1.311 -15.865 1.00 81.75 621 ALA A CA 1
ATOM 4753 C C . ALA A 1 621 ? -10.911 1.965 -14.492 1.00 81.75 621 ALA A C 1
ATOM 4755 O O . ALA A 1 621 ? -10.166 2.858 -14.090 1.00 81.75 621 ALA A O 1
ATOM 4756 N N . ALA A 1 622 ? -11.913 1.477 -13.760 1.00 82.50 622 ALA A N 1
ATOM 4757 C CA . ALA A 1 622 ? -12.208 1.895 -12.396 1.00 82.50 622 ALA A CA 1
ATOM 4758 C C . ALA A 1 622 ? -11.065 1.549 -11.419 1.00 82.50 622 ALA A C 1
ATOM 4760 O O . ALA A 1 622 ? -10.620 2.412 -10.666 1.00 82.50 622 ALA A O 1
ATOM 4761 N N . GLN A 1 623 ? -10.516 0.332 -11.503 1.00 83.62 623 GLN A N 1
ATOM 4762 C CA . GLN A 1 623 ? -9.337 -0.087 -10.731 1.00 83.62 623 GLN A CA 1
ATOM 4763 C C . GLN A 1 623 ? -8.102 0.769 -11.043 1.00 83.62 623 GLN A C 1
ATOM 4765 O O . GLN A 1 623 ? -7.397 1.207 -10.136 1.00 83.62 623 GLN A O 1
ATOM 4770 N N . ALA A 1 624 ? -7.853 1.061 -12.325 1.00 80.50 624 ALA A N 1
ATOM 4771 C CA . ALA A 1 624 ? -6.713 1.882 -12.732 1.00 80.50 624 ALA A CA 1
ATOM 4772 C C . ALA A 1 624 ? -6.761 3.304 -12.143 1.00 80.50 624 ALA A C 1
ATOM 4774 O O . ALA A 1 624 ? -5.709 3.867 -11.825 1.00 80.50 624 ALA A O 1
ATOM 4775 N N . LEU A 1 625 ? -7.965 3.867 -11.980 1.00 85.62 625 LEU A N 1
ATOM 4776 C CA . LEU A 1 625 ? -8.185 5.179 -11.372 1.00 85.62 625 LEU A CA 1
ATOM 4777 C C . LEU A 1 625 ? -7.842 5.190 -9.873 1.00 85.62 625 LEU A C 1
ATOM 4779 O O . LEU A 1 625 ? -7.214 6.137 -9.403 1.00 85.62 625 LEU A O 1
ATOM 4783 N N . MET A 1 626 ? -8.234 4.142 -9.141 1.00 88.56 626 MET A N 1
ATOM 4784 C CA . MET A 1 626 ? -8.157 4.097 -7.673 1.00 88.56 626 MET A CA 1
ATOM 4785 C C . MET A 1 626 ? -6.851 3.516 -7.121 1.00 88.56 626 MET A C 1
ATOM 4787 O O . MET A 1 626 ? -6.612 3.596 -5.921 1.00 88.56 626 MET A O 1
ATOM 4791 N N . ALA A 1 627 ? -5.962 3.019 -7.981 1.00 84.00 627 ALA A N 1
ATOM 4792 C CA . ALA A 1 627 ? -4.740 2.323 -7.580 1.00 84.00 627 ALA A CA 1
ATOM 4793 C C . ALA A 1 627 ? -3.795 3.103 -6.633 1.00 84.00 627 ALA A C 1
ATOM 4795 O O . ALA A 1 627 ? -3.147 2.476 -5.800 1.00 84.00 627 ALA A O 1
ATOM 4796 N N . ASP A 1 628 ? -3.703 4.440 -6.723 1.00 83.62 628 ASP A N 1
ATOM 4797 C CA . ASP A 1 628 ? -2.898 5.231 -5.764 1.00 83.62 628 ASP A CA 1
ATOM 4798 C C . ASP A 1 628 ? -3.511 5.250 -4.358 1.00 83.62 628 ASP A C 1
ATOM 4800 O O . ASP A 1 628 ? -2.780 5.228 -3.369 1.00 83.62 628 ASP A O 1
ATOM 4804 N N . PHE A 1 629 ? -4.844 5.276 -4.276 1.00 85.75 629 PHE A N 1
ATOM 4805 C CA . PHE A 1 629 ? -5.583 5.239 -3.015 1.00 85.75 629 PHE A CA 1
ATOM 4806 C C . PHE A 1 629 ? -5.584 3.827 -2.432 1.00 85.75 629 PHE A C 1
ATOM 4808 O O . PHE A 1 629 ? -5.307 3.658 -1.252 1.00 85.75 629 PHE A O 1
ATOM 4815 N N . ASP A 1 630 ? -5.807 2.810 -3.267 1.00 85.25 630 ASP A N 1
ATOM 4816 C CA . ASP A 1 630 ? -5.780 1.408 -2.845 1.00 85.25 630 ASP A CA 1
ATOM 4817 C C . ASP A 1 630 ? -4.396 0.980 -2.323 1.00 85.25 630 ASP A C 1
ATOM 4819 O O . ASP A 1 630 ? -4.302 0.152 -1.419 1.00 85.25 630 ASP A O 1
ATOM 4823 N N . GLY A 1 631 ? -3.319 1.549 -2.878 1.00 82.75 631 GLY A N 1
ATOM 4824 C CA . GLY A 1 631 ? -1.942 1.324 -2.428 1.00 82.75 631 GLY A CA 1
ATOM 4825 C C . GLY A 1 631 ? -1.422 2.325 -1.391 1.00 82.75 631 GLY A C 1
ATOM 4826 O O . GLY A 1 631 ? -0.239 2.254 -1.064 1.00 82.75 631 GLY A O 1
ATOM 4827 N N . ASN A 1 632 ? -2.255 3.273 -0.940 1.00 85.50 632 ASN A N 1
ATOM 4828 C CA . ASN A 1 632 ? -1.900 4.412 -0.082 1.00 85.50 632 ASN A CA 1
ATOM 4829 C C . ASN A 1 632 ? -0.524 5.033 -0.415 1.00 85.50 632 ASN A C 1
ATOM 4831 O O . ASN A 1 632 ? 0.346 5.202 0.441 1.00 85.50 632 ASN A O 1
ATOM 4835 N N . VAL A 1 633 ? -0.294 5.329 -1.698 1.00 83.81 633 VAL A N 1
ATOM 4836 C CA . VAL A 1 633 ? 1.016 5.784 -2.190 1.00 83.81 633 VAL A CA 1
ATOM 4837 C C . VAL A 1 633 ? 1.412 7.093 -1.493 1.00 83.81 633 VAL A C 1
ATOM 4839 O O . VAL A 1 633 ? 0.603 8.011 -1.387 1.00 83.81 633 VAL A O 1
ATOM 4842 N N . LEU A 1 634 ? 2.655 7.208 -1.016 1.00 80.88 634 LEU A N 1
ATOM 4843 C CA . LEU A 1 634 ? 3.122 8.413 -0.320 1.00 80.88 634 LEU A CA 1
ATOM 4844 C C . LEU A 1 634 ? 3.198 9.625 -1.260 1.00 80.88 634 LEU A C 1
ATOM 4846 O O . LEU A 1 634 ? 3.715 9.538 -2.378 1.00 80.88 634 LEU A O 1
ATOM 4850 N N . LEU A 1 635 ? 2.750 10.786 -0.783 1.00 71.56 635 LEU A N 1
ATOM 4851 C CA . LEU A 1 635 ? 2.943 12.052 -1.486 1.00 71.56 635 LEU A CA 1
ATOM 4852 C C . LEU A 1 635 ? 4.361 12.574 -1.241 1.00 71.56 635 LEU A C 1
ATOM 4854 O O . LEU A 1 635 ? 4.711 12.983 -0.137 1.00 71.56 635 LEU A O 1
ATOM 4858 N N . ALA A 1 636 ? 5.190 12.564 -2.285 1.00 56.34 636 ALA A N 1
ATOM 4859 C CA . ALA A 1 636 ? 6.508 13.191 -2.241 1.00 56.34 636 ALA A CA 1
ATOM 4860 C C . ALA A 1 636 ? 6.388 14.722 -2.040 1.00 56.34 636 ALA A C 1
ATOM 4862 O O . ALA A 1 636 ? 5.494 15.328 -2.644 1.00 56.34 636 ALA A O 1
ATOM 4863 N N . PRO A 1 637 ? 7.281 15.358 -1.246 1.00 47.12 637 PRO A N 1
ATOM 4864 C CA . PRO A 1 637 ? 7.317 16.813 -1.099 1.00 47.12 637 PRO A CA 1
ATOM 4865 C C . PRO A 1 637 ? 7.581 17.458 -2.463 1.00 47.12 637 PRO A C 1
ATOM 4867 O O . PRO A 1 637 ? 8.462 17.014 -3.199 1.00 47.12 637 PRO A O 1
ATOM 4870 N N . GLY A 1 638 ? 6.775 18.458 -2.825 1.00 39.06 638 GLY A N 1
ATOM 4871 C CA . GLY A 1 638 ? 6.726 18.994 -4.184 1.00 39.06 638 GLY A CA 1
ATOM 4872 C C . GLY A 1 638 ? 8.068 19.533 -4.685 1.00 39.06 638 GLY A C 1
ATOM 4873 O O . GLY A 1 638 ? 8.626 20.466 -4.110 1.00 39.06 638 GLY A O 1
ATOM 4874 N N . GLU A 1 639 ? 8.555 19.000 -5.806 1.00 28.28 639 GLU A N 1
ATOM 4875 C CA . GLU A 1 639 ? 9.395 19.783 -6.711 1.00 28.28 639 GLU A CA 1
ATOM 4876 C C . GLU A 1 639 ? 8.489 20.778 -7.455 1.00 28.28 639 GLU A C 1
ATOM 4878 O O . GLU A 1 639 ? 7.414 20.381 -7.926 1.00 28.28 639 GLU A O 1
ATOM 4883 N N . PRO A 1 640 ? 8.864 22.067 -7.556 1.00 29.95 640 PRO A N 1
ATOM 4884 C CA . PRO A 1 640 ? 8.159 22.990 -8.431 1.00 29.95 640 PRO A CA 1
ATOM 4885 C C . PRO A 1 640 ? 8.277 22.473 -9.866 1.00 29.95 640 PRO A C 1
ATOM 4887 O O . PRO A 1 640 ? 9.363 22.120 -10.320 1.00 29.95 640 PRO A O 1
ATOM 4890 N N . SER A 1 641 ? 7.136 22.401 -10.548 1.00 28.91 641 SER A N 1
ATOM 4891 C CA . SER A 1 641 ? 7.005 21.964 -11.935 1.00 28.91 641 SER A CA 1
ATOM 4892 C C . SER A 1 641 ? 8.077 22.587 -12.832 1.00 28.91 641 SER A C 1
ATOM 4894 O O . SER A 1 641 ? 8.176 23.812 -12.896 1.00 28.91 641 SER A O 1
ATOM 4896 N N . GLU A 1 642 ? 8.835 21.750 -13.543 1.00 27.69 642 GLU A N 1
ATOM 4897 C CA . GLU A 1 642 ? 9.677 22.179 -14.660 1.00 27.69 642 GLU A CA 1
ATOM 4898 C C . GLU A 1 642 ? 8.808 22.901 -15.701 1.00 27.69 642 GLU A C 1
ATOM 4900 O O . GLU A 1 642 ? 7.919 22.309 -16.319 1.00 27.69 642 GLU A O 1
ATOM 4905 N N . GLU A 1 643 ? 9.044 24.199 -15.880 1.00 28.58 643 GLU A N 1
ATOM 4906 C CA . GLU A 1 643 ? 8.518 24.949 -17.018 1.00 28.58 643 GLU A CA 1
ATOM 4907 C C . GLU A 1 643 ? 9.274 24.535 -18.296 1.00 28.58 643 GLU A C 1
ATOM 4909 O O . GLU A 1 643 ? 10.508 24.552 -18.304 1.00 28.58 643 GLU A O 1
ATOM 4914 N N . PRO A 1 644 ? 8.588 24.213 -19.408 1.00 28.73 644 PRO A N 1
ATOM 4915 C CA . PRO A 1 644 ? 9.215 24.182 -20.720 1.00 28.73 644 PRO A CA 1
ATOM 4916 C C . PRO A 1 644 ? 9.292 25.620 -21.247 1.00 28.73 644 PRO A C 1
ATOM 4918 O O . PRO A 1 644 ? 8.269 26.266 -21.470 1.00 28.73 644 PRO A O 1
ATOM 4921 N N . GLY A 1 645 ? 10.517 26.126 -21.377 1.00 26.33 645 GLY A N 1
ATOM 4922 C CA . GLY A 1 645 ? 10.792 27.529 -21.666 1.00 26.33 645 GLY A CA 1
ATOM 4923 C C . GLY A 1 645 ? 10.538 27.987 -23.103 1.00 26.33 645 GLY A C 1
ATOM 4924 O O . GLY A 1 645 ? 10.427 27.187 -24.028 1.00 26.33 645 GLY A O 1
ATOM 4925 N N . ASP A 1 646 ? 10.576 29.312 -23.255 1.00 26.45 646 ASP A N 1
ATOM 4926 C CA . ASP A 1 646 ? 11.053 30.011 -24.449 1.00 26.45 646 ASP A CA 1
ATOM 4927 C C . ASP A 1 646 ? 12.204 30.961 -24.030 1.00 26.45 646 ASP A C 1
ATOM 4929 O O . ASP A 1 646 ? 12.185 31.569 -22.963 1.00 26.45 646 ASP A O 1
ATOM 4933 N N . SER A 1 647 ? 13.245 31.000 -24.864 1.00 27.98 647 SER A N 1
ATOM 4934 C CA . SER A 1 647 ? 14.623 31.534 -24.702 1.00 27.98 647 SER A CA 1
ATOM 4935 C C . SER A 1 647 ? 14.805 33.069 -24.459 1.00 27.98 647 SER A C 1
ATOM 4937 O O . SER A 1 647 ? 13.822 33.801 -24.415 1.00 27.98 647 SER A O 1
ATOM 4939 N N . PRO A 1 648 ? 16.043 33.632 -24.419 1.00 43.38 648 PRO A N 1
ATOM 4940 C CA . PRO A 1 648 ? 17.000 33.643 -23.308 1.00 43.38 648 PRO A CA 1
ATOM 4941 C C . PRO A 1 648 ? 17.368 35.079 -22.846 1.00 43.38 648 PRO A C 1
ATOM 4943 O O . PRO A 1 648 ? 17.716 35.939 -23.654 1.00 43.38 648 PRO A O 1
ATOM 4946 N N . SER A 1 649 ? 17.416 35.336 -21.535 1.00 26.12 649 SER A N 1
ATOM 4947 C CA . SER A 1 649 ? 18.188 36.463 -20.979 1.00 26.12 649 SER A CA 1
ATOM 4948 C C . SER A 1 649 ? 18.519 36.231 -19.502 1.00 26.12 649 SER A C 1
ATOM 4950 O O . SER A 1 649 ? 17.623 36.175 -18.660 1.00 26.12 649 SER A O 1
ATOM 4952 N N . GLU A 1 650 ? 19.806 36.117 -19.176 1.00 27.88 650 GLU A N 1
ATOM 4953 C CA . GLU A 1 650 ? 20.308 36.287 -17.805 1.00 27.88 650 GLU A CA 1
ATOM 4954 C C . GLU A 1 650 ? 20.032 37.723 -17.303 1.00 27.88 650 GLU A C 1
ATOM 4956 O O . GLU A 1 650 ? 20.044 38.647 -18.119 1.00 27.88 650 GLU A O 1
ATOM 4961 N N . PRO A 1 651 ? 19.794 37.952 -15.989 1.00 33.94 651 PRO A N 1
ATOM 4962 C CA . PRO A 1 651 ? 20.437 37.263 -14.870 1.00 33.94 651 PRO A CA 1
ATOM 4963 C C . PRO A 1 651 ? 19.439 36.761 -13.805 1.00 33.94 651 PRO A C 1
ATOM 4965 O O . PRO A 1 651 ? 19.019 37.508 -12.923 1.00 33.94 651 PRO A O 1
ATOM 4968 N N . VAL A 1 652 ? 19.112 35.463 -13.818 1.00 32.38 652 VAL A N 1
ATOM 4969 C CA . VAL A 1 652 ? 18.244 34.823 -12.796 1.00 32.38 652 VAL A CA 1
ATOM 4970 C C . VAL A 1 652 ? 19.047 34.066 -11.719 1.00 32.38 652 VAL A C 1
ATOM 4972 O O . VAL A 1 652 ? 18.498 33.598 -10.722 1.00 32.38 652 VAL A O 1
ATOM 4975 N N . GLN A 1 653 ? 20.382 34.045 -11.798 1.00 31.30 653 GLN A N 1
ATOM 4976 C CA . GLN A 1 653 ? 21.212 33.336 -10.810 1.00 31.30 653 GLN A CA 1
ATOM 4977 C C . GLN A 1 653 ? 21.201 33.936 -9.385 1.00 31.30 653 GLN A C 1
ATOM 4979 O O . GLN A 1 653 ? 21.636 33.273 -8.446 1.00 31.30 653 GLN A O 1
ATOM 4984 N N . ARG A 1 654 ? 20.646 35.139 -9.161 1.00 28.38 654 ARG A N 1
ATOM 4985 C CA . ARG A 1 654 ? 20.468 35.694 -7.799 1.00 28.38 654 ARG A CA 1
ATOM 4986 C C . ARG A 1 654 ? 19.152 35.293 -7.117 1.00 28.38 654 ARG A C 1
ATOM 4988 O O . ARG A 1 654 ? 19.089 35.333 -5.891 1.00 28.38 654 ARG A O 1
ATOM 4995 N N . GLY A 1 655 ? 18.133 34.860 -7.865 1.00 32.00 655 GLY A N 1
ATOM 4996 C CA . GLY A 1 655 ? 16.825 34.482 -7.307 1.00 32.00 655 GLY A CA 1
ATOM 4997 C C . GLY A 1 655 ? 16.801 33.079 -6.696 1.00 32.00 655 GLY A C 1
ATOM 4998 O O . GLY A 1 655 ? 16.200 32.866 -5.646 1.00 32.00 655 GLY A O 1
ATOM 4999 N N . LEU A 1 656 ? 17.529 32.133 -7.298 1.00 35.16 656 LEU A N 1
ATOM 5000 C CA . LEU A 1 656 ? 17.537 30.734 -6.858 1.00 35.16 656 LEU A CA 1
ATOM 5001 C C . LEU A 1 656 ? 18.295 30.536 -5.535 1.00 35.16 656 LEU A C 1
ATOM 5003 O O . LEU A 1 656 ? 17.886 29.733 -4.696 1.00 35.16 656 LEU A O 1
ATOM 5007 N N . LEU A 1 657 ? 19.375 31.299 -5.317 1.00 33.31 657 LEU A N 1
ATOM 5008 C CA . LEU A 1 657 ? 20.119 31.278 -4.055 1.00 33.31 657 LEU A CA 1
ATOM 5009 C C . LEU A 1 657 ? 19.341 31.988 -2.940 1.00 33.31 657 LEU A C 1
ATOM 5011 O O . LEU A 1 657 ? 19.329 31.500 -1.817 1.00 33.31 657 LEU A O 1
ATOM 5015 N N . ALA A 1 658 ? 18.644 33.088 -3.253 1.00 32.03 658 ALA A N 1
ATOM 5016 C CA . ALA A 1 658 ? 17.813 33.823 -2.300 1.00 32.03 658 ALA A CA 1
ATOM 5017 C C . ALA A 1 658 ? 16.559 33.037 -1.882 1.00 32.03 658 ALA A C 1
ATOM 5019 O O . ALA A 1 658 ? 16.201 33.063 -0.711 1.00 32.03 658 ALA A O 1
ATOM 5020 N N . ALA A 1 659 ? 15.937 32.275 -2.789 1.00 36.00 659 ALA A N 1
ATOM 5021 C CA . ALA A 1 659 ? 14.833 31.371 -2.458 1.00 36.00 659 ALA A CA 1
ATOM 5022 C C . ALA A 1 659 ? 15.307 30.158 -1.634 1.00 36.00 659 ALA A C 1
ATOM 5024 O O . ALA A 1 659 ? 14.651 29.778 -0.663 1.00 36.00 659 ALA A O 1
ATOM 5025 N N . ARG A 1 660 ? 16.488 29.601 -1.950 1.00 36.16 660 ARG A N 1
ATOM 5026 C CA . ARG A 1 660 ? 17.124 28.531 -1.157 1.00 36.16 660 ARG A CA 1
ATOM 5027 C C . ARG A 1 660 ? 17.565 29.010 0.231 1.00 36.16 660 ARG A C 1
ATOM 5029 O O . ARG A 1 660 ? 17.369 28.283 1.200 1.00 36.16 660 ARG A O 1
ATOM 5036 N N . LEU A 1 661 ? 18.078 30.236 0.351 1.00 33.12 661 LEU A N 1
ATOM 5037 C CA . LEU A 1 661 ? 18.399 30.874 1.633 1.00 33.12 661 LEU A CA 1
ATOM 5038 C C . LEU A 1 661 ? 17.139 31.269 2.406 1.00 33.12 661 LEU A C 1
ATOM 5040 O O . LEU A 1 661 ? 17.101 31.047 3.604 1.00 33.12 661 LEU A O 1
ATOM 5044 N N . ALA A 1 662 ? 16.080 31.762 1.762 1.00 34.44 662 ALA A N 1
ATOM 5045 C CA . ALA A 1 662 ? 14.816 32.088 2.430 1.00 34.44 662 ALA A CA 1
ATOM 5046 C C . ALA A 1 662 ? 14.042 30.838 2.890 1.00 34.44 662 ALA A C 1
ATOM 5048 O O . ALA A 1 662 ? 13.299 30.905 3.867 1.00 34.44 662 ALA A O 1
ATOM 5049 N N . GLY A 1 663 ? 14.212 29.700 2.207 1.00 36.41 663 GLY A N 1
ATOM 5050 C CA . GLY A 1 663 ? 13.714 28.395 2.649 1.00 36.41 663 GLY A CA 1
ATOM 5051 C C . GLY A 1 663 ? 14.559 27.773 3.767 1.00 36.41 663 GLY A C 1
ATOM 5052 O O . GLY A 1 663 ? 14.013 27.107 4.642 1.00 36.41 663 GLY A O 1
ATOM 5053 N N . ALA A 1 664 ? 15.872 28.021 3.779 1.00 35.81 664 ALA A N 1
ATOM 5054 C CA . ALA A 1 664 ? 16.766 27.592 4.856 1.00 35.81 664 ALA A CA 1
ATOM 5055 C C . ALA A 1 664 ? 16.629 28.463 6.120 1.00 35.81 664 ALA A C 1
ATOM 5057 O O . ALA A 1 664 ? 16.618 27.927 7.221 1.00 35.81 664 ALA A O 1
ATOM 5058 N N . LEU A 1 665 ? 16.438 29.777 5.968 1.00 32.00 665 LEU A N 1
ATOM 5059 C CA . LEU A 1 665 ? 16.265 30.733 7.068 1.00 32.00 665 LEU A CA 1
ATOM 5060 C C . LEU A 1 665 ? 14.876 30.634 7.719 1.00 32.00 665 LEU A C 1
ATOM 5062 O O . LEU A 1 665 ? 14.756 30.844 8.918 1.00 32.00 665 LEU A O 1
ATOM 5066 N N . ARG A 1 666 ? 13.834 30.217 6.983 1.00 35.84 666 ARG A N 1
ATOM 5067 C CA . ARG A 1 666 ? 12.520 29.896 7.579 1.00 35.84 666 ARG A CA 1
ATOM 5068 C C . ARG A 1 666 ? 12.502 28.599 8.392 1.00 35.84 666 ARG A C 1
ATOM 5070 O O . ARG A 1 666 ? 11.566 28.390 9.150 1.00 35.84 666 ARG A O 1
ATOM 5077 N N . ARG A 1 667 ? 13.516 27.734 8.258 1.00 39.81 667 ARG A N 1
ATOM 5078 C CA . ARG A 1 667 ? 13.654 26.517 9.079 1.00 39.81 667 ARG A CA 1
ATOM 5079 C C . ARG A 1 667 ? 14.336 26.765 10.429 1.00 39.81 667 ARG A C 1
ATOM 5081 O O . ARG A 1 667 ? 14.347 25.853 11.248 1.00 39.81 667 ARG A O 1
ATOM 5088 N N . GLU A 1 668 ? 14.876 27.961 10.677 1.00 34.03 668 GLU A N 1
ATOM 5089 C CA . GLU A 1 668 ? 15.459 28.321 11.981 1.00 34.03 668 GLU A CA 1
ATOM 5090 C C . GLU A 1 668 ? 14.471 29.019 12.934 1.00 34.03 668 GLU A C 1
ATOM 5092 O O . GLU A 1 668 ? 14.752 29.124 14.125 1.00 34.03 668 GLU A O 1
ATOM 5097 N N . GLU A 1 669 ? 13.275 29.400 12.476 1.00 33.81 669 GLU A N 1
ATOM 5098 C CA . GLU A 1 669 ? 12.249 30.038 13.312 1.00 33.81 669 GLU A CA 1
ATOM 5099 C C . GLU A 1 669 ? 10.938 29.241 13.281 1.00 33.81 669 GLU A C 1
ATOM 5101 O O . GLU A 1 669 ? 9.980 29.599 12.604 1.00 33.81 669 GLU A O 1
ATOM 5106 N N . GLY A 1 670 ? 10.895 28.129 14.016 1.00 30.91 670 GLY A N 1
ATOM 5107 C CA . GLY A 1 670 ? 9.657 27.378 14.227 1.00 30.91 670 GLY A CA 1
ATOM 5108 C C . GLY A 1 670 ? 9.890 25.885 14.381 1.00 30.91 670 GLY A C 1
ATOM 5109 O O . GLY A 1 670 ? 9.773 25.120 13.429 1.00 30.91 670 GLY A O 1
ATOM 5110 N N . ALA A 1 671 ? 10.205 25.455 15.600 1.00 36.22 671 ALA A N 1
ATOM 5111 C CA . ALA A 1 671 ? 10.108 24.055 15.982 1.00 36.22 671 ALA A CA 1
ATOM 5112 C C . ALA A 1 671 ? 8.622 23.655 16.075 1.00 36.22 671 ALA A C 1
ATOM 5114 O O . ALA A 1 671 ? 8.049 23.652 17.159 1.00 36.22 671 ALA A O 1
ATOM 5115 N N . GLU A 1 672 ? 7.998 23.319 14.947 1.00 33.22 672 GLU A N 1
ATOM 5116 C CA . GLU A 1 672 ? 6.767 22.525 14.927 1.00 33.22 672 GLU A CA 1
ATOM 5117 C C . GLU A 1 672 ? 7.072 21.130 14.379 1.00 33.22 672 GLU A C 1
ATOM 5119 O O . GLU A 1 672 ? 7.788 20.958 13.392 1.00 33.22 672 GLU A O 1
ATOM 5124 N N . ALA A 1 673 ? 6.583 20.120 15.097 1.00 35.50 673 ALA A N 1
ATOM 5125 C CA . ALA A 1 673 ? 6.852 18.707 14.879 1.00 35.50 673 ALA A CA 1
ATOM 5126 C C . ALA A 1 673 ? 6.659 18.294 13.408 1.00 35.50 673 ALA A C 1
ATOM 5128 O O . ALA A 1 673 ? 5.606 18.532 12.817 1.00 35.50 673 ALA A O 1
ATOM 5129 N N . SER A 1 674 ? 7.662 17.629 12.826 1.00 38.41 674 SER A N 1
ATOM 5130 C CA . SER A 1 674 ? 7.579 17.056 11.482 1.00 38.41 674 SER A CA 1
ATOM 5131 C C . SER A 1 674 ? 6.397 16.082 11.400 1.00 38.41 674 SER A C 1
ATOM 5133 O O . SER A 1 674 ? 6.449 15.004 12.001 1.00 38.41 674 SER A O 1
ATOM 5135 N N . ARG A 1 675 ? 5.328 16.453 10.681 1.00 49.72 675 ARG A N 1
ATOM 5136 C CA . ARG A 1 675 ? 4.214 15.542 10.375 1.00 49.72 675 ARG A CA 1
ATOM 5137 C C . ARG A 1 675 ? 4.753 14.331 9.587 1.00 49.72 675 ARG A C 1
ATOM 5139 O O . ARG A 1 675 ? 5.628 14.523 8.740 1.00 49.72 675 ARG A O 1
ATOM 5146 N N . PRO A 1 676 ? 4.280 13.102 9.861 1.00 51.31 676 PRO A N 1
ATOM 5147 C CA . PRO A 1 676 ? 4.683 11.917 9.104 1.00 51.31 676 PRO A CA 1
ATOM 5148 C C . PRO A 1 676 ? 4.321 12.065 7.614 1.00 51.31 676 PRO A C 1
ATOM 5150 O O . PRO A 1 676 ? 3.375 12.792 7.292 1.00 51.31 676 PRO A O 1
ATOM 5153 N N . PRO A 1 677 ? 5.058 11.406 6.697 1.00 62.25 677 PRO A N 1
ATOM 5154 C CA . PRO A 1 677 ? 4.712 11.407 5.280 1.00 62.25 677 PRO A CA 1
ATOM 5155 C C . PRO A 1 677 ? 3.313 10.807 5.105 1.00 62.25 677 PRO A C 1
ATOM 5157 O O . PRO A 1 677 ? 3.061 9.703 5.577 1.00 62.25 677 PRO A O 1
ATOM 5160 N N . ARG A 1 678 ? 2.410 11.555 4.463 1.00 74.06 678 ARG A N 1
ATOM 5161 C CA . ARG A 1 678 ? 1.021 11.140 4.231 1.00 74.06 678 ARG A CA 1
ATOM 5162 C C . ARG A 1 678 ? 0.856 10.537 2.844 1.00 74.06 678 ARG A C 1
ATOM 5164 O O . ARG A 1 678 ? 1.417 11.053 1.872 1.00 74.06 678 ARG A O 1
ATOM 5171 N N . GLY A 1 679 ? 0.071 9.475 2.754 1.00 83.75 679 GLY A N 1
ATOM 5172 C CA . GLY A 1 679 ? -0.357 8.882 1.500 1.00 83.75 679 GLY A CA 1
ATOM 5173 C C . GLY A 1 679 ? -1.667 9.453 0.957 1.00 83.75 679 GLY A C 1
ATOM 5174 O O . GLY A 1 679 ? -2.323 10.309 1.558 1.00 83.75 679 GLY A O 1
ATOM 5175 N N . PHE A 1 680 ? -2.029 8.992 -0.238 1.00 85.06 680 PHE A N 1
ATOM 5176 C CA . PHE A 1 680 ? -3.259 9.374 -0.935 1.00 85.06 680 PHE A CA 1
ATOM 5177 C C . PHE A 1 680 ? -4.532 9.048 -0.148 1.00 85.06 680 PHE A C 1
ATOM 5179 O O . PHE A 1 680 ? -5.459 9.862 -0.112 1.00 85.06 680 PHE A O 1
ATOM 5186 N N . LEU A 1 681 ? -4.580 7.862 0.465 1.00 88.38 681 LEU A N 1
ATOM 5187 C CA . LEU A 1 681 ? -5.732 7.417 1.241 1.00 88.38 681 LEU A CA 1
ATOM 5188 C C . LEU A 1 681 ? -5.826 8.179 2.557 1.00 88.38 681 LEU A C 1
ATOM 5190 O O . LEU A 1 681 ? -6.927 8.583 2.922 1.00 88.38 681 LEU A O 1
ATOM 5194 N N . ASP A 1 682 ? -4.685 8.444 3.203 1.00 87.44 682 ASP A N 1
ATOM 5195 C CA . ASP A 1 682 ? -4.624 9.198 4.459 1.00 87.44 682 ASP A CA 1
ATOM 5196 C C . ASP A 1 682 ? -5.323 10.547 4.307 1.00 87.44 682 ASP A C 1
ATOM 5198 O O . ASP A 1 682 ? -6.243 10.862 5.048 1.00 87.44 682 ASP A O 1
ATOM 5202 N N . ILE A 1 683 ? -4.972 11.315 3.272 1.00 85.69 683 ILE A N 1
ATOM 5203 C CA . ILE A 1 683 ? -5.540 12.653 3.060 1.00 85.69 683 ILE A CA 1
ATOM 5204 C C . ILE A 1 683 ? -7.045 12.609 2.829 1.00 85.69 683 ILE A C 1
ATOM 5206 O O . ILE A 1 683 ? -7.768 13.469 3.334 1.00 85.69 683 ILE A O 1
ATOM 5210 N N . TRP A 1 684 ? -7.523 11.632 2.058 1.00 88.94 684 TRP A N 1
ATOM 5211 C CA . TRP A 1 684 ? -8.958 11.469 1.867 1.00 88.94 684 TRP A CA 1
ATOM 5212 C C . TRP A 1 684 ? -9.632 11.112 3.195 1.00 88.94 684 TRP A C 1
ATOM 5214 O O . TRP A 1 684 ? -10.567 11.804 3.607 1.00 88.94 684 TRP A O 1
ATOM 5224 N N . ALA A 1 685 ? -9.131 10.095 3.894 1.00 90.62 685 ALA A N 1
ATOM 5225 C CA . ALA A 1 685 ? -9.665 9.682 5.181 1.00 90.62 685 ALA A CA 1
ATOM 5226 C C . ALA A 1 685 ? -9.659 10.836 6.194 1.00 90.62 685 ALA A C 1
ATOM 5228 O O . ALA A 1 685 ? -10.648 11.052 6.880 1.00 90.62 685 ALA A O 1
ATOM 5229 N N . ASP A 1 686 ? -8.607 11.646 6.238 1.00 87.94 686 ASP A N 1
ATOM 5230 C CA . ASP A 1 686 ? -8.494 12.790 7.136 1.00 87.94 686 ASP A CA 1
ATOM 5231 C C . ASP A 1 686 ? -9.543 13.867 6.856 1.00 87.94 686 ASP A C 1
ATOM 5233 O O . ASP A 1 686 ? -10.193 14.352 7.783 1.00 87.94 686 ASP A O 1
ATOM 5237 N N . VAL A 1 687 ? -9.743 14.222 5.583 1.00 86.75 687 VAL A N 1
ATOM 5238 C CA . VAL A 1 687 ? -10.739 15.226 5.178 1.00 86.75 687 VAL A CA 1
ATOM 5239 C C . VAL A 1 687 ? -12.153 14.745 5.505 1.00 86.75 687 VAL A C 1
ATOM 5241 O O . VAL A 1 687 ? -12.962 15.507 6.041 1.00 86.75 687 VAL A O 1
ATOM 5244 N N . ASP A 1 688 ? -12.454 13.476 5.229 1.00 89.25 688 ASP A N 1
ATOM 5245 C CA . ASP A 1 688 ? -13.769 12.907 5.514 1.00 89.25 688 ASP A CA 1
ATOM 5246 C C . ASP A 1 688 ? -13.991 12.700 7.021 1.00 89.25 688 ASP A C 1
ATOM 5248 O O . ASP A 1 688 ? -15.075 13.007 7.524 1.00 89.25 688 ASP A O 1
ATOM 5252 N N . ALA A 1 689 ? -12.969 12.274 7.768 1.00 90.94 689 ALA A N 1
ATOM 5253 C CA . ALA A 1 689 ? -13.013 12.152 9.223 1.00 90.94 689 ALA A CA 1
ATOM 5254 C C . ALA A 1 689 ? -13.229 13.513 9.891 1.00 90.94 689 ALA A C 1
ATOM 5256 O O . ALA A 1 689 ? -14.034 13.632 10.815 1.00 90.94 689 ALA A O 1
ATOM 5257 N N . GLU A 1 690 ? -12.548 14.559 9.422 1.00 88.50 690 GLU A N 1
ATOM 5258 C CA . GLU A 1 690 ? -12.735 15.926 9.904 1.00 88.50 690 GLU A CA 1
ATOM 5259 C C . GLU A 1 690 ? -14.138 16.450 9.582 1.00 88.50 690 GLU A C 1
ATOM 5261 O O . GLU A 1 690 ? -14.782 17.045 10.449 1.00 88.50 690 GLU A O 1
ATOM 5266 N N . PHE A 1 691 ? -14.656 16.180 8.379 1.00 87.56 691 PHE A N 1
ATOM 5267 C CA . PHE A 1 691 ? -16.021 16.545 8.005 1.00 87.56 691 PHE A CA 1
ATOM 5268 C C . PHE A 1 691 ? -17.059 15.865 8.909 1.00 87.56 691 PHE A C 1
ATOM 5270 O O . PHE A 1 691 ? -17.936 16.545 9.453 1.00 87.56 691 PHE A O 1
ATOM 5277 N N . VAL A 1 692 ? -16.951 14.546 9.109 1.00 90.00 692 VAL A N 1
ATOM 5278 C CA . VAL A 1 692 ? -17.839 13.778 9.999 1.00 90.00 692 VAL A CA 1
ATOM 5279 C C . VAL A 1 692 ? -17.748 14.317 11.425 1.00 90.00 692 VAL A C 1
ATOM 5281 O O . VAL A 1 692 ? -18.772 14.675 12.010 1.00 90.00 692 VAL A O 1
ATOM 5284 N N . ARG A 1 693 ? -16.531 14.478 11.956 1.00 89.25 693 ARG A N 1
ATOM 5285 C CA . ARG A 1 693 ? -16.287 14.999 13.307 1.00 89.25 693 ARG A CA 1
ATOM 5286 C C . ARG A 1 693 ? -16.850 16.403 13.489 1.00 89.25 693 ARG A C 1
ATOM 5288 O O . ARG A 1 693 ? -17.472 16.679 14.504 1.00 89.25 693 ARG A O 1
ATOM 5295 N N . SER A 1 694 ? -16.675 17.291 12.512 1.00 86.50 694 SER A N 1
ATOM 5296 C CA . SER A 1 694 ? -17.200 18.661 12.550 1.00 86.50 694 SER A CA 1
ATOM 5297 C C . SER A 1 694 ? -18.731 18.681 12.582 1.00 86.50 694 SER A C 1
ATOM 5299 O O . SER A 1 694 ? -19.327 19.393 13.394 1.00 86.50 694 SER A O 1
ATOM 5301 N N . LYS A 1 695 ? -19.390 17.848 11.763 1.00 85.69 695 LYS A N 1
ATOM 5302 C CA . LYS A 1 695 ? -20.857 17.730 11.754 1.00 85.69 695 LYS A CA 1
ATOM 5303 C C . LYS A 1 695 ? -21.409 17.136 13.046 1.00 85.69 695 LYS A C 1
ATOM 5305 O O . LYS A 1 695 ? -22.393 17.664 13.563 1.00 85.69 695 LYS A O 1
ATOM 5310 N N . LEU A 1 696 ? -20.765 16.103 13.585 1.00 87.00 696 LEU A N 1
ATOM 5311 C CA . LEU A 1 696 ? -21.133 15.523 14.876 1.00 87.00 696 LEU A CA 1
ATOM 5312 C C . LEU A 1 696 ? -20.898 16.522 16.014 1.00 87.00 696 LEU A C 1
ATOM 5314 O O . LEU A 1 696 ? -21.808 16.766 16.797 1.00 87.00 696 LEU A O 1
ATOM 5318 N N . SER A 1 697 ? -19.738 17.183 16.063 1.00 83.69 697 SER A N 1
ATOM 5319 C CA . SER A 1 697 ? -19.431 18.220 17.058 1.00 83.69 697 SER A CA 1
ATOM 5320 C C . SER A 1 697 ? -20.450 19.353 17.049 1.00 83.69 697 SER A C 1
ATOM 5322 O O . SER A 1 697 ? -20.924 19.733 18.111 1.00 83.69 697 SER A O 1
ATOM 5324 N N . ALA A 1 698 ? -20.822 19.877 15.877 1.00 79.31 698 ALA A N 1
ATOM 5325 C CA . ALA A 1 698 ? -21.833 20.930 15.776 1.00 79.31 698 ALA A CA 1
ATOM 5326 C C . ALA A 1 698 ? -23.192 20.469 16.328 1.00 79.31 698 ALA A C 1
ATOM 5328 O O . ALA A 1 698 ? -23.862 21.218 17.032 1.00 79.31 698 ALA A O 1
ATOM 5329 N N . SER A 1 699 ? -23.567 19.215 16.061 1.00 74.56 699 SER A N 1
ATOM 5330 C CA . SER A 1 699 ? -24.793 18.623 16.595 1.00 74.56 699 SER A CA 1
ATOM 5331 C C . SER A 1 699 ? -24.736 18.355 18.104 1.00 74.56 699 SER A C 1
ATOM 5333 O O . SER A 1 699 ? -25.777 18.362 18.754 1.00 74.56 699 SER A O 1
ATOM 5335 N N . LEU A 1 700 ? -23.549 18.088 18.655 1.00 73.75 700 LEU A N 1
ATOM 5336 C CA . LEU A 1 700 ? -23.342 17.760 20.069 1.00 73.75 700 LEU A CA 1
ATOM 5337 C C . LEU A 1 700 ? -23.083 19.008 20.942 1.00 73.75 700 LEU A C 1
ATOM 5339 O O . LEU A 1 700 ? -23.380 18.983 22.132 1.00 73.75 700 LEU A O 1
ATOM 5343 N N . ALA A 1 701 ? -22.546 20.097 20.377 1.00 60.44 701 ALA A N 1
ATOM 5344 C CA . ALA A 1 701 ? -22.110 21.293 21.111 1.00 60.44 701 ALA A CA 1
ATOM 5345 C C . ALA A 1 701 ? -23.207 22.351 21.353 1.00 60.44 701 ALA A C 1
ATOM 5347 O O . ALA A 1 701 ? -23.069 23.155 22.270 1.00 60.44 701 ALA A O 1
ATOM 5348 N N . GLU A 1 702 ? -24.300 22.373 20.580 1.00 51.00 702 GLU A N 1
ATOM 5349 C CA . GLU A 1 702 ? -25.375 23.379 20.736 1.00 51.00 702 GLU A CA 1
ATOM 5350 C C . GLU A 1 702 ? -26.362 23.099 21.899 1.00 51.00 702 GLU A C 1
ATOM 5352 O O . GLU A 1 702 ? -27.321 23.847 22.084 1.00 51.00 702 GLU A O 1
ATOM 5357 N N . SER A 1 703 ? -26.143 22.073 22.732 1.00 46.09 703 SER A N 1
ATOM 5358 C CA . SER A 1 703 ? -27.043 21.729 23.852 1.00 46.09 703 SER A CA 1
ATOM 5359 C C . SER A 1 703 ? -26.574 22.340 25.180 1.00 46.09 703 SER A C 1
ATOM 5361 O O . SER A 1 703 ? -26.024 21.653 26.035 1.00 46.09 703 SER A O 1
ATOM 5363 N N . GLY A 1 704 ? -26.777 23.651 25.337 1.00 41.91 704 GLY A N 1
ATOM 5364 C CA . GLY A 1 704 ? -26.486 24.400 26.571 1.00 41.91 704 GLY A CA 1
ATOM 5365 C C . GLY A 1 704 ? -27.543 24.290 27.681 1.00 41.91 704 GLY A C 1
ATOM 5366 O O . GLY A 1 704 ? -27.316 24.817 28.758 1.00 41.91 704 GLY A O 1
ATOM 5367 N N . ASP A 1 705 ? -28.677 23.635 27.434 1.00 42.69 705 ASP A N 1
ATOM 5368 C CA . ASP A 1 705 ? -29.679 23.259 28.441 1.00 42.69 705 ASP A CA 1
ATOM 5369 C C . ASP A 1 705 ? -30.659 22.294 27.754 1.00 42.69 705 ASP A C 1
ATOM 5371 O O . ASP A 1 705 ? -31.396 22.697 26.854 1.00 42.69 705 ASP A O 1
ATO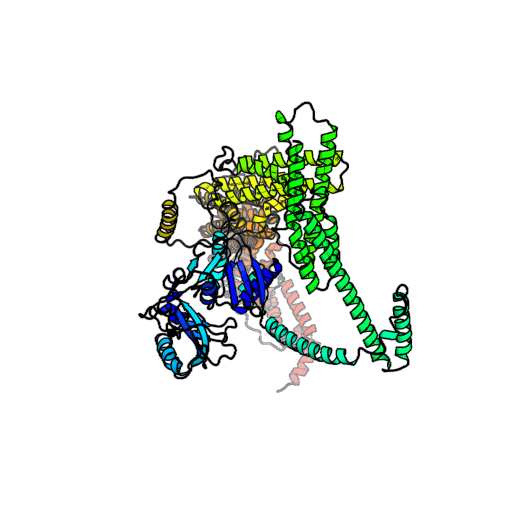M 5375 N N . ALA A 1 706 ? -30.632 21.017 28.142 1.00 44.12 706 ALA A N 1
ATOM 5376 C CA . ALA A 1 706 ? -31.341 19.895 27.516 1.00 44.12 706 ALA A CA 1
ATOM 5377 C C . ALA A 1 706 ? -30.975 19.614 26.038 1.00 44.12 706 ALA A C 1
ATOM 5379 O O . ALA A 1 706 ? -31.174 20.418 25.131 1.00 44.12 706 ALA A O 1
ATOM 5380 N N . TRP A 1 707 ? -30.458 18.405 25.825 1.00 50.22 707 TRP A N 1
ATOM 5381 C CA . TRP A 1 707 ? -30.239 17.711 24.552 1.00 50.22 707 TRP A CA 1
ATOM 5382 C C . TRP A 1 707 ? -31.284 18.096 23.481 1.00 50.22 707 TRP A C 1
ATOM 5384 O O . TRP A 1 707 ? -32.432 17.683 23.581 1.00 50.22 707 TRP A O 1
ATOM 5394 N N . ARG A 1 708 ? -30.930 18.893 22.463 1.00 45.19 708 ARG A N 1
ATOM 5395 C CA . ARG A 1 708 ? -31.816 19.154 21.308 1.00 45.19 708 ARG A CA 1
ATOM 5396 C C . ARG A 1 708 ? -31.041 19.062 20.003 1.00 45.19 708 ARG A C 1
ATOM 5398 O O . ARG A 1 708 ? -30.275 19.957 19.657 1.00 45.19 708 ARG A O 1
ATOM 5405 N N . VAL A 1 709 ? -31.288 17.998 19.243 1.00 44.56 709 VAL A N 1
ATOM 5406 C CA . VAL A 1 709 ? -30.677 17.773 17.927 1.00 44.56 709 VAL A CA 1
ATOM 5407 C C . VAL A 1 709 ? -31.626 18.258 16.826 1.00 44.56 709 VAL A C 1
ATOM 5409 O O . VAL A 1 709 ? -32.789 17.860 16.772 1.00 44.56 709 VAL A O 1
ATOM 5412 N N . LYS A 1 710 ? -31.144 19.114 15.915 1.00 35.72 710 LYS A N 1
ATOM 5413 C CA . LYS A 1 710 ? -31.898 19.508 14.711 1.00 35.72 710 LYS A CA 1
ATOM 5414 C C . LYS A 1 710 ? -31.716 18.469 13.594 1.00 35.72 710 LYS A C 1
ATOM 5416 O O . LYS A 1 710 ? -30.577 18.196 13.224 1.00 35.72 710 LYS A O 1
ATOM 5421 N N . PRO A 1 711 ? -32.795 17.964 12.968 1.00 36.47 711 PRO A N 1
ATOM 5422 C CA . PRO A 1 711 ? -32.676 17.096 11.801 1.00 36.47 711 PRO A CA 1
ATOM 5423 C C . PRO A 1 711 ? -32.200 17.871 10.560 1.00 36.47 711 PRO A C 1
ATOM 5425 O O . PRO A 1 711 ? -32.727 18.934 10.214 1.00 36.47 711 PRO A O 1
ATOM 5428 N N . LEU A 1 712 ? -31.231 17.303 9.841 1.00 35.03 712 LEU A N 1
ATOM 5429 C CA . LEU A 1 712 ? -30.765 17.771 8.535 1.00 35.03 712 LEU A CA 1
ATOM 5430 C C . LEU A 1 712 ? -31.643 17.159 7.427 1.00 35.03 712 LEU A C 1
ATOM 5432 O O . LEU A 1 712 ? -31.244 16.206 6.777 1.00 35.03 712 LEU A O 1
ATOM 5436 N N . ARG A 1 713 ? -32.811 17.781 7.189 1.00 33.78 713 ARG A N 1
ATOM 5437 C CA . ARG A 1 713 ? -33.849 17.525 6.151 1.00 33.78 713 ARG A CA 1
ATOM 5438 C C . ARG A 1 713 ? -35.135 16.901 6.700 1.00 33.78 713 ARG A C 1
ATOM 5440 O O . ARG A 1 713 ? -35.176 15.761 7.138 1.00 33.78 713 ARG A O 1
ATOM 5447 N N . GLN A 1 714 ? -36.234 17.641 6.550 1.00 32.25 714 GLN A N 1
ATOM 5448 C CA . GLN A 1 714 ? -37.574 17.063 6.515 1.00 32.25 714 GLN A CA 1
ATOM 5449 C C . GLN A 1 714 ? -37.687 16.227 5.236 1.00 32.25 714 GLN A C 1
ATOM 5451 O O . GLN A 1 714 ? -37.768 16.779 4.136 1.00 32.25 714 GLN A O 1
ATOM 5456 N N . SER A 1 715 ? -37.659 14.903 5.368 1.00 30.16 715 SER A N 1
ATOM 5457 C CA . SER A 1 715 ? -38.107 14.022 4.293 1.00 30.16 715 SER A CA 1
ATOM 5458 C C . SER A 1 715 ? -39.577 14.336 3.999 1.00 30.16 715 SER A C 1
ATOM 5460 O O . SER A 1 715 ? -40.422 14.303 4.897 1.00 30.16 715 SER A O 1
ATOM 5462 N N . ARG A 1 716 ? -39.877 14.693 2.744 1.00 29.09 716 ARG A N 1
ATOM 5463 C CA . ARG A 1 716 ? -41.239 14.685 2.206 1.00 29.09 716 ARG A CA 1
ATOM 5464 C C . ARG A 1 716 ? -41.727 13.238 2.267 1.00 29.09 716 ARG A C 1
ATOM 5466 O O . ARG A 1 716 ? -41.374 12.437 1.410 1.00 29.09 716 ARG A O 1
ATOM 5473 N N . ALA A 1 717 ? -42.510 12.922 3.290 1.00 31.84 717 ALA A N 1
ATOM 5474 C CA . ALA A 1 717 ? -43.286 11.698 3.332 1.00 31.84 717 ALA A CA 1
ATOM 5475 C C . ALA A 1 717 ? -44.386 11.788 2.264 1.00 31.84 717 ALA A C 1
ATOM 5477 O O . ALA A 1 717 ? -45.323 12.575 2.404 1.00 31.84 717 ALA A O 1
ATOM 5478 N N . ASP A 1 718 ? -44.244 10.998 1.202 1.00 29.34 718 ASP A N 1
ATOM 5479 C CA . ASP A 1 718 ? -45.389 10.555 0.416 1.00 29.34 718 ASP A CA 1
ATOM 5480 C C . ASP A 1 718 ? -46.199 9.535 1.231 1.00 29.34 718 ASP A C 1
ATOM 5482 O O . ASP A 1 718 ? -45.668 8.802 2.067 1.00 29.34 718 ASP A O 1
ATOM 5486 N N . GLY A 1 719 ? -47.511 9.578 1.009 1.00 34.19 719 GLY A N 1
ATOM 5487 C CA . GLY A 1 719 ? -48.593 9.010 1.810 1.00 34.19 719 GLY A CA 1
ATOM 5488 C C . GLY A 1 719 ? -48.432 7.578 2.325 1.00 34.19 719 GLY A C 1
ATOM 5489 O O . GLY A 1 719 ? -48.176 6.641 1.576 1.00 34.19 719 GLY A O 1
ATOM 5490 N N . GLY A 1 720 ? -48.745 7.418 3.610 1.00 26.17 720 GLY A N 1
ATOM 5491 C CA . GLY A 1 720 ? -49.001 6.142 4.269 1.00 26.17 720 GLY A CA 1
ATOM 5492 C C . GLY A 1 720 ? -49.669 6.389 5.619 1.00 26.17 720 GLY A C 1
ATOM 5493 O O . GLY A 1 720 ? -48.995 6.533 6.635 1.00 26.17 720 GLY A O 1
ATOM 5494 N N . GLU A 1 721 ? -50.995 6.525 5.620 1.00 32.88 721 GLU A N 1
ATOM 5495 C CA . GLU A 1 721 ? -51.807 6.649 6.832 1.00 32.88 721 GLU A CA 1
ATOM 5496 C C . GLU A 1 721 ? -51.723 5.367 7.672 1.00 32.88 721 GLU A C 1
ATOM 5498 O O . GLU A 1 721 ? -52.090 4.285 7.219 1.00 32.88 721 GLU A O 1
ATOM 5503 N N . GLY A 1 722 ? -51.277 5.496 8.923 1.00 26.11 722 GLY A N 1
ATOM 5504 C CA . GLY A 1 722 ? -51.320 4.409 9.894 1.00 26.11 722 GLY A CA 1
ATOM 5505 C C . GLY A 1 722 ? -50.643 4.761 11.216 1.00 26.11 722 GLY A C 1
ATOM 5506 O O . GLY A 1 722 ? -49.425 4.822 11.292 1.00 26.11 722 GLY A O 1
ATOM 5507 N N . ALA A 1 723 ? -51.460 4.933 12.257 1.00 26.55 723 ALA A N 1
ATOM 5508 C CA . ALA A 1 723 ? -51.106 4.988 13.680 1.00 26.55 723 ALA A CA 1
ATOM 5509 C C . ALA A 1 723 ? -50.389 6.255 14.195 1.00 26.55 723 ALA A C 1
ATOM 5511 O O . ALA A 1 723 ? -49.170 6.351 14.306 1.00 26.55 723 ALA A O 1
ATOM 5512 N N . GLY A 1 724 ? -51.202 7.216 14.641 1.00 34.50 724 GLY A N 1
ATOM 5513 C CA . GLY A 1 724 ? -50.776 8.228 15.600 1.00 34.50 724 GLY A CA 1
ATOM 5514 C C . GLY A 1 724 ? -50.764 7.687 17.033 1.00 34.50 724 GLY A C 1
ATOM 5515 O O . GLY A 1 724 ? -51.748 7.095 17.470 1.00 34.50 724 GLY A O 1
ATOM 5516 N N . ARG A 1 725 ? -49.672 7.956 17.763 1.00 30.34 725 ARG A N 1
ATOM 5517 C CA . ARG A 1 725 ? -49.606 8.307 19.200 1.00 30.34 725 ARG A CA 1
ATOM 5518 C C . ARG A 1 725 ? -48.145 8.647 19.571 1.00 30.34 725 ARG A C 1
ATOM 5520 O O . ARG A 1 725 ? -47.238 7.951 19.148 1.00 30.34 725 ARG A O 1
ATOM 5527 N N . ALA A 1 726 ? -47.958 9.724 20.346 1.00 31.25 726 ALA A N 1
ATOM 5528 C CA . ALA A 1 726 ? -46.713 10.160 21.016 1.00 31.25 726 ALA A CA 1
ATOM 5529 C C . ALA A 1 726 ? -45.522 10.634 20.137 1.00 31.25 726 ALA A C 1
ATOM 5531 O O . ALA A 1 726 ? -44.464 10.022 20.120 1.00 31.25 726 ALA A O 1
ATOM 5532 N N . ARG A 1 727 ? -45.645 11.780 19.445 1.00 35.72 727 ARG A N 1
ATOM 5533 C CA . ARG A 1 727 ? -44.644 12.269 18.461 1.00 35.72 727 ARG A CA 1
ATOM 5534 C C . ARG A 1 727 ? -43.781 13.480 18.878 1.00 35.72 727 ARG A C 1
ATOM 5536 O O . ARG A 1 727 ? -43.328 14.224 18.019 1.00 35.72 727 ARG A O 1
ATOM 5543 N N . GLY A 1 728 ? -43.562 13.694 20.178 1.00 40.66 728 GLY A N 1
ATOM 5544 C CA . GLY A 1 728 ? -42.673 14.761 20.681 1.00 40.66 728 GLY A CA 1
ATOM 5545 C C . GLY A 1 728 ? -41.277 14.271 21.085 1.00 40.66 728 GLY A C 1
ATOM 5546 O O . GLY A 1 728 ? -40.284 14.856 20.675 1.00 40.66 728 GLY A O 1
ATOM 5547 N N . ASP A 1 729 ? -41.212 13.166 21.839 1.00 42.88 729 ASP A N 1
ATOM 5548 C CA . ASP A 1 729 ? -39.991 12.678 22.512 1.00 42.88 729 ASP A CA 1
ATOM 5549 C C . ASP A 1 729 ? -39.099 11.775 21.636 1.00 42.88 729 ASP A C 1
ATOM 5551 O O . ASP A 1 729 ? -37.885 11.727 21.802 1.00 42.88 729 ASP A O 1
ATOM 5555 N N . GLN A 1 730 ? -39.685 11.089 20.649 1.00 51.12 730 GLN A N 1
ATOM 5556 C CA . GLN A 1 730 ? -38.956 10.222 19.708 1.00 51.12 730 GLN A CA 1
ATOM 5557 C C . GLN A 1 730 ? -38.147 11.008 18.663 1.00 51.12 730 GLN A C 1
ATOM 5559 O O . GLN A 1 730 ? -37.313 10.434 17.967 1.00 51.12 730 GLN A O 1
ATOM 5564 N N . SER A 1 731 ? -38.389 12.318 18.532 1.00 57.53 731 SER A N 1
ATOM 5565 C CA . SER A 1 731 ? -37.781 13.141 17.483 1.00 57.53 731 SER A CA 1
ATOM 5566 C C . SER A 1 731 ? -36.276 13.340 17.670 1.00 57.53 731 SER A C 1
ATOM 5568 O O . SER A 1 731 ? -35.577 13.519 16.679 1.00 57.53 731 SER A O 1
ATOM 5570 N N . GLU A 1 732 ? -35.780 13.346 18.908 1.00 61.41 73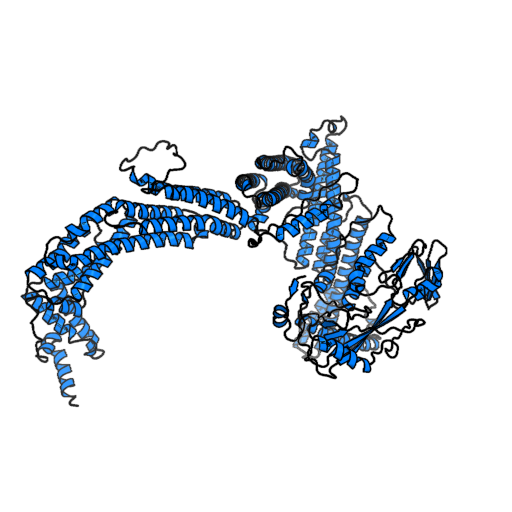2 GLU A N 1
ATOM 5571 C CA . GLU A 1 732 ? -34.376 13.661 19.218 1.00 61.41 732 GLU A CA 1
ATOM 5572 C C . GLU A 1 732 ? -33.492 12.410 19.229 1.00 61.41 732 GLU A C 1
ATOM 5574 O O . GLU A 1 732 ? -32.411 12.430 18.644 1.00 61.41 732 GLU A O 1
ATOM 5579 N N . VAL A 1 733 ? -33.998 11.303 19.790 1.00 64.25 733 VAL A N 1
ATOM 5580 C CA . VAL A 1 733 ? -33.384 9.963 19.699 1.00 64.25 733 VAL A CA 1
ATOM 5581 C C . VAL A 1 733 ? -33.128 9.603 18.237 1.00 64.25 733 VAL A C 1
ATOM 5583 O O . VAL A 1 733 ? -32.015 9.249 17.848 1.00 64.25 733 VAL A O 1
ATOM 5586 N N . PHE A 1 734 ? -34.157 9.778 17.405 1.00 66.62 734 PHE A N 1
ATOM 5587 C CA . PHE A 1 734 ? -34.058 9.504 15.981 1.00 66.62 734 PHE A CA 1
ATOM 5588 C C . PHE A 1 734 ? -33.091 10.467 15.286 1.00 66.62 734 PHE A C 1
ATOM 5590 O O . PHE A 1 734 ? -32.412 10.067 14.350 1.00 66.62 734 PHE A O 1
ATOM 5597 N N . ALA A 1 735 ? -32.972 11.718 15.735 1.00 72.31 735 ALA A N 1
ATOM 5598 C CA . ALA A 1 735 ? -32.160 12.715 15.046 1.00 72.31 735 ALA A CA 1
ATOM 5599 C C . ALA A 1 735 ? -30.649 12.435 15.118 1.00 72.31 735 ALA A C 1
ATOM 5601 O O . ALA A 1 735 ? -29.989 12.557 14.087 1.00 72.31 735 ALA A O 1
ATOM 5602 N N . LEU A 1 736 ? -30.094 12.032 16.272 1.00 81.12 736 LEU A N 1
ATOM 5603 C CA . LEU A 1 736 ? -28.660 11.703 16.357 1.00 81.12 736 LEU A CA 1
ATOM 5604 C C . LEU A 1 736 ? -28.336 10.389 15.637 1.00 81.12 736 LEU A C 1
ATOM 5606 O O . LEU A 1 736 ? -27.372 10.339 14.877 1.00 81.12 736 LEU A O 1
ATOM 5610 N N . ALA A 1 737 ? -29.153 9.351 15.844 1.00 81.75 737 ALA A N 1
ATOM 5611 C CA . ALA A 1 737 ? -28.972 8.067 15.170 1.00 81.75 737 ALA A CA 1
ATOM 5612 C C . ALA A 1 737 ? -29.093 8.213 13.642 1.00 81.75 737 ALA A C 1
ATOM 5614 O O . ALA A 1 737 ? -28.251 7.701 12.911 1.00 81.75 737 ALA A O 1
ATOM 5615 N N . THR A 1 738 ? -30.066 8.997 13.160 1.00 82.69 738 THR A N 1
ATOM 5616 C CA . THR A 1 738 ? -30.229 9.299 11.726 1.00 82.69 738 THR A CA 1
ATOM 5617 C C . THR A 1 738 ? -29.080 10.140 11.190 1.00 82.69 738 THR A C 1
ATOM 5619 O O . THR A 1 738 ? -28.595 9.866 10.101 1.00 82.69 738 THR A O 1
ATOM 5622 N N . LEU A 1 739 ? -28.601 11.144 11.935 1.00 85.31 739 LEU A N 1
ATOM 5623 C CA . LEU A 1 739 ? -27.443 11.935 11.512 1.00 85.31 739 LEU A CA 1
ATOM 5624 C C . LEU A 1 739 ? -26.197 11.055 11.361 1.00 85.31 739 LEU A C 1
ATOM 5626 O O . LEU A 1 739 ? -25.470 11.190 10.379 1.00 85.31 739 LEU A O 1
ATOM 5630 N N . LEU A 1 740 ? -25.948 10.173 12.332 1.00 89.62 740 LEU A N 1
ATOM 5631 C CA . LEU A 1 740 ? -24.842 9.225 12.276 1.00 89.62 740 LEU A CA 1
ATOM 5632 C C . LEU A 1 740 ? -24.991 8.296 11.066 1.00 89.62 740 LEU A C 1
ATOM 5634 O O . LEU A 1 740 ? -24.041 8.171 10.296 1.00 89.62 740 LEU A O 1
ATOM 5638 N N . ALA A 1 741 ? -26.182 7.722 10.869 1.00 88.12 741 ALA A N 1
ATOM 5639 C CA . ALA A 1 741 ? -26.491 6.861 9.734 1.00 88.12 741 ALA A CA 1
ATOM 5640 C C . ALA A 1 741 ? -26.262 7.578 8.396 1.00 88.12 741 ALA A C 1
ATOM 5642 O O . ALA A 1 741 ? -25.478 7.103 7.583 1.00 88.12 741 ALA A O 1
ATOM 5643 N N . ASP A 1 742 ? -26.821 8.777 8.210 1.00 87.06 742 ASP A N 1
ATOM 5644 C CA . ASP A 1 742 ? -26.653 9.590 7.000 1.00 87.06 742 ASP A CA 1
ATOM 5645 C C . ASP A 1 742 ? -25.174 9.903 6.708 1.00 87.06 742 ASP A C 1
ATOM 5647 O O . ASP A 1 742 ? -24.737 9.903 5.553 1.00 87.06 742 ASP A O 1
ATOM 5651 N N . LEU A 1 743 ? -24.388 10.226 7.743 1.00 90.31 743 LEU A N 1
ATOM 5652 C CA . LEU A 1 743 ? -22.960 10.509 7.594 1.00 90.31 743 LEU A CA 1
ATOM 5653 C C . LEU A 1 743 ? -22.178 9.244 7.225 1.00 90.31 743 LEU A C 1
ATOM 5655 O O . LEU A 1 743 ? -21.316 9.305 6.344 1.00 90.31 743 LEU A O 1
ATOM 5659 N N . PHE A 1 744 ? -22.484 8.119 7.873 1.00 93.44 744 PHE A N 1
ATOM 5660 C CA . PHE A 1 744 ? -21.799 6.842 7.681 1.00 93.44 744 PHE A CA 1
ATOM 5661 C C . PHE A 1 744 ? -22.140 6.226 6.328 1.00 93.44 744 PHE A C 1
ATOM 5663 O O . PHE A 1 744 ? -21.229 5.832 5.607 1.00 93.44 744 PHE A O 1
ATOM 5670 N N . GLU A 1 745 ? -23.411 6.225 5.931 1.00 90.06 745 GLU A N 1
ATOM 5671 C CA . GLU A 1 745 ? -23.856 5.764 4.616 1.00 90.06 745 GLU A CA 1
ATOM 5672 C C . GLU A 1 745 ? -23.207 6.583 3.505 1.00 90.06 745 GLU A C 1
ATOM 5674 O O . GLU A 1 745 ? -22.607 6.014 2.599 1.00 90.06 745 GLU A O 1
ATOM 5679 N N . ARG A 1 746 ? -23.193 7.919 3.604 1.00 88.56 746 ARG A N 1
ATOM 5680 C CA . ARG A 1 746 ? -22.515 8.755 2.598 1.00 88.56 746 ARG A CA 1
ATOM 5681 C C . ARG A 1 746 ? -21.008 8.538 2.557 1.00 88.56 746 ARG A C 1
ATOM 5683 O O . ARG A 1 746 ? -20.406 8.688 1.494 1.00 88.56 746 ARG A O 1
ATOM 5690 N N . ALA A 1 747 ? -20.370 8.291 3.698 1.00 90.31 747 ALA A N 1
ATOM 5691 C CA . ALA A 1 747 ? -18.943 7.986 3.748 1.00 90.31 747 ALA A CA 1
ATOM 5692 C C . ALA A 1 747 ? -18.647 6.601 3.153 1.00 90.31 747 ALA A C 1
ATOM 5694 O O . ALA A 1 747 ? -17.676 6.474 2.409 1.00 90.31 747 ALA A O 1
ATOM 5695 N N . ALA A 1 748 ? -19.503 5.608 3.403 1.00 88.50 748 ALA A N 1
ATOM 5696 C CA . ALA A 1 748 ? -19.422 4.271 2.822 1.00 88.50 748 ALA A CA 1
ATOM 5697 C C . ALA A 1 748 ? -19.695 4.273 1.312 1.00 88.50 748 ALA A C 1
ATOM 5699 O O . ALA A 1 748 ? -18.953 3.653 0.556 1.00 88.50 748 ALA A O 1
ATOM 5700 N N . GLU A 1 749 ? -20.681 5.040 0.839 1.00 86.88 749 GLU A N 1
ATOM 5701 C CA . GLU A 1 749 ? -20.930 5.251 -0.592 1.00 86.88 749 GLU A CA 1
ATOM 5702 C C . GLU A 1 749 ? -19.676 5.772 -1.298 1.00 86.88 749 GLU A C 1
ATOM 5704 O O . GLU A 1 749 ? -19.324 5.292 -2.375 1.00 86.88 749 GLU A O 1
ATOM 5709 N N . ARG A 1 750 ? -18.960 6.722 -0.684 1.00 85.56 750 ARG A N 1
ATOM 5710 C CA . ARG A 1 750 ? -17.687 7.211 -1.227 1.00 85.56 750 ARG A CA 1
ATOM 5711 C C . ARG A 1 750 ? -16.594 6.141 -1.160 1.00 85.56 750 ARG A C 1
ATOM 5713 O O . ARG A 1 750 ? -15.902 5.945 -2.154 1.00 85.56 750 ARG A O 1
ATOM 5720 N N . ALA A 1 751 ? -16.476 5.412 -0.051 1.00 87.69 751 ALA A N 1
ATOM 5721 C CA . ALA A 1 751 ? -15.504 4.325 0.118 1.00 87.69 751 ALA A CA 1
ATOM 5722 C C . ALA A 1 751 ? -15.737 3.131 -0.823 1.00 87.69 751 ALA A C 1
ATOM 5724 O O . ALA A 1 751 ? -14.810 2.370 -1.094 1.00 87.69 751 ALA A O 1
ATOM 5725 N N . SER A 1 752 ? -16.956 2.968 -1.348 1.00 85.88 752 SER A N 1
ATOM 5726 C CA . SER A 1 752 ? -17.321 1.857 -2.236 1.00 85.88 752 SER A CA 1
ATOM 5727 C C . SER A 1 752 ? -16.511 1.819 -3.537 1.00 85.88 752 SER A C 1
ATOM 5729 O O . SER A 1 752 ? -16.388 0.758 -4.147 1.00 85.88 752 SER A O 1
ATOM 5731 N N . CYS A 1 753 ? -15.925 2.951 -3.952 1.00 86.56 753 CYS A N 1
ATOM 5732 C CA . CYS A 1 753 ? -15.048 2.999 -5.120 1.00 86.56 753 CYS A CA 1
ATOM 5733 C C . CYS A 1 753 ? -13.627 2.476 -4.857 1.00 86.56 753 CYS A C 1
ATOM 5735 O O . CYS A 1 753 ? -12.922 2.175 -5.815 1.00 86.56 753 CYS A O 1
ATOM 5737 N N . LEU A 1 754 ? -13.209 2.316 -3.594 1.00 88.38 754 LEU A N 1
ATOM 5738 C CA . LEU A 1 754 ? -11.954 1.635 -3.260 1.00 88.38 754 LEU A CA 1
ATOM 5739 C C . LEU A 1 754 ? -12.068 0.166 -3.655 1.00 88.38 754 LEU A C 1
ATOM 5741 O O . LEU A 1 754 ? -13.041 -0.503 -3.293 1.00 88.38 754 LEU A O 1
ATOM 5745 N N . THR A 1 755 ? -11.093 -0.338 -4.407 1.00 82.94 755 THR A N 1
ATOM 5746 C CA . THR A 1 755 ? -11.153 -1.697 -4.959 1.00 82.94 755 THR A CA 1
ATOM 5747 C C . THR A 1 755 ? -10.434 -2.709 -4.076 1.00 82.94 755 THR A C 1
ATOM 5749 O O . THR A 1 755 ? -10.791 -3.890 -4.091 1.00 82.94 755 THR A O 1
ATOM 5752 N N . ALA A 1 756 ? -9.481 -2.252 -3.258 1.00 86.25 756 ALA A N 1
ATOM 5753 C CA . ALA A 1 756 ? -8.803 -3.072 -2.268 1.00 86.25 756 ALA A CA 1
ATOM 5754 C C . ALA A 1 756 ? -9.578 -3.100 -0.941 1.00 86.25 756 ALA A C 1
ATOM 5756 O O . ALA A 1 756 ? -9.869 -2.065 -0.340 1.00 86.25 756 ALA A O 1
ATOM 5757 N N . GLU A 1 757 ? -9.854 -4.304 -0.434 1.00 87.38 757 GLU A N 1
ATOM 5758 C CA . GLU A 1 757 ? -10.536 -4.483 0.857 1.00 87.38 757 GLU A CA 1
ATOM 5759 C C . GLU A 1 757 ? -9.704 -3.920 2.025 1.00 87.38 757 GLU A C 1
ATOM 5761 O O . GLU A 1 757 ? -10.256 -3.394 2.988 1.00 87.38 757 GLU A O 1
ATOM 5766 N N . THR A 1 758 ? -8.371 -3.975 1.924 1.00 88.00 758 THR A N 1
ATOM 5767 C CA . THR A 1 758 ? -7.446 -3.396 2.911 1.00 88.00 758 THR A CA 1
ATOM 5768 C C . THR A 1 758 ? -7.563 -1.876 2.981 1.00 88.00 758 THR A C 1
ATOM 5770 O O . THR A 1 758 ? -7.677 -1.332 4.075 1.00 88.00 758 THR A O 1
ATOM 5773 N N . ALA A 1 759 ? -7.621 -1.201 1.830 1.00 88.06 759 ALA A N 1
ATOM 5774 C CA . ALA A 1 759 ? -7.807 0.246 1.761 1.00 88.06 759 ALA A CA 1
ATOM 5775 C C . ALA A 1 759 ? -9.193 0.658 2.274 1.00 88.06 759 ALA A C 1
ATOM 5777 O O . ALA A 1 759 ? -9.327 1.638 3.004 1.00 88.06 759 ALA A O 1
ATOM 5778 N N . ARG A 1 760 ? -10.237 -0.123 1.960 1.00 91.25 760 ARG A N 1
ATOM 5779 C CA . ARG A 1 760 ? -11.583 0.125 2.494 1.00 91.25 760 ARG A CA 1
ATOM 5780 C C . ARG A 1 760 ? -11.628 -0.017 4.015 1.00 91.25 760 ARG A C 1
ATOM 5782 O O . ARG A 1 760 ? -12.247 0.815 4.677 1.00 91.25 760 ARG A O 1
ATOM 5789 N N . HIS A 1 761 ? -10.942 -1.016 4.571 1.00 92.00 761 HIS A N 1
ATOM 5790 C CA . HIS A 1 761 ? -10.813 -1.178 6.017 1.00 92.00 761 HIS A CA 1
ATOM 5791 C C . HIS A 1 761 ? -10.088 0.008 6.668 1.00 92.00 761 HIS A C 1
ATOM 5793 O O . HIS A 1 761 ? -10.605 0.570 7.631 1.00 92.00 761 HIS A O 1
ATOM 5799 N N . GLU A 1 762 ? -8.942 0.420 6.121 1.00 91.00 762 GLU A N 1
ATOM 5800 C CA . GLU A 1 762 ? -8.143 1.545 6.626 1.00 91.00 762 GLU A CA 1
ATOM 5801 C C . GLU A 1 762 ? -8.925 2.866 6.581 1.00 91.00 762 GLU A C 1
ATOM 5803 O O . GLU A 1 762 ? -8.966 3.605 7.568 1.00 91.00 762 GLU A O 1
ATOM 5808 N N . TYR A 1 763 ? -9.650 3.115 5.487 1.00 93.94 763 TYR A N 1
ATOM 5809 C CA . TYR A 1 763 ? -10.559 4.253 5.373 1.00 93.94 763 TYR A CA 1
ATOM 5810 C C . TYR A 1 763 ? -11.681 4.197 6.421 1.00 93.94 763 TYR A C 1
ATOM 5812 O O . TYR A 1 763 ? -11.907 5.170 7.141 1.00 93.94 763 TYR A O 1
ATOM 5820 N N . CYS A 1 764 ? -12.383 3.065 6.546 1.00 93.62 764 CYS A N 1
ATOM 5821 C CA . CYS A 1 764 ? -13.499 2.936 7.487 1.00 93.62 764 CYS A CA 1
ATOM 5822 C C . CYS A 1 764 ? -13.037 3.086 8.944 1.00 93.62 764 CYS A C 1
ATOM 5824 O O . CYS A 1 764 ? -13.698 3.770 9.727 1.00 93.62 764 CYS A O 1
ATOM 5826 N N . SER A 1 765 ? -11.887 2.509 9.299 1.00 92.56 765 SER A N 1
ATOM 5827 C CA . SER A 1 765 ? -11.280 2.657 10.625 1.00 92.56 765 SER A CA 1
ATOM 5828 C C . SER A 1 765 ? -10.805 4.092 10.889 1.00 92.56 765 SER A C 1
ATOM 5830 O O . SER A 1 765 ? -10.915 4.577 12.009 1.00 92.56 765 SER A O 1
ATOM 5832 N N . SER A 1 766 ? -10.365 4.829 9.870 1.00 92.56 766 SER A N 1
ATOM 5833 C CA . SER A 1 766 ? -9.922 6.222 10.038 1.00 92.56 766 SER A CA 1
ATOM 5834 C C . SER A 1 766 ? -11.073 7.236 10.072 1.00 92.56 766 SER A C 1
ATOM 5836 O O . SER A 1 766 ? -10.966 8.269 10.731 1.00 92.56 766 SER A O 1
ATOM 5838 N N . VAL A 1 767 ? -12.190 6.958 9.391 1.00 93.81 767 VAL A N 1
ATOM 5839 C CA . VAL A 1 767 ? -13.327 7.890 9.263 1.00 93.81 767 VAL A CA 1
ATOM 5840 C C . VAL A 1 767 ? -14.466 7.553 10.221 1.00 93.81 767 VAL A C 1
ATOM 5842 O O . VAL A 1 767 ? -14.909 8.407 10.992 1.00 93.81 767 VAL A O 1
ATOM 5845 N N . LEU A 1 768 ? -14.965 6.316 10.172 1.00 94.94 768 LEU A N 1
ATOM 5846 C CA . LEU A 1 768 ? -16.201 5.922 10.852 1.00 94.94 768 LEU A CA 1
ATOM 5847 C C . LEU A 1 768 ? -15.959 5.657 12.339 1.00 94.94 768 LEU A C 1
ATOM 5849 O O . LEU A 1 768 ? -16.701 6.153 13.184 1.00 94.94 768 LEU A O 1
ATOM 5853 N N . GLN A 1 769 ? -14.895 4.927 12.675 1.00 93.69 769 GLN A N 1
ATOM 5854 C CA . GLN A 1 769 ? -14.593 4.563 14.062 1.00 93.69 769 GLN A CA 1
ATOM 5855 C C . GLN A 1 769 ? -14.379 5.793 14.973 1.00 93.69 769 GLN A C 1
ATOM 5857 O O . GLN A 1 769 ? -15.018 5.848 16.024 1.00 93.69 769 GLN A O 1
ATOM 5862 N N . PRO A 1 770 ? -13.608 6.836 14.594 1.00 93.25 770 PRO A N 1
ATOM 5863 C CA . PRO A 1 770 ? -13.490 8.049 15.403 1.00 93.25 770 PRO A CA 1
ATOM 5864 C C . PRO A 1 770 ? -14.812 8.805 15.554 1.00 93.25 770 PRO A C 1
ATOM 5866 O O . PRO A 1 770 ? -15.082 9.349 16.624 1.00 93.25 770 PRO A O 1
ATOM 5869 N N . GLY A 1 771 ? -15.649 8.824 14.509 1.00 91.06 771 GLY A N 1
ATOM 5870 C CA . GLY A 1 771 ? -16.995 9.395 14.580 1.00 91.06 771 GLY A CA 1
ATOM 5871 C C . GLY A 1 771 ? -17.888 8.642 15.571 1.00 91.06 771 GLY A C 1
ATOM 5872 O O . GLY A 1 771 ? -18.581 9.263 16.376 1.00 91.06 771 GLY A O 1
ATOM 5873 N N . LEU A 1 772 ? -17.818 7.308 15.577 1.00 93.56 772 LEU A N 1
ATOM 5874 C CA . LEU A 1 772 ? -18.573 6.473 16.510 1.00 93.56 772 LEU A CA 1
ATOM 5875 C C . LEU A 1 772 ? -18.082 6.655 17.951 1.00 93.56 772 LEU A C 1
ATOM 5877 O O . LEU A 1 772 ? -18.890 6.897 18.844 1.00 93.56 772 LEU A O 1
ATOM 5881 N N . HIS A 1 773 ? -16.764 6.641 18.171 1.00 93.81 773 HIS A N 1
ATOM 5882 C CA . HIS A 1 773 ? -16.159 6.896 19.482 1.00 93.81 773 HIS A CA 1
ATOM 5883 C C . HIS A 1 773 ? -16.533 8.277 20.030 1.00 93.81 773 HIS A C 1
ATOM 5885 O O . HIS A 1 773 ? -16.780 8.422 21.226 1.00 93.81 773 HIS A O 1
ATOM 5891 N N . GLN A 1 774 ? -16.616 9.297 19.169 1.00 90.88 774 GLN A N 1
ATOM 5892 C CA . GLN A 1 774 ? -17.069 10.628 19.568 1.00 90.88 774 GLN A CA 1
ATOM 5893 C C . GLN A 1 774 ? -18.501 10.592 20.121 1.00 90.88 774 GLN A C 1
ATOM 5895 O O . GLN A 1 774 ? -18.769 11.187 21.167 1.00 90.88 774 GLN A O 1
ATOM 5900 N N . VAL A 1 775 ? -19.411 9.879 19.451 1.00 89.94 775 VAL A N 1
ATOM 5901 C CA . VAL A 1 775 ? -20.800 9.720 19.908 1.00 89.94 775 VAL A CA 1
ATOM 5902 C C . VAL A 1 775 ? -20.869 8.904 21.198 1.00 89.94 775 VAL A C 1
ATOM 5904 O O . VAL A 1 775 ? -21.521 9.334 22.146 1.00 89.94 775 VAL A O 1
ATOM 5907 N N . VAL A 1 776 ? -20.154 7.778 21.281 1.00 91.50 776 VAL A N 1
ATOM 5908 C CA . VAL A 1 776 ? -20.078 6.937 22.491 1.00 91.50 776 VAL A CA 1
ATOM 5909 C C . VAL A 1 776 ? -19.559 7.741 23.683 1.00 91.50 776 VAL A C 1
ATOM 5911 O O . VAL A 1 776 ? -20.162 7.720 24.755 1.00 91.50 776 VAL A O 1
ATOM 5914 N N . SER A 1 777 ? -18.487 8.515 23.495 1.00 90.44 777 SER A N 1
ATOM 5915 C CA . SER A 1 777 ? -17.927 9.372 24.540 1.00 90.44 777 SER A CA 1
ATOM 5916 C C . SER A 1 777 ? -18.910 10.456 24.981 1.00 90.44 777 SER A C 1
ATOM 5918 O O . SER A 1 777 ? -18.997 10.737 26.177 1.00 90.44 777 SER A O 1
ATOM 5920 N N . ALA A 1 778 ? -19.649 11.062 24.048 1.00 87.12 778 ALA A N 1
ATOM 5921 C CA . ALA A 1 778 ? -20.655 12.066 24.374 1.00 87.12 778 ALA A CA 1
ATOM 5922 C C . ALA A 1 778 ? -21.826 11.455 25.160 1.00 87.12 778 ALA A C 1
ATOM 5924 O O . ALA A 1 778 ? -22.203 11.989 26.198 1.00 87.12 778 ALA A O 1
ATOM 5925 N N . LEU A 1 779 ? -22.347 10.304 24.725 1.00 88.88 779 LEU A N 1
ATOM 5926 C CA . LEU A 1 779 ? -23.443 9.602 25.401 1.00 88.88 779 LEU A CA 1
ATOM 5927 C C . LEU A 1 779 ? -23.033 9.096 26.788 1.00 88.88 779 LEU A C 1
ATOM 5929 O O . LEU A 1 779 ? -23.791 9.242 27.746 1.00 88.88 779 LEU A O 1
ATOM 5933 N N . SER A 1 780 ? -21.814 8.566 26.927 1.00 91.44 780 SER A N 1
ATOM 5934 C CA . SER A 1 780 ? -21.278 8.175 28.232 1.00 91.44 780 SER A CA 1
ATOM 5935 C C . SER A 1 780 ? -21.124 9.373 29.166 1.00 91.44 780 SER A C 1
ATOM 5937 O O . SER A 1 780 ? -21.337 9.220 30.367 1.00 91.44 780 SER A O 1
ATOM 5939 N N . LYS A 1 781 ? -20.743 10.546 28.647 1.00 88.44 781 LYS A N 1
ATOM 5940 C CA . LYS A 1 781 ? -20.680 11.772 29.444 1.00 88.44 781 LYS A CA 1
ATOM 5941 C C . LYS A 1 781 ? -22.078 12.196 29.893 1.00 88.44 781 LYS A C 1
ATOM 5943 O O . LYS A 1 781 ? -22.274 12.386 31.083 1.00 88.44 781 LYS A O 1
ATOM 5948 N N . CYS A 1 782 ? -23.050 12.236 28.978 1.00 85.69 782 CYS A N 1
ATOM 5949 C CA . CYS A 1 782 ? -24.438 12.563 29.312 1.00 85.69 782 CYS A CA 1
ATOM 5950 C C . CYS A 1 782 ? -25.015 11.645 30.395 1.00 85.69 782 CYS A C 1
ATOM 5952 O O . CYS A 1 782 ? -25.741 12.119 31.256 1.00 85.69 782 CYS A O 1
ATOM 5954 N N . TRP A 1 783 ? -24.680 10.351 30.381 1.00 90.62 783 TRP A N 1
ATOM 5955 C CA . TRP A 1 783 ? -25.074 9.433 31.452 1.00 90.62 783 TRP A CA 1
ATOM 5956 C C . TRP A 1 783 ? -24.455 9.800 32.807 1.00 90.62 783 TRP A C 1
ATOM 5958 O O . TRP A 1 783 ? -25.135 9.756 33.826 1.00 90.62 783 TRP A O 1
ATOM 5968 N N . ASN A 1 784 ? -23.164 10.142 32.826 1.00 89.94 784 ASN A N 1
ATOM 5969 C CA . ASN A 1 784 ? -22.455 10.494 34.059 1.00 89.94 784 ASN A CA 1
ATOM 5970 C C . ASN A 1 784 ? -22.860 11.869 34.619 1.00 89.94 784 ASN A C 1
ATOM 5972 O O . ASN A 1 784 ? -22.608 12.122 35.792 1.00 89.94 784 ASN A O 1
ATOM 5976 N N . ASP A 1 785 ? -23.453 12.733 33.791 1.00 87.50 785 ASP A N 1
ATOM 5977 C CA . ASP A 1 785 ? -23.949 14.057 34.179 1.00 87.50 785 ASP A CA 1
ATOM 5978 C C . ASP A 1 785 ? -25.375 14.005 34.786 1.00 87.50 785 ASP A C 1
ATOM 5980 O O . ASP A 1 785 ? -25.868 15.037 35.233 1.00 87.50 785 ASP A O 1
ATOM 5984 N N . LEU A 1 786 ? -26.047 12.840 34.808 1.00 87.88 786 LEU A N 1
ATOM 5985 C CA . LEU A 1 786 ? -27.345 12.661 35.484 1.00 87.88 786 LEU A CA 1
ATOM 5986 C C . LEU A 1 786 ? -27.164 12.612 37.011 1.00 87.88 786 LEU A C 1
ATOM 5988 O O . LEU A 1 786 ? -26.333 11.850 37.510 1.00 87.88 786 LEU A O 1
ATOM 5992 N N . ASP A 1 787 ? -27.992 13.353 37.753 1.00 87.44 787 ASP A N 1
ATOM 5993 C CA . ASP A 1 787 ? -27.929 13.429 39.219 1.00 87.44 787 ASP A CA 1
ATOM 5994 C C . ASP A 1 787 ? -28.650 12.238 39.885 1.00 87.44 787 ASP A C 1
ATOM 5996 O O . ASP A 1 787 ? -28.102 11.585 40.776 1.00 87.44 787 ASP A O 1
ATOM 6000 N N . ASP A 1 788 ? -29.884 11.928 39.460 1.00 89.44 788 ASP A N 1
ATOM 6001 C CA . ASP A 1 788 ? -30.625 10.722 39.880 1.00 89.44 788 ASP A CA 1
ATOM 6002 C C . ASP A 1 788 ? -31.305 10.083 38.657 1.00 89.44 788 ASP A C 1
ATOM 6004 O O . ASP A 1 788 ? -32.430 10.465 38.302 1.00 89.44 788 ASP A O 1
ATOM 6008 N N . PRO A 1 789 ? -30.688 9.048 38.049 1.00 91.25 789 PRO A N 1
ATOM 6009 C CA . PRO A 1 789 ? -31.228 8.375 36.868 1.00 91.25 789 PRO A CA 1
ATOM 6010 C C . PRO A 1 789 ? -32.652 7.827 37.042 1.00 91.25 789 PRO A C 1
ATOM 6012 O O . PRO A 1 789 ? -33.365 7.640 36.058 1.00 91.25 789 PRO A O 1
ATOM 6015 N N . LEU A 1 790 ? -33.097 7.560 38.276 1.00 91.19 790 LEU A N 1
ATOM 6016 C CA . LEU A 1 790 ? -34.447 7.062 38.550 1.00 91.19 790 LEU A CA 1
ATOM 6017 C C . LEU A 1 790 ? -35.496 8.180 38.624 1.00 91.19 790 LEU A C 1
ATOM 6019 O O . LEU A 1 790 ? -36.679 7.901 38.423 1.00 91.19 790 LEU A O 1
ATOM 6023 N N . GLN A 1 791 ? -35.100 9.415 38.946 1.00 87.38 791 GLN A N 1
ATOM 6024 C CA . GLN A 1 791 ? -35.980 10.593 38.873 1.00 87.38 791 GLN A CA 1
ATOM 6025 C C . GLN A 1 791 ? -35.974 11.192 37.465 1.00 87.38 791 GLN A C 1
ATOM 6027 O O . GLN A 1 791 ? -37.021 11.605 36.967 1.00 87.38 791 GLN A O 1
ATOM 6032 N N . GLU A 1 792 ? -34.823 11.148 36.798 1.00 88.19 792 GLU A N 1
ATOM 6033 C CA . GLU A 1 792 ? -34.591 11.586 35.418 1.00 88.19 792 GLU A CA 1
ATOM 6034 C C . GLU A 1 792 ? -34.836 10.443 34.415 1.00 88.19 792 GLU A C 1
ATOM 6036 O O . GLU A 1 792 ? -34.105 10.236 33.445 1.00 88.19 792 GLU A O 1
ATOM 6041 N N . ALA A 1 793 ? -35.889 9.655 34.657 1.00 86.00 793 ALA A N 1
ATOM 6042 C CA . ALA A 1 793 ? -36.147 8.420 33.921 1.00 86.00 793 ALA A CA 1
ATOM 6043 C C . ALA A 1 793 ? -36.359 8.640 32.414 1.00 86.00 793 ALA A C 1
ATOM 6045 O O . ALA A 1 793 ? -36.072 7.753 31.611 1.00 86.00 793 ALA A O 1
ATOM 6046 N N . LYS A 1 794 ? -36.855 9.817 32.011 1.00 84.31 794 LYS A N 1
ATOM 6047 C CA . LYS A 1 794 ? -37.042 10.151 30.593 1.00 84.31 794 LYS A CA 1
ATOM 6048 C C . LYS A 1 794 ? -35.704 10.376 29.904 1.00 84.31 794 LYS A C 1
ATOM 6050 O O . LYS A 1 794 ? -35.478 9.822 28.837 1.00 84.31 794 LYS A O 1
ATOM 6055 N N . GLU A 1 795 ? -34.817 11.148 30.515 1.00 83.62 795 GLU A N 1
ATOM 6056 C CA . GLU A 1 795 ? -33.480 11.449 30.013 1.00 83.62 795 GLU A CA 1
ATOM 6057 C C . GLU A 1 795 ? -32.624 10.174 29.950 1.00 83.62 795 GLU A C 1
ATOM 6059 O O . GLU A 1 795 ? -32.048 9.872 28.903 1.00 83.62 795 GLU A O 1
ATOM 6064 N N . ALA A 1 796 ? -32.645 9.359 31.009 1.00 88.25 796 ALA A N 1
ATOM 6065 C CA . ALA A 1 796 ? -32.003 8.045 31.036 1.00 88.25 796 ALA A CA 1
ATOM 6066 C C . ALA A 1 796 ? -32.544 7.105 29.939 1.00 88.25 796 ALA A C 1
ATOM 6068 O O . ALA A 1 796 ? -31.767 6.448 29.240 1.00 88.25 796 ALA A O 1
ATOM 6069 N N . ALA A 1 797 ? -33.868 7.066 29.740 1.00 89.19 797 ALA A N 1
ATOM 6070 C CA . ALA A 1 797 ? -34.480 6.267 28.681 1.00 89.19 797 ALA A CA 1
ATOM 6071 C C . ALA A 1 797 ? -34.095 6.765 27.280 1.00 89.19 797 ALA A C 1
ATOM 6073 O O . ALA A 1 797 ? -33.747 5.953 26.428 1.00 89.19 797 ALA A O 1
ATOM 6074 N N . ARG A 1 798 ? -34.073 8.084 27.036 1.00 85.38 798 ARG A N 1
ATOM 6075 C CA . ARG A 1 798 ? -33.646 8.658 25.745 1.00 85.38 798 ARG A CA 1
ATOM 6076 C C . ARG A 1 798 ? -32.213 8.251 25.382 1.00 85.38 798 ARG A C 1
ATOM 6078 O O . ARG A 1 798 ? -31.962 7.911 24.226 1.00 85.38 798 ARG A O 1
ATOM 6085 N N . LEU A 1 799 ? -31.286 8.243 26.344 1.00 88.06 799 LEU A N 1
ATOM 6086 C CA . LEU A 1 799 ? -29.904 7.794 26.116 1.00 88.06 799 LEU A CA 1
ATOM 6087 C C . LEU A 1 799 ? -29.850 6.315 25.707 1.00 88.06 799 LEU A C 1
ATOM 6089 O O . LEU A 1 799 ? -29.209 5.969 24.714 1.00 88.06 799 LEU A O 1
ATOM 6093 N N . LEU A 1 800 ? -30.565 5.453 26.434 1.00 90.88 800 LEU A N 1
ATOM 6094 C CA . LEU A 1 800 ? -30.643 4.016 26.152 1.00 90.88 800 LEU A CA 1
ATOM 6095 C C . LEU A 1 800 ? -31.294 3.708 24.800 1.00 90.88 800 LEU A C 1
ATOM 6097 O O . LEU A 1 800 ? -30.820 2.834 24.073 1.00 90.88 800 LEU A O 1
ATOM 6101 N N . GLU A 1 801 ? -32.349 4.437 24.443 1.00 90.25 801 GLU A N 1
ATOM 6102 C CA . GLU A 1 801 ? -33.016 4.294 23.149 1.00 90.25 801 GLU A CA 1
ATOM 6103 C C . GLU A 1 801 ? -32.149 4.814 21.999 1.00 90.25 801 GLU A C 1
ATOM 6105 O O . GLU A 1 801 ? -32.127 4.207 20.933 1.00 90.25 801 GLU A O 1
ATOM 6110 N N . THR A 1 802 ? -31.357 5.868 22.218 1.00 88.12 802 THR A N 1
ATOM 6111 C CA . THR A 1 802 ? -30.386 6.342 21.217 1.00 88.12 802 THR A CA 1
ATOM 6112 C C . THR A 1 802 ? -29.308 5.294 20.960 1.00 88.12 802 THR A C 1
ATOM 6114 O O . THR A 1 802 ? -29.016 4.985 19.808 1.00 88.12 802 THR A O 1
ATOM 6117 N N . LEU A 1 803 ? -28.746 4.701 22.019 1.00 91.44 803 LEU A N 1
ATOM 6118 C CA . LEU A 1 803 ? -27.772 3.615 21.883 1.00 91.44 803 LEU A CA 1
ATOM 6119 C C . LEU A 1 803 ? -28.381 2.397 21.180 1.00 91.44 803 LEU A C 1
ATOM 6121 O O . LEU A 1 803 ? -27.737 1.808 20.319 1.00 91.44 803 LEU A O 1
ATOM 6125 N N . GLN A 1 804 ? -29.630 2.046 21.502 1.00 92.19 804 GLN A N 1
ATOM 6126 C CA . GLN A 1 804 ? -30.337 0.951 20.841 1.00 92.19 804 GLN A CA 1
ATOM 6127 C C . GLN A 1 804 ? -30.545 1.216 19.345 1.00 92.19 804 GLN A C 1
ATOM 6129 O O . GLN A 1 804 ? -30.339 0.306 18.547 1.00 92.19 804 GLN A O 1
ATOM 6134 N N . GLU A 1 805 ? -30.928 2.432 18.956 1.00 90.06 805 GLU A N 1
ATOM 6135 C CA . GLU A 1 805 ? -31.077 2.796 17.542 1.00 90.06 805 GLU A CA 1
ATOM 6136 C C . GLU A 1 805 ? -29.756 2.738 16.781 1.00 90.06 805 GLU A C 1
ATOM 6138 O O . GLU A 1 805 ? -29.718 2.242 15.657 1.00 90.06 805 GLU A O 1
ATOM 6143 N N . ILE A 1 806 ? -28.663 3.189 17.403 1.00 91.69 806 ILE A N 1
ATOM 6144 C CA . ILE A 1 806 ? -27.328 3.084 16.807 1.00 91.69 806 ILE A CA 1
ATOM 6145 C C . ILE A 1 806 ? -26.944 1.610 16.625 1.00 91.69 806 ILE A C 1
ATOM 6147 O O . ILE A 1 806 ? -26.477 1.254 15.548 1.00 91.69 806 ILE A O 1
ATOM 6151 N N . CYS A 1 807 ? -27.184 0.740 17.615 1.00 92.38 807 CYS A N 1
ATOM 6152 C CA . CYS A 1 807 ? -26.930 -0.698 17.467 1.00 92.38 807 CYS A CA 1
ATOM 6153 C C . CYS A 1 807 ? -27.734 -1.306 16.306 1.00 92.38 807 CYS A C 1
ATOM 6155 O O . CYS A 1 807 ? -27.164 -2.003 15.477 1.00 92.38 807 CYS A O 1
ATOM 6157 N N . VAL A 1 808 ? -29.032 -0.993 16.200 1.00 90.62 808 VAL A N 1
ATOM 6158 C CA . VAL A 1 808 ? -29.893 -1.501 15.114 1.00 90.62 808 VAL A CA 1
ATOM 6159 C C . VAL A 1 808 ? -29.390 -1.053 13.741 1.00 90.62 808 VAL A C 1
ATOM 6161 O O . VAL A 1 808 ? -29.390 -1.844 12.799 1.00 90.62 808 VAL A O 1
ATOM 6164 N N . PHE A 1 809 ? -28.946 0.200 13.620 1.00 92.56 809 PHE A N 1
ATOM 6165 C CA . PHE A 1 809 ? -28.320 0.688 12.394 1.00 92.56 809 PHE A CA 1
ATOM 6166 C C . PHE A 1 809 ? -27.031 -0.081 12.078 1.00 92.56 809 PHE A C 1
ATOM 6168 O O . PHE A 1 809 ? -26.876 -0.572 10.961 1.00 92.56 809 PHE A O 1
ATOM 6175 N N . LEU A 1 810 ? -26.128 -0.222 13.055 1.00 93.31 810 LEU A N 1
ATOM 6176 C CA . LEU A 1 810 ? -24.838 -0.892 12.866 1.00 93.31 810 LEU A CA 1
ATOM 6177 C C . LEU A 1 810 ? -24.996 -2.373 12.492 1.00 93.31 810 LEU A C 1
ATOM 6179 O O . LEU A 1 810 ? -24.257 -2.848 11.634 1.00 93.31 810 LEU A O 1
ATOM 6183 N N . ASP A 1 811 ? -25.989 -3.069 13.049 1.00 91.50 811 ASP A N 1
ATOM 6184 C CA . ASP A 1 811 ? -26.302 -4.463 12.705 1.00 91.50 811 ASP A CA 1
ATOM 6185 C C . ASP A 1 811 ? -26.713 -4.626 11.225 1.00 91.50 811 ASP A C 1
ATOM 6187 O O . ASP A 1 811 ? -26.453 -5.662 10.610 1.00 91.50 811 ASP A O 1
ATOM 6191 N N . GLY A 1 812 ? -27.349 -3.606 10.637 1.00 89.38 812 GLY A N 1
ATOM 6192 C CA . GLY A 1 812 ? -27.755 -3.575 9.226 1.00 89.38 812 GLY A CA 1
ATOM 6193 C C . GLY A 1 812 ? -26.737 -2.928 8.279 1.00 89.38 812 GLY A C 1
ATOM 6194 O O . GLY A 1 812 ? -26.927 -2.958 7.060 1.00 89.38 812 GLY A O 1
ATOM 6195 N N . PHE A 1 813 ? -25.668 -2.334 8.808 1.00 93.12 813 PHE A N 1
ATOM 6196 C CA . PHE A 1 813 ? -24.723 -1.531 8.041 1.00 93.12 813 PHE A CA 1
ATOM 6197 C C . PHE A 1 813 ? -23.559 -2.380 7.512 1.00 93.12 813 PHE A C 1
ATOM 6199 O O . PHE A 1 813 ? -22.729 -2.877 8.269 1.00 93.12 813 PHE A O 1
ATOM 6206 N N . ALA A 1 814 ? -23.456 -2.517 6.186 1.00 89.25 814 ALA A N 1
ATOM 6207 C CA . ALA A 1 814 ? -22.510 -3.435 5.539 1.00 89.25 814 ALA A CA 1
ATOM 6208 C C . ALA A 1 814 ? -21.032 -3.201 5.917 1.00 89.25 814 ALA A C 1
ATOM 6210 O O . ALA A 1 814 ? -20.273 -4.164 6.048 1.00 89.25 814 ALA A O 1
ATOM 6211 N N . GLU A 1 815 ? -20.626 -1.943 6.124 1.00 91.31 815 GLU A N 1
ATOM 6212 C CA . GLU A 1 815 ? -19.240 -1.596 6.469 1.00 91.31 815 GLU A CA 1
ATOM 6213 C C . GLU A 1 815 ? -18.939 -1.680 7.975 1.00 91.31 815 GLU A C 1
ATOM 6215 O O . GLU A 1 815 ? -17.788 -1.502 8.382 1.00 91.31 815 GLU A O 1
ATOM 6220 N N . ALA A 1 816 ? -19.922 -2.034 8.818 1.00 90.19 816 ALA A N 1
ATOM 6221 C CA . ALA A 1 816 ? -19.714 -2.241 10.256 1.00 90.19 816 ALA A CA 1
ATOM 6222 C C . ALA A 1 816 ? -18.667 -3.331 10.548 1.00 90.19 816 ALA A C 1
ATOM 6224 O O . ALA A 1 816 ? -17.945 -3.251 11.541 1.00 90.19 816 ALA A O 1
ATOM 6225 N N . LYS A 1 817 ? -18.500 -4.300 9.636 1.00 90.56 817 LYS A N 1
ATOM 6226 C CA . LYS A 1 817 ? -17.455 -5.339 9.694 1.00 90.56 817 LYS A CA 1
ATOM 6227 C C . LYS A 1 817 ? -16.033 -4.772 9.815 1.00 90.56 817 LYS A C 1
ATOM 6229 O O . LYS A 1 817 ? -15.160 -5.438 10.362 1.00 90.56 817 LYS A O 1
ATOM 6234 N N . HIS A 1 818 ? -15.790 -3.558 9.314 1.00 91.50 818 HIS A N 1
ATOM 6235 C CA . HIS A 1 818 ? -14.482 -2.904 9.381 1.00 91.50 818 HIS A CA 1
ATOM 6236 C C . HIS A 1 818 ? -14.248 -2.147 10.692 1.00 91.50 818 HIS A C 1
ATOM 6238 O O . HIS A 1 818 ? -13.114 -1.765 10.962 1.00 91.50 818 HIS A O 1
ATOM 6244 N N . ILE A 1 819 ? -15.293 -1.941 11.497 1.00 92.62 819 ILE A N 1
ATOM 6245 C CA . ILE A 1 819 ? -15.262 -1.194 12.762 1.00 92.62 819 ILE A CA 1
ATOM 6246 C C . ILE A 1 819 ? -15.918 -1.990 13.900 1.00 92.62 819 ILE A C 1
ATOM 6248 O O . ILE A 1 819 ? -16.501 -1.406 14.812 1.00 92.62 819 ILE A O 1
ATOM 6252 N N . SER A 1 820 ? -15.827 -3.324 13.860 1.00 91.12 820 SER A N 1
ATOM 6253 C CA . SER A 1 820 ? -16.546 -4.209 14.786 1.00 91.12 820 SER A CA 1
ATOM 6254 C C . SER A 1 820 ? -16.234 -3.910 16.253 1.00 91.12 820 SER A C 1
ATOM 6256 O O . SER A 1 820 ? -17.150 -3.843 17.058 1.00 91.12 820 SER A O 1
ATOM 6258 N N . ALA A 1 821 ? -14.971 -3.621 16.585 1.00 90.69 821 ALA A N 1
ATOM 6259 C CA . ALA A 1 821 ? -14.576 -3.248 17.944 1.00 90.69 821 ALA A CA 1
ATOM 6260 C C . ALA A 1 821 ? -15.317 -1.993 18.443 1.00 90.69 821 ALA A C 1
ATOM 6262 O O . ALA A 1 821 ? -15.817 -1.974 19.562 1.00 90.69 821 ALA A O 1
ATOM 6263 N N . ALA A 1 822 ? -15.451 -0.972 17.593 1.00 90.94 822 ALA A N 1
ATOM 6264 C CA . ALA A 1 822 ? -16.163 0.255 17.938 1.00 90.94 822 ALA A CA 1
ATOM 6265 C C . ALA A 1 822 ? -17.686 0.039 18.015 1.00 90.94 822 ALA A C 1
ATOM 6267 O O . ALA A 1 822 ? -18.361 0.658 18.833 1.00 90.94 822 ALA A O 1
ATOM 6268 N N . ALA A 1 823 ? -18.240 -0.850 17.184 1.00 92.12 823 ALA A N 1
ATOM 6269 C CA . ALA A 1 823 ? -19.646 -1.245 17.272 1.00 92.12 823 ALA A CA 1
ATOM 6270 C C . ALA A 1 823 ? -19.938 -2.012 18.577 1.00 92.12 823 ALA A C 1
ATOM 6272 O O . ALA A 1 823 ? -20.917 -1.716 19.268 1.00 92.12 823 ALA A O 1
ATOM 6273 N N . ASP A 1 824 ? -19.043 -2.925 18.963 1.00 92.56 824 ASP A N 1
ATOM 6274 C CA . ASP A 1 824 ? -19.114 -3.663 20.223 1.00 92.56 824 ASP A CA 1
ATOM 6275 C C . ASP A 1 824 ? -19.037 -2.718 21.433 1.00 92.56 824 ASP A C 1
ATOM 6277 O O . ASP A 1 824 ? -19.735 -2.935 22.424 1.00 92.56 824 ASP A O 1
ATOM 6281 N N . GLU A 1 825 ? -18.263 -1.629 21.355 1.00 93.62 825 GLU A N 1
ATOM 6282 C CA . GLU A 1 825 ? -18.211 -0.595 22.400 1.00 93.62 825 GLU A CA 1
ATOM 6283 C C . GLU A 1 825 ? -19.565 0.097 22.625 1.00 93.62 825 GLU A C 1
ATOM 6285 O O . GLU A 1 825 ? -19.948 0.328 23.775 1.00 93.62 825 GLU A O 1
ATOM 6290 N N . VAL A 1 826 ? -20.330 0.391 21.564 1.00 94.12 826 VAL A N 1
ATOM 6291 C CA . VAL A 1 826 ? -21.681 0.981 21.684 1.00 94.12 826 VAL A CA 1
ATOM 6292 C C . VAL A 1 826 ? -22.605 0.027 22.438 1.00 94.12 826 VAL A C 1
ATOM 6294 O O . VAL A 1 826 ? -23.296 0.418 23.385 1.00 94.12 826 VAL A O 1
ATOM 6297 N N . GLN A 1 827 ? -22.591 -1.244 22.039 1.00 93.81 827 GL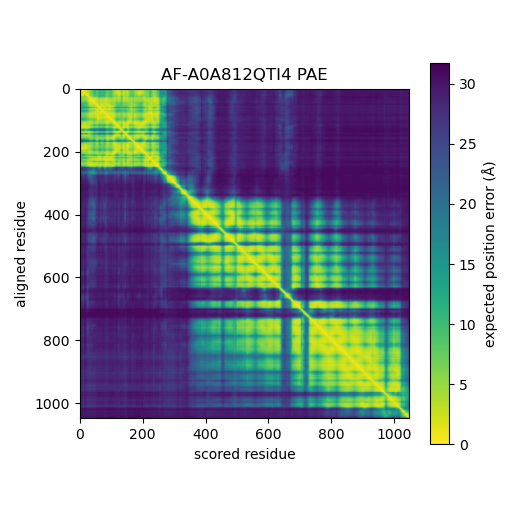N A N 1
ATOM 6298 C CA . GLN A 1 827 ? -23.395 -2.284 22.664 1.00 93.81 827 GLN A CA 1
ATOM 6299 C C . GLN A 1 827 ? -22.976 -2.514 24.124 1.00 93.81 827 GLN A C 1
ATOM 6301 O O . GLN A 1 827 ? -23.832 -2.628 25.005 1.00 93.81 827 GLN A O 1
ATOM 6306 N N . ALA A 1 828 ? -21.672 -2.532 24.403 1.00 94.50 828 ALA A N 1
ATOM 6307 C CA . ALA A 1 828 ? -21.131 -2.657 25.750 1.00 94.50 828 ALA A CA 1
ATOM 6308 C C . ALA A 1 828 ? -21.539 -1.472 26.635 1.00 94.50 828 ALA A C 1
ATOM 6310 O O . ALA A 1 828 ? -21.947 -1.683 27.781 1.00 94.50 828 ALA A O 1
ATOM 6311 N N . LEU A 1 829 ? -21.503 -0.240 26.113 1.00 95.19 829 LEU A N 1
ATOM 6312 C CA . LEU A 1 829 ? -21.971 0.943 26.835 1.00 95.19 829 LEU A CA 1
ATOM 6313 C C . LEU A 1 829 ? -23.464 0.831 27.161 1.00 95.19 829 LEU A C 1
ATOM 6315 O O . LEU A 1 829 ? -23.847 1.060 28.309 1.00 95.19 829 LEU A O 1
ATOM 6319 N N . ARG A 1 830 ? -24.300 0.417 26.198 1.00 95.25 830 ARG A N 1
ATOM 6320 C CA . ARG A 1 830 ? -25.742 0.207 26.416 1.00 95.25 830 ARG A CA 1
ATOM 6321 C C . ARG A 1 830 ? -26.008 -0.781 27.550 1.00 95.25 830 ARG A C 1
ATOM 6323 O O . ARG A 1 830 ? -26.761 -0.470 28.470 1.00 95.25 830 ARG A O 1
ATOM 6330 N N . LEU A 1 831 ? -25.366 -1.950 27.514 1.00 95.12 831 LEU A N 1
ATOM 6331 C CA . LEU A 1 831 ? -25.512 -2.978 28.551 1.00 95.12 831 LEU A CA 1
ATOM 6332 C C . LEU A 1 831 ? -24.988 -2.501 29.912 1.00 95.12 831 LEU A C 1
ATOM 6334 O O . LEU A 1 831 ? -25.617 -2.752 30.937 1.00 95.12 831 LEU A O 1
ATOM 6338 N N . THR A 1 832 ? -23.878 -1.762 29.921 1.00 95.94 832 THR A N 1
ATOM 6339 C CA . THR A 1 832 ? -23.305 -1.184 31.143 1.00 95.94 832 THR A CA 1
ATOM 6340 C C . THR A 1 832 ? -24.250 -0.167 31.779 1.00 95.94 832 THR A C 1
ATOM 6342 O O . THR A 1 832 ? -24.419 -0.166 32.996 1.00 95.94 832 THR A O 1
ATOM 6345 N N . ILE A 1 833 ? -24.880 0.696 30.979 1.00 95.06 833 ILE A N 1
ATOM 6346 C CA . ILE A 1 833 ? -25.854 1.674 31.475 1.00 95.06 833 ILE A CA 1
ATOM 6347 C C . ILE A 1 833 ? -27.092 0.968 32.039 1.00 95.06 833 ILE A C 1
ATOM 6349 O O . ILE A 1 833 ? -27.540 1.325 33.125 1.00 95.06 833 ILE A O 1
ATOM 6353 N N . LEU A 1 834 ? -27.610 -0.063 31.360 1.00 95.62 834 LEU A N 1
ATOM 6354 C CA . LEU A 1 834 ? -28.732 -0.865 31.866 1.00 95.62 834 LEU A CA 1
ATOM 6355 C C . LEU A 1 834 ? -28.408 -1.511 33.222 1.00 95.62 834 LEU A C 1
ATOM 6357 O O . LEU A 1 834 ? -29.231 -1.458 34.136 1.00 95.62 834 LEU A O 1
ATOM 6361 N N . ASP A 1 835 ? -27.207 -2.074 33.378 1.00 95.25 835 ASP A N 1
ATOM 6362 C CA . ASP A 1 835 ? -26.786 -2.684 34.643 1.00 95.25 835 ASP A CA 1
ATOM 6363 C C . ASP A 1 835 ? -26.596 -1.650 35.763 1.00 95.25 835 ASP A C 1
ATOM 6365 O O . ASP A 1 835 ? -27.034 -1.870 36.894 1.00 95.25 835 ASP A O 1
ATOM 6369 N N . LYS A 1 836 ? -26.008 -0.488 35.450 1.00 95.12 836 LYS A N 1
ATOM 6370 C CA . LYS A 1 836 ? -25.887 0.632 36.397 1.00 95.12 836 LYS A CA 1
ATOM 6371 C C . LYS A 1 836 ? -27.253 1.150 36.837 1.00 95.12 836 LYS A C 1
ATOM 6373 O O . LYS A 1 836 ? -27.454 1.377 38.026 1.00 95.12 836 LYS A O 1
ATOM 6378 N N . LEU A 1 837 ? -28.201 1.285 35.908 1.00 95.88 837 LEU A N 1
ATOM 6379 C CA . LEU A 1 837 ? -29.568 1.704 36.211 1.00 95.88 837 LEU A CA 1
ATOM 6380 C C . LEU A 1 837 ? -30.264 0.707 37.149 1.00 95.88 837 LEU A C 1
ATOM 6382 O O . LEU A 1 837 ? -30.908 1.119 38.113 1.00 95.88 837 LEU A O 1
ATOM 6386 N N . ALA A 1 838 ? -30.088 -0.599 36.920 1.00 95.19 838 ALA A N 1
ATOM 6387 C CA . ALA A 1 838 ? -30.541 -1.639 37.846 1.00 95.19 838 ALA A CA 1
ATOM 6388 C C . ALA A 1 838 ? -29.864 -1.525 39.228 1.00 95.19 838 ALA A C 1
ATOM 6390 O O . ALA A 1 838 ? -30.521 -1.711 40.252 1.00 95.19 838 ALA A O 1
ATOM 6391 N N . GLY A 1 839 ? -28.581 -1.152 39.274 1.00 95.00 839 GLY A N 1
ATOM 6392 C CA . GLY A 1 839 ? -27.862 -0.837 40.514 1.00 95.00 839 GLY A CA 1
ATOM 6393 C C . GLY A 1 839 ? -28.477 0.329 41.299 1.00 95.00 839 GLY A C 1
ATOM 6394 O O . GLY A 1 839 ? -28.629 0.234 42.513 1.00 95.00 839 GLY A O 1
ATOM 6395 N N . CYS A 1 840 ? -28.944 1.389 40.632 1.00 94.62 840 CYS A N 1
ATOM 6396 C CA . CYS A 1 840 ? -29.633 2.496 41.312 1.00 94.62 840 CYS A CA 1
ATOM 6397 C C . CYS A 1 840 ? -30.913 2.031 42.034 1.00 94.62 840 CYS A C 1
ATOM 6399 O O . CYS A 1 840 ? -31.258 2.524 43.112 1.00 94.62 840 CYS A O 1
ATOM 6401 N N . PHE A 1 841 ? -31.641 1.075 41.451 1.00 93.88 841 PHE A N 1
ATOM 6402 C CA . PHE A 1 841 ? -32.796 0.465 42.109 1.00 93.88 841 PHE A CA 1
ATOM 6403 C C . PHE A 1 841 ? -32.381 -0.393 43.310 1.00 93.88 841 PHE A C 1
ATOM 6405 O O . PHE A 1 841 ? -33.018 -0.312 44.363 1.00 93.88 841 PHE A O 1
ATOM 6412 N N . GLU A 1 842 ? -31.312 -1.180 43.172 1.00 94.50 842 GLU A N 1
ATOM 6413 C CA . GLU A 1 842 ? -30.728 -1.972 44.261 1.00 94.50 842 GLU A CA 1
ATOM 6414 C C . GLU A 1 842 ? -30.361 -1.083 45.462 1.00 94.50 842 GLU A C 1
ATOM 6416 O O . GLU A 1 842 ? -30.749 -1.383 46.591 1.00 94.50 842 GLU A O 1
ATOM 6421 N N . GLU A 1 843 ? -29.721 0.065 45.231 1.00 93.56 843 GLU A N 1
ATOM 6422 C CA . GLU A 1 843 ? -29.371 1.036 46.278 1.00 93.56 843 GLU A CA 1
ATOM 6423 C C . GLU A 1 843 ? -30.610 1.617 46.993 1.00 93.56 843 GLU A C 1
ATOM 6425 O O . GLU A 1 843 ? -30.627 1.768 48.226 1.00 93.56 843 GLU A O 1
ATOM 6430 N N . LYS A 1 844 ? -31.701 1.893 46.259 1.00 91.38 844 LYS A N 1
ATOM 6431 C CA . LYS A 1 844 ? -32.983 2.318 46.863 1.00 91.38 844 LYS A CA 1
ATOM 6432 C C . LYS A 1 844 ? -33.606 1.228 47.735 1.00 91.38 844 LYS A C 1
ATOM 6434 O O . LYS A 1 844 ? -34.138 1.532 48.807 1.00 91.38 844 LYS A O 1
ATOM 6439 N N . VAL A 1 845 ? -33.517 -0.034 47.317 1.00 93.19 845 VAL A N 1
ATOM 6440 C CA . VAL A 1 845 ? -33.962 -1.173 48.133 1.00 93.19 845 VAL A CA 1
ATOM 6441 C C . VAL A 1 845 ? -33.078 -1.320 49.373 1.00 93.19 845 VAL A C 1
ATOM 6443 O O . VAL A 1 845 ? -33.591 -1.431 50.488 1.00 93.19 845 VAL A O 1
ATOM 6446 N N . GLN A 1 846 ? -31.756 -1.239 49.213 1.00 92.88 846 GLN A N 1
ATOM 6447 C CA . GLN A 1 846 ? -30.787 -1.372 50.300 1.00 92.88 846 GLN A CA 1
ATOM 6448 C C . GLN A 1 846 ? -30.982 -0.306 51.384 1.00 92.88 846 GLN A C 1
ATOM 6450 O O . GLN A 1 846 ? -31.024 -0.626 52.575 1.00 92.88 846 GLN A O 1
ATOM 6455 N N . SER A 1 847 ? -31.158 0.957 50.989 1.00 91.88 847 SER A N 1
ATOM 6456 C CA . SER A 1 847 ? -31.413 2.068 51.919 1.00 91.88 847 SER A CA 1
ATOM 6457 C C . SER A 1 847 ? -32.746 1.934 52.670 1.00 91.88 847 SER A C 1
ATOM 6459 O O . SER A 1 847 ? -32.904 2.483 53.764 1.00 91.88 847 SER A O 1
ATOM 6461 N N . SER A 1 848 ? -33.678 1.137 52.143 1.00 91.06 848 SER A N 1
ATOM 6462 C CA . SER A 1 848 ? -34.995 0.883 52.733 1.00 91.06 848 SER A CA 1
ATOM 6463 C C . SER A 1 848 ? -35.090 -0.443 53.499 1.00 91.06 848 SER A C 1
ATOM 6465 O O . SER A 1 848 ? -36.164 -0.778 53.995 1.00 91.06 848 SER A O 1
ATOM 6467 N N . TRP A 1 849 ? -33.978 -1.164 53.701 1.00 90.62 849 TRP A N 1
ATOM 6468 C CA . TRP A 1 849 ? -33.952 -2.469 54.386 1.00 90.62 849 TRP A CA 1
ATOM 6469 C C . TRP A 1 849 ? -34.626 -2.471 55.769 1.00 90.62 849 TRP A C 1
ATOM 6471 O O . TRP A 1 849 ? -35.274 -3.439 56.164 1.00 90.62 849 TRP A O 1
ATOM 6481 N N . ARG A 1 850 ? -34.497 -1.378 56.534 1.00 88.88 850 ARG A N 1
ATOM 6482 C CA . ARG A 1 850 ? -35.169 -1.251 57.842 1.00 88.88 850 ARG A CA 1
ATOM 6483 C C . ARG A 1 850 ? -36.683 -1.079 57.707 1.00 88.88 850 ARG A C 1
ATOM 6485 O O . ARG A 1 850 ? -37.412 -1.592 58.547 1.00 88.88 850 ARG A O 1
ATOM 6492 N N . LYS A 1 851 ? -37.147 -0.393 56.659 1.00 91.50 851 LYS A N 1
ATOM 6493 C CA . LYS A 1 851 ? -38.576 -0.149 56.414 1.00 91.50 851 LYS A CA 1
ATOM 6494 C C . LYS A 1 851 ? -39.315 -1.423 56.033 1.00 91.50 851 LYS A C 1
ATOM 6496 O O . LYS A 1 851 ? -40.444 -1.591 56.470 1.00 91.50 851 LYS A O 1
ATOM 6501 N N . LEU A 1 852 ? -38.650 -2.356 55.342 1.00 90.31 852 LEU A N 1
ATOM 6502 C CA . LEU A 1 852 ? -39.213 -3.672 54.996 1.00 90.31 852 LEU A CA 1
ATOM 6503 C C . LEU A 1 852 ? -39.752 -4.449 56.207 1.00 90.31 852 LEU A C 1
ATOM 6505 O O . LEU A 1 852 ? -40.584 -5.332 56.045 1.00 90.31 852 LEU A O 1
ATOM 6509 N N . ARG A 1 853 ? -39.270 -4.129 57.412 1.00 89.31 853 ARG A N 1
ATOM 6510 C CA . ARG A 1 853 ? -39.632 -4.783 58.676 1.00 89.31 853 ARG A CA 1
ATOM 6511 C C . ARG A 1 853 ? -40.578 -3.956 59.552 1.00 89.31 853 ARG A C 1
ATOM 6513 O O . ARG A 1 853 ? -40.998 -4.425 60.602 1.00 89.31 853 ARG A O 1
ATOM 6520 N N . ALA A 1 854 ? -40.883 -2.725 59.145 1.00 89.50 854 ALA A N 1
ATOM 6521 C CA . ALA A 1 854 ? -41.638 -1.758 59.941 1.00 89.50 854 ALA A CA 1
ATOM 6522 C C . ALA A 1 854 ? -42.902 -1.240 59.238 1.00 89.50 854 ALA A C 1
ATOM 6524 O O . ALA A 1 854 ? -43.847 -0.836 59.911 1.00 89.50 854 ALA A O 1
ATOM 6525 N N . GLU A 1 855 ? -42.928 -1.242 57.906 1.00 92.69 855 GLU A N 1
ATOM 6526 C CA . GLU A 1 855 ? -43.997 -0.670 57.084 1.00 92.69 855 GLU A CA 1
ATOM 6527 C C . GLU A 1 855 ? -44.475 -1.711 56.050 1.00 92.69 855 GLU A C 1
ATOM 6529 O O . GLU A 1 855 ? -43.646 -2.467 55.539 1.00 92.69 855 GLU A O 1
ATOM 6534 N N . PRO A 1 856 ? -45.779 -1.790 55.724 1.00 91.88 856 PRO A N 1
ATOM 6535 C CA . PRO A 1 856 ? -46.286 -2.627 54.632 1.00 91.88 856 PRO A CA 1
ATOM 6536 C C . PRO A 1 856 ? -46.155 -1.935 53.259 1.00 91.88 856 PRO A C 1
ATOM 6538 O O . PRO A 1 856 ? -46.088 -0.709 53.177 1.00 91.88 856 PRO A O 1
ATOM 6541 N N . SER A 1 857 ? -46.183 -2.719 52.177 1.00 91.94 857 SER A N 1
ATOM 6542 C CA . SER A 1 857 ? -46.188 -2.261 50.772 1.00 91.94 857 SER A CA 1
ATOM 6543 C C . SER A 1 857 ? -45.004 -1.369 50.361 1.00 91.94 857 SER A C 1
ATOM 6545 O O . SER A 1 857 ? -45.142 -0.405 49.598 1.00 91.94 857 SER A O 1
ATOM 6547 N N . VAL A 1 858 ? -43.818 -1.673 50.889 1.00 93.31 858 VAL A N 1
ATOM 6548 C CA . VAL A 1 858 ? -42.611 -0.856 50.708 1.00 93.31 858 VAL A CA 1
ATOM 6549 C C . VAL A 1 858 ? -42.121 -0.866 49.255 1.00 93.31 858 VAL A C 1
ATOM 6551 O O . VAL A 1 858 ? -41.715 0.181 48.746 1.00 93.31 858 VAL A O 1
ATOM 6554 N N . PHE A 1 859 ? -42.174 -1.999 48.550 1.00 93.00 859 PHE A N 1
ATOM 6555 C CA . PHE A 1 859 ? -41.713 -2.082 47.160 1.00 93.00 859 PHE A CA 1
ATOM 6556 C C . PHE A 1 859 ? -42.670 -1.380 46.205 1.00 93.00 859 PHE A C 1
ATOM 6558 O O . PHE A 1 859 ? -42.209 -0.640 45.333 1.00 93.00 859 PHE A O 1
ATOM 6565 N N . SER A 1 860 ? -43.982 -1.528 46.403 1.00 91.19 860 SER A N 1
ATOM 6566 C CA . SER A 1 860 ? -44.978 -0.777 45.630 1.00 91.19 860 SER A CA 1
ATOM 6567 C C . SER A 1 860 ? -44.778 0.736 45.753 1.00 91.19 860 SER A C 1
ATOM 6569 O O . SER A 1 860 ? -44.905 1.459 44.767 1.00 91.19 860 SER A O 1
ATOM 6571 N N . TYR A 1 861 ? -44.394 1.239 46.928 1.00 90.25 861 TYR A N 1
ATOM 6572 C CA . TYR A 1 861 ? -44.088 2.660 47.096 1.00 90.25 861 TYR A CA 1
ATOM 6573 C C . TYR A 1 861 ? -42.758 3.074 46.438 1.00 90.25 861 TYR A C 1
ATOM 6575 O O . TYR A 1 861 ? -42.683 4.119 45.788 1.00 90.25 861 TYR A O 1
ATOM 6583 N N . LEU A 1 862 ? -41.701 2.271 46.598 1.00 90.06 862 LEU A N 1
ATOM 6584 C CA . LEU A 1 862 ? -40.346 2.630 46.162 1.00 90.06 862 LEU A CA 1
ATOM 6585 C C . LEU A 1 862 ? -40.109 2.453 44.659 1.00 90.06 862 LEU A C 1
ATOM 6587 O O . LEU A 1 862 ? -39.426 3.272 44.043 1.00 90.06 862 LEU A O 1
ATOM 6591 N N . LEU A 1 863 ? -40.629 1.369 44.081 1.00 91.00 863 LEU A N 1
ATOM 6592 C CA . LEU A 1 863 ? -40.233 0.887 42.759 1.00 91.00 863 LEU A CA 1
ATOM 6593 C C . LEU A 1 863 ? -41.316 1.093 41.695 1.00 91.00 863 LEU A C 1
ATOM 6595 O O . LEU A 1 863 ? -40.969 1.255 40.527 1.00 91.00 863 LEU A O 1
ATOM 6599 N N . ALA A 1 864 ? -42.605 1.147 42.060 1.00 89.50 864 ALA A N 1
ATOM 6600 C CA . ALA A 1 864 ? -43.690 1.174 41.072 1.00 89.50 864 ALA A CA 1
ATOM 6601 C C . ALA A 1 864 ? -43.634 2.385 40.137 1.00 89.50 864 ALA A C 1
ATOM 6603 O O . ALA A 1 864 ? -43.770 2.242 38.922 1.00 89.50 864 ALA A O 1
ATOM 6604 N N . ARG A 1 865 ? -43.402 3.585 40.684 1.00 90.38 865 ARG A N 1
ATOM 6605 C CA . ARG A 1 865 ? -43.372 4.812 39.879 1.00 90.38 865 ARG A CA 1
ATOM 6606 C C . ARG A 1 865 ? -42.169 4.857 38.923 1.00 90.38 865 ARG A C 1
ATOM 6608 O O . ARG A 1 865 ? -42.410 5.089 37.737 1.00 90.38 865 ARG A O 1
ATOM 6615 N N . PRO A 1 866 ? -40.914 4.625 39.362 1.00 90.38 866 PRO A N 1
ATOM 6616 C CA . PRO A 1 866 ? -39.789 4.583 38.430 1.00 90.38 866 PRO A CA 1
ATOM 6617 C C . PRO A 1 866 ? -39.919 3.451 37.399 1.00 90.38 866 PRO A C 1
ATOM 6619 O O . PRO A 1 866 ? -39.705 3.696 36.215 1.00 90.38 866 PRO A O 1
ATOM 6622 N N . LEU A 1 867 ? -40.351 2.248 37.805 1.00 90.00 867 LEU A N 1
ATOM 6623 C CA . LEU A 1 867 ? -40.542 1.119 36.882 1.00 90.00 867 LEU A CA 1
ATOM 6624 C C . LEU A 1 867 ? -41.585 1.408 35.808 1.00 90.00 867 LEU A C 1
ATOM 6626 O O . LEU A 1 867 ? -41.315 1.190 34.634 1.00 90.00 867 LEU A O 1
ATOM 6630 N N . SER A 1 868 ? -42.743 1.954 36.186 1.00 89.19 868 SER A N 1
ATOM 6631 C CA . SER A 1 868 ? -43.782 2.328 35.223 1.00 89.19 868 SER A CA 1
ATOM 6632 C C . SER A 1 868 ? -43.299 3.411 34.251 1.00 89.19 868 SER A C 1
ATOM 6634 O O . SER A 1 868 ? -43.613 3.357 33.061 1.00 89.19 868 SER A O 1
ATOM 6636 N N . SER A 1 869 ? -42.484 4.360 34.728 1.00 90.00 869 SER A N 1
ATOM 6637 C CA . SER A 1 869 ? -41.883 5.380 33.867 1.00 90.00 869 SER A CA 1
ATOM 6638 C C . SER A 1 869 ? -40.981 4.749 32.805 1.00 90.00 869 SER A C 1
ATOM 6640 O O . SER A 1 869 ? -41.145 5.051 31.624 1.00 90.00 869 SER A O 1
ATOM 6642 N N . PHE A 1 870 ? -40.088 3.833 33.192 1.00 91.06 870 PHE A N 1
ATOM 6643 C CA . PHE A 1 870 ? -39.213 3.133 32.246 1.00 91.06 870 PHE A CA 1
ATOM 6644 C C . PHE A 1 870 ? -39.965 2.158 31.336 1.00 91.06 870 PHE A C 1
ATOM 6646 O O . PHE A 1 870 ? -39.668 2.119 30.147 1.00 91.06 870 PHE A O 1
ATOM 6653 N N . ALA A 1 871 ? -40.979 1.450 31.839 1.00 89.31 871 ALA A N 1
ATOM 6654 C CA . ALA A 1 871 ? -41.835 0.570 31.037 1.00 89.31 871 ALA A CA 1
ATOM 6655 C C . ALA A 1 871 ? -42.539 1.328 29.901 1.00 89.31 871 ALA A C 1
ATOM 6657 O O . ALA A 1 871 ? -42.731 0.797 28.813 1.00 89.31 871 ALA A O 1
ATOM 6658 N N . SER A 1 872 ? -42.907 2.590 30.144 1.00 88.44 872 SER A N 1
ATOM 6659 C CA . SER A 1 872 ? -43.536 3.443 29.130 1.00 88.44 872 SER A CA 1
ATOM 6660 C C . SER A 1 872 ? -42.552 4.118 28.166 1.00 88.44 872 SER A C 1
ATOM 6662 O O . SER A 1 872 ? -42.973 4.584 27.107 1.00 88.44 872 SER A O 1
ATOM 6664 N N . ALA A 1 873 ? -41.270 4.208 28.534 1.00 85.88 873 ALA A N 1
ATOM 6665 C CA . ALA A 1 873 ? -40.264 4.991 27.815 1.00 85.88 873 ALA A CA 1
ATOM 6666 C C . ALA A 1 873 ? -39.245 4.138 27.040 1.00 85.88 873 ALA A C 1
ATOM 6668 O O . ALA A 1 873 ? -38.694 4.618 26.052 1.00 85.88 873 ALA A O 1
ATOM 6669 N N . LEU A 1 874 ? -38.995 2.899 27.471 1.00 89.06 874 LEU A N 1
ATOM 6670 C CA . LEU A 1 874 ? -38.056 1.971 26.841 1.00 89.06 874 LEU A CA 1
ATOM 6671 C C . LEU A 1 874 ? -38.768 1.004 25.891 1.00 89.06 874 LEU A C 1
ATOM 6673 O O . LEU A 1 874 ? -39.910 0.604 26.117 1.00 89.06 874 LEU A O 1
ATOM 6677 N N . ARG A 1 875 ? -38.059 0.559 24.851 1.00 88.88 875 ARG A N 1
ATOM 6678 C CA . ARG A 1 875 ? -38.478 -0.590 24.034 1.00 88.88 875 ARG A CA 1
ATOM 6679 C C . ARG A 1 875 ? -38.435 -1.878 24.842 1.00 88.88 875 ARG A C 1
ATOM 6681 O O . ARG A 1 875 ? -37.628 -2.018 25.758 1.00 88.88 875 ARG A O 1
ATOM 6688 N N . GLU A 1 876 ? -39.217 -2.862 24.403 1.00 87.62 876 GLU A N 1
ATOM 6689 C CA . GLU A 1 876 ? -39.307 -4.192 25.020 1.00 87.62 876 GLU A CA 1
ATOM 6690 C C . GLU A 1 876 ? -37.930 -4.830 25.257 1.00 87.62 876 GLU A C 1
ATOM 6692 O O . GLU A 1 876 ? -37.650 -5.309 26.350 1.00 87.62 876 GLU A O 1
ATOM 6697 N N . VAL A 1 877 ? -37.015 -4.736 24.286 1.00 87.94 877 VAL A N 1
ATOM 6698 C CA . VAL A 1 877 ? -35.653 -5.287 24.395 1.00 87.94 877 VAL A CA 1
ATOM 6699 C C . VAL A 1 877 ? -34.857 -4.657 25.548 1.00 87.94 877 VAL A C 1
ATOM 6701 O O . VAL A 1 877 ? -34.217 -5.370 26.322 1.00 87.94 877 VAL A O 1
ATOM 6704 N N . ASN A 1 878 ? -34.893 -3.327 25.676 1.00 91.69 878 ASN A N 1
ATOM 6705 C CA . ASN A 1 878 ? -34.188 -2.602 26.736 1.00 91.69 878 ASN A CA 1
ATOM 6706 C C . ASN A 1 878 ? -34.874 -2.800 28.092 1.00 91.69 878 ASN A C 1
ATOM 6708 O O . ASN A 1 878 ? -34.200 -3.034 29.094 1.00 91.69 878 ASN A O 1
ATOM 6712 N N . PHE A 1 879 ? -36.207 -2.754 28.123 1.00 92.00 879 PHE A N 1
ATOM 6713 C CA . PHE A 1 879 ? -36.981 -2.943 29.343 1.00 92.00 879 PHE A CA 1
ATOM 6714 C C . PHE A 1 879 ? -36.830 -4.360 29.908 1.00 92.00 879 PHE A C 1
ATOM 6716 O O . PHE A 1 879 ? -36.612 -4.514 31.108 1.00 92.00 879 PHE A O 1
ATOM 6723 N N . ALA A 1 880 ? -36.843 -5.394 29.064 1.00 88.94 880 ALA A N 1
ATOM 6724 C CA . ALA A 1 880 ? -36.597 -6.771 29.484 1.00 88.94 880 ALA A CA 1
ATOM 6725 C C . ALA A 1 880 ? -35.159 -6.974 29.994 1.00 88.94 880 ALA A C 1
ATOM 6727 O O . ALA A 1 880 ? -34.923 -7.730 30.937 1.00 88.94 880 ALA A O 1
ATOM 6728 N N . ALA A 1 881 ? -34.166 -6.306 29.395 1.00 90.94 881 ALA A N 1
ATOM 6729 C CA . ALA A 1 881 ? -32.782 -6.358 29.872 1.00 90.94 881 ALA A CA 1
ATOM 6730 C C . ALA A 1 881 ? -32.605 -5.660 31.234 1.00 90.94 881 ALA A C 1
ATOM 6732 O O . ALA A 1 881 ? -32.012 -6.246 32.142 1.00 90.94 881 ALA A O 1
ATOM 6733 N N . LEU A 1 882 ? -33.168 -4.455 31.396 1.00 93.69 882 LEU A N 1
ATOM 6734 C CA . LEU A 1 882 ? -33.197 -3.730 32.671 1.00 93.69 882 LEU A CA 1
ATOM 6735 C C . LEU A 1 882 ? -33.866 -4.571 33.759 1.00 93.69 882 LEU A C 1
ATOM 6737 O O . LEU A 1 882 ? -33.322 -4.734 34.848 1.00 93.69 882 LEU A O 1
ATOM 6741 N N . SER A 1 883 ? -35.031 -5.129 33.444 1.00 90.88 883 SER A N 1
ATOM 6742 C CA . SER A 1 883 ? -35.846 -5.879 34.391 1.00 90.88 883 SER A CA 1
ATOM 6743 C C . SER A 1 883 ? -35.175 -7.164 34.859 1.00 90.88 883 SER A C 1
ATOM 6745 O O . SER A 1 883 ? -35.151 -7.427 36.058 1.00 90.88 883 SER A O 1
ATOM 6747 N N . ARG A 1 884 ? -34.550 -7.928 33.956 1.00 90.50 884 ARG A N 1
ATOM 6748 C CA . ARG A 1 884 ? -33.782 -9.122 34.343 1.00 90.50 884 ARG A CA 1
ATOM 6749 C C . ARG A 1 884 ? -32.621 -8.772 35.273 1.00 90.50 884 ARG A C 1
ATOM 6751 O O . ARG A 1 884 ? -32.484 -9.399 36.320 1.00 90.50 884 ARG A O 1
ATOM 6758 N N . SER A 1 885 ? -31.827 -7.746 34.939 1.00 94.06 885 SER A N 1
ATOM 6759 C CA . SER A 1 885 ? -30.723 -7.300 35.808 1.00 94.06 885 SER A CA 1
ATOM 6760 C C . SER A 1 885 ? -31.237 -6.821 37.173 1.00 94.06 885 SER A C 1
ATOM 6762 O O . SER A 1 885 ? -30.718 -7.235 38.212 1.00 94.06 885 SER A O 1
ATOM 6764 N N . LEU A 1 886 ? -32.318 -6.034 37.189 1.00 93.44 886 LEU A N 1
ATOM 6765 C CA . LEU A 1 886 ? -32.973 -5.570 38.411 1.00 93.44 886 LEU A CA 1
ATOM 6766 C C . LEU A 1 886 ? -33.408 -6.730 39.310 1.00 93.44 886 LEU A C 1
ATOM 6768 O O . LEU A 1 886 ? -33.066 -6.747 40.491 1.00 93.44 886 LEU A O 1
ATOM 6772 N N . VAL A 1 887 ? -34.165 -7.685 38.763 1.00 93.31 887 VAL A N 1
ATOM 6773 C CA . VAL A 1 887 ? -34.704 -8.819 39.522 1.00 93.31 887 VAL A CA 1
ATOM 6774 C C . VAL A 1 887 ? -33.569 -9.634 40.132 1.00 93.31 887 VAL A C 1
ATOM 6776 O O . VAL A 1 887 ? -33.613 -9.942 41.321 1.00 93.31 887 VAL A O 1
ATOM 6779 N N . THR A 1 888 ? -32.511 -9.913 39.367 1.00 94.06 888 THR A N 1
ATOM 6780 C CA . THR A 1 888 ? -31.334 -10.626 39.875 1.00 94.06 888 THR A CA 1
ATOM 6781 C C . THR A 1 888 ? -30.624 -9.861 40.995 1.00 94.06 888 THR A C 1
ATOM 6783 O O . THR A 1 888 ? -30.321 -10.449 42.034 1.00 94.06 888 THR A O 1
ATOM 6786 N N . LYS A 1 889 ? -30.369 -8.556 40.831 1.00 94.94 889 LYS A N 1
ATOM 6787 C CA . LYS A 1 889 ? -29.702 -7.736 41.858 1.00 94.94 889 LYS A CA 1
ATOM 6788 C C . LYS A 1 889 ? -30.530 -7.642 43.140 1.00 94.94 889 LYS A C 1
ATOM 6790 O O . LYS A 1 889 ? -30.007 -7.884 44.225 1.00 94.94 889 LYS A O 1
ATOM 6795 N N . VAL A 1 890 ? -31.831 -7.370 43.023 1.00 93.88 890 VAL A N 1
ATOM 6796 C CA . VAL A 1 890 ? -32.743 -7.281 44.175 1.00 93.88 890 VAL A CA 1
ATOM 6797 C C . VAL A 1 890 ? -32.856 -8.626 44.893 1.00 93.88 890 VAL A C 1
ATOM 6799 O O . VAL A 1 890 ? -32.749 -8.654 46.118 1.00 93.88 890 VAL A O 1
ATOM 6802 N N . ALA A 1 891 ? -33.005 -9.736 44.165 1.00 93.25 891 ALA A N 1
ATOM 6803 C CA . ALA A 1 891 ? -33.050 -11.071 44.760 1.00 93.25 891 ALA A CA 1
ATOM 6804 C C . ALA A 1 891 ? -31.779 -11.375 45.568 1.00 93.25 891 ALA A C 1
ATOM 6806 O O . ALA A 1 891 ? -31.860 -11.707 46.752 1.00 93.25 891 ALA A O 1
ATOM 6807 N N . ASN A 1 892 ? -30.606 -11.165 44.963 1.00 94.12 892 ASN A N 1
ATOM 6808 C CA . ASN A 1 892 ? -29.312 -11.392 45.608 1.00 94.12 892 ASN A CA 1
ATOM 6809 C C . ASN A 1 892 ? -29.108 -10.491 46.833 1.00 94.12 892 ASN A C 1
ATOM 6811 O O . ASN A 1 892 ? -28.649 -10.954 47.884 1.00 94.12 892 ASN A O 1
ATOM 6815 N N . LEU A 1 893 ? -29.468 -9.208 46.730 1.00 94.88 893 LEU A N 1
ATOM 6816 C CA . LEU A 1 893 ? -29.393 -8.270 47.845 1.00 94.88 893 LEU A CA 1
ATOM 6817 C C . LEU A 1 893 ? -30.260 -8.760 49.009 1.00 94.88 893 LEU A C 1
ATOM 6819 O O . LEU A 1 893 ? -29.744 -8.932 50.116 1.00 94.88 893 LEU A O 1
ATOM 6823 N N . LEU A 1 894 ? -31.547 -9.014 48.765 1.00 93.75 894 LEU A N 1
ATOM 6824 C CA . LEU A 1 894 ? -32.501 -9.410 49.802 1.00 93.75 894 LEU A CA 1
ATOM 6825 C C . LEU A 1 894 ? -32.120 -10.749 50.436 1.00 93.75 894 LEU A C 1
ATOM 6827 O O . LEU A 1 894 ? -32.086 -10.841 51.663 1.00 93.75 894 LEU A O 1
ATOM 6831 N N . LEU A 1 895 ? -31.753 -11.749 49.631 1.00 92.19 895 LEU A N 1
ATOM 6832 C CA . LEU A 1 895 ? -31.316 -13.057 50.117 1.00 92.19 895 LEU A CA 1
ATOM 6833 C C . LEU A 1 895 ? -30.048 -12.936 50.973 1.00 92.19 895 LEU A C 1
ATOM 6835 O O . LEU A 1 895 ? -29.986 -13.464 52.085 1.00 92.19 895 LEU A O 1
ATOM 6839 N N . SER A 1 896 ? -29.051 -12.169 50.521 1.00 92.25 896 SER A N 1
ATOM 6840 C CA . SER A 1 896 ? -27.805 -11.981 51.275 1.00 92.25 896 SER A CA 1
ATOM 6841 C C . SER A 1 896 ? -28.013 -11.250 52.607 1.00 92.25 896 SER A C 1
ATOM 6843 O O . SER A 1 896 ? -27.312 -11.523 53.586 1.00 92.25 896 SER A O 1
ATOM 6845 N N . GLN A 1 897 ? -28.951 -10.302 52.667 1.00 91.44 897 GLN A N 1
ATOM 6846 C CA . GLN A 1 897 ? -29.290 -9.576 53.891 1.00 91.44 897 GLN A CA 1
ATOM 6847 C C . GLN A 1 897 ? -30.122 -10.456 54.836 1.00 91.44 897 GLN A C 1
ATOM 6849 O O . GLN A 1 897 ? -29.848 -10.504 56.038 1.00 91.44 897 GLN A O 1
ATOM 6854 N N . LEU A 1 898 ? -31.061 -11.235 54.291 1.00 91.12 898 LEU A N 1
ATOM 6855 C CA . LEU A 1 898 ? -31.863 -12.221 55.016 1.00 91.12 898 LEU A CA 1
ATOM 6856 C C . LEU A 1 898 ? -30.991 -13.322 55.644 1.00 91.12 898 LEU A C 1
ATOM 6858 O O . LEU A 1 898 ? -31.181 -13.698 56.803 1.00 91.12 898 LEU A O 1
ATOM 6862 N N . LEU A 1 899 ? -29.979 -13.810 54.929 1.00 89.50 899 LEU A N 1
ATOM 6863 C CA . LEU A 1 899 ? -29.040 -14.801 55.455 1.00 89.50 899 LEU A CA 1
ATOM 6864 C C . LEU A 1 899 ? -28.165 -14.233 56.579 1.00 89.50 899 LEU A C 1
ATOM 6866 O O . LEU A 1 899 ? -27.941 -14.922 57.576 1.00 89.50 899 LEU A O 1
ATOM 6870 N N . ARG A 1 900 ? -27.738 -12.969 56.472 1.00 88.81 900 ARG A N 1
ATOM 6871 C CA . ARG A 1 900 ? -26.871 -12.303 57.462 1.00 88.81 900 ARG A CA 1
ATOM 6872 C C . ARG A 1 900 ? -27.590 -11.807 58.715 1.00 88.81 900 ARG A C 1
ATOM 6874 O O . ARG A 1 900 ? -26.944 -11.683 59.753 1.00 88.81 900 ARG A O 1
ATOM 6881 N N . GLN A 1 901 ? -28.886 -11.507 58.649 1.00 87.56 901 GLN A N 1
ATOM 6882 C CA . GLN A 1 901 ? -29.604 -10.989 59.818 1.00 87.56 901 GLN A CA 1
ATOM 6883 C C . GLN A 1 901 ? -29.751 -12.024 60.946 1.00 87.56 901 GLN A C 1
ATOM 6885 O O . GLN A 1 901 ? -29.733 -13.230 60.714 1.00 87.56 901 GLN A O 1
ATOM 6890 N N . GLY A 1 902 ? -29.919 -11.556 62.183 1.00 84.88 902 GLY A N 1
ATOM 6891 C CA . GLY A 1 902 ? -30.287 -12.418 63.309 1.00 84.88 902 GLY A CA 1
ATOM 6892 C C . GLY A 1 902 ? -31.747 -12.899 63.240 1.00 84.88 902 GLY A C 1
ATOM 6893 O O . GLY A 1 902 ? -32.433 -12.644 62.247 1.00 84.88 902 GLY A O 1
ATOM 6894 N N . PRO A 1 903 ? -32.230 -13.588 64.287 1.00 87.69 903 PRO A N 1
ATOM 6895 C CA . PRO A 1 903 ? -33.646 -13.907 64.436 1.00 87.69 903 PRO A CA 1
ATOM 6896 C C . PRO A 1 903 ? -34.508 -12.640 64.469 1.00 87.69 903 PRO A C 1
ATOM 6898 O O . PRO A 1 903 ? -34.060 -11.600 64.956 1.00 87.69 903 PRO A O 1
ATOM 6901 N N . PHE A 1 904 ? -35.739 -12.733 63.971 1.00 89.56 904 PHE A N 1
ATOM 6902 C CA . PHE A 1 904 ? -36.711 -11.641 64.046 1.00 89.56 904 PHE A CA 1
ATOM 6903 C C . PHE A 1 904 ? -37.158 -11.412 65.495 1.00 89.56 904 PHE A C 1
ATOM 6905 O O . PHE A 1 904 ? -37.237 -12.352 66.288 1.00 89.56 904 PHE A O 1
ATOM 6912 N N . SER A 1 905 ? -37.463 -10.161 65.848 1.00 86.69 905 SER A N 1
ATOM 6913 C CA . SER A 1 905 ? -37.735 -9.780 67.241 1.00 86.69 905 SER A CA 1
ATOM 6914 C C . SER A 1 905 ? -39.130 -10.205 67.708 1.00 86.69 905 SER A C 1
ATOM 6916 O O . SER A 1 905 ? -39.335 -10.465 68.892 1.00 86.69 905 SER A O 1
ATOM 6918 N N . ASN A 1 906 ? -40.105 -10.227 66.796 1.00 88.31 906 ASN A N 1
ATOM 6919 C CA . ASN A 1 906 ? -41.498 -10.597 67.052 1.00 88.31 906 ASN A CA 1
ATOM 6920 C C . ASN A 1 906 ? -42.191 -11.070 65.757 1.00 88.31 906 ASN A C 1
ATOM 6922 O O . ASN A 1 906 ? -41.650 -10.908 64.663 1.00 88.31 906 ASN A O 1
ATOM 6926 N N . GLU A 1 907 ? -43.380 -11.666 65.890 1.00 86.81 907 GLU A N 1
ATOM 6927 C CA . GLU A 1 907 ? -44.164 -12.176 64.750 1.00 86.81 907 GLU A CA 1
ATOM 6928 C C . GLU A 1 907 ? -44.597 -11.065 63.782 1.00 86.81 907 GLU A C 1
ATOM 6930 O O . GLU A 1 907 ? -44.580 -11.273 62.577 1.00 86.81 907 GLU A O 1
ATOM 6935 N N . VAL A 1 908 ? -44.874 -9.854 64.275 1.00 88.50 908 VAL A N 1
ATOM 6936 C CA . VAL A 1 908 ? -45.289 -8.721 63.427 1.00 88.50 908 VAL A CA 1
ATOM 6937 C C . VAL A 1 908 ? -44.167 -8.287 62.473 1.00 88.50 908 VAL A C 1
ATOM 6939 O O . VAL A 1 908 ? -44.415 -8.029 61.300 1.00 88.50 908 VAL A O 1
ATOM 6942 N N . GLU A 1 909 ? -42.918 -8.236 62.948 1.00 91.00 909 GLU A N 1
ATOM 6943 C CA . GLU A 1 909 ? -41.734 -7.916 62.133 1.00 91.00 909 GLU A CA 1
ATOM 6944 C C . GLU A 1 909 ? -41.522 -8.964 61.025 1.00 91.00 909 GLU A C 1
ATOM 6946 O O . GLU A 1 909 ? -41.175 -8.622 59.892 1.00 91.00 909 GLU A O 1
ATOM 6951 N N . LEU A 1 910 ? -41.753 -10.240 61.356 1.00 90.75 910 LEU A N 1
ATOM 6952 C CA . LEU A 1 910 ? -41.661 -11.379 60.442 1.00 90.75 910 LEU A CA 1
ATOM 6953 C C . LEU A 1 910 ? -42.753 -11.331 59.362 1.00 90.75 910 LEU A C 1
ATOM 6955 O O . LEU A 1 910 ? -42.456 -11.484 58.175 1.00 90.75 910 LEU A O 1
ATOM 6959 N N . GLU A 1 911 ? -44.004 -11.093 59.760 1.00 89.69 911 GLU A N 1
ATOM 6960 C CA . GLU A 1 911 ? -45.152 -10.967 58.856 1.00 89.69 911 GLU A CA 1
ATOM 6961 C C . GLU A 1 911 ? -44.980 -9.783 57.898 1.00 89.69 911 GLU A C 1
ATOM 6963 O O . GLU A 1 911 ? -45.136 -9.946 56.691 1.00 89.69 911 GLU A O 1
ATOM 6968 N N . LEU A 1 912 ? -44.567 -8.610 58.393 1.00 91.88 912 LEU A N 1
ATOM 6969 C CA . LEU A 1 912 ? -44.322 -7.439 57.543 1.00 91.88 912 LEU A CA 1
ATOM 6970 C C . LEU A 1 912 ? -43.194 -7.680 56.531 1.00 91.88 912 LEU A C 1
ATOM 6972 O O . LEU A 1 912 ? -43.325 -7.329 55.357 1.00 91.88 912 LEU A O 1
ATOM 6976 N N . PHE A 1 913 ? -42.094 -8.308 56.958 1.00 93.12 913 PHE A N 1
ATOM 6977 C CA . PHE A 1 913 ? -40.983 -8.631 56.063 1.00 93.12 913 PHE A CA 1
ATOM 6978 C C . PHE A 1 913 ? -41.399 -9.588 54.945 1.00 93.12 913 PHE A C 1
ATOM 6980 O O . PHE A 1 913 ? -41.074 -9.364 53.777 1.00 93.12 913 PHE A O 1
ATOM 6987 N N . THR A 1 914 ? -42.111 -10.655 55.305 1.00 91.69 914 THR A N 1
ATOM 6988 C CA . THR A 1 914 ? -42.537 -11.697 54.365 1.00 91.69 914 THR A CA 1
ATOM 6989 C C . THR A 1 914 ? -43.633 -11.191 53.427 1.00 91.69 914 THR A C 1
ATOM 6991 O O . THR A 1 914 ? -43.544 -11.446 52.227 1.00 91.69 914 THR A O 1
ATOM 6994 N N . ALA A 1 915 ? -44.577 -10.379 53.916 1.00 91.81 915 ALA A N 1
ATOM 6995 C CA . ALA A 1 915 ? -45.568 -9.696 53.083 1.00 91.81 915 ALA A CA 1
ATOM 6996 C C . ALA A 1 915 ? -44.906 -8.759 52.055 1.00 91.81 915 ALA A C 1
ATOM 6998 O O . ALA A 1 915 ? -45.273 -8.770 50.882 1.00 91.81 915 ALA A O 1
ATOM 6999 N N . ASN A 1 916 ? -43.875 -8.002 52.449 1.00 94.00 916 ASN A N 1
ATOM 7000 C CA . ASN A 1 916 ? -43.130 -7.156 51.514 1.00 94.00 916 ASN A CA 1
ATOM 7001 C C . ASN A 1 916 ? -42.327 -7.980 50.486 1.00 94.00 916 ASN A C 1
ATOM 7003 O O . ASN A 1 916 ? -42.429 -7.748 49.285 1.00 94.00 916 ASN A O 1
ATOM 7007 N N . CYS A 1 917 ? -41.511 -8.941 50.930 1.00 91.81 917 CYS A N 1
ATOM 7008 C CA . CYS A 1 917 ? -40.582 -9.662 50.044 1.00 91.81 917 CYS A CA 1
ATOM 7009 C C . CYS A 1 917 ? -41.257 -10.717 49.157 1.00 91.81 917 CYS A C 1
ATOM 7011 O O . CYS A 1 917 ? -40.683 -11.113 48.140 1.00 91.81 917 CYS A O 1
ATOM 7013 N N . ARG A 1 918 ? -42.460 -11.169 49.527 1.00 89.56 918 ARG A N 1
ATOM 7014 C CA . ARG A 1 918 ? -43.253 -12.118 48.747 1.00 89.56 918 ARG A CA 1
ATOM 7015 C C . ARG A 1 918 ? -44.408 -11.424 48.040 1.00 89.56 918 ARG A C 1
ATOM 7017 O O . ARG A 1 918 ? -44.327 -11.227 46.839 1.00 89.56 918 ARG A O 1
ATOM 7024 N N . GLU A 1 919 ? -45.452 -11.031 48.762 1.00 89.81 919 GLU A N 1
ATOM 7025 C CA . GLU A 1 919 ? -46.719 -10.587 48.165 1.00 89.81 919 GLU A CA 1
ATOM 7026 C C . GLU A 1 919 ? -46.584 -9.250 47.425 1.00 89.81 919 GLU A C 1
ATOM 7028 O O . GLU A 1 919 ? -46.948 -9.158 46.253 1.00 89.81 919 GLU A O 1
ATOM 7033 N N . ASP A 1 920 ? -46.016 -8.230 48.076 1.00 92.62 920 ASP A N 1
ATOM 7034 C CA . ASP A 1 920 ? -45.859 -6.892 47.492 1.00 92.62 920 ASP A CA 1
ATOM 7035 C C . ASP A 1 920 ? -44.907 -6.912 46.287 1.00 92.62 920 ASP A C 1
ATOM 7037 O O . ASP A 1 920 ? -45.258 -6.459 45.195 1.00 92.62 920 ASP A O 1
ATOM 7041 N N . LEU A 1 921 ? -43.719 -7.507 46.453 1.00 91.62 921 LEU A N 1
ATOM 7042 C CA . LEU A 1 921 ? -42.720 -7.606 45.387 1.00 91.62 921 LEU A CA 1
ATOM 7043 C C . LEU A 1 921 ? -43.212 -8.453 44.201 1.00 91.62 921 LEU A C 1
ATOM 7045 O O . LEU A 1 921 ? -43.031 -8.054 43.050 1.00 91.62 921 LEU A O 1
ATOM 7049 N N . GLN A 1 922 ? -43.862 -9.593 44.460 1.00 89.94 922 GLN A N 1
ATOM 7050 C CA . GLN A 1 922 ? -44.421 -10.447 43.411 1.00 89.94 922 GLN A CA 1
ATOM 7051 C C . GLN A 1 922 ? -45.556 -9.741 42.668 1.00 89.94 922 GLN A C 1
ATOM 7053 O O . GLN A 1 922 ? -45.561 -9.748 41.440 1.00 89.94 922 GLN A O 1
ATOM 7058 N N . SER A 1 923 ? -46.488 -9.101 43.382 1.00 89.56 923 SER A N 1
ATOM 7059 C CA . SER A 1 923 ? -47.596 -8.363 42.765 1.00 89.56 923 SER A CA 1
ATOM 7060 C C . SER A 1 923 ? -47.090 -7.217 41.889 1.00 89.56 923 SER A C 1
ATOM 7062 O O . SER A 1 923 ? -47.595 -7.007 40.785 1.00 89.56 923 SER A O 1
ATOM 7064 N N . LEU A 1 924 ? -46.081 -6.481 42.360 1.00 90.25 924 LEU A N 1
ATOM 7065 C CA . LEU A 1 924 ? -45.470 -5.402 41.597 1.00 90.25 924 LEU A CA 1
ATOM 7066 C C . LEU A 1 924 ? -44.831 -5.924 40.304 1.00 90.25 924 LEU A C 1
ATOM 7068 O O . LEU A 1 924 ? -45.135 -5.418 39.223 1.00 90.25 924 LEU A O 1
ATOM 7072 N N . LEU A 1 925 ? -43.956 -6.926 40.402 1.00 88.31 925 LEU A N 1
ATOM 7073 C CA . LEU A 1 925 ? -43.177 -7.406 39.261 1.00 88.31 925 LEU A CA 1
ATOM 7074 C C . LEU A 1 925 ? -44.024 -8.211 38.268 1.00 88.31 925 LEU A C 1
ATOM 7076 O O . LEU A 1 925 ? -43.866 -8.026 37.067 1.00 88.31 925 LEU A O 1
ATOM 7080 N N . ALA A 1 926 ? -44.983 -9.016 38.735 1.00 85.56 926 ALA A N 1
ATOM 7081 C CA . ALA A 1 926 ? -45.905 -9.756 37.866 1.00 85.56 926 ALA A CA 1
ATOM 7082 C C . ALA A 1 926 ? -46.837 -8.837 37.057 1.00 85.56 926 ALA A C 1
ATOM 7084 O O . ALA A 1 926 ? -47.377 -9.252 36.035 1.00 85.56 926 ALA A O 1
ATOM 7085 N N . SER A 1 927 ? -47.022 -7.583 37.488 1.00 82.81 927 SER A N 1
ATOM 7086 C CA . SER A 1 927 ? -47.760 -6.586 36.703 1.00 82.81 927 SER A CA 1
ATOM 7087 C C . SER A 1 927 ? -46.969 -6.042 35.507 1.00 82.81 927 SER A C 1
ATOM 7089 O O . SER A 1 927 ? -47.566 -5.431 34.623 1.00 82.81 927 SER A O 1
ATOM 7091 N N . GLN A 1 928 ? -45.643 -6.230 35.489 1.00 76.44 928 GLN A N 1
ATOM 7092 C CA . GLN A 1 928 ? -44.735 -5.641 34.500 1.00 76.44 928 GLN A CA 1
ATOM 7093 C C . GLN A 1 928 ? -43.922 -6.680 33.708 1.00 76.44 928 GLN A C 1
ATOM 7095 O O . GLN A 1 928 ? -43.447 -6.347 32.626 1.00 76.44 928 GLN A O 1
ATOM 7100 N N . LEU A 1 929 ? -43.734 -7.898 34.232 1.00 81.75 929 LEU A N 1
ATOM 7101 C CA . LEU A 1 929 ? -42.793 -8.904 33.722 1.00 81.75 929 LEU A CA 1
ATOM 7102 C C . LEU A 1 929 ? -43.450 -10.258 33.470 1.00 81.75 929 LEU A C 1
ATOM 7104 O O . LEU A 1 929 ? -44.429 -10.628 34.120 1.00 81.75 929 LEU A O 1
ATOM 7108 N N . GLU A 1 930 ? -42.862 -11.027 32.554 1.00 79.00 930 GLU A N 1
ATOM 7109 C CA . GLU A 1 930 ? -43.258 -12.410 32.311 1.00 79.00 930 GLU A CA 1
ATOM 7110 C C . GLU A 1 930 ? -42.817 -13.331 33.456 1.00 79.00 930 GLU A C 1
ATOM 7112 O O . GLU A 1 930 ? -41.816 -13.096 34.135 1.00 79.00 930 GLU A O 1
ATOM 7117 N N . SER A 1 931 ? -43.524 -14.450 33.640 1.00 74.25 931 SER A N 1
ATOM 7118 C CA . SER A 1 931 ? -43.230 -15.411 34.712 1.00 74.25 931 SER A CA 1
ATOM 7119 C C . SER A 1 931 ? -41.813 -15.995 34.646 1.00 74.25 931 SER A C 1
ATOM 7121 O O . SER A 1 931 ? -41.271 -16.400 35.669 1.00 74.25 931 SER A O 1
ATOM 7123 N N . GLY A 1 932 ? -41.202 -16.046 33.456 1.00 77.12 932 GLY A N 1
ATOM 7124 C CA . GLY A 1 932 ? -39.843 -16.558 33.263 1.00 77.12 932 GLY A CA 1
ATOM 7125 C C . GLY A 1 932 ? -38.742 -15.661 33.838 1.00 77.12 932 GLY A C 1
ATOM 7126 O O . GLY A 1 932 ? -37.723 -16.181 34.290 1.00 77.12 932 GLY A O 1
ATOM 7127 N N . ASP A 1 933 ? -38.956 -14.344 33.880 1.00 82.06 933 ASP A N 1
ATOM 7128 C CA . ASP A 1 933 ? -37.9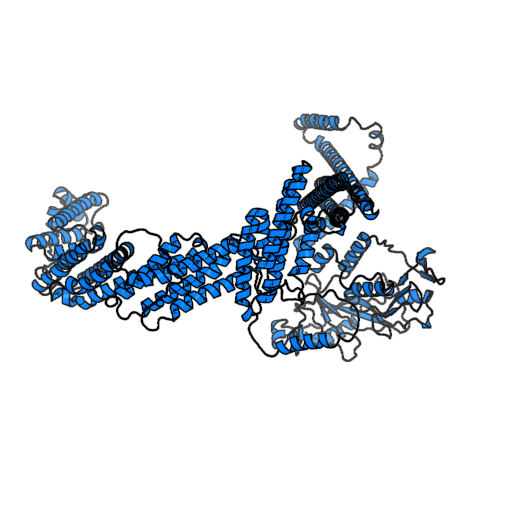66 -13.375 34.373 1.00 82.06 933 ASP A CA 1
ATOM 7129 C C . ASP A 1 933 ? -37.898 -13.321 35.906 1.00 82.06 933 ASP A C 1
ATOM 7131 O O . ASP A 1 933 ? -36.950 -12.780 36.472 1.00 82.06 933 ASP A O 1
ATOM 7135 N N . LEU A 1 934 ? -38.886 -13.912 36.586 1.00 86.88 934 LEU A N 1
ATOM 7136 C CA . LEU A 1 934 ? -39.008 -13.922 38.045 1.00 86.88 934 LEU A CA 1
ATOM 7137 C C . LEU A 1 934 ? -38.232 -15.060 38.720 1.00 86.88 934 LEU A C 1
ATOM 7139 O O . LEU A 1 934 ? -38.102 -15.044 39.941 1.00 86.88 934 LEU A O 1
ATOM 7143 N N . ARG A 1 935 ? -37.671 -16.008 37.954 1.00 87.44 935 ARG A N 1
ATOM 7144 C CA . ARG A 1 935 ? -36.920 -17.159 38.496 1.00 87.44 935 ARG A CA 1
ATOM 7145 C C . ARG A 1 935 ? -35.859 -16.796 39.543 1.00 87.44 935 ARG A C 1
ATOM 7147 O O . ARG A 1 935 ? -35.784 -17.495 40.547 1.00 87.44 935 ARG A O 1
ATOM 7154 N N . PRO A 1 936 ? -35.066 -15.711 39.400 1.00 90.12 936 PRO A N 1
ATOM 7155 C CA . PRO A 1 936 ? -34.076 -15.362 40.420 1.00 90.12 936 PRO A CA 1
ATOM 7156 C C . PRO A 1 936 ? -34.668 -15.081 41.814 1.00 90.12 936 PRO A C 1
ATOM 7158 O O . PRO A 1 936 ? -33.930 -15.119 42.791 1.00 90.12 936 PRO A O 1
ATOM 7161 N N . LEU A 1 937 ? -35.973 -14.795 41.927 1.00 90.69 937 LEU A N 1
ATOM 7162 C CA . LEU A 1 937 ? -36.660 -14.563 43.204 1.00 90.69 937 LEU A CA 1
ATOM 7163 C C . LEU A 1 937 ? -37.208 -15.840 43.854 1.00 90.69 937 LEU A C 1
ATOM 7165 O O . LEU A 1 937 ? -37.605 -15.778 45.016 1.00 90.69 937 LEU A O 1
ATOM 7169 N N . GLU A 1 938 ? -37.226 -16.979 43.156 1.00 89.88 938 GLU A N 1
ATOM 7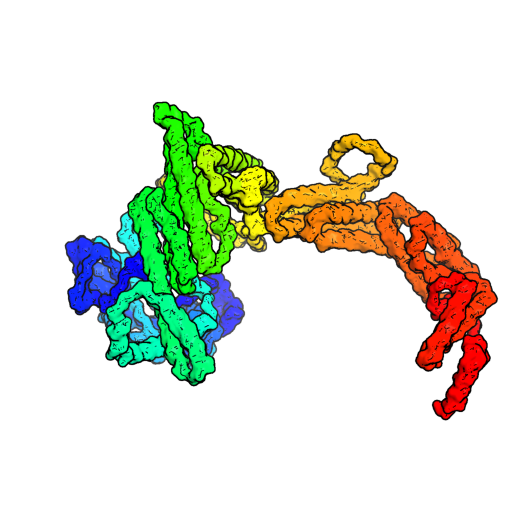170 C CA . GLU A 1 938 ? -37.810 -18.229 43.668 1.00 89.88 938 GLU A CA 1
ATOM 7171 C C . GLU A 1 938 ? -37.143 -18.669 44.980 1.00 89.88 938 GLU A C 1
ATOM 7173 O O . GLU A 1 938 ? -37.840 -18.925 45.959 1.00 89.88 938 GLU A O 1
ATOM 7178 N N . GLU A 1 939 ? -35.808 -18.614 45.063 1.00 90.19 939 GLU A N 1
ATOM 7179 C CA . GLU A 1 939 ? -35.057 -18.956 46.282 1.00 90.19 939 GLU A CA 1
ATOM 7180 C C . GLU A 1 939 ? -35.423 -18.042 47.472 1.00 90.19 939 GLU A C 1
ATOM 7182 O O . GLU A 1 939 ? -35.571 -18.488 48.616 1.00 90.19 939 GLU A O 1
ATOM 7187 N N . LEU A 1 940 ? -35.623 -16.743 47.213 1.00 92.44 940 LEU A N 1
ATOM 7188 C CA . LEU A 1 940 ? -36.057 -15.781 48.229 1.00 92.44 940 LEU A CA 1
ATOM 7189 C C . LEU A 1 940 ? -37.490 -16.072 48.692 1.00 92.44 940 LEU A C 1
ATOM 7191 O O . LEU A 1 940 ? -37.787 -15.976 49.888 1.00 92.44 940 LEU A O 1
ATOM 7195 N N . TRP A 1 941 ? -38.384 -16.412 47.765 1.00 91.81 941 TRP A N 1
ATOM 7196 C CA . TRP A 1 941 ? -39.771 -16.744 48.075 1.00 91.81 941 TRP A CA 1
ATOM 7197 C C . TRP A 1 941 ? -39.893 -18.057 48.843 1.00 91.81 941 TRP A C 1
ATOM 7199 O O . TRP A 1 941 ? -40.676 -18.108 49.792 1.00 91.81 941 TRP A O 1
ATOM 7209 N N . ASP A 1 942 ? -39.070 -19.055 48.530 1.00 91.50 942 ASP A N 1
ATOM 7210 C CA . ASP A 1 942 ? -38.952 -20.301 49.290 1.00 91.50 942 ASP A CA 1
ATOM 7211 C C . ASP A 1 942 ? -38.447 -20.037 50.719 1.00 91.50 942 ASP A C 1
ATOM 7213 O O . ASP A 1 942 ? -39.008 -20.544 51.696 1.00 91.50 942 ASP A O 1
ATOM 7217 N N . CYS A 1 943 ? -37.457 -19.149 50.882 1.00 91.44 943 CYS A N 1
ATOM 7218 C CA . CYS A 1 943 ? -37.022 -18.696 52.205 1.00 91.44 943 CYS A CA 1
ATOM 7219 C C . CYS A 1 943 ? -38.159 -18.016 52.985 1.00 91.44 943 CYS A C 1
ATOM 7221 O O . CYS A 1 943 ? -38.350 -18.291 54.172 1.00 91.44 943 CYS A O 1
ATOM 7223 N N . CYS A 1 944 ? -38.939 -17.146 52.335 1.00 91.38 944 CYS A N 1
ATOM 7224 C CA . CYS A 1 944 ? -40.095 -16.496 52.957 1.00 91.38 944 CYS A CA 1
ATOM 7225 C C . CYS A 1 944 ? -41.202 -17.502 53.307 1.00 91.38 944 CYS A C 1
ATOM 7227 O O . CYS A 1 944 ? -41.818 -17.386 54.363 1.00 91.38 944 CYS A O 1
ATOM 7229 N N . GLN A 1 945 ? -41.430 -18.513 52.469 1.00 90.94 945 GLN A N 1
ATOM 7230 C CA . GLN A 1 945 ? -42.405 -19.572 52.718 1.00 90.94 945 GLN A CA 1
ATOM 7231 C C . GLN A 1 945 ? -42.052 -20.362 53.988 1.00 90.94 945 GLN A C 1
ATOM 7233 O O . GLN A 1 945 ? -42.926 -20.568 54.831 1.00 90.94 945 GLN A O 1
ATOM 7238 N N . LEU A 1 946 ? -40.776 -20.718 54.190 1.00 90.31 946 LEU A N 1
ATOM 7239 C CA . LEU A 1 946 ? -40.305 -21.378 55.420 1.00 90.31 946 LEU A CA 1
ATOM 7240 C C . LEU A 1 946 ? -40.535 -20.527 56.680 1.00 90.31 946 LEU A C 1
ATOM 7242 O O . LEU A 1 946 ? -40.883 -21.047 57.746 1.00 90.31 946 LEU A O 1
ATOM 7246 N N . LEU A 1 947 ? -40.359 -19.210 56.565 1.00 89.62 947 LEU A N 1
ATOM 7247 C CA . LEU A 1 947 ? -40.559 -18.273 57.668 1.00 89.62 947 LEU A CA 1
ATOM 7248 C C . LEU A 1 947 ? -42.023 -18.197 58.126 1.00 89.62 947 LEU A C 1
ATOM 7250 O O . LEU A 1 947 ? -42.252 -18.040 59.321 1.00 89.62 947 LEU A O 1
ATOM 7254 N N . VAL A 1 948 ? -42.994 -18.383 57.225 1.00 89.44 948 VAL A N 1
ATOM 7255 C CA . VAL A 1 948 ? -44.442 -18.263 57.512 1.00 89.44 948 VAL A CA 1
ATOM 7256 C C . VAL A 1 948 ? -45.122 -19.624 57.760 1.00 89.44 948 VAL A C 1
ATOM 7258 O O . VAL A 1 948 ? -46.320 -19.689 58.021 1.00 89.44 948 VAL A O 1
ATOM 7261 N N . LEU A 1 949 ? -44.383 -20.743 57.737 1.00 89.81 949 LEU A N 1
ATOM 7262 C CA . LEU A 1 949 ? -44.964 -22.073 57.975 1.00 89.81 949 LEU A CA 1
ATOM 7263 C C . LEU A 1 949 ? -45.762 -22.156 59.296 1.00 89.81 949 LEU A C 1
ATOM 7265 O O . LEU A 1 949 ? -45.326 -21.611 60.317 1.00 89.81 949 LEU A O 1
ATOM 7269 N N . PRO A 1 950 ? -46.878 -22.906 59.339 1.00 88.06 950 PRO A N 1
ATOM 7270 C CA . PRO A 1 950 ? -47.542 -23.233 60.596 1.00 88.06 950 PRO A CA 1
ATOM 7271 C C . PRO A 1 950 ? -46.570 -23.911 61.571 1.00 88.06 950 PRO A C 1
ATOM 7273 O O . PRO A 1 950 ? -45.839 -24.818 61.175 1.00 88.06 950 PRO A O 1
ATOM 7276 N N . LEU A 1 951 ? -46.582 -23.517 62.850 1.00 84.19 951 LEU A N 1
ATOM 7277 C CA . LEU A 1 951 ? -45.630 -23.999 63.866 1.00 84.19 951 LEU A CA 1
ATOM 7278 C C . LEU A 1 951 ? -45.455 -25.537 63.913 1.00 84.19 951 LEU A C 1
ATOM 7280 O O . LEU A 1 951 ? -44.309 -25.978 64.018 1.00 84.19 951 LEU A O 1
ATOM 7284 N N . PRO A 1 952 ? -46.516 -26.372 63.827 1.00 84.62 952 PRO A N 1
ATOM 7285 C CA . PRO A 1 952 ? -46.349 -27.828 63.800 1.00 84.62 952 PRO A CA 1
ATOM 7286 C C . PRO A 1 952 ? -45.509 -28.289 62.603 1.00 84.62 952 PRO A C 1
ATOM 7288 O O . PRO A 1 952 ? -44.522 -28.995 62.768 1.00 84.62 952 PRO A O 1
ATOM 7291 N N . LEU A 1 953 ? -45.836 -27.784 61.413 1.00 86.94 953 LEU A N 1
ATOM 7292 C CA . LEU A 1 953 ? -45.158 -28.129 60.169 1.00 86.94 953 LEU A CA 1
ATOM 7293 C C . LEU A 1 953 ? -43.719 -27.589 60.129 1.00 86.94 953 LEU A C 1
ATOM 7295 O O . LEU A 1 953 ? -42.817 -28.264 59.640 1.00 86.94 953 LEU A O 1
ATOM 7299 N N . ALA A 1 954 ? -43.480 -26.398 60.685 1.00 85.69 954 ALA A N 1
ATOM 7300 C CA . ALA A 1 954 ? -42.148 -25.806 60.796 1.00 85.69 954 ALA A CA 1
ATOM 7301 C C . ALA A 1 954 ? -41.213 -26.640 61.692 1.00 85.69 954 ALA A C 1
ATOM 7303 O O . ALA A 1 954 ? -40.037 -26.817 61.364 1.00 85.69 954 ALA A O 1
ATOM 7304 N N . ARG A 1 955 ? -41.732 -27.190 62.801 1.00 84.31 955 ARG A N 1
ATOM 7305 C CA . ARG A 1 955 ? -40.983 -28.089 63.697 1.00 84.31 955 ARG A CA 1
ATOM 7306 C C . ARG A 1 955 ? -40.643 -29.410 63.019 1.00 84.31 955 ARG A C 1
ATOM 7308 O O . ARG A 1 955 ? -39.475 -29.793 63.039 1.00 84.31 955 ARG A O 1
ATOM 7315 N N . ASP A 1 956 ? -41.625 -30.039 62.380 1.00 84.12 956 ASP A N 1
ATOM 7316 C CA . ASP A 1 956 ? -41.433 -31.302 61.662 1.00 84.12 956 ASP A CA 1
ATOM 7317 C C . ASP A 1 956 ? -40.403 -31.132 60.531 1.00 84.12 956 ASP A C 1
ATOM 7319 O O . ASP A 1 956 ? -39.473 -31.928 60.385 1.00 84.12 956 ASP A O 1
ATOM 7323 N N . THR A 1 957 ? -40.498 -30.028 59.783 1.00 85.19 957 THR A N 1
ATOM 7324 C CA . THR A 1 957 ? -39.556 -29.687 58.706 1.00 85.19 957 THR A CA 1
ATOM 7325 C C . THR A 1 957 ? -38.144 -29.444 59.251 1.00 85.19 957 THR A C 1
ATOM 7327 O O . THR A 1 957 ? -37.176 -29.985 58.714 1.00 85.19 957 THR A O 1
ATOM 7330 N N . LEU A 1 958 ? -37.994 -28.686 60.349 1.00 84.25 958 LEU A N 1
ATOM 7331 C CA . LEU A 1 958 ? -36.690 -28.453 60.986 1.00 84.25 958 LEU A CA 1
ATOM 7332 C C . LEU A 1 958 ? -36.059 -29.762 61.471 1.00 84.25 958 LEU A C 1
ATOM 7334 O O . LEU A 1 958 ? -34.850 -29.954 61.326 1.00 84.25 958 LEU A O 1
ATOM 7338 N N . GLU A 1 959 ? -36.860 -30.652 62.052 1.00 81.81 959 GLU A N 1
ATOM 7339 C CA . GLU A 1 959 ? -36.402 -31.942 62.550 1.00 81.81 959 GLU A CA 1
ATOM 7340 C C . GLU A 1 959 ? -35.886 -32.830 61.411 1.00 81.81 959 GLU A C 1
ATOM 7342 O O . GLU A 1 959 ? -34.774 -33.361 61.502 1.00 81.81 959 GLU A O 1
ATOM 7347 N N . VAL A 1 960 ? -36.636 -32.941 60.310 1.00 81.88 960 VAL A N 1
ATOM 7348 C CA . VAL A 1 960 ? -36.202 -33.690 59.121 1.00 81.88 960 VAL A CA 1
ATOM 7349 C C . VAL A 1 960 ? -34.915 -33.100 58.539 1.00 81.88 960 VAL A C 1
ATOM 7351 O O . VAL A 1 960 ? -33.967 -33.844 58.290 1.00 81.88 960 VAL A O 1
ATOM 7354 N N . LEU A 1 961 ? -34.821 -31.775 58.393 1.00 82.38 961 LEU A N 1
ATOM 7355 C CA . LEU A 1 961 ? -33.636 -31.118 57.831 1.00 82.38 961 LEU A CA 1
ATOM 7356 C C . LEU A 1 961 ? -32.386 -31.276 58.707 1.00 82.38 961 LEU A C 1
ATOM 7358 O O . LEU A 1 961 ? -31.302 -31.559 58.197 1.00 82.38 961 LEU A O 1
ATOM 7362 N N . GLN A 1 962 ? -32.515 -31.149 60.031 1.00 79.31 962 GLN A N 1
ATOM 7363 C CA . GLN A 1 962 ? -31.398 -31.383 60.952 1.00 79.31 962 GLN A CA 1
ATOM 7364 C C . GLN A 1 962 ? -30.925 -32.838 60.913 1.00 79.31 962 GLN A C 1
ATOM 7366 O O . GLN A 1 962 ? -29.723 -33.095 60.988 1.00 79.31 962 GLN A O 1
ATOM 7371 N N . ARG A 1 963 ? -31.855 -33.789 60.775 1.00 74.75 963 ARG A N 1
ATOM 7372 C CA . ARG A 1 963 ? -31.538 -35.211 60.609 1.00 74.75 963 ARG A CA 1
ATOM 7373 C C . ARG A 1 963 ? -30.793 -35.470 59.294 1.00 74.75 963 ARG A C 1
ATOM 7375 O O . ARG A 1 963 ? -29.801 -36.193 59.311 1.00 74.75 963 ARG A O 1
ATOM 7382 N N . VAL A 1 964 ? -31.211 -34.843 58.191 1.00 76.12 964 VAL A N 1
ATOM 7383 C CA . VAL A 1 964 ? -30.538 -34.939 56.881 1.00 76.12 964 VAL A CA 1
ATOM 7384 C C . VAL A 1 964 ? -29.122 -34.344 56.933 1.00 76.12 964 VAL A C 1
ATOM 7386 O O . VAL A 1 964 ? -28.176 -35.008 56.516 1.00 76.12 964 VAL A O 1
ATOM 7389 N N . LEU A 1 965 ? -28.939 -33.153 57.519 1.00 72.50 965 LEU A N 1
ATOM 7390 C CA . LEU A 1 965 ? -27.624 -32.499 57.646 1.00 72.50 965 LEU A CA 1
ATOM 7391 C C . LEU A 1 965 ? -26.635 -33.271 58.534 1.00 72.50 965 LEU A C 1
ATOM 7393 O O . LEU A 1 965 ? -25.435 -33.291 58.256 1.00 72.50 965 LEU A O 1
ATOM 7397 N N . ARG A 1 966 ? -27.119 -33.924 59.600 1.00 70.44 966 ARG A N 1
ATOM 7398 C CA . ARG A 1 966 ? -26.284 -34.762 60.483 1.00 70.44 966 ARG A CA 1
ATOM 7399 C C . ARG A 1 966 ? -25.774 -36.033 59.789 1.00 70.44 966 ARG A C 1
ATOM 7401 O O . ARG A 1 966 ? -24.764 -36.582 60.214 1.00 70.44 966 ARG A O 1
ATOM 7408 N N . LEU A 1 967 ? -26.433 -36.482 58.718 1.00 68.38 967 LEU A N 1
ATOM 7409 C CA . LEU A 1 967 ? -26.125 -37.712 57.978 1.00 68.38 967 LEU A CA 1
ATOM 7410 C C . LEU A 1 967 ? -25.406 -37.428 56.641 1.00 68.38 967 LEU A C 1
ATOM 7412 O O . LEU A 1 967 ? -25.711 -38.042 55.620 1.00 68.38 967 LEU A O 1
ATOM 7416 N N . SER A 1 968 ? -24.444 -36.495 56.644 1.00 55.03 968 SER A N 1
ATOM 7417 C CA . SER A 1 968 ? -23.643 -36.099 55.468 1.00 55.03 968 SER A CA 1
ATOM 7418 C C . SER A 1 968 ? -23.042 -37.310 54.717 1.00 55.03 968 SER A C 1
ATOM 7420 O O . SER A 1 968 ? -22.688 -38.301 55.357 1.00 55.03 968 SER A O 1
ATOM 7422 N N . PRO A 1 969 ? -22.850 -37.276 53.379 1.00 55.06 969 PRO A N 1
ATOM 7423 C CA . PRO A 1 969 ? -22.399 -38.433 52.594 1.00 55.06 969 PRO A CA 1
ATOM 7424 C C . PRO A 1 969 ? -21.098 -39.083 53.086 1.00 55.06 969 PRO A C 1
ATOM 7426 O O . PRO A 1 969 ? -20.876 -40.267 52.854 1.00 55.06 969 PRO A O 1
ATOM 7429 N N . SER A 1 970 ? -20.234 -38.349 53.789 1.00 54.66 970 SER A N 1
ATOM 7430 C CA . SER A 1 970 ? -19.026 -38.878 54.439 1.00 54.66 970 SER A CA 1
ATOM 7431 C C . SER A 1 970 ? -19.304 -39.960 55.495 1.00 54.66 970 SER A C 1
ATOM 7433 O O . SER A 1 970 ? -18.406 -40.739 55.806 1.00 54.66 970 SER A O 1
ATOM 7435 N N . PHE A 1 971 ? -20.537 -40.060 55.997 1.00 52.47 971 PHE A N 1
ATOM 7436 C CA . PHE A 1 971 ? -20.950 -40.983 57.053 1.00 52.47 971 PHE A CA 1
ATOM 7437 C C . PHE A 1 971 ? -21.174 -42.433 56.573 1.00 52.47 971 PHE A C 1
ATOM 7439 O O . PHE A 1 971 ? -21.160 -43.353 57.394 1.00 52.47 971 PHE A O 1
ATOM 7446 N N . PHE A 1 972 ? -21.343 -42.665 55.262 1.00 56.50 972 PHE A N 1
ATOM 7447 C CA . PHE A 1 972 ? -21.739 -43.960 54.677 1.00 56.50 972 PHE A CA 1
ATOM 7448 C C . PHE A 1 972 ? -20.618 -44.631 53.842 1.00 56.50 972 PHE A C 1
ATOM 7450 O O . PHE A 1 972 ? -19.796 -43.954 53.217 1.00 56.50 972 PHE A O 1
ATOM 7457 N N . ARG A 1 973 ? -20.581 -45.977 53.784 1.00 54.81 973 ARG A N 1
ATOM 7458 C CA . ARG A 1 973 ? -19.677 -46.741 52.885 1.00 54.81 973 ARG A CA 1
ATOM 7459 C C . ARG A 1 973 ? -20.193 -46.716 51.436 1.00 54.81 973 ARG A C 1
ATOM 7461 O O . ARG A 1 973 ? -21.374 -46.512 51.210 1.00 54.81 973 ARG A O 1
ATOM 7468 N N . SER A 1 974 ? -19.325 -46.952 50.445 1.00 54.00 974 SER A N 1
ATOM 7469 C CA . SER A 1 974 ? -19.612 -46.772 49.001 1.00 54.00 974 SER A CA 1
ATOM 7470 C C . SER A 1 974 ? -20.922 -47.387 48.478 1.00 54.00 974 SER A C 1
ATOM 7472 O O . SER A 1 974 ? -21.536 -46.784 47.604 1.00 54.00 974 SER A O 1
ATOM 7474 N N . ALA A 1 975 ? -21.332 -48.565 48.956 1.00 50.22 975 ALA A N 1
ATOM 7475 C CA . ALA A 1 975 ? -22.558 -49.232 48.503 1.00 50.22 975 ALA A CA 1
ATOM 7476 C C . ALA A 1 975 ? -23.807 -48.737 49.262 1.00 50.22 975 ALA A C 1
ATOM 7478 O O . ALA A 1 975 ? -24.806 -48.394 48.640 1.00 50.22 975 ALA A O 1
ATOM 7479 N N . GLU A 1 976 ? -23.714 -48.587 50.590 1.00 54.22 976 GLU A N 1
ATOM 7480 C CA . GLU A 1 976 ? -24.774 -48.014 51.444 1.00 54.22 976 GLU A CA 1
ATOM 7481 C C . GLU A 1 976 ? -25.029 -46.527 51.158 1.00 54.22 976 GLU A C 1
ATOM 7483 O O . GLU A 1 976 ? -26.132 -46.032 51.387 1.00 54.22 976 GLU A O 1
ATOM 7488 N N . LYS A 1 977 ? -24.021 -45.817 50.631 1.00 55.84 977 LYS A N 1
ATOM 7489 C CA . LYS A 1 977 ? -24.120 -44.427 50.175 1.00 55.84 977 LYS A CA 1
ATOM 7490 C C . LYS A 1 977 ? -25.249 -44.250 49.171 1.00 55.84 977 LYS A C 1
ATOM 7492 O O . LYS A 1 977 ? -25.956 -43.265 49.270 1.00 55.84 977 LYS A O 1
ATOM 7497 N N . VAL A 1 978 ? -25.430 -45.167 48.220 1.00 57.12 978 VAL A N 1
ATOM 7498 C CA . VAL A 1 978 ? -26.375 -44.957 47.111 1.00 57.12 978 VAL A CA 1
ATOM 7499 C C . VAL A 1 978 ? -27.827 -45.096 47.581 1.00 57.12 978 VAL A C 1
ATOM 7501 O O . VAL A 1 978 ? -28.623 -44.193 47.342 1.00 57.12 978 VAL A O 1
ATOM 7504 N N . GLU A 1 979 ? -28.163 -46.164 48.311 1.00 62.03 979 GLU A N 1
ATOM 7505 C CA . GLU A 1 979 ? -29.521 -46.370 48.846 1.00 62.03 979 GLU A CA 1
ATOM 7506 C C . GLU A 1 979 ? -29.870 -45.363 49.952 1.00 62.03 979 GLU A C 1
ATOM 7508 O O . GLU A 1 979 ? -30.959 -44.790 49.954 1.00 62.03 979 GLU A O 1
ATOM 7513 N N . SER A 1 980 ? -28.935 -45.074 50.864 1.00 62.09 980 SER A N 1
ATOM 7514 C CA . SER A 1 980 ? -29.182 -44.126 51.961 1.00 62.09 980 SER A CA 1
ATOM 7515 C C . SER A 1 980 ? -29.324 -42.690 51.450 1.00 62.09 980 SER A C 1
ATOM 7517 O O . SER A 1 980 ? -30.160 -41.944 51.955 1.00 62.09 980 SER A O 1
ATOM 7519 N N . VAL A 1 981 ? -28.564 -42.301 50.415 1.00 65.19 981 VAL A N 1
ATOM 7520 C CA . VAL A 1 981 ? -28.716 -40.989 49.764 1.00 65.19 981 VAL A CA 1
ATOM 7521 C C . VAL A 1 981 ? -30.073 -40.877 49.070 1.00 65.19 981 VAL A C 1
ATOM 7523 O O . VAL A 1 981 ? -30.712 -39.841 49.215 1.00 65.19 981 VAL A O 1
ATOM 7526 N N . GLN A 1 982 ? -30.569 -41.930 48.409 1.00 70.88 982 GLN A N 1
ATOM 7527 C CA . GLN A 1 982 ? -31.904 -41.918 47.792 1.00 70.88 982 GLN A CA 1
ATOM 7528 C C . GLN A 1 982 ? -33.029 -41.771 48.829 1.00 70.88 982 GLN A C 1
ATOM 7530 O O . GLN A 1 982 ? -33.961 -40.997 48.619 1.00 70.88 982 GLN A O 1
ATOM 7535 N N . VAL A 1 983 ? -32.939 -42.456 49.975 1.00 73.06 983 VAL A N 1
ATOM 7536 C CA . VAL A 1 983 ? -33.929 -42.332 51.064 1.00 73.06 983 VAL A CA 1
ATOM 7537 C C . VAL A 1 983 ? -33.884 -40.945 51.714 1.00 73.06 983 VAL A C 1
ATOM 7539 O O . VAL A 1 983 ? -34.934 -40.362 51.991 1.00 73.06 983 VAL A O 1
ATOM 7542 N N . LEU A 1 984 ? -32.687 -40.390 51.940 1.00 72.19 984 LEU A N 1
ATOM 7543 C CA . LEU A 1 984 ? -32.523 -39.033 52.474 1.00 72.19 984 LEU A CA 1
ATOM 7544 C C . LEU A 1 984 ? -33.032 -37.973 51.489 1.00 72.19 984 LEU A C 1
ATOM 7546 O O . LEU A 1 984 ? -33.721 -37.049 51.913 1.00 72.19 984 LEU A O 1
ATOM 7550 N N . GLN A 1 985 ? -32.770 -38.136 50.189 1.00 75.44 985 GLN A N 1
ATOM 7551 C CA . GLN A 1 985 ? -33.310 -37.277 49.131 1.00 75.44 985 GLN A CA 1
ATOM 7552 C C . GLN A 1 985 ? -34.839 -37.362 49.051 1.00 75.44 985 GLN A C 1
ATOM 7554 O O . GLN A 1 985 ? -35.489 -36.330 48.942 1.00 75.44 985 GLN A O 1
ATOM 7559 N N . ALA A 1 986 ? -35.429 -38.555 49.181 1.00 80.50 986 ALA A N 1
ATOM 7560 C CA . ALA A 1 986 ? -36.883 -38.727 49.184 1.00 80.50 986 ALA A CA 1
ATOM 7561 C C . ALA A 1 986 ? -37.553 -38.088 50.415 1.00 80.50 986 ALA A C 1
ATOM 7563 O O . ALA A 1 986 ? -38.596 -37.451 50.289 1.00 80.50 986 ALA A O 1
ATOM 7564 N N . LYS A 1 987 ? -36.951 -38.213 51.608 1.00 78.56 987 LYS A N 1
ATOM 7565 C CA . LYS A 1 987 ? -37.456 -37.558 52.830 1.00 78.56 987 LYS A CA 1
ATOM 7566 C C . LYS A 1 987 ? -37.283 -36.040 52.794 1.00 78.56 987 LYS A C 1
ATOM 7568 O O . LYS A 1 987 ? -38.1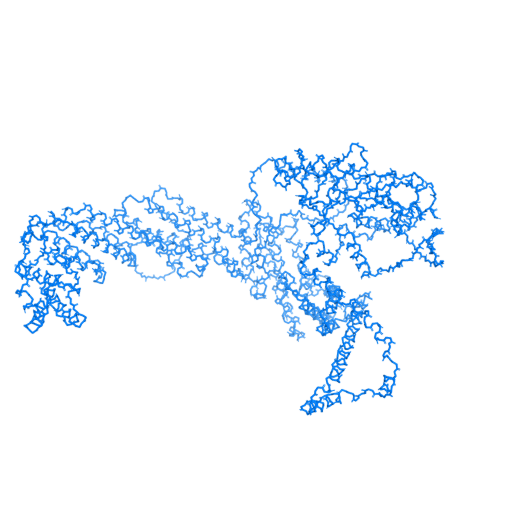65 -35.330 53.266 1.00 78.56 987 LYS A O 1
ATOM 7573 N N . LEU A 1 988 ? -36.179 -35.552 52.226 1.00 81.81 988 LEU A N 1
ATOM 7574 C CA . LEU A 1 988 ? -35.960 -34.127 51.979 1.00 81.81 988 LEU A CA 1
ATOM 7575 C C . LEU A 1 988 ? -37.009 -33.577 51.003 1.00 81.81 988 LEU A C 1
ATOM 7577 O O . LEU A 1 988 ? -37.649 -32.578 51.310 1.00 81.81 988 LEU A O 1
ATOM 7581 N N . ALA A 1 989 ? -37.238 -34.271 49.884 1.00 83.75 989 ALA A N 1
ATOM 7582 C CA . ALA A 1 989 ? -38.246 -33.899 48.897 1.00 83.75 989 ALA A CA 1
ATOM 7583 C C . ALA A 1 989 ? -39.657 -33.868 49.503 1.00 83.75 989 ALA A C 1
ATOM 7585 O O . ALA A 1 989 ? -40.371 -32.896 49.305 1.00 83.75 989 ALA A O 1
ATOM 7586 N N . ALA A 1 990 ? -40.031 -34.863 50.315 1.00 84.81 990 ALA A N 1
ATOM 7587 C CA . ALA A 1 990 ? -41.325 -34.879 51.000 1.00 84.81 990 ALA A CA 1
ATOM 7588 C C . ALA A 1 990 ? -41.482 -33.723 52.008 1.00 84.81 990 ALA A C 1
ATOM 7590 O O . ALA A 1 990 ? -42.568 -33.162 52.141 1.00 84.81 990 ALA A O 1
ATOM 7591 N N . ALA A 1 991 ? -40.408 -33.350 52.714 1.00 83.00 991 ALA A N 1
ATOM 7592 C CA . ALA A 1 991 ? -40.423 -32.211 53.631 1.00 83.00 991 ALA A CA 1
ATOM 7593 C C . ALA A 1 991 ? -40.546 -30.872 52.885 1.00 83.00 991 ALA A C 1
ATOM 7595 O O . ALA A 1 991 ? -41.296 -30.002 53.323 1.00 83.00 991 ALA A O 1
ATOM 7596 N N . TYR A 1 992 ? -39.859 -30.711 51.751 1.00 89.19 992 TYR A N 1
ATOM 7597 C CA . TYR A 1 992 ? -39.986 -29.525 50.899 1.00 89.19 992 TYR A CA 1
ATOM 7598 C C . TYR A 1 992 ? -41.342 -29.445 50.197 1.00 89.19 992 TYR A C 1
ATOM 7600 O O . TYR A 1 992 ? -41.956 -28.382 50.210 1.00 89.19 992 TYR A O 1
ATOM 7608 N N . GLU A 1 993 ? -41.884 -30.563 49.715 1.00 88.25 993 GLU A N 1
ATOM 7609 C CA . GLU A 1 993 ? -43.235 -30.630 49.151 1.00 88.25 993 GLU A CA 1
ATOM 7610 C C . GLU A 1 993 ? -44.291 -30.230 50.194 1.00 88.25 993 GLU A C 1
ATOM 7612 O O . GLU A 1 993 ? -45.128 -29.365 49.933 1.00 88.25 993 GLU A O 1
ATOM 7617 N N . ALA A 1 994 ? -44.199 -30.771 51.415 1.00 85.19 994 ALA A N 1
ATOM 7618 C CA . ALA A 1 994 ? -45.091 -30.403 52.514 1.00 85.19 994 ALA A CA 1
ATOM 7619 C C . ALA A 1 994 ? -44.953 -28.923 52.916 1.00 85.19 994 ALA A C 1
ATOM 7621 O O . ALA A 1 994 ? -45.948 -28.283 53.256 1.00 85.19 994 ALA A O 1
ATOM 7622 N N . ALA A 1 995 ? -43.742 -28.365 52.845 1.00 84.94 995 ALA A N 1
ATOM 7623 C CA . ALA A 1 995 ? -43.469 -26.954 53.109 1.00 84.94 995 ALA A CA 1
ATOM 7624 C C . ALA A 1 995 ? -43.808 -26.016 51.930 1.00 84.94 995 ALA A C 1
ATOM 7626 O O . ALA A 1 995 ? -43.780 -24.797 52.111 1.00 84.94 995 ALA A O 1
ATOM 7627 N N . SER A 1 996 ? -44.162 -26.557 50.756 1.00 86.81 996 SER A N 1
ATOM 7628 C CA . SER A 1 996 ? -44.320 -25.813 49.494 1.00 86.81 996 SER A CA 1
ATOM 7629 C C . SER A 1 996 ? -43.058 -25.042 49.075 1.00 86.81 996 SER A C 1
ATOM 7631 O O . SER A 1 996 ? -43.149 -23.896 48.644 1.00 86.81 996 SER A O 1
ATOM 7633 N N . VAL A 1 997 ? -41.895 -25.676 49.233 1.00 87.06 997 VAL A N 1
ATOM 7634 C CA . VAL A 1 997 ? -40.567 -25.190 48.822 1.00 87.06 997 VAL A CA 1
ATOM 7635 C C . VAL A 1 997 ? -40.132 -25.962 47.580 1.00 87.06 997 VAL A C 1
ATOM 7637 O O . VAL A 1 997 ? -40.303 -27.182 47.541 1.00 87.06 997 VAL A O 1
ATOM 7640 N N . GLN A 1 998 ? -39.590 -25.281 46.571 1.00 79.75 998 GLN A N 1
ATOM 7641 C CA . GLN A 1 998 ? -39.177 -25.929 45.325 1.00 79.75 998 GLN A CA 1
ATOM 7642 C C . GLN A 1 998 ? -37.732 -26.422 45.385 1.00 79.75 998 GLN A C 1
ATOM 7644 O O . GLN A 1 998 ? -37.496 -27.619 45.217 1.00 79.75 998 GLN A O 1
ATOM 7649 N N . ASP A 1 999 ? -36.775 -25.525 45.631 1.00 78.19 999 ASP A N 1
ATOM 7650 C CA . ASP A 1 999 ? -35.349 -25.865 45.610 1.00 78.19 999 ASP A CA 1
ATOM 7651 C C . ASP A 1 999 ? -34.547 -24.940 46.538 1.00 78.19 999 ASP A C 1
ATOM 7653 O O . ASP A 1 999 ? -34.384 -23.747 46.285 1.00 78.19 999 ASP A O 1
ATOM 7657 N N . LEU A 1 1000 ? -34.055 -25.493 47.649 1.00 85.75 1000 LEU A N 1
ATOM 7658 C CA . LEU A 1 1000 ? -33.283 -24.767 48.657 1.00 85.75 1000 LEU A CA 1
ATOM 7659 C C . LEU A 1 1000 ? -32.233 -25.695 49.273 1.00 85.75 1000 LEU A C 1
ATOM 7661 O O . LEU A 1 1000 ? -32.478 -26.889 49.450 1.00 85.75 1000 LEU A O 1
ATOM 7665 N N . SER A 1 1001 ? -31.073 -25.165 49.671 1.00 87.88 1001 SER A N 1
ATOM 7666 C CA . SER A 1 1001 ? -30.106 -25.989 50.400 1.00 87.88 1001 SER A CA 1
ATOM 7667 C C . SER A 1 1001 ? -30.602 -26.290 51.825 1.00 87.88 1001 SER A C 1
ATOM 7669 O O . SER A 1 1001 ? -31.169 -25.409 52.491 1.00 87.88 1001 SER A O 1
ATOM 7671 N N . PRO A 1 1002 ? -30.377 -27.510 52.352 1.00 82.94 1002 PRO A N 1
ATOM 7672 C CA . PRO A 1 1002 ? -30.799 -27.856 53.707 1.00 82.94 1002 PRO A CA 1
ATOM 7673 C C . PRO A 1 1002 ? -30.189 -26.940 54.778 1.00 82.94 1002 PRO A C 1
ATOM 7675 O O . PRO A 1 1002 ? -30.846 -26.629 55.772 1.00 82.94 1002 PRO A O 1
ATOM 7678 N N . GLU A 1 1003 ? -28.962 -26.453 54.575 1.00 84.62 1003 GLU A N 1
ATOM 7679 C CA . GLU A 1 1003 ? -28.294 -25.501 55.465 1.00 84.62 1003 GLU A CA 1
ATOM 7680 C C . GLU A 1 1003 ? -29.021 -24.151 55.513 1.00 84.62 1003 GLU A C 1
ATOM 7682 O O . GLU A 1 1003 ? -29.239 -23.599 56.600 1.00 84.62 1003 GLU A O 1
ATOM 7687 N N . VAL A 1 1004 ? -29.426 -23.629 54.350 1.00 87.06 1004 VAL A N 1
ATOM 7688 C CA . VAL A 1 1004 ? -30.188 -22.379 54.248 1.00 87.06 1004 VAL A CA 1
ATOM 7689 C C . VAL A 1 1004 ? -31.577 -22.558 54.858 1.00 87.06 1004 VAL A C 1
ATOM 7691 O O . VAL A 1 1004 ? -31.986 -21.726 55.669 1.00 87.06 1004 VAL A O 1
ATOM 7694 N N . ALA A 1 1005 ? -32.258 -23.674 54.583 1.00 87.50 1005 ALA A N 1
ATOM 7695 C CA . ALA A 1 1005 ? -33.578 -23.973 55.139 1.00 87.50 1005 ALA A CA 1
ATOM 7696 C C . ALA A 1 1005 ? -33.572 -24.020 56.680 1.00 87.50 1005 ALA A C 1
ATOM 7698 O O . ALA A 1 1005 ? -34.425 -23.417 57.337 1.00 87.50 1005 ALA A O 1
ATOM 7699 N N . VAL A 1 1006 ? -32.566 -24.672 57.280 1.00 86.44 1006 VAL A N 1
ATOM 7700 C CA . VAL A 1 1006 ? -32.387 -24.701 58.743 1.00 86.44 1006 VAL A CA 1
ATOM 7701 C C . VAL A 1 1006 ? -32.083 -23.311 59.298 1.00 86.44 1006 VAL A C 1
ATOM 7703 O O . VAL A 1 1006 ? -32.619 -22.940 60.344 1.00 86.44 1006 VAL A O 1
ATOM 7706 N N . SER A 1 1007 ? -31.239 -22.534 58.613 1.00 88.12 1007 SER A N 1
ATOM 7707 C CA . SER A 1 1007 ? -30.942 -21.148 58.991 1.00 88.12 1007 SER A CA 1
ATOM 7708 C C . SER A 1 1007 ? -32.205 -20.278 58.989 1.00 88.12 1007 SER A C 1
ATOM 7710 O O . SER A 1 1007 ? -32.419 -19.525 59.938 1.00 88.12 1007 SER A O 1
ATOM 7712 N N . MET A 1 1008 ? -33.078 -20.425 57.984 1.00 90.69 1008 MET A N 1
ATOM 7713 C CA . MET A 1 1008 ? -34.355 -19.702 57.899 1.00 90.69 1008 MET A CA 1
ATOM 7714 C C . MET A 1 1008 ? -35.301 -20.069 59.042 1.00 90.69 1008 MET A C 1
ATOM 7716 O O . MET A 1 1008 ? -35.760 -19.184 59.761 1.00 90.69 1008 MET A O 1
ATOM 7720 N N . LEU A 1 1009 ? -35.535 -21.362 59.283 1.00 88.50 1009 LEU A N 1
ATOM 7721 C CA . LEU A 1 1009 ? -36.428 -21.820 60.355 1.00 88.50 1009 LEU A CA 1
ATOM 7722 C C . LEU A 1 1009 ? -35.963 -21.352 61.745 1.00 88.50 1009 LEU A C 1
ATOM 7724 O O . LEU A 1 1009 ? -36.786 -21.009 62.589 1.00 88.50 1009 LEU A O 1
ATOM 7728 N N . ARG A 1 1010 ? -34.647 -21.261 61.977 1.00 87.00 1010 ARG A N 1
ATOM 7729 C CA . ARG A 1 1010 ? -34.072 -20.746 63.235 1.00 87.00 1010 ARG A CA 1
ATOM 7730 C C . ARG A 1 1010 ? -34.191 -19.234 63.414 1.00 87.00 1010 ARG A C 1
ATOM 7732 O O . ARG A 1 1010 ? -34.034 -18.755 64.534 1.00 87.00 1010 ARG A O 1
ATOM 7739 N N . LYS A 1 1011 ? -34.448 -18.475 62.347 1.00 89.12 1011 LYS A N 1
ATOM 7740 C CA . LYS A 1 1011 ? -34.665 -17.022 62.440 1.00 89.12 1011 LYS A CA 1
ATOM 7741 C C . LYS A 1 1011 ? -36.066 -16.674 62.938 1.00 89.12 1011 LYS A C 1
ATOM 7743 O O . LYS A 1 1011 ? -36.302 -15.513 63.267 1.00 89.12 1011 LYS A O 1
ATOM 7748 N N . ARG A 1 1012 ? -36.985 -17.642 63.014 1.00 90.06 1012 ARG A N 1
ATOM 7749 C CA . ARG A 1 1012 ? -38.336 -17.406 63.524 1.00 90.06 1012 ARG A CA 1
ATOM 7750 C C . ARG A 1 1012 ? -38.326 -17.153 65.045 1.00 90.06 1012 ARG A C 1
ATOM 7752 O O . ARG A 1 1012 ? -37.601 -17.851 65.763 1.00 90.06 1012 ARG A O 1
ATOM 7759 N N . PRO A 1 1013 ? -39.137 -16.211 65.563 1.00 84.50 1013 PRO A N 1
ATOM 7760 C CA . PRO A 1 1013 ? -39.156 -15.871 66.991 1.00 84.50 1013 PRO A CA 1
ATOM 7761 C C . PRO A 1 1013 ? -39.538 -17.051 67.903 1.00 84.50 1013 PRO A C 1
ATOM 7763 O O . PRO A 1 1013 ? -39.008 -17.197 69.002 1.00 84.50 1013 PRO A O 1
ATOM 7766 N N . ASP A 1 1014 ? -40.431 -17.920 67.426 1.00 84.44 1014 ASP A N 1
ATOM 7767 C CA . ASP A 1 1014 ? -40.970 -19.109 68.101 1.00 84.44 1014 ASP A CA 1
ATOM 7768 C C . ASP A 1 1014 ? -40.006 -20.315 68.112 1.00 84.44 1014 ASP A C 1
ATOM 7770 O O . ASP A 1 1014 ? -40.217 -21.277 68.858 1.00 84.44 1014 ASP A O 1
ATOM 7774 N N . MET A 1 1015 ? -38.934 -20.266 67.312 1.00 79.06 1015 MET A N 1
ATOM 7775 C CA . MET A 1 1015 ? -37.972 -21.362 67.116 1.00 79.06 1015 MET A CA 1
ATOM 7776 C C . MET A 1 1015 ? -36.520 -20.981 67.445 1.00 79.06 1015 MET A C 1
ATOM 7778 O O . MET A 1 1015 ? -35.661 -21.859 67.510 1.00 79.06 1015 MET A O 1
ATOM 7782 N N . ALA A 1 1016 ? -36.233 -19.708 67.734 1.00 65.25 1016 ALA A N 1
ATOM 7783 C CA . ALA A 1 1016 ? -34.882 -19.213 68.022 1.00 65.25 1016 ALA A CA 1
ATOM 7784 C C . ALA A 1 1016 ? -34.167 -19.943 69.186 1.00 65.25 1016 ALA A C 1
ATOM 7786 O O . ALA A 1 1016 ? -32.939 -19.982 69.223 1.00 65.25 1016 ALA A O 1
ATOM 7787 N N . ASN A 1 1017 ? -34.925 -20.566 70.101 1.00 61.44 1017 ASN A N 1
ATOM 7788 C CA . ASN A 1 1017 ? -34.419 -21.284 71.280 1.00 61.44 1017 ASN A CA 1
ATOM 7789 C C . ASN A 1 1017 ? -34.604 -22.816 71.230 1.00 61.44 1017 ASN A C 1
ATOM 7791 O O . ASN A 1 1017 ? -34.413 -23.482 72.249 1.00 61.44 1017 ASN A O 1
ATOM 7795 N N . SER A 1 1018 ? -34.991 -23.411 70.094 1.00 59.12 1018 SER A N 1
ATOM 7796 C CA . SER A 1 1018 ? -35.134 -24.872 70.003 1.00 59.12 1018 SER A CA 1
ATOM 7797 C C . SER A 1 1018 ? -33.752 -25.547 70.026 1.00 59.12 1018 SER A C 1
ATOM 7799 O O . SER A 1 1018 ? -33.044 -25.569 69.017 1.00 59.12 1018 SER A O 1
ATOM 7801 N N . GLY A 1 1019 ? -33.352 -26.046 71.201 1.00 50.84 1019 GLY A N 1
ATOM 7802 C CA . GLY A 1 1019 ? -32.080 -26.729 71.438 1.00 50.84 1019 GLY A CA 1
ATOM 7803 C C . GLY A 1 1019 ? -31.913 -28.026 70.637 1.00 50.84 1019 GLY A C 1
ATOM 7804 O O . GLY A 1 1019 ? -32.881 -28.666 70.230 1.00 50.84 1019 GLY A O 1
ATOM 7805 N N . LEU A 1 1020 ? -30.653 -28.404 70.408 1.00 44.94 1020 LEU A N 1
ATOM 7806 C CA . LEU A 1 1020 ? -30.255 -29.654 69.759 1.00 44.94 1020 LEU A CA 1
ATOM 7807 C C . LEU A 1 1020 ? -30.774 -30.852 70.574 1.00 44.94 1020 LEU A C 1
ATOM 7809 O O . LEU A 1 1020 ? -30.356 -31.043 71.711 1.00 44.94 1020 LEU A O 1
ATOM 7813 N N . PHE A 1 1021 ? -31.639 -31.686 69.993 1.00 48.81 1021 PHE A N 1
ATOM 7814 C CA . PHE A 1 1021 ? -31.986 -32.977 70.593 1.00 48.81 1021 PHE A CA 1
ATOM 7815 C C . PHE A 1 1021 ? -30.758 -33.910 70.580 1.00 48.81 1021 PHE A C 1
ATOM 7817 O O . PHE A 1 1021 ? -30.230 -34.251 69.510 1.00 48.81 1021 PHE A O 1
ATOM 7824 N N . GLU A 1 1022 ? -30.314 -34.301 71.777 1.00 43.38 1022 GLU A N 1
ATOM 7825 C CA . GLU A 1 1022 ? -29.333 -35.356 72.061 1.00 43.38 1022 GLU A CA 1
ATOM 7826 C C . GLU A 1 1022 ? -30.054 -36.702 72.246 1.00 43.38 1022 GLU A C 1
ATOM 7828 O O . GLU A 1 1022 ? -30.373 -37.075 73.369 1.00 43.38 1022 GLU A O 1
ATOM 7833 N N . GLN A 1 1023 ? -30.322 -37.446 71.167 1.00 48.44 1023 GLN A N 1
ATOM 7834 C CA . GLN A 1 1023 ? -30.555 -38.901 71.227 1.00 48.44 1023 GLN A CA 1
ATOM 7835 C C . GLN A 1 1023 ? -30.106 -39.550 69.906 1.00 48.44 1023 GLN A C 1
ATOM 7837 O O . GLN A 1 1023 ? -30.899 -39.748 68.992 1.00 48.44 1023 GLN A O 1
ATOM 7842 N N . GLU A 1 1024 ? -28.816 -39.874 69.777 1.00 50.75 1024 GLU A N 1
ATOM 7843 C CA . GLU A 1 1024 ? -28.223 -40.410 68.534 1.00 50.75 1024 GLU A CA 1
ATOM 7844 C C . GLU A 1 1024 ? -28.731 -41.814 68.141 1.00 50.75 1024 GLU A C 1
ATOM 7846 O O . GLU A 1 1024 ? -28.646 -42.202 66.978 1.00 50.75 1024 GLU A O 1
ATOM 7851 N N . ILE A 1 1025 ? -29.297 -42.578 69.082 1.00 45.66 1025 ILE A N 1
ATOM 7852 C CA . ILE A 1 1025 ? -29.555 -44.017 68.898 1.00 45.66 1025 ILE A CA 1
ATOM 7853 C C . ILE A 1 1025 ? -30.971 -44.321 68.376 1.00 45.66 1025 ILE A C 1
ATOM 7855 O O . ILE A 1 1025 ? -31.132 -45.195 67.526 1.00 45.66 1025 ILE A O 1
ATOM 7859 N N . ALA A 1 1026 ? -31.994 -43.586 68.822 1.00 52.72 1026 ALA A N 1
ATOM 7860 C CA . ALA A 1 1026 ? -33.373 -43.782 68.354 1.00 52.72 1026 ALA A CA 1
ATOM 7861 C C . ALA A 1 1026 ? -33.580 -43.259 66.918 1.00 52.72 1026 ALA A C 1
ATOM 7863 O O . ALA A 1 1026 ? -34.362 -43.804 66.143 1.00 52.72 1026 ALA A O 1
ATOM 7864 N N . VAL A 1 1027 ? -32.816 -42.232 66.539 1.00 54.59 1027 VAL A N 1
ATOM 7865 C CA . VAL A 1 1027 ? -32.963 -41.499 65.274 1.00 54.59 1027 VAL A CA 1
ATOM 7866 C C . VAL A 1 1027 ? -32.523 -42.331 64.059 1.00 54.59 1027 VAL A C 1
ATOM 7868 O O . VAL A 1 1027 ? -33.143 -42.242 63.003 1.00 54.59 1027 VAL A O 1
ATOM 7871 N N . LEU A 1 1028 ? -31.504 -43.189 64.191 1.00 51.75 1028 LEU A N 1
ATOM 7872 C CA . LEU A 1 1028 ? -31.018 -44.046 63.096 1.00 51.75 1028 LEU A CA 1
ATOM 7873 C C . LEU A 1 1028 ? -32.003 -45.167 62.716 1.00 51.75 1028 LEU A C 1
ATOM 7875 O O . LEU A 1 1028 ? -32.097 -45.523 61.539 1.00 51.75 1028 LEU A O 1
ATOM 7879 N N . GLN A 1 1029 ? -32.748 -45.704 63.690 1.00 56.28 1029 GLN A N 1
ATOM 7880 C CA . GLN A 1 1029 ? -33.715 -46.791 63.474 1.00 56.28 1029 GLN A CA 1
ATOM 7881 C C . GLN A 1 1029 ? -34.977 -46.312 62.742 1.00 56.28 1029 GLN A C 1
ATOM 7883 O O . GLN A 1 1029 ? -35.459 -47.005 61.846 1.00 56.28 1029 GLN A O 1
ATOM 7888 N N . ASP A 1 1030 ? -35.448 -45.102 63.051 1.00 57.88 1030 ASP A N 1
ATOM 7889 C CA . ASP A 1 1030 ? -36.592 -44.463 62.383 1.00 57.88 1030 ASP A CA 1
ATOM 7890 C C . ASP A 1 1030 ? -36.283 -44.025 60.937 1.00 57.88 1030 ASP A C 1
ATOM 7892 O O . ASP A 1 1030 ? -37.179 -43.870 60.098 1.00 57.88 1030 ASP A O 1
ATOM 7896 N N . LEU A 1 1031 ? -35.006 -43.786 60.615 1.00 54.62 1031 LEU A N 1
ATOM 7897 C CA . LEU A 1 1031 ? -34.607 -43.193 59.337 1.00 54.62 1031 LEU A CA 1
ATOM 7898 C C . LEU A 1 1031 ? -34.299 -44.201 58.232 1.00 54.62 1031 LEU A C 1
ATOM 7900 O O . LEU A 1 1031 ? -34.757 -43.976 57.112 1.00 54.62 1031 LEU A O 1
ATOM 7904 N N . LEU A 1 1032 ? -33.562 -45.271 58.545 1.00 57.50 1032 LEU A N 1
ATOM 7905 C CA . LEU A 1 1032 ? -33.019 -46.234 57.572 1.00 57.50 1032 LEU A CA 1
ATOM 7906 C C . LEU A 1 1032 ? -33.793 -47.569 57.534 1.00 57.50 1032 LEU A C 1
ATOM 7908 O O . LEU A 1 1032 ? -33.483 -48.448 56.732 1.00 57.50 1032 LEU A O 1
ATOM 7912 N N . GLY A 1 1033 ? -34.806 -47.728 58.392 1.00 59.09 1033 GLY A N 1
ATOM 7913 C CA . GLY A 1 1033 ? -35.519 -48.987 58.594 1.00 59.09 1033 GLY A CA 1
ATOM 7914 C C . GLY A 1 1033 ? -34.733 -49.982 59.468 1.00 59.09 1033 GLY A C 1
ATOM 7915 O O . GLY A 1 1033 ? -33.506 -49.893 59.589 1.00 59.09 1033 GLY A O 1
ATOM 7916 N N . PRO A 1 1034 ? -35.418 -50.966 60.084 1.00 56.09 1034 PRO A N 1
ATOM 7917 C CA . PRO A 1 1034 ? -34.818 -51.842 61.094 1.00 56.09 1034 PRO A CA 1
ATOM 7918 C C . PRO A 1 1034 ? -33.652 -52.680 60.546 1.00 56.09 1034 PRO A C 1
ATOM 7920 O O . PRO A 1 1034 ? -32.677 -52.910 61.254 1.00 56.09 1034 PRO A O 1
ATOM 7923 N N . SER A 1 1035 ? -33.699 -53.081 59.271 1.00 55.47 1035 SER A N 1
ATOM 7924 C CA . SER A 1 1035 ? -32.678 -53.947 58.664 1.00 55.47 1035 SER A CA 1
ATOM 7925 C C . SER A 1 1035 ? -31.337 -53.241 58.417 1.00 55.47 1035 SER A C 1
ATOM 7927 O O . SER A 1 1035 ? -30.288 -53.844 58.634 1.00 55.47 1035 SER A O 1
ATOM 7929 N N . ALA A 1 1036 ? -31.345 -51.975 57.984 1.00 54.41 1036 ALA A N 1
ATOM 7930 C CA . ALA A 1 1036 ? -30.120 -51.227 57.682 1.00 54.41 1036 ALA A CA 1
ATOM 7931 C C . ALA A 1 1036 ? -29.467 -50.655 58.953 1.00 54.41 1036 ALA A C 1
ATOM 7933 O O . ALA A 1 1036 ? -28.244 -50.675 59.093 1.00 54.41 1036 ALA A O 1
ATOM 7934 N N . ALA A 1 1037 ? -30.275 -50.231 59.934 1.00 54.41 1037 ALA A N 1
ATOM 7935 C CA . ALA A 1 1037 ? -29.776 -49.778 61.233 1.00 54.41 1037 ALA A CA 1
ATOM 7936 C C . ALA A 1 1037 ? -29.078 -50.909 62.018 1.00 54.41 1037 ALA A C 1
ATOM 7938 O O . ALA A 1 1037 ? -28.083 -50.676 62.707 1.00 54.41 1037 ALA A O 1
ATOM 7939 N N . GLN A 1 1038 ? -29.566 -52.148 61.890 1.00 55.94 1038 GLN A N 1
ATOM 7940 C CA . GLN A 1 1038 ? -29.064 -53.300 62.643 1.00 55.94 1038 GLN A CA 1
ATOM 7941 C C . GLN A 1 1038 ? -27.761 -53.888 62.071 1.00 55.94 1038 GLN A C 1
ATOM 7943 O O . GLN A 1 1038 ? -26.912 -54.325 62.848 1.00 55.94 1038 GLN A O 1
ATOM 7948 N N . ALA A 1 1039 ? -27.549 -53.813 60.751 1.00 54.06 1039 ALA A N 1
ATOM 7949 C CA . ALA A 1 1039 ? -26.281 -54.186 60.111 1.00 54.06 1039 ALA A CA 1
ATOM 7950 C C . ALA A 1 1039 ? -25.110 -53.282 60.556 1.00 54.06 1039 ALA A C 1
ATOM 7952 O O . ALA A 1 1039 ? -24.006 -53.757 60.810 1.00 54.06 1039 ALA A O 1
ATOM 7953 N N . ARG A 1 1040 ? -25.366 -51.982 60.756 1.00 52.31 1040 ARG A N 1
ATOM 7954 C CA . ARG A 1 1040 ? -24.370 -51.003 61.235 1.00 52.31 1040 ARG A CA 1
ATOM 7955 C C . ARG A 1 1040 ? -24.088 -51.103 62.738 1.00 52.31 1040 ARG A C 1
ATOM 7957 O O . ARG A 1 1040 ? -22.962 -50.849 63.164 1.00 52.31 1040 ARG A O 1
ATOM 7964 N N . PHE A 1 1041 ? -25.083 -51.501 63.537 1.00 54.50 1041 PHE A N 1
ATOM 7965 C CA . PHE A 1 1041 ? -24.920 -51.750 64.977 1.00 54.50 1041 PHE A CA 1
ATOM 7966 C C . PHE A 1 1041 ? -23.905 -52.867 65.265 1.00 54.50 1041 PHE A C 1
ATOM 7968 O O . PHE A 1 1041 ? -23.175 -52.796 66.252 1.00 54.50 1041 PHE A O 1
ATOM 7975 N N . GLN A 1 1042 ? -23.827 -53.873 64.387 1.00 53.00 1042 GLN A N 1
ATOM 7976 C CA . GLN A 1 1042 ? -22.855 -54.963 64.501 1.00 53.00 1042 GLN A CA 1
ATOM 7977 C C . GLN A 1 1042 ? -21.418 -54.513 64.177 1.00 53.00 1042 GLN A C 1
ATOM 7979 O O . GLN A 1 1042 ? -20.485 -54.984 64.822 1.00 53.00 1042 GLN A O 1
ATOM 7984 N N . ASP A 1 1043 ? -21.238 -53.548 63.270 1.00 47.59 1043 ASP A N 1
ATOM 7985 C CA . ASP A 1 1043 ? -19.918 -52.999 62.915 1.00 47.59 1043 ASP A CA 1
ATOM 7986 C C . ASP A 1 1043 ? -19.373 -52.008 63.968 1.00 47.59 1043 ASP A C 1
ATOM 7988 O O . ASP A 1 1043 ? -18.178 -52.016 64.254 1.00 47.59 1043 ASP A O 1
ATOM 7992 N N . LEU A 1 1044 ? -20.228 -51.188 64.601 1.00 46.56 1044 LEU A N 1
ATOM 7993 C CA . LEU A 1 1044 ? -19.822 -50.285 65.698 1.00 46.56 1044 LEU A CA 1
ATOM 7994 C C . LEU A 1 1044 ? -19.454 -51.045 66.984 1.00 46.56 1044 LEU A C 1
ATOM 7996 O O . LEU A 1 1044 ? -18.549 -50.632 67.704 1.00 46.56 1044 LEU A O 1
ATOM 8000 N N . ALA A 1 1045 ? -20.108 -52.178 67.254 1.00 47.88 1045 ALA A N 1
ATOM 8001 C CA . ALA A 1 1045 ? -19.758 -53.054 68.374 1.00 47.88 1045 ALA A CA 1
ATOM 8002 C C . ALA A 1 1045 ? -18.462 -53.861 68.132 1.00 47.88 1045 ALA A C 1
ATOM 8004 O O . ALA A 1 1045 ? -17.867 -54.359 69.086 1.00 47.88 1045 ALA A O 1
ATOM 8005 N N . GLY A 1 1046 ? -18.012 -53.981 66.876 1.00 45.47 1046 GLY A N 1
ATOM 8006 C CA . GLY A 1 1046 ? -16.767 -54.659 66.498 1.00 45.47 1046 GLY A CA 1
ATOM 8007 C C . GLY A 1 1046 ? -15.512 -53.776 66.534 1.00 45.47 1046 GLY A C 1
ATOM 8008 O O . GLY A 1 1046 ? -14.406 -54.299 66.421 1.00 45.47 1046 GLY A O 1
ATOM 8009 N N . GLY A 1 1047 ? -15.664 -52.458 66.703 1.00 40.59 1047 GLY A N 1
ATOM 8010 C CA . GLY A 1 1047 ? -14.575 -51.478 66.704 1.00 40.59 1047 GLY A CA 1
ATOM 8011 C C . GLY A 1 1047 ? -14.423 -50.758 68.042 1.00 40.59 1047 GLY A C 1
ATOM 8012 O O . GLY A 1 1047 ? -14.635 -49.554 68.113 1.00 40.59 1047 GLY A O 1
ATOM 8013 N N . ALA A 1 1048 ? -14.063 -51.480 69.105 1.00 35.88 1048 ALA A N 1
ATOM 8014 C CA . ALA A 1 1048 ? -13.500 -50.857 70.302 1.00 35.88 1048 ALA A CA 1
ATOM 8015 C C . ALA A 1 1048 ? -11.987 -50.670 70.091 1.00 35.88 1048 ALA A C 1
ATOM 8017 O O . ALA A 1 1048 ? -11.215 -51.622 70.224 1.00 35.88 1048 ALA A O 1
ATOM 8018 N N . GLY A 1 1049 ? -11.597 -49.447 69.728 1.00 29.12 1049 GLY A N 1
ATOM 8019 C CA . GLY A 1 1049 ? -10.222 -48.979 69.547 1.00 29.12 1049 GLY A CA 1
ATOM 8020 C C . GLY A 1 1049 ? -10.200 -47.479 69.323 1.00 29.12 1049 GLY A C 1
ATOM 8021 O O . GLY A 1 1049 ? -10.646 -47.071 68.229 1.00 29.12 1049 GLY A O 1
#

Radius of gyration: 48.58 Å; Cα contacts (8 Å, |Δi|>4): 1051; chains: 1; bounding box: 116×98×125 Å

Nearest PDB structures (foldseek):
  5l9u-assembly1_O  TM=1.302E-01  e=1.195E-01  Homo sapiens
  5qsv-assembly1_C  TM=1.782E-01  e=1.437E+00  Homo sapiens
  6oo3-assembly1_C  TM=1.178E-01  e=4.517E+00  Oryctolagus cuniculus